Protein AF-0000000084587898 (afdb_homodimer)

Sequence (890 aa):
MRRQLTSLLAAGLLYLAIPARPNELAVASSGTFNVLTLIIPDSPVRPKLSGRLDNDRDMGKNTIYIGMRITLNNYGIVNVQGNSDYRATLYRYDLHPFRTPSSDSYSFASGLNTLSNYRWVGFSRNKWNLCSDRCHTQQGFTFMRVRIEEGVYIDMINLDTSAGVKSRDETARRSNIQQVSQFIKYNSAGNAVVVFGNTNSLYTRSKDNIRLFKTENGLADVWVESIGRAAPAAGTTPLTCPKGIPKNFGCEDVDKVLYRGSRVIRIDSYRFYYDTSRFLSPVEKPLTDRNPVRAEFAWSLKGGLSQSDLWGGSHGTWFNDLVDLPPFPQAASFTLRGANRLDGLTLNLTSGQSFKHGGPGGTESTLSLASGEYIISVKLCWGVKNRHTRNFYAQASTNKGNVVQAGRTTDNCATAVAPKGYGVVGTYGQAAKEMDQLGFIYAQQMRRQLTSLLAAGLLYLAIPARPNELAVASSGTFNVLTLIIPDSPVRPKLSGRLDNDRDMGKNTIYIGMRITLNNYGIVNVQGNSDYRATLYRYDLHPFRTPSSDSYSFASGLNTLSNYRWVGFSRNKWNLCSDRCHTQQGFTFMRVRIEEGVYIDMINLDTSAGVKSRDETARRSNIQQVSQFIKYNSAGNAVVVFGNTNSLYTRSKDNIRLFKTENGLADVWVESIGRAAPAAGTTPLTCPKGIPKNFGCEDVDKVLYRGSRVIRIDSYRFYYDTSRFLSPVEKPLTDRNPVRAEFAWSLKGGLSQSDLWGGSHGTWFNDLVDLPPFPQAASFTLRGANRLDGLTLNLTSGQSFKHGGPGGTESTLSLASGEYIISVKLCWGVKNRHTRNFYAQASTNKGNVVQAGRTTDNCATAVAPKGYGVVGTYGQAAKEMDQLGFIYAQQ

Secondary structure (DSSP, 8-state):
-------------------------PPPSEEEEEEEEEE---S-----SS---HHHHHHHHHHHHHHHHHHHTT-SEEEEES-STTHHHHHHT---SEEPPPPSSGGG----EEEESS-EEEEEEEE-SS-SSSTTTT-EEEEEEEEEETTEEEEEEEEBPPP-SSHHHHHHHHHHHHHHHHHHHHH-TTSEEEEEEE----TT-TT--TTHHHHHH-PEEHHHHHHTSPPPPTTS---BPPSSS-SSS-SBPSEEEEEE--SSEEEEEEEEEE-GGGSB-TTS-BSSSS--EEEEEEEEE-TTEEE---EE-S-SEEEEGGGGPPSS--EEEEEEEESSSEEEEEEEETTS-EEEEE-S-SEEEEEEPPTT--EEEEEEEEEEETTEEEEEEEEEEETTS-EEEEE---SEEEEEEPPTTEEEEEEEEEESSSEEEEEEEEEE-/----------------------------SEEEEEEEEEE---S-----SS---HHHHHHHHHHHHHHHHHHHTT-SEEEEES-STTHHHHHHT---SEEPPPPS-GGG----EEEESS-EEEEEEEE-SS-SSSTTTT-EEEEEEEEEETTEEEEEEEEBPPP-SSHHHHHHHHHHHHHHHHHHHHH-TTSEEEEEEE----TT-TT--TTHHHHHH-PEEHHHHHHTSPPPPTTS---BPPSSS-SSS-SB-SEEEEEE--SSEEEEEEEEEE-GGGSB-TTS-BSSSS--EEEEEEEEE-TTEEE---EE-S-SEEEEGGGGPPSS--EEEEEEEESSSEEEEEEEETTS-EEEEE-S-SEEEEEEPPTT--EEEEEEEEEEETTEEEEEEEEEEETTS-EEEEE---SEEEEEEPPTTEEEEEEEEEESSSEEEEEEEEEE-

Nearest PDB structures (foldseek):
  7v4z-assembly4_G  TM=8.506E-01  e=3.492E-11  Hordeum vulgare
  5xfh-assembly1_A  TM=8.399E-01  e=2.773E-10  Oryza sativa Japonica Group
  7yww-assembly1_A  TM=8.329E-01  e=5.135E-10  Oryza sativa
  1ouw-assembly1_B  TM=8.360E-01  e=3.259E-09  Calystegia sepium
  1ouw-assembly2_C  TM=8.226E-01  e=5.395E-09  Calystegia sepium

Foldseek 3Di:
DPPPPPPPPPPPPPPPPPPDDPPPPDWDQKDKAKEWEAEQQQDPPPPPPPDDPPVNVLSLVLLLLVLQLCQVVPHAKYKYFPQQQNVVSSVVSHDQPDKDDFDPDSVAEQRIMMGHVFDWADKDQDAQPAADPPNSHRFAKMWTWTDPTFQATEIEMEHAFFADDDPSRLVRLQSRLVVVLVCCVFAVVQAKYKYWYQSNDAQQAQSHDNCCCCPRVVWDWLLCVVLPHHGDHHNDDAQAADWAAGPDSNHDDRTTMIIAGGLFKHKDWDDKDQCQQSSADPVGHGSHRTTIIMIMMMMGTDLQKGKGDKDFHADFTWDWCSNPADRPWAWFKKKWFADQATAWIWTATPVGDIDIFGADDHDIDMDGADVVKAWFKKKWAWDDDPNGIATFKIWTAIPVGDITMHGDHDPGMDMDGHPDQKHFRIWIGGYDRGGGMIMTMIHGD/DPPPPPPPPPPPPPPPPPPDDPPPPDWDQKDKAKEWEAEQQQDPPPPPPPDDPPVNVLSLVLLLLVLQLCQVVPHAKYKYFPQQQNVVSSVVSHDQPDKDDFDPDSVAEQRIMMGHVFDWADKDQDAQPAADPPNSHRFAKMWTWTDPTFQATEIEMEHDFFADDDPSSLVRLQSRLVVVLVCCVFAVVQAKYKYWYQSNDAQQAQSHDNCCCCPRVVWDWLLCVVLPHHGDHHNDDAQAADWAAGPDSNHDDRTTMIIAGGLFKHKDWDDKDQCQQSSADPVGHGSHRTTIIMIMMMMGTDLQKGKGHKDFHADFTWDWCSNPADRPWAWFKKKWFADQATAWIWTATPVGDIDIFGADDHDIDMDGADVVKAWFKKKWAWDDDPNGIATFKIKTAIPVGDITMHGDHDPGMDMDGHPVQKHFRIWIGGYDRGGGMIMTMIHGD

Radius of gyration: 38.13 Å; Cα contacts (8 Å, |Δi|>4): 2205; chains: 2; bounding box: 147×111×83 Å

InterPro domains:
  IPR001229 Jacalin-like lectin domain [PF01419] (309-441)
  IPR001229 Jacalin-like lectin domain [PS51752] (305-444)
  IPR001229 Jacalin-like lectin domain [SM00915] (316-444)
  IPR036404 Jacalin-like lectin domain superfamily [G3DSA:2.100.10.30] (304-445)
  IPR036404 Jacalin-like lectin domain superfamily [SSF51101] (306-442)
  IPR036691 Endonuclease/exonuclease/phosphatase superfamily [G3DSA:3.60.10.10] (32-295)
  IPR036691 Endonuclease/exonuclease/phosphatase superfamily [SSF56219] (60-297)

Structure (mmCIF, N/CA/C/O backbone):
data_AF-0000000084587898-model_v1
#
loop_
_entity.id
_entity.type
_entity.pdbx_description
1 polymer 'Endonuclease/exonuclease/phosphatase family protein'
#
loop_
_atom_site.group_PDB
_atom_site.id
_atom_site.type_symbol
_atom_site.label_atom_id
_atom_site.label_alt_id
_atom_site.label_comp_id
_atom_site.label_asym_id
_atom_site.label_entity_id
_atom_site.label_seq_id
_atom_site.pdbx_PDB_ins_code
_atom_site.Cartn_x
_atom_site.Cartn_y
_atom_site.Cartn_z
_atom_site.occupancy
_atom_site.B_iso_or_equiv
_atom_site.auth_seq_id
_atom_site.auth_comp_id
_atom_site.auth_asym_id
_atom_site.auth_atom_id
_atom_site.pdbx_PDB_model_num
ATOM 1 N N . MET A 1 1 ? 72.312 23.281 52.375 1 23.23 1 MET A N 1
ATOM 2 C CA . MET A 1 1 ? 71.688 24.359 51.656 1 23.23 1 MET A CA 1
ATOM 3 C C . MET A 1 1 ? 70.688 23.781 50.625 1 23.23 1 MET A C 1
ATOM 5 O O . MET A 1 1 ? 71.062 23.141 49.656 1 23.23 1 MET A O 1
ATOM 9 N N . ARG A 1 2 ? 69.5 23.297 51.219 1 27.34 2 ARG A N 1
ATOM 10 C CA . ARG A 1 2 ? 68.312 22.594 50.781 1 27.34 2 ARG A CA 1
ATOM 11 C C . ARG A 1 2 ? 67.562 23.422 49.719 1 27.34 2 ARG A C 1
ATOM 13 O O . ARG A 1 2 ? 67.125 24.531 50 1 27.34 2 ARG A O 1
ATOM 20 N N . ARG A 1 3 ? 68.062 23.312 48.438 1 26.97 3 ARG A N 1
ATOM 21 C CA . ARG A 1 3 ? 67.562 24.016 47.281 1 26.97 3 ARG A CA 1
ATOM 22 C C . ARG A 1 3 ? 66.062 23.797 47.156 1 26.97 3 ARG A C 1
ATOM 24 O O . ARG A 1 3 ? 65.562 22.672 47.094 1 26.97 3 ARG A O 1
ATOM 31 N N . GLN A 1 4 ? 65.25 24.641 47.781 1 29.5 4 GLN A N 1
ATOM 32 C CA . GLN A 1 4 ? 63.812 24.75 47.781 1 29.5 4 GLN A CA 1
ATOM 33 C C . GLN A 1 4 ? 63.312 24.938 46.344 1 29.5 4 GLN A C 1
ATOM 35 O O . GLN A 1 4 ? 63.656 25.906 45.688 1 29.5 4 GLN A O 1
ATOM 40 N N . LEU A 1 5 ? 63.219 23.859 45.562 1 33.5 5 LEU A N 1
ATOM 41 C CA . LEU A 1 5 ? 62.656 23.828 44.219 1 33.5 5 LEU A CA 1
ATOM 42 C C . LEU A 1 5 ? 61.219 24.344 44.219 1 33.5 5 LEU A C 1
ATOM 44 O O . LEU A 1 5 ? 60.375 23.812 44.938 1 33.5 5 LEU A O 1
ATOM 48 N N . THR A 1 6 ? 61.031 25.641 44.125 1 32.16 6 THR A N 1
ATOM 49 C CA . THR A 1 6 ? 59.75 26.312 43.969 1 32.16 6 THR A CA 1
ATOM 50 C C . THR A 1 6 ? 59.031 25.812 42.719 1 32.16 6 THR A C 1
ATOM 52 O O . THR A 1 6 ? 59.562 25.922 41.594 1 32.16 6 THR A O 1
ATOM 55 N N . SER A 1 7 ? 58.344 24.734 42.812 1 31.86 7 SER A N 1
ATOM 56 C CA . SER A 1 7 ? 57.5 24.203 41.719 1 31.86 7 SER A CA 1
ATOM 57 C C . SER A 1 7 ? 56.406 25.188 41.344 1 31.86 7 SER A C 1
ATOM 59 O O . SER A 1 7 ? 55.625 25.625 42.188 1 31.86 7 SER A O 1
ATOM 61 N N . LEU A 1 8 ? 56.719 26.125 40.469 1 32.28 8 LEU A N 1
ATOM 62 C CA . LEU A 1 8 ? 55.719 27.016 39.875 1 32.28 8 LEU A CA 1
ATOM 63 C C . LEU A 1 8 ? 54.625 26.219 39.188 1 32.28 8 LEU A C 1
ATOM 65 O O . LEU A 1 8 ? 54.875 25.406 38.312 1 32.28 8 LEU A O 1
ATOM 69 N N . LEU A 1 9 ? 53.562 25.891 39.906 1 32.28 9 LEU A N 1
ATOM 70 C CA . LEU A 1 9 ? 52.344 25.281 39.406 1 32.28 9 LEU A CA 1
ATOM 71 C C . LEU A 1 9 ? 51.656 26.172 38.375 1 32.28 9 LEU A C 1
ATOM 73 O O . LEU A 1 9 ? 51.25 27.297 38.688 1 32.28 9 LEU A O 1
ATOM 77 N N . ALA A 1 10 ? 52.094 26.125 37.094 1 31.48 10 ALA A N 1
ATOM 78 C CA . ALA A 1 10 ? 51.406 26.734 35.969 1 31.48 10 ALA A CA 1
ATOM 79 C C . ALA A 1 10 ? 49.938 26.312 35.938 1 31.48 10 ALA A C 1
ATOM 81 O O . ALA A 1 10 ? 49.625 25.125 35.781 1 31.48 10 ALA A O 1
ATOM 82 N N . ALA A 1 11 ? 49.062 27.016 36.688 1 32.62 11 ALA A N 1
ATOM 83 C CA . ALA A 1 11 ? 47.625 26.859 36.562 1 32.62 11 ALA A CA 1
ATOM 84 C C . ALA A 1 11 ? 47.156 27.078 35.156 1 32.62 11 ALA A C 1
ATOM 86 O O . ALA A 1 11 ? 47.25 28.172 34.594 1 32.62 11 ALA A O 1
ATOM 87 N N . GLY A 1 12 ? 47.406 26.094 34.281 1 30.95 12 GLY A N 1
ATOM 88 C CA . GLY A 1 12 ? 46.781 26.156 32.969 1 30.95 12 GLY A CA 1
ATOM 89 C C . GLY A 1 12 ? 45.312 26.484 33 1 30.95 12 GLY A C 1
ATOM 90 O O . GLY A 1 12 ? 44.531 25.828 33.688 1 30.95 12 GLY A O 1
ATOM 91 N N . LEU A 1 13 ? 44.969 27.781 32.812 1 31.83 13 LEU A N 1
ATOM 92 C CA . LEU A 1 13 ? 43.625 28.25 32.594 1 31.83 13 LEU A CA 1
ATOM 93 C C . LEU A 1 13 ? 42.938 27.453 31.469 1 31.83 13 LEU A C 1
ATOM 95 O O . LEU A 1 13 ? 43.375 27.5 30.328 1 31.83 13 LEU A O 1
ATOM 99 N N . LEU A 1 14 ? 42.5 26.266 31.875 1 34.84 14 LEU A N 1
ATOM 100 C CA . LEU A 1 14 ? 41.625 25.578 30.953 1 34.84 14 LEU A CA 1
ATOM 101 C C . LEU A 1 14 ? 40.5 26.484 30.484 1 34.84 14 LEU A C 1
ATOM 103 O O . LEU A 1 14 ? 39.625 26.875 31.281 1 34.84 14 LEU A O 1
ATOM 107 N N . TYR A 1 15 ? 40.812 27.344 29.484 1 34.34 15 TYR A N 1
ATOM 108 C CA . TYR A 1 15 ? 39.688 27.953 28.766 1 34.34 15 TYR A CA 1
ATOM 109 C C . TYR A 1 15 ? 38.688 26.906 28.312 1 34.34 15 TYR A C 1
ATOM 111 O O . TYR A 1 15 ? 39 26.047 27.484 1 34.34 15 TYR A O 1
ATOM 119 N N . LEU A 1 16 ? 37.844 26.547 29.234 1 35.22 16 LEU A N 1
ATOM 120 C CA . LEU A 1 16 ? 36.656 25.781 28.797 1 35.22 16 LEU A CA 1
ATOM 121 C C . LEU A 1 16 ? 36.031 26.438 27.578 1 35.22 16 LEU A C 1
ATOM 123 O O . LEU A 1 16 ? 35.531 27.562 27.672 1 35.22 16 LEU A O 1
ATOM 127 N N . ALA A 1 17 ? 36.5 26.141 26.344 1 35.09 17 ALA A N 1
ATOM 128 C CA . ALA A 1 17 ? 35.719 26.484 25.141 1 35.09 17 ALA A CA 1
ATOM 129 C C . ALA A 1 17 ? 34.25 26.172 25.328 1 35.09 17 ALA A C 1
ATOM 131 O O . ALA A 1 17 ? 33.875 25.031 25.625 1 35.09 17 ALA A O 1
ATOM 132 N N . ILE A 1 18 ? 33.594 27.156 25.781 1 37.62 18 ILE A N 1
ATOM 133 C CA . ILE A 1 18 ? 32.156 26.984 25.703 1 37.62 18 ILE A CA 1
ATOM 134 C C . ILE A 1 18 ? 31.766 26.406 24.344 1 37.62 18 ILE A C 1
ATOM 136 O O . ILE A 1 18 ? 32.156 26.953 23.297 1 37.62 18 ILE A O 1
ATOM 140 N N . PRO A 1 19 ? 31.531 25.141 24.266 1 38.91 19 PRO A N 1
ATOM 141 C CA . PRO A 1 19 ? 31.094 24.625 22.969 1 38.91 19 PRO A CA 1
ATOM 142 C C . PRO A 1 19 ? 30.188 25.594 22.219 1 38.91 19 PRO A C 1
ATOM 144 O O . PRO A 1 19 ? 29.391 26.297 22.844 1 38.91 19 PRO A O 1
ATOM 147 N N . ALA A 1 20 ? 30.594 26.062 21.016 1 35.41 20 ALA A N 1
ATOM 148 C CA . ALA A 1 20 ? 29.688 26.734 20.109 1 35.41 20 ALA A CA 1
ATOM 149 C C . ALA A 1 20 ? 28.297 26.109 20.156 1 35.41 20 ALA A C 1
ATOM 151 O O . ALA A 1 20 ? 28.172 24.875 20.234 1 35.41 20 ALA A O 1
ATOM 152 N N . ARG A 1 21 ? 27.391 26.812 20.578 1 36.91 21 ARG A N 1
ATOM 153 C CA . ARG A 1 21 ? 26 26.359 20.469 1 36.91 21 ARG A CA 1
ATOM 154 C C . ARG A 1 21 ? 25.781 25.641 19.141 1 36.91 21 ARG A C 1
ATOM 156 O O . ARG A 1 21 ? 26.25 26.078 18.094 1 36.91 21 ARG A O 1
ATOM 163 N N . PRO A 1 22 ? 25.594 24.359 19.203 1 38.41 22 PRO A N 1
ATOM 164 C CA . PRO A 1 22 ? 25.203 23.766 17.922 1 38.41 22 PRO A CA 1
ATOM 165 C C . PRO A 1 22 ? 24.5 24.75 17 1 38.41 22 PRO A C 1
ATOM 167 O O . PRO A 1 22 ? 23.859 25.703 17.484 1 38.41 22 PRO A O 1
ATOM 170 N N . ASN A 1 23 ? 24.969 25.016 15.82 1 38.66 23 ASN A N 1
ATOM 171 C CA . ASN A 1 23 ? 24.297 25.766 14.758 1 38.66 23 ASN A CA 1
ATOM 172 C C . ASN A 1 23 ? 22.781 25.719 14.898 1 38.66 23 ASN A C 1
ATOM 174 O O . ASN A 1 23 ? 22.188 24.641 14.82 1 38.66 23 ASN A O 1
ATOM 178 N N . GLU A 1 24 ? 22.172 26.5 15.734 1 44.59 24 GLU A N 1
ATOM 179 C CA . GLU A 1 24 ? 20.719 26.703 15.781 1 44.59 24 GLU A CA 1
ATOM 180 C C . GLU A 1 24 ? 20.109 26.594 14.383 1 44.59 24 GLU A C 1
ATOM 182 O O . GLU A 1 24 ? 20.406 27.406 13.508 1 44.59 24 GLU A O 1
ATOM 187 N N . LEU A 1 25 ? 19.953 25.547 13.789 1 49.28 25 LEU A N 1
ATOM 188 C CA . LEU A 1 25 ? 19.188 25.375 12.555 1 49.28 25 LEU A CA 1
ATOM 189 C C . LEU A 1 25 ? 18.078 26.406 12.469 1 49.28 25 LEU A C 1
ATOM 191 O O . LEU A 1 25 ? 17.25 26.516 13.375 1 49.28 25 LEU A O 1
ATOM 195 N N . ALA A 1 26 ? 18.312 27.359 11.664 1 54.47 26 ALA A N 1
ATOM 196 C CA . ALA A 1 26 ? 17.438 28.5 11.375 1 54.47 26 ALA A CA 1
ATOM 197 C C . ALA A 1 26 ? 16.016 28.047 11.086 1 54.47 26 ALA A C 1
ATOM 199 O O . ALA A 1 26 ? 15.789 27.172 10.25 1 54.47 26 ALA A O 1
ATOM 200 N N . VAL A 1 27 ? 15.148 28.484 11.953 1 70.19 27 VAL A N 1
ATOM 201 C CA . VAL A 1 27 ? 13.719 28.281 11.742 1 70.19 27 VAL A CA 1
ATOM 202 C C . VAL A 1 27 ? 13.344 28.688 10.32 1 70.19 27 VAL A C 1
ATOM 204 O O . VAL A 1 27 ? 13.68 29.797 9.883 1 70.19 27 VAL A O 1
ATOM 207 N N . ALA A 1 28 ? 12.711 27.859 9.555 1 82.62 28 ALA A N 1
ATOM 208 C CA . ALA A 1 28 ? 12.359 28.125 8.164 1 82.62 28 ALA A CA 1
ATOM 209 C C . ALA A 1 28 ? 11.336 29.266 8.07 1 82.62 28 ALA A C 1
ATOM 211 O O . ALA A 1 28 ? 10.406 29.328 8.875 1 82.62 28 ALA A O 1
ATOM 212 N N . SER A 1 29 ? 11.57 30.172 7.121 1 93 29 SER A N 1
ATOM 213 C CA . SER A 1 29 ? 10.648 31.281 6.895 1 93 29 SER A CA 1
ATOM 214 C C . SER A 1 29 ? 9.703 30.984 5.73 1 93 29 SER A C 1
ATOM 216 O O . SER A 1 29 ? 8.844 31.797 5.402 1 93 29 SER A O 1
ATOM 218 N N . SER A 1 30 ? 9.867 29.875 5.098 1 96.75 30 SER A N 1
ATOM 219 C CA . SER A 1 30 ? 8.992 29.438 4.016 1 96.75 30 SER A CA 1
ATOM 220 C C . SER A 1 30 ? 9.039 27.922 3.842 1 96.75 30 SER A C 1
ATOM 222 O O . SER A 1 30 ? 9.906 27.25 4.406 1 96.75 30 SER A O 1
ATOM 224 N N . GLY A 1 31 ? 8.078 27.359 3.139 1 97.69 31 GLY A N 1
ATOM 225 C CA . GLY A 1 31 ? 7.996 25.922 2.869 1 97.69 31 GLY A CA 1
ATOM 226 C C . GLY A 1 31 ? 6.762 25.547 2.072 1 97.69 31 GLY A C 1
ATOM 227 O O . GLY A 1 31 ? 6.086 26.406 1.509 1 97.69 31 GLY A O 1
ATOM 228 N N . THR A 1 32 ? 6.594 24.25 1.895 1 97.94 32 THR A N 1
ATOM 229 C CA . THR A 1 32 ? 5.426 23.734 1.188 1 97.94 32 THR A CA 1
ATOM 230 C C . THR A 1 32 ? 4.711 22.672 2.02 1 97.94 32 THR A C 1
ATOM 232 O O . THR A 1 32 ? 5.301 22.094 2.938 1 97.94 32 THR A O 1
ATOM 235 N N . PHE A 1 33 ? 3.482 22.453 1.802 1 98.31 33 PHE A N 1
ATOM 236 C CA . PHE A 1 33 ? 2.693 21.344 2.322 1 98.31 33 PHE A CA 1
ATOM 237 C C . PHE A 1 33 ? 1.514 21.047 1.406 1 98.31 33 PHE A C 1
ATOM 239 O O . PHE A 1 33 ? 1.181 21.844 0.529 1 98.31 33 PHE A O 1
ATOM 246 N N . ASN A 1 34 ? 0.99 19.891 1.505 1 98.62 34 ASN A N 1
ATOM 247 C CA . ASN A 1 34 ? -0.198 19.578 0.723 1 98.62 34 ASN A CA 1
ATOM 248 C C . ASN A 1 34 ? -1.277 18.922 1.584 1 98.62 34 ASN A C 1
ATOM 250 O O . ASN A 1 34 ? -1 18.469 2.695 1 98.62 34 ASN A O 1
ATOM 254 N N . VAL A 1 35 ? -2.488 19.016 1.085 1 98.88 35 VAL A N 1
ATOM 255 C CA . VAL A 1 35 ? -3.619 18.391 1.773 1 98.88 35 VAL A CA 1
ATOM 256 C C . VAL A 1 35 ? -4.41 17.531 0.799 1 98.88 35 VAL A C 1
ATOM 258 O O . VAL A 1 35 ? -4.367 17.75 -0.414 1 98.88 35 VAL A O 1
ATOM 261 N N . LEU A 1 36 ? -5.051 16.547 1.35 1 98.88 36 LEU A N 1
ATOM 262 C CA . LEU A 1 36 ? -5.973 15.672 0.63 1 98.88 36 LEU A CA 1
ATOM 263 C C . LEU A 1 36 ? -7.254 15.453 1.429 1 98.88 36 LEU A C 1
ATOM 265 O O . LEU A 1 36 ? -7.207 15.258 2.645 1 98.88 36 LEU A O 1
ATOM 269 N N . THR A 1 37 ? -8.391 15.516 0.732 1 98.69 37 THR A N 1
ATOM 270 C CA . THR A 1 37 ? -9.641 15.094 1.355 1 98.69 37 THR A CA 1
ATOM 271 C C . THR A 1 37 ? -10.32 14.016 0.52 1 98.69 37 THR A C 1
ATOM 273 O O . THR A 1 37 ? -10.297 14.062 -0.712 1 98.69 37 THR A O 1
ATOM 276 N N . LEU A 1 38 ? -10.82 13.008 1.165 1 96.38 38 LEU A N 1
ATOM 277 C CA . LEU A 1 38 ? -11.562 11.977 0.452 1 96.38 38 LEU A CA 1
ATOM 278 C C . LEU A 1 38 ? -12.578 11.312 1.372 1 96.38 38 LEU A C 1
ATOM 280 O O . LEU A 1 38 ? -12.406 11.305 2.592 1 96.38 38 LEU A O 1
ATOM 284 N N . ILE A 1 39 ? -13.648 10.828 0.756 1 92.94 39 ILE A N 1
ATOM 285 C CA . ILE A 1 39 ? -14.672 10.062 1.464 1 92.94 39 ILE A CA 1
ATOM 286 C C . ILE A 1 39 ? -14.336 8.57 1.402 1 92.94 39 ILE A C 1
ATOM 288 O O . ILE A 1 39 ? -13.914 8.07 0.36 1 92.94 39 ILE A O 1
ATOM 292 N N . ILE A 1 40 ? -14.352 7.918 2.482 1 89.44 40 ILE A N 1
ATOM 293 C CA . ILE A 1 40 ? -14.219 6.465 2.529 1 89.44 40 ILE A CA 1
ATOM 294 C C . ILE A 1 40 ? -15.594 5.824 2.691 1 89.44 40 ILE A C 1
ATOM 296 O O . ILE A 1 40 ? -16.281 6.07 3.684 1 89.44 40 ILE A O 1
ATOM 300 N N . PRO A 1 41 ? -15.977 5.004 1.691 1 76.06 41 PRO A N 1
ATOM 301 C CA . PRO A 1 41 ? -17.281 4.359 1.804 1 76.06 41 PRO A CA 1
ATOM 302 C C . PRO A 1 41 ? -17.344 3.326 2.926 1 76.06 41 PRO A C 1
ATOM 304 O O . PRO A 1 41 ? -16.625 2.318 2.875 1 76.06 41 PRO A O 1
ATOM 307 N N . ASP A 1 42 ? -17.453 3.498 4.234 1 63.78 42 ASP A N 1
ATOM 308 C CA . ASP A 1 42 ? -17.312 2.582 5.363 1 63.78 42 ASP A CA 1
ATOM 309 C C . ASP A 1 42 ? -18.656 2.018 5.801 1 63.78 42 ASP A C 1
ATOM 311 O O . ASP A 1 42 ? -18.766 1.395 6.859 1 63.78 42 ASP A O 1
ATOM 315 N N . SER A 1 43 ? -19.781 2.502 5.402 1 55.34 43 SER A N 1
ATOM 316 C CA . SER A 1 43 ? -20.953 1.887 5.996 1 55.34 43 SER A CA 1
ATOM 317 C C . SER A 1 43 ? -21.531 0.803 5.094 1 55.34 43 SER A C 1
ATOM 319 O O . SER A 1 43 ? -21.609 0.978 3.875 1 55.34 43 SER A O 1
ATOM 321 N N . PRO A 1 44 ? -21.531 -0.453 5.734 1 44.69 44 PRO A N 1
ATOM 322 C CA . PRO A 1 44 ? -22.281 -1.479 4.996 1 44.69 44 PRO A CA 1
ATOM 323 C C . PRO A 1 44 ? -23.547 -0.935 4.336 1 44.69 44 PRO A C 1
ATOM 325 O O . PRO A 1 44 ? -24.281 -0.156 4.949 1 44.69 44 PRO A O 1
ATOM 328 N N . VAL A 1 45 ? -23.516 -0.523 3.176 1 40.25 45 VAL A N 1
ATOM 329 C CA . VAL A 1 45 ? -24.891 -0.385 2.717 1 40.25 45 VAL A CA 1
ATOM 330 C C . VAL A 1 45 ? -25.781 -1.425 3.404 1 40.25 45 VAL A C 1
ATOM 332 O O . VAL A 1 45 ? -25.359 -2.566 3.605 1 40.25 45 VAL A O 1
ATOM 335 N N . ARG A 1 46 ? -26.844 -0.936 4.07 1 38.06 46 ARG A N 1
ATOM 336 C CA . ARG A 1 46 ? -27.859 -1.866 4.547 1 38.06 46 ARG A CA 1
ATOM 337 C C . ARG A 1 46 ? -27.953 -3.092 3.645 1 38.06 46 ARG A C 1
ATOM 339 O O . ARG A 1 46 ? -27.75 -2.99 2.432 1 38.06 46 ARG A O 1
ATOM 346 N N . PRO A 1 47 ? -28.016 -4.125 4.363 1 33.34 47 PRO A N 1
ATOM 347 C CA . PRO A 1 47 ? -28.406 -5.277 3.545 1 33.34 47 PRO A CA 1
ATOM 348 C C . PRO A 1 47 ? -29.5 -4.945 2.535 1 33.34 47 PRO A C 1
ATOM 350 O O . PRO A 1 47 ? -30.562 -4.453 2.912 1 33.34 47 PRO A O 1
ATOM 353 N N . LYS A 1 48 ? -29.484 -4.262 1.435 1 33.41 48 LYS A N 1
ATOM 354 C CA . LYS A 1 48 ? -30.688 -4.641 0.719 1 33.41 48 LYS A CA 1
ATOM 355 C C . LYS A 1 48 ? -31.031 -6.109 0.963 1 33.41 48 LYS A C 1
ATOM 357 O O . LYS A 1 48 ? -30.156 -6.922 1.232 1 33.41 48 LYS A O 1
ATOM 362 N N . LEU A 1 49 ? -32.344 -6.465 1.139 1 31.41 49 LEU A N 1
ATOM 363 C CA . LEU A 1 49 ? -32.938 -7.781 1.336 1 31.41 49 LEU A CA 1
ATOM 364 C C . LEU A 1 49 ? -32.094 -8.867 0.703 1 31.41 49 LEU A C 1
ATOM 366 O O . LEU A 1 49 ? -32.312 -10.062 0.923 1 31.41 49 LEU A O 1
ATOM 370 N N . SER A 1 50 ? -31.844 -8.609 -0.533 1 30.44 50 SER A N 1
ATOM 371 C CA . SER A 1 50 ? -31.547 -9.836 -1.266 1 30.44 50 SER A CA 1
ATOM 372 C C . SER A 1 50 ? -30.156 -10.359 -0.923 1 30.44 50 SER A C 1
ATOM 374 O O . SER A 1 50 ? -29.156 -9.664 -1.099 1 30.44 50 SER A O 1
ATOM 376 N N . GLY A 1 51 ? -29.703 -11.094 0.125 1 31.05 51 GLY A N 1
ATOM 377 C CA . GLY A 1 51 ? -28.828 -12.062 0.745 1 31.05 51 GLY A CA 1
ATOM 378 C C . GLY A 1 51 ? -27.359 -11.742 0.548 1 31.05 51 GLY A C 1
ATOM 379 O O . GLY A 1 51 ? -26.484 -12.492 0.994 1 31.05 51 GLY A O 1
ATOM 380 N N . ARG A 1 52 ? -26.875 -11.367 -0.555 1 35.03 52 ARG A N 1
ATOM 381 C CA . ARG A 1 52 ? -25.453 -11.539 -0.809 1 35.03 52 ARG A CA 1
ATOM 382 C C . ARG A 1 52 ? -24.625 -10.523 -0.033 1 35.03 52 ARG A C 1
ATOM 384 O O . ARG A 1 52 ? -24.844 -9.312 -0.147 1 35.03 52 ARG A O 1
ATOM 391 N N . LEU A 1 53 ? -24.078 -10.656 1.183 1 36.81 53 LEU A N 1
ATOM 392 C CA . LEU A 1 53 ? -23.016 -10.148 2.033 1 36.81 53 LEU A CA 1
ATOM 393 C C . LEU A 1 53 ? -21.828 -9.664 1.192 1 36.81 53 LEU A C 1
ATOM 395 O O . LEU A 1 53 ? -20.719 -9.531 1.697 1 36.81 53 LEU A O 1
ATOM 399 N N . ASP A 1 54 ? -21.719 -9.672 -0.022 1 39.78 54 ASP A N 1
ATOM 400 C CA . ASP A 1 54 ? -20.547 -9.438 -0.857 1 39.78 54 ASP A CA 1
ATOM 401 C C . ASP A 1 54 ? -19.969 -8.047 -0.604 1 39.78 54 ASP A C 1
ATOM 403 O O . ASP A 1 54 ? -18.766 -7.84 -0.764 1 39.78 54 ASP A O 1
ATOM 407 N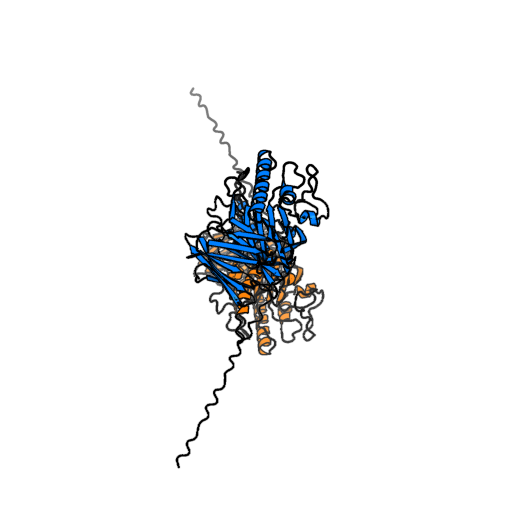 N . ASN A 1 55 ? -20.719 -7.039 -0.053 1 43.66 55 ASN A N 1
ATOM 408 C CA . ASN A 1 55 ? -20.312 -5.637 -0.091 1 43.66 55 ASN A CA 1
ATOM 409 C C . ASN A 1 55 ? -19.391 -5.289 1.069 1 43.66 55 ASN A C 1
ATOM 411 O O . ASN A 1 55 ? -18.594 -4.355 0.973 1 43.66 55 ASN A O 1
ATOM 415 N N . ASP A 1 56 ? -19.578 -5.992 2.236 1 46.38 56 ASP A N 1
ATOM 416 C CA . ASP A 1 56 ? -18.781 -5.621 3.396 1 46.38 56 ASP A CA 1
ATOM 417 C C . ASP A 1 56 ? -17.312 -5.977 3.188 1 46.38 56 ASP A C 1
ATOM 419 O O . ASP A 1 56 ? -16.422 -5.195 3.523 1 46.38 56 ASP A O 1
ATOM 423 N N . ARG A 1 57 ? -17.078 -7.195 2.666 1 53.22 57 ARG A N 1
ATOM 424 C CA . ARG A 1 57 ? -15.703 -7.633 2.424 1 53.22 57 ARG A CA 1
ATOM 425 C C . ARG A 1 57 ? -14.992 -6.699 1.45 1 53.22 57 ARG A C 1
ATOM 427 O O . ARG A 1 57 ? -13.812 -6.391 1.625 1 53.22 57 ARG A O 1
ATOM 434 N N . ASP A 1 58 ? -15.859 -6.066 0.723 1 74.38 58 ASP A N 1
ATOM 435 C CA . ASP A 1 58 ? -15.289 -5.199 -0.302 1 74.38 58 ASP A CA 1
ATOM 436 C C . ASP A 1 58 ? -14.891 -3.846 0.283 1 74.38 58 ASP A C 1
ATOM 438 O O . ASP A 1 58 ? -13.82 -3.318 -0.034 1 74.38 58 ASP A O 1
ATOM 442 N N . MET A 1 59 ? -15.57 -3.592 1.517 1 77.62 59 MET A N 1
ATOM 443 C CA . MET A 1 59 ? -15.25 -2.279 2.068 1 77.62 59 MET A CA 1
ATOM 444 C C . MET A 1 59 ? -13.961 -2.336 2.891 1 77.62 59 MET A C 1
ATOM 446 O O . MET A 1 59 ? -13.18 -1.389 2.885 1 77.62 59 MET A O 1
ATOM 450 N N . GLY A 1 60 ? -13.883 -3.457 3.566 1 85.06 60 GLY A N 1
ATOM 451 C CA . GLY A 1 60 ? -12.641 -3.646 4.305 1 85.06 60 GLY A CA 1
ATOM 452 C C . GLY A 1 60 ? -11.414 -3.666 3.412 1 85.06 60 GLY A C 1
ATOM 453 O O . GLY A 1 60 ? -10.43 -2.982 3.689 1 85.06 60 GLY A O 1
ATOM 454 N N . LYS A 1 61 ? -11.531 -4.426 2.387 1 89.31 61 LYS A N 1
ATOM 455 C CA . LYS A 1 61 ? -10.414 -4.52 1.447 1 89.31 61 LYS A CA 1
ATOM 456 C C . LYS A 1 61 ? -10.148 -3.178 0.773 1 89.31 61 LYS A C 1
ATOM 458 O O . LYS A 1 61 ? -8.992 -2.791 0.583 1 89.31 61 LYS A O 1
ATOM 463 N N . ASN A 1 62 ? -11.227 -2.482 0.431 1 92 62 ASN A N 1
ATOM 464 C CA . ASN A 1 62 ? -11.062 -1.161 -0.168 1 92 62 ASN A CA 1
ATOM 465 C C . ASN A 1 62 ? -10.359 -0.198 0.78 1 92 62 ASN A C 1
ATOM 467 O O . ASN A 1 62 ? -9.516 0.595 0.353 1 92 62 ASN A O 1
ATOM 471 N N . THR A 1 63 ? -10.719 -0.268 2.07 1 93.44 63 THR A N 1
ATOM 472 C CA . THR A 1 63 ? -10.086 0.6 3.055 1 93.44 63 THR A CA 1
ATOM 473 C C . THR A 1 63 ? -8.594 0.286 3.172 1 93.44 63 THR A C 1
ATOM 475 O O . THR A 1 63 ? -7.777 1.189 3.371 1 93.44 63 THR A O 1
ATOM 478 N N . ILE A 1 64 ? -8.25 -1.011 3.051 1 93.94 64 ILE A N 1
ATOM 479 C CA . ILE A 1 64 ? -6.84 -1.396 3.035 1 93.94 64 ILE A CA 1
ATOM 480 C C . ILE A 1 64 ? -6.129 -0.703 1.875 1 93.94 64 ILE A C 1
ATOM 482 O O . ILE A 1 64 ? -5.102 -0.046 2.07 1 93.94 64 ILE A O 1
ATOM 486 N N . TYR A 1 65 ? -6.707 -0.797 0.685 1 95.19 65 TYR A N 1
ATOM 487 C CA . TYR A 1 65 ? -6.105 -0.186 -0.496 1 95.19 65 TYR A CA 1
ATOM 488 C C . TYR A 1 65 ? -5.992 1.324 -0.332 1 95.19 65 TYR A C 1
ATOM 490 O O . TYR A 1 65 ? -4.992 1.926 -0.73 1 95.19 65 TYR A O 1
ATOM 498 N N . ILE A 1 66 ? -6.973 1.952 0.223 1 96.25 66 ILE A N 1
ATOM 499 C CA . ILE A 1 66 ? -6.965 3.395 0.433 1 96.25 66 ILE A CA 1
ATOM 500 C C . ILE A 1 66 ? -5.812 3.773 1.361 1 96.25 66 ILE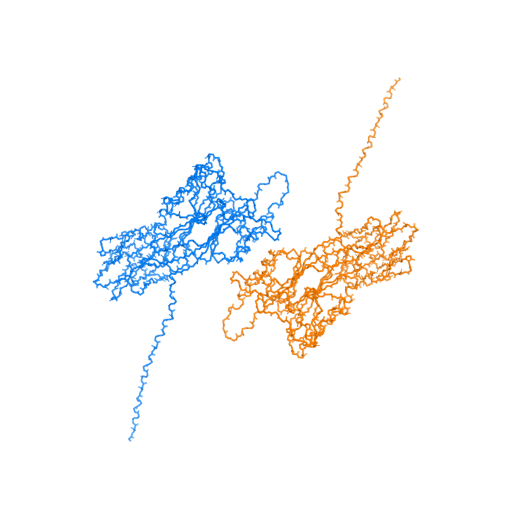 A C 1
ATOM 502 O O . ILE A 1 66 ? -5.066 4.719 1.087 1 96.25 66 ILE A O 1
ATOM 506 N N . GLY A 1 67 ? -5.734 3.047 2.477 1 96.44 67 GLY A N 1
ATOM 507 C CA . GLY A 1 67 ? -4.621 3.297 3.379 1 96.44 67 GLY A CA 1
ATOM 508 C C . GLY A 1 67 ? -3.268 3.193 2.701 1 96.44 67 GLY A C 1
ATOM 509 O O . GLY A 1 67 ? -2.398 4.043 2.904 1 96.44 67 GLY A O 1
ATOM 510 N N . MET A 1 68 ? -3.086 2.127 1.898 1 96 68 MET A N 1
ATOM 511 C CA . MET A 1 68 ? -1.837 1.931 1.169 1 96 68 MET A CA 1
ATOM 512 C C . MET A 1 68 ? -1.584 3.082 0.203 1 96 68 MET A C 1
ATOM 514 O O . MET A 1 68 ? -0.465 3.592 0.116 1 96 68 MET A O 1
ATOM 518 N N . ARG A 1 69 ? -2.619 3.494 -0.497 1 97.25 69 ARG A N 1
ATOM 519 C CA . ARG A 1 69 ? -2.488 4.57 -1.472 1 97.25 69 ARG A CA 1
ATOM 520 C C . ARG A 1 69 ? -2.145 5.891 -0.788 1 97.25 69 ARG A C 1
ATOM 522 O O . ARG A 1 69 ? -1.312 6.656 -1.281 1 97.25 69 ARG A O 1
ATOM 529 N N . ILE A 1 70 ? -2.762 6.164 0.334 1 97.75 70 ILE A N 1
ATOM 530 C CA . ILE A 1 70 ? -2.459 7.375 1.089 1 97.75 70 ILE A CA 1
ATOM 531 C C . ILE A 1 70 ? -0.989 7.371 1.502 1 97.75 70 ILE A C 1
ATOM 533 O O . ILE A 1 70 ? -0.293 8.375 1.348 1 97.75 70 ILE A O 1
ATOM 537 N N . THR A 1 71 ? -0.553 6.262 1.978 1 96 71 THR A N 1
ATOM 538 C CA . THR A 1 71 ? 0.82 6.125 2.449 1 96 71 THR A CA 1
ATOM 539 C C . THR A 1 71 ? 1.808 6.316 1.3 1 96 71 THR A C 1
ATOM 541 O O . THR A 1 71 ? 2.793 7.043 1.437 1 96 71 THR A O 1
ATOM 544 N N . LEU A 1 72 ? 1.557 5.777 0.196 1 95.81 72 LEU A N 1
ATOM 545 C CA . LEU A 1 72 ? 2.531 5.688 -0.885 1 95.81 72 LEU A CA 1
ATOM 546 C C . LEU A 1 72 ? 2.566 6.98 -1.693 1 95.81 72 LEU A C 1
ATOM 548 O O . LEU A 1 72 ? 3.51 7.219 -2.449 1 95.81 72 LEU A O 1
ATOM 552 N N . ASN A 1 73 ? 1.551 7.809 -1.584 1 95.44 73 ASN A N 1
ATOM 553 C CA . ASN A 1 73 ? 1.521 9.039 -2.365 1 95.44 73 ASN A CA 1
ATOM 554 C C . ASN A 1 73 ? 1.976 10.242 -1.54 1 95.44 73 ASN A C 1
ATOM 556 O O . ASN A 1 73 ? 1.906 11.383 -2.004 1 95.44 73 ASN A O 1
ATOM 560 N N . ASN A 1 74 ? 2.48 10.055 -0.392 1 90.56 74 ASN A N 1
ATOM 561 C CA . ASN A 1 74 ? 3.17 11.031 0.445 1 90.56 74 ASN A CA 1
ATOM 562 C C . ASN A 1 74 ? 2.324 12.289 0.655 1 90.56 74 ASN A C 1
ATOM 564 O O . ASN A 1 74 ? 2.799 13.398 0.438 1 90.56 74 ASN A O 1
ATOM 568 N N . TYR A 1 75 ? 1.098 12.203 1.013 1 97.75 75 TYR A N 1
ATOM 569 C CA . TYR A 1 75 ? 0.238 13.32 1.379 1 97.75 75 TYR A CA 1
ATOM 570 C C . TYR A 1 75 ? 0.618 13.875 2.746 1 97.75 75 TYR A C 1
ATOM 572 O O . TYR A 1 75 ? 0.889 13.117 3.678 1 97.75 75 TYR A O 1
ATOM 580 N N . GLY A 1 76 ? 0.65 15.211 2.867 1 98.25 76 GLY A N 1
ATOM 581 C CA . GLY A 1 76 ? 1.025 15.844 4.121 1 98.25 76 GLY A CA 1
ATOM 582 C C . GLY A 1 76 ? -0.042 15.727 5.191 1 98.25 76 GLY A C 1
ATOM 583 O O . GLY A 1 76 ? 0.233 15.258 6.301 1 98.25 76 GLY A O 1
ATOM 584 N N . ILE A 1 77 ? -1.187 16.188 4.902 1 98.88 77 ILE A N 1
ATOM 585 C CA . ILE A 1 77 ? -2.334 16.109 5.801 1 98.88 77 ILE A CA 1
ATOM 586 C C . ILE A 1 77 ? -3.557 15.609 5.035 1 98.88 77 ILE A C 1
ATOM 588 O O . ILE A 1 77 ? -3.906 16.141 3.984 1 98.88 77 ILE A O 1
ATOM 592 N N . VAL A 1 78 ? -4.191 14.531 5.555 1 98.75 78 VAL A N 1
ATOM 593 C CA . VAL A 1 78 ? -5.332 13.914 4.891 1 98.75 78 VAL A CA 1
ATOM 594 C C . VAL A 1 78 ? -6.555 13.977 5.805 1 98.75 78 VAL A C 1
ATOM 596 O O . VAL A 1 78 ? -6.516 13.492 6.938 1 98.75 78 VAL A O 1
ATOM 599 N N . ASN A 1 79 ? -7.613 14.586 5.324 1 98.31 79 ASN A N 1
ATOM 600 C CA . ASN A 1 79 ? -8.922 14.477 5.965 1 98.31 79 ASN A CA 1
ATOM 601 C C . ASN A 1 79 ? -9.789 13.414 5.293 1 98.31 79 ASN A C 1
ATOM 603 O O . ASN A 1 79 ? -10.039 13.484 4.09 1 98.31 79 ASN A O 1
ATOM 607 N N . VAL A 1 80 ? -10.25 12.492 6.086 1 96.44 80 VAL A N 1
ATOM 608 C CA . VAL A 1 80 ? -11.18 11.5 5.559 1 96.44 80 VAL A CA 1
ATOM 609 C C . VAL A 1 80 ? -12.539 11.656 6.238 1 96.44 80 VAL A C 1
ATOM 611 O O . VAL A 1 80 ? -12.609 11.984 7.422 1 96.44 80 VAL A O 1
ATOM 614 N N . GLN A 1 81 ? -13.578 11.445 5.473 1 93.62 81 GLN A N 1
ATOM 615 C CA . GLN A 1 81 ? -14.953 11.43 5.973 1 93.62 81 GLN A CA 1
ATOM 616 C C . GLN A 1 81 ? -15.586 10.055 5.781 1 93.62 81 GLN A C 1
ATOM 618 O O . GLN A 1 81 ? -15.188 9.297 4.895 1 93.62 81 GLN A O 1
ATOM 623 N N . GLY A 1 82 ? -16.484 9.703 6.617 1 87.19 82 GLY A N 1
ATOM 624 C CA . GLY A 1 82 ? -17.234 8.461 6.5 1 87.19 82 GLY A CA 1
ATOM 625 C C . GLY A 1 82 ? -16.484 7.262 7.055 1 87.19 82 GLY A C 1
ATOM 626 O O . GLY A 1 82 ? -16.953 6.125 6.949 1 87.19 82 GLY A O 1
ATOM 627 N N . ASN A 1 83 ? -15.43 7.488 7.586 1 80.88 83 ASN A N 1
ATOM 628 C CA . ASN A 1 83 ? -14.594 6.391 8.062 1 80.88 83 ASN A CA 1
ATOM 629 C C . ASN A 1 83 ? -14.859 6.078 9.531 1 80.88 83 ASN A C 1
ATOM 631 O O . ASN A 1 83 ? -14.141 6.551 10.414 1 80.88 83 ASN A O 1
ATOM 635 N N . SER A 1 84 ? -15.727 5.266 9.758 1 81.94 84 SER A N 1
ATOM 636 C CA . SER A 1 84 ? -16.109 4.91 11.125 1 81.94 84 SER A CA 1
ATOM 637 C C . SER A 1 84 ? -15.75 3.461 11.438 1 81.94 84 SER A C 1
ATOM 639 O O . SER A 1 84 ? -14.812 3.197 12.188 1 81.94 84 SER A O 1
ATOM 641 N N . ASP A 1 85 ? -16.297 2.547 10.641 1 79 85 ASP A N 1
ATOM 642 C CA . ASP A 1 85 ? -16.203 1.125 10.961 1 79 85 ASP A CA 1
ATOM 643 C C . ASP A 1 85 ? -14.812 0.588 10.641 1 79 85 ASP A C 1
ATOM 645 O O . ASP A 1 85 ? -14.336 -0.338 11.305 1 79 85 ASP A O 1
ATOM 649 N N . TYR A 1 86 ? -14.211 1.178 9.719 1 86.88 86 TYR A N 1
ATOM 650 C CA . TYR A 1 86 ? -12.945 0.608 9.281 1 86.88 86 TYR A CA 1
ATOM 651 C C . TYR A 1 86 ? -11.789 1.552 9.586 1 86.88 86 TYR A C 1
ATOM 653 O O . TYR A 1 86 ? -10.766 1.54 8.891 1 86.88 86 TYR A O 1
ATOM 661 N N . ARG A 1 87 ? -11.922 2.379 10.562 1 89.38 87 ARG A N 1
ATOM 662 C CA . ARG A 1 87 ? -10.867 3.299 10.961 1 89.38 87 ARG A CA 1
ATOM 663 C C . ARG A 1 87 ? -9.594 2.543 11.32 1 89.38 87 ARG A C 1
ATOM 665 O O . ARG A 1 87 ? -8.492 2.932 10.914 1 89.38 87 ARG A O 1
ATOM 672 N N . ALA A 1 88 ? -9.805 1.495 12.172 1 89.5 88 ALA A N 1
ATOM 673 C CA . ALA A 1 88 ? -8.633 0.719 12.594 1 89.5 88 ALA A CA 1
ATOM 674 C C . ALA A 1 88 ? -7.91 0.125 11.391 1 89.5 88 ALA A C 1
ATOM 676 O O . ALA A 1 88 ? -6.68 0.07 11.359 1 89.5 88 ALA A O 1
ATOM 677 N N . THR A 1 89 ? -8.641 -0.34 10.43 1 90.38 89 THR A N 1
ATOM 678 C CA . THR A 1 89 ? -8.055 -0.881 9.203 1 90.38 89 THR A CA 1
ATOM 679 C C . THR A 1 89 ? -7.277 0.194 8.461 1 90.38 89 THR A C 1
ATOM 681 O O . THR A 1 89 ? -6.156 -0.05 7.996 1 90.38 89 THR A O 1
ATOM 684 N N . LEU A 1 90 ? -7.871 1.408 8.344 1 93.38 90 LEU A N 1
ATOM 685 C CA . LEU A 1 90 ? -7.18 2.52 7.699 1 93.38 90 LEU A CA 1
ATOM 686 C C . LEU A 1 90 ? -5.859 2.82 8.398 1 93.38 90 LEU A C 1
ATOM 688 O O . LEU A 1 90 ? -4.82 2.943 7.75 1 93.38 90 LEU A O 1
ATOM 692 N N . TYR A 1 91 ? -5.906 2.855 9.719 1 93.69 91 TYR A N 1
ATOM 693 C CA . TYR A 1 91 ? -4.734 3.23 10.508 1 93.69 91 TYR A CA 1
ATOM 694 C C . TYR A 1 91 ? -3.652 2.162 10.414 1 93.69 91 TYR A C 1
ATOM 696 O O . TYR A 1 91 ? -2.459 2.471 10.469 1 93.69 91 TYR A O 1
ATOM 704 N N . ARG A 1 92 ? -4.047 0.958 10.242 1 91.81 92 ARG A N 1
ATOM 705 C CA . ARG A 1 92 ? -3.092 -0.139 10.141 1 91.81 92 ARG A CA 1
ATOM 706 C C . ARG A 1 92 ? -2.25 -0.011 8.875 1 91.81 92 ARG A C 1
ATOM 708 O O . ARG A 1 92 ? -1.074 -0.381 8.859 1 91.81 92 ARG A O 1
ATOM 715 N N . TYR A 1 93 ? -2.787 0.483 7.824 1 93.06 93 TYR A N 1
ATOM 716 C CA . TYR A 1 93 ? -2.088 0.496 6.547 1 93.06 93 TYR A CA 1
ATOM 717 C C . TYR A 1 93 ? -1.658 1.91 6.172 1 93.06 93 TYR A C 1
ATOM 719 O O . TYR A 1 93 ? -1.21 2.154 5.051 1 93.06 93 TYR A O 1
ATOM 727 N N . ASP A 1 94 ? -1.878 2.857 7.078 1 93.5 94 ASP A N 1
ATOM 728 C CA . ASP A 1 94 ? -1.357 4.215 6.973 1 93.5 94 ASP A CA 1
ATOM 729 C C . ASP A 1 94 ? -0.09 4.383 7.809 1 93.5 94 ASP A C 1
ATOM 731 O O . ASP A 1 94 ? -0.007 3.875 8.93 1 93.5 94 ASP A O 1
ATOM 735 N N . LEU A 1 95 ? 0.859 5.102 7.266 1 93.75 95 LEU A N 1
ATOM 736 C CA . LEU A 1 95 ? 2.109 5.215 8.008 1 93.75 95 LEU A CA 1
ATOM 737 C C . LEU A 1 95 ? 2.334 6.648 8.484 1 93.75 95 LEU A C 1
ATOM 739 O O . LEU A 1 95 ? 3.43 6.992 8.93 1 93.75 95 LEU A O 1
ATOM 743 N N . HIS A 1 96 ? 1.334 7.535 8.359 1 96.44 96 HIS A N 1
ATOM 744 C CA . HIS A 1 96 ? 1.471 8.852 8.969 1 96.44 96 HIS A CA 1
ATOM 745 C C . HIS A 1 96 ? 1.771 8.742 10.461 1 96.44 96 HIS A C 1
ATOM 747 O O . HIS A 1 96 ? 1.179 7.918 11.156 1 96.44 96 HIS A O 1
ATOM 753 N N . PRO A 1 97 ? 2.641 9.617 10.922 1 96.12 97 PRO A N 1
ATOM 754 C CA . PRO A 1 97 ? 3.008 9.508 12.328 1 96.12 97 PRO A CA 1
ATOM 755 C C . PRO A 1 97 ? 1.925 10.039 13.266 1 96.12 97 PRO A C 1
ATOM 757 O O . PRO A 1 97 ? 1.853 9.625 14.43 1 96.12 97 PRO A O 1
ATOM 760 N N . PHE A 1 98 ? 1.103 10.992 12.82 1 97.38 98 PHE A N 1
ATOM 761 C CA . PHE A 1 98 ? 0.074 11.578 13.672 1 97.38 98 PHE A CA 1
ATOM 762 C C . PHE A 1 98 ? -1.314 11.32 13.102 1 97.38 98 PHE A C 1
ATOM 764 O O . PHE A 1 98 ? -1.57 11.609 11.93 1 97.38 98 PHE A O 1
ATOM 771 N N . ARG A 1 99 ? -2.213 10.836 13.898 1 96.25 99 ARG A N 1
ATOM 772 C CA . ARG A 1 99 ? -3.584 10.523 13.508 1 96.25 99 ARG A CA 1
ATOM 773 C C . ARG A 1 99 ? -4.562 10.875 14.625 1 96.25 99 ARG A C 1
ATOM 775 O O . ARG A 1 99 ? -4.223 10.805 15.805 1 96.25 99 ARG A O 1
ATOM 782 N N . THR A 1 100 ? -5.699 11.273 14.219 1 95.62 100 THR A N 1
ATOM 783 C CA . THR A 1 100 ? -6.688 11.625 15.234 1 95.62 100 THR A CA 1
ATOM 784 C C . THR A 1 100 ? -7.141 10.383 16 1 95.62 100 THR A C 1
ATOM 786 O O . THR A 1 100 ? -7.254 9.297 15.422 1 95.62 100 THR A O 1
ATOM 789 N N . PRO A 1 101 ? -7.352 10.555 17.297 1 89.12 101 PRO A N 1
ATOM 790 C CA . PRO A 1 101 ? -7.855 9.422 18.062 1 89.12 101 PRO A CA 1
ATOM 791 C C . PRO A 1 101 ? -9.289 9.047 17.703 1 89.12 101 PRO A C 1
ATOM 793 O O . PRO A 1 101 ? -10.016 9.867 17.125 1 89.12 101 PRO A O 1
ATOM 796 N N . SER A 1 102 ? -9.531 7.703 17.891 1 71.5 102 SER A N 1
ATOM 797 C CA . SER A 1 102 ? -10.875 7.207 17.609 1 71.5 102 SER A CA 1
ATOM 798 C C . SER A 1 102 ? -11.906 7.887 18.516 1 71.5 102 SER A C 1
ATOM 800 O O . SER A 1 102 ? -11.602 8.258 19.641 1 71.5 102 SER A O 1
ATOM 802 N N . SER A 1 103 ? -12.922 8.281 17.781 1 65.06 103 SER A N 1
ATOM 803 C CA . SER A 1 103 ? -14.031 8.695 18.641 1 65.06 103 SER A CA 1
ATOM 804 C C . SER A 1 103 ? -14.609 7.512 19.391 1 65.06 103 SER A C 1
ATOM 806 O O . SER A 1 103 ? -14.422 6.355 19 1 65.06 103 SER A O 1
ATOM 808 N N . ASP A 1 104 ? -15 7.59 20.594 1 55.91 104 ASP A N 1
ATOM 809 C CA . ASP A 1 104 ? -15.516 6.535 21.453 1 55.91 104 ASP A CA 1
ATOM 810 C C . ASP A 1 104 ? -16.234 5.461 20.641 1 55.91 104 ASP A C 1
ATOM 812 O O . ASP A 1 104 ? -16.203 5.488 19.406 1 55.91 104 ASP A O 1
ATOM 816 N N . SER A 1 105 ? -17.516 5.168 20.938 1 52.25 105 SER A N 1
ATOM 817 C CA . SER A 1 105 ? -18.234 3.932 20.641 1 52.25 105 SER A CA 1
ATOM 818 C C . SER A 1 105 ? -18.5 3.795 19.141 1 52.25 105 SER A C 1
ATOM 820 O O . SER A 1 105 ? -18.812 4.781 18.469 1 52.25 105 SER A O 1
ATOM 822 N N . TYR A 1 106 ? -17.984 2.633 18.469 1 54.31 106 TYR A N 1
ATOM 823 C CA . TYR A 1 106 ? -18.109 2.172 17.094 1 54.31 106 TYR A CA 1
ATOM 824 C C . TYR A 1 106 ? -19.406 2.668 16.469 1 54.31 106 TYR A C 1
ATOM 826 O O . TYR A 1 106 ? -19.406 3.23 15.367 1 54.31 106 TYR A O 1
ATOM 834 N N . SER A 1 107 ? -20.5 2.566 17.203 1 53.06 107 SER A N 1
ATOM 835 C CA . SER A 1 107 ? -21.812 2.764 16.594 1 53.06 107 SER A CA 1
ATOM 836 C C . SER A 1 107 ? -22.141 4.246 16.453 1 53.06 107 SER A C 1
ATOM 838 O O . SER A 1 107 ? -23.078 4.617 15.75 1 53.06 107 SER A O 1
ATOM 840 N N . PHE A 1 108 ? -21.203 5.199 16.953 1 65.44 108 PHE A N 1
ATOM 841 C CA . PHE A 1 108 ? -21.641 6.59 16.984 1 65.44 108 PHE A CA 1
ATOM 842 C C . PHE A 1 108 ? -20.516 7.52 16.531 1 65.44 108 PHE A C 1
ATOM 844 O O . PHE A 1 108 ? -20.609 8.742 16.688 1 65.44 108 PHE A O 1
ATOM 851 N N . ALA A 1 109 ? -19.672 6.918 15.711 1 75.12 109 ALA A N 1
ATOM 852 C CA . ALA A 1 109 ? -18.484 7.707 15.406 1 75.12 109 ALA A CA 1
ATOM 853 C C . ALA A 1 109 ? -18.766 8.711 14.289 1 75.12 109 ALA A C 1
ATOM 855 O O . ALA A 1 109 ? -19.656 8.5 13.469 1 75.12 109 ALA A O 1
ATOM 856 N N . SER A 1 110 ? -18.141 9.859 14.352 1 81.62 110 SER A N 1
ATOM 857 C CA . SER A 1 110 ? -18.328 10.922 13.375 1 81.62 110 SER A CA 1
ATOM 858 C C . SER A 1 110 ? -17.828 10.5 11.992 1 81.62 110 SER A C 1
ATOM 860 O O . SER A 1 110 ? -18.25 11.055 10.977 1 81.62 110 SER A O 1
ATOM 862 N N . GLY A 1 111 ? -16.875 9.516 12.008 1 88.38 111 GLY A N 1
ATOM 863 C CA . GLY A 1 111 ? -16.25 9.094 10.758 1 88.38 111 GLY A CA 1
ATOM 864 C C . GLY A 1 111 ? -15.25 10.094 10.227 1 88.38 111 GLY A C 1
ATOM 865 O O . GLY A 1 111 ? -14.758 9.953 9.102 1 88.38 111 GLY A O 1
ATOM 866 N N . LEU A 1 112 ? -15.031 11.203 11.016 1 94.19 112 LEU A N 1
ATOM 867 C CA . LEU A 1 112 ? -14.062 12.227 10.641 1 94.19 112 LEU A CA 1
ATOM 868 C C . LEU A 1 112 ? -12.695 11.922 11.242 1 94.19 112 LEU A C 1
ATOM 870 O O . LEU A 1 112 ? -12.531 11.969 12.469 1 94.19 112 LEU A O 1
ATOM 874 N N . ASN A 1 113 ? -11.766 11.633 10.367 1 95.31 113 ASN A N 1
ATOM 875 C CA . ASN A 1 113 ? -10.406 11.352 10.828 1 95.31 113 ASN A CA 1
ATOM 876 C C . ASN A 1 113 ? -9.375 12.117 10.008 1 95.31 113 ASN A C 1
ATOM 878 O O . ASN A 1 113 ? -9.633 12.492 8.859 1 95.31 113 ASN A O 1
ATOM 882 N N . THR A 1 114 ? -8.273 12.383 10.664 1 97.88 114 THR A N 1
ATOM 883 C CA . THR A 1 114 ? -7.168 13.086 10.016 1 97.88 114 THR A CA 1
ATOM 884 C C . THR A 1 114 ? -5.867 12.297 10.172 1 97.88 114 THR A C 1
ATOM 886 O O . THR A 1 114 ? -5.559 11.805 11.258 1 97.88 114 THR A O 1
ATOM 889 N N . LEU A 1 115 ? -5.18 12.078 9.078 1 98.31 115 LEU A N 1
ATOM 890 C CA . LEU A 1 115 ? -3.816 11.562 9.016 1 98.31 115 LEU A CA 1
ATOM 891 C C . LEU A 1 115 ? -2.828 12.664 8.664 1 98.31 115 LEU A C 1
ATOM 893 O O . LEU A 1 115 ? -3.027 13.391 7.688 1 98.31 115 LEU A O 1
ATOM 897 N N . SER A 1 116 ? -1.728 12.781 9.484 1 98.62 116 SER A N 1
ATOM 898 C CA . SER A 1 116 ? -0.918 13.984 9.312 1 98.62 116 SER A CA 1
ATOM 899 C C . SER A 1 116 ? 0.564 13.688 9.516 1 98.62 116 SER A C 1
ATOM 901 O O . SER A 1 116 ? 0.933 12.906 10.391 1 98.62 116 SER A O 1
ATOM 903 N N . ASN A 1 117 ? 1.389 14.297 8.664 1 97.88 117 ASN A N 1
ATOM 904 C CA . ASN A 1 117 ? 2.83 14.305 8.883 1 97.88 117 ASN A CA 1
ATOM 905 C C . ASN A 1 117 ? 3.234 15.352 9.914 1 97.88 117 ASN A C 1
ATOM 907 O O . ASN A 1 117 ? 4.391 15.391 10.344 1 97.88 117 ASN A O 1
ATOM 911 N N . TYR A 1 118 ? 2.303 16.188 10.352 1 98.25 118 TYR A N 1
ATOM 912 C CA . TYR A 1 118 ? 2.557 17.281 11.273 1 98.25 118 TYR A CA 1
ATOM 913 C C . TYR A 1 118 ? 1.776 17.094 12.57 1 98.25 118 TYR A C 1
ATOM 915 O O . TYR A 1 118 ? 0.625 16.656 12.555 1 98.25 118 TYR A O 1
ATOM 923 N N . ARG A 1 119 ? 2.422 17.516 13.594 1 97.44 119 ARG A N 1
ATOM 924 C CA . ARG A 1 119 ? 1.708 17.516 14.859 1 97.44 119 ARG A CA 1
ATOM 925 C C . ARG A 1 119 ? 0.687 18.641 14.914 1 97.44 119 ARG A C 1
ATOM 927 O O . ARG A 1 119 ? 0.718 19.547 14.086 1 97.44 119 ARG A O 1
ATOM 934 N N . TRP A 1 120 ? -0.197 18.5 15.875 1 97.69 120 TRP A N 1
ATOM 935 C CA . TRP A 1 120 ? -1.174 19.562 16.078 1 97.69 120 TRP A CA 1
ATOM 936 C C . TRP A 1 120 ? -1.401 19.828 17.562 1 97.69 120 TRP A C 1
ATOM 938 O O . TRP A 1 120 ? -0.969 19.047 18.406 1 97.69 120 TRP A O 1
ATOM 948 N N . VAL A 1 121 ? -2.002 21 17.844 1 95.31 121 VAL A N 1
ATOM 949 C CA . VAL A 1 121 ? -2.512 21.281 19.172 1 95.31 121 VAL A CA 1
ATOM 950 C C . VAL A 1 121 ? -4.004 21.609 19.109 1 95.31 121 VAL A C 1
ATOM 952 O O . VAL A 1 121 ? -4.512 22 18.047 1 95.31 121 VAL A O 1
ATOM 955 N N . GLY A 1 122 ? -4.676 21.297 20.188 1 92.94 122 GLY A N 1
ATOM 956 C CA . GLY A 1 122 ? -6.062 21.719 20.344 1 92.94 122 GLY A CA 1
ATOM 957 C C . GLY A 1 122 ? -7.02 20.938 19.453 1 92.94 122 GLY A C 1
ATOM 958 O O . GLY A 1 122 ? -7.859 21.531 18.781 1 92.94 122 GLY A O 1
ATOM 959 N N . PHE A 1 123 ? -7.082 19.688 19.422 1 94.81 123 PHE A N 1
ATOM 960 C CA . PHE A 1 123 ? -8 18.891 18.625 1 94.81 123 PHE A CA 1
ATOM 961 C C . PHE A 1 123 ? -9.391 18.859 19.266 1 94.81 123 PHE A C 1
ATOM 963 O O . PHE A 1 123 ? -9.516 18.703 20.469 1 94.81 123 PHE A O 1
ATOM 970 N N . SER A 1 124 ? -10.414 19 18.406 1 94 124 SER A N 1
ATOM 971 C CA . SER A 1 124 ? -11.781 18.891 18.906 1 94 124 SER A CA 1
ATOM 972 C C . SER A 1 124 ? -12.711 18.312 17.844 1 94 124 SER A C 1
ATOM 974 O O . SER A 1 124 ? -12.516 18.531 16.656 1 94 124 SER A O 1
ATOM 976 N N . ARG A 1 125 ? -13.664 17.578 18.266 1 93.31 125 ARG A N 1
ATOM 977 C CA . ARG A 1 125 ? -14.797 17.141 17.453 1 93.31 125 ARG A CA 1
ATOM 978 C C . ARG A 1 125 ? -16.062 17.906 17.797 1 93.31 125 ARG A C 1
ATOM 980 O O . ARG A 1 125 ? -16.406 18.047 18.969 1 93.31 125 ARG A O 1
ATOM 987 N N . ASN A 1 126 ? -16.656 18.406 16.797 1 93.62 126 ASN A N 1
ATOM 988 C CA . ASN A 1 126 ? -17.844 19.234 16.984 1 93.62 126 ASN A CA 1
ATOM 989 C C . ASN A 1 126 ? -19.047 18.672 16.25 1 93.62 126 ASN A C 1
ATOM 991 O O . ASN A 1 126 ? -19.047 18.578 15.016 1 93.62 126 ASN A O 1
ATOM 995 N N . LYS A 1 127 ? -20.109 18.359 17 1 91.75 127 LYS A N 1
ATOM 996 C CA . LYS A 1 127 ? -21.328 17.828 16.391 1 91.75 127 LYS A CA 1
ATOM 997 C C . LYS A 1 127 ? -22.141 18.953 15.742 1 91.75 127 LYS A C 1
ATOM 999 O O . LYS A 1 127 ? -22.141 20.078 16.219 1 91.75 127 LYS A O 1
ATOM 1004 N N . TRP A 1 128 ? -22.891 18.562 14.75 1 95.31 128 TRP A N 1
ATOM 1005 C CA . TRP A 1 128 ? -23.766 19.547 14.133 1 95.31 128 TRP A CA 1
ATOM 1006 C C . TRP A 1 128 ? -24.906 19.938 15.078 1 95.31 128 TRP A C 1
ATOM 1008 O O . TRP A 1 128 ? -25.469 19.062 15.75 1 95.31 128 TRP A O 1
ATOM 1018 N N . ASN A 1 129 ? -25.219 21.219 15.055 1 94.06 129 ASN A N 1
ATOM 1019 C CA . ASN A 1 129 ? -26.406 21.656 15.781 1 94.06 129 ASN A CA 1
ATOM 1020 C C . ASN A 1 129 ? -27.688 21.172 15.117 1 94.06 129 ASN A C 1
ATOM 1022 O O . ASN A 1 129 ? -28.656 20.828 15.805 1 94.06 129 ASN A O 1
ATOM 1026 N N . LEU A 1 130 ? -27.703 21.234 13.852 1 93.44 130 LEU A N 1
ATOM 1027 C CA . LEU A 1 130 ? -28.812 20.75 13.039 1 93.44 130 LEU A CA 1
ATOM 1028 C C . LEU A 1 130 ? -28.328 19.672 12.055 1 93.44 130 LEU A C 1
ATOM 1030 O O . LEU A 1 130 ? -27.312 19.859 11.383 1 93.44 130 LEU A O 1
ATOM 1034 N N . CYS A 1 131 ? -29.047 18.578 12.07 1 89 131 CYS A N 1
ATOM 1035 C CA . CYS A 1 131 ? -28.688 17.438 11.227 1 89 131 CYS A CA 1
ATOM 1036 C C . CYS A 1 131 ? -29.922 16.891 10.5 1 89 131 CYS A C 1
ATOM 1038 O O . CYS A 1 131 ? -31.031 16.938 11.031 1 89 131 CYS A O 1
ATOM 1040 N N . SER A 1 132 ? -29.641 16.453 9.25 1 86.19 132 SER A N 1
ATOM 1041 C CA . SER A 1 132 ? -30.781 15.93 8.516 1 86.19 132 SER A CA 1
ATOM 1042 C C . SER A 1 132 ? -30.594 14.461 8.148 1 86.19 132 SER A C 1
ATOM 1044 O O . SER A 1 132 ? -31.547 13.773 7.781 1 86.19 132 SER A O 1
ATOM 1046 N N . ASP A 1 133 ? -29.422 13.969 8.031 1 77.81 133 ASP A N 1
ATOM 1047 C CA . ASP A 1 133 ? -29.125 12.586 7.68 1 77.81 133 ASP A CA 1
ATOM 1048 C C . ASP A 1 133 ? -28.078 11.992 8.617 1 77.81 133 ASP A C 1
ATOM 1050 O O . ASP A 1 133 ? -27.156 12.688 9.047 1 77.81 133 ASP A O 1
ATOM 1054 N N . ARG A 1 134 ? -28.203 10.828 8.984 1 75.25 134 ARG A N 1
ATOM 1055 C CA . ARG A 1 134 ? -27.297 10.078 9.844 1 75.25 134 ARG A CA 1
ATOM 1056 C C . ARG A 1 134 ? -27.062 10.797 11.164 1 75.25 134 ARG A C 1
ATOM 1058 O O . ARG A 1 134 ? -25.938 10.898 11.641 1 75.25 134 ARG A O 1
ATOM 1065 N N . CYS A 1 135 ? -28.172 11.398 11.703 1 79.12 135 CYS A N 1
ATOM 1066 C CA . CYS A 1 135 ? -28.094 12.25 12.883 1 79.12 135 CYS A CA 1
ATOM 1067 C C . CYS A 1 135 ? -27.703 11.438 14.117 1 79.12 135 CYS A C 1
ATOM 1069 O O . CYS A 1 135 ? -27.297 12.008 15.133 1 79.12 135 CYS A O 1
ATOM 1071 N N . HIS A 1 136 ? -27.781 10.172 13.914 1 72.44 136 HIS A N 1
ATOM 1072 C CA . HIS A 1 136 ? -27.422 9.312 15.031 1 72.44 136 HIS A CA 1
ATOM 1073 C C . HIS A 1 136 ? -25.906 9.227 15.195 1 72.44 136 HIS A C 1
ATOM 1075 O O . HIS A 1 136 ? -25.406 8.828 16.25 1 72.44 136 HIS A O 1
ATOM 1081 N N . THR A 1 137 ? -25.312 9.562 14.086 1 71.81 137 THR A N 1
ATOM 1082 C CA . THR A 1 137 ? -23.844 9.602 14.188 1 71.81 137 THR A CA 1
ATOM 1083 C C . THR A 1 137 ? -23.375 10.953 14.695 1 71.81 137 THR A C 1
ATOM 1085 O O . THR A 1 137 ? -24.172 11.891 14.82 1 71.81 137 THR A O 1
ATOM 1088 N N . GLN A 1 138 ? -22.234 11 15.109 1 74.56 138 GLN A N 1
ATOM 1089 C CA . GLN A 1 138 ? -21.656 12.25 15.586 1 74.56 138 GLN A CA 1
ATOM 1090 C C . GLN A 1 138 ? -21.094 13.07 14.43 1 74.56 138 GLN A C 1
ATOM 1092 O O . GLN A 1 138 ? -20 13.641 14.539 1 74.56 138 GLN A O 1
ATOM 1097 N N . GLN A 1 139 ? -21.906 13.094 13.406 1 83.06 139 GLN A N 1
ATOM 1098 C CA . GLN A 1 139 ? -21.453 13.898 12.281 1 83.06 139 GLN A CA 1
ATOM 1099 C C . GLN A 1 139 ? -21.219 15.344 12.695 1 83.06 139 GLN A C 1
ATOM 1101 O O . GLN A 1 139 ? -21.875 15.852 13.602 1 83.06 139 GLN A O 1
ATOM 1106 N N . GLY A 1 140 ? -20.344 16.016 12.078 1 94.25 140 GLY A N 1
ATOM 1107 C CA . GLY A 1 140 ? -19.953 17.375 12.398 1 94.25 140 GLY A CA 1
ATOM 1108 C C . GLY A 1 140 ? -18.672 17.797 11.703 1 94.25 140 GLY A C 1
ATOM 1109 O O . GLY A 1 140 ? -18.5 17.562 10.508 1 94.25 140 GLY A O 1
ATOM 1110 N N . PHE A 1 141 ? -17.906 18.469 12.43 1 96.62 141 PHE A N 1
ATOM 1111 C CA . PHE A 1 141 ? -16.609 18.875 11.93 1 96.62 141 PHE A CA 1
ATOM 1112 C C . PHE A 1 141 ? -15.547 18.75 13.016 1 96.62 141 PHE A C 1
ATOM 1114 O O . PHE A 1 141 ? -15.875 18.688 14.203 1 96.62 141 PHE A O 1
ATOM 1121 N N . THR A 1 142 ? -14.305 18.578 12.602 1 96.88 142 THR A N 1
ATOM 1122 C CA . THR A 1 142 ? -13.188 18.562 13.539 1 96.88 142 THR A CA 1
ATOM 1123 C C . THR A 1 142 ? -12.297 19.781 13.328 1 96.88 142 THR A C 1
ATOM 1125 O O . THR A 1 142 ? -12.32 20.406 12.258 1 96.88 142 THR A O 1
ATOM 1128 N N . PHE A 1 143 ? -11.672 20.141 14.43 1 97.62 143 PHE A N 1
ATOM 1129 C CA . PHE A 1 143 ? -10.75 21.266 14.43 1 97.62 143 PHE A CA 1
ATOM 1130 C C . PHE A 1 143 ? -9.398 20.859 15.016 1 97.62 143 PHE A C 1
ATOM 1132 O O . PHE A 1 143 ? -9.344 20.094 15.984 1 97.62 143 PHE A O 1
ATOM 1139 N N . MET A 1 144 ? -8.359 21.375 14.406 1 97.94 144 MET A N 1
ATOM 1140 C CA . MET A 1 144 ? -7.016 21.234 14.961 1 97.94 144 MET A CA 1
ATOM 1141 C C . MET A 1 144 ? -6.105 22.359 14.5 1 97.94 144 MET A C 1
ATOM 1143 O O . MET A 1 144 ? -6.293 22.906 13.414 1 97.94 144 MET A O 1
ATOM 1147 N N . ARG A 1 145 ? -5.219 22.75 15.297 1 98.19 145 ARG A N 1
ATOM 1148 C CA . ARG A 1 145 ? -4.191 23.719 14.945 1 98.19 145 ARG A CA 1
ATOM 1149 C C . ARG A 1 145 ? -2.869 23.031 14.625 1 98.19 145 ARG A C 1
ATOM 1151 O O . ARG A 1 145 ? -2.135 22.625 15.539 1 98.19 145 ARG A O 1
ATOM 1158 N N . VAL A 1 146 ? -2.582 22.922 13.336 1 98.69 146 VAL A N 1
ATOM 1159 C CA . VAL A 1 146 ? -1.47 22.109 12.852 1 98.69 146 VAL A CA 1
ATOM 1160 C C . VAL A 1 146 ? -0.184 22.938 12.867 1 98.69 146 VAL A C 1
ATOM 1162 O O . VAL A 1 146 ? -0.166 24.078 12.398 1 98.69 146 VAL A O 1
ATOM 1165 N N . ARG A 1 147 ? 0.855 22.359 13.438 1 98.25 147 ARG A N 1
ATOM 1166 C CA . ARG A 1 147 ? 2.178 22.969 13.477 1 98.25 147 ARG A CA 1
ATOM 1167 C C . ARG A 1 147 ? 3.014 22.547 12.281 1 98.25 147 ARG A C 1
ATOM 1169 O O . ARG A 1 147 ? 3.691 21.516 12.32 1 98.25 147 ARG A O 1
ATOM 1176 N N . ILE A 1 148 ? 3.031 23.375 11.305 1 98.12 148 ILE A N 1
ATOM 1177 C CA . ILE A 1 148 ? 3.785 23.078 10.094 1 98.12 148 ILE A CA 1
ATOM 1178 C C . ILE A 1 148 ? 5.281 23.219 10.367 1 98.12 148 ILE A C 1
ATOM 1180 O O . ILE A 1 148 ? 6.082 22.422 9.875 1 98.12 148 ILE A O 1
ATOM 1184 N N . GLU A 1 149 ? 5.625 24.266 11.055 1 96.5 149 GLU A N 1
ATOM 1185 C CA . GLU A 1 149 ? 6.961 24.641 11.508 1 96.5 149 GLU A CA 1
ATOM 1186 C C . GLU A 1 149 ? 6.906 25.406 12.828 1 96.5 149 GLU A C 1
ATOM 1188 O O . GLU A 1 149 ? 5.828 25.781 13.289 1 96.5 149 GLU A O 1
ATOM 1193 N N . GLU A 1 150 ? 8.023 25.594 13.414 1 94.19 150 GLU A N 1
ATOM 1194 C CA . GLU A 1 150 ? 8.031 26.391 14.633 1 94.19 150 GLU A CA 1
ATOM 1195 C C . GLU A 1 150 ? 7.344 27.734 14.422 1 94.19 150 GLU A C 1
ATOM 1197 O O . GLU A 1 150 ? 7.754 28.516 13.562 1 94.19 150 GLU A O 1
ATOM 1202 N N . GLY A 1 151 ? 6.301 27.938 15.172 1 95.62 151 GLY A N 1
ATOM 1203 C CA . GLY A 1 151 ? 5.602 29.203 15.133 1 95.62 151 GLY A CA 1
ATOM 1204 C C . GLY A 1 151 ? 4.672 29.344 13.938 1 95.62 151 GLY A C 1
ATOM 1205 O O . GLY A 1 151 ? 4.008 30.359 13.773 1 95.62 151 GLY A O 1
ATOM 1206 N N . VAL A 1 152 ? 4.699 28.344 13.102 1 97.38 152 VAL A N 1
ATOM 1207 C CA . VAL A 1 152 ? 3.822 28.344 11.938 1 97.38 152 VAL A CA 1
ATOM 1208 C C . VAL A 1 152 ? 2.658 27.391 12.164 1 97.38 152 VAL A C 1
ATOM 1210 O O . VAL A 1 152 ? 2.785 26.188 11.93 1 97.38 152 VAL A O 1
ATOM 1213 N N . TYR A 1 153 ? 1.571 28 12.578 1 97.81 153 TYR A N 1
ATOM 1214 C CA . TYR A 1 153 ? 0.369 27.219 12.867 1 97.81 153 TYR A CA 1
ATOM 1215 C C . TYR A 1 153 ? -0.726 27.516 11.844 1 97.81 153 TYR A C 1
ATOM 1217 O O . TYR A 1 153 ? -0.991 28.672 11.531 1 97.81 153 TYR A O 1
ATOM 1225 N N . ILE A 1 154 ? -1.309 26.5 11.352 1 98.75 154 ILE A N 1
ATOM 1226 C CA . ILE A 1 154 ? -2.451 26.609 10.453 1 98.75 154 ILE A CA 1
ATOM 1227 C C . ILE A 1 154 ? -3.629 25.812 11.023 1 98.75 154 ILE A C 1
ATOM 1229 O O . ILE A 1 154 ? -3.516 24.609 11.273 1 98.75 154 ILE A O 1
ATOM 1233 N N . ASP A 1 155 ? -4.715 26.531 11.242 1 98.88 155 ASP A N 1
ATOM 1234 C CA . ASP A 1 155 ? -5.922 25.844 11.688 1 98.88 155 ASP A CA 1
ATOM 1235 C C . ASP A 1 155 ? -6.543 25.031 10.555 1 98.88 155 ASP A C 1
ATOM 1237 O O . ASP A 1 155 ? -6.797 25.562 9.477 1 98.88 155 ASP A O 1
ATOM 1241 N N . MET A 1 156 ? -6.77 23.797 10.867 1 98.88 156 MET A N 1
ATOM 1242 C CA . MET A 1 156 ? -7.332 22.938 9.836 1 98.88 156 MET A CA 1
ATOM 1243 C C . MET A 1 156 ? -8.641 22.312 10.305 1 98.88 156 MET A C 1
ATOM 1245 O O . MET A 1 156 ? -8.75 21.875 11.453 1 98.88 156 MET A O 1
ATOM 1249 N N . ILE A 1 157 ? -9.602 22.297 9.383 1 98.88 157 ILE A N 1
ATOM 1250 C CA . ILE A 1 157 ? -10.953 21.844 9.695 1 98.88 157 ILE A CA 1
ATOM 1251 C C . ILE A 1 157 ? -11.352 20.734 8.719 1 98.88 157 ILE A C 1
ATOM 1253 O O . ILE A 1 157 ? -11.219 20.891 7.504 1 98.88 157 ILE A O 1
ATOM 1257 N N . ASN A 1 158 ? -11.734 19.594 9.211 1 98.38 158 ASN A N 1
ATOM 1258 C CA . ASN A 1 158 ? -12.43 18.531 8.508 1 98.38 158 ASN A CA 1
ATOM 1259 C C . ASN A 1 158 ? -13.938 18.625 8.695 1 98.38 158 ASN A C 1
ATOM 1261 O O . ASN A 1 158 ? -14.414 18.969 9.781 1 98.38 158 ASN A O 1
ATOM 1265 N N . LEU A 1 159 ? -14.719 18.328 7.621 1 97.81 159 LEU A N 1
ATOM 1266 C CA . LEU A 1 159 ? -16.156 18.438 7.797 1 97.81 159 LEU A CA 1
ATOM 1267 C C . LEU A 1 159 ? -16.891 17.469 6.867 1 97.81 159 LEU A C 1
ATOM 1269 O O . LEU A 1 159 ? -16.359 17.094 5.82 1 97.81 159 LEU A O 1
ATOM 1273 N N . ASP A 1 160 ? -18 17.016 7.262 1 95.06 160 ASP A N 1
ATOM 1274 C CA . ASP A 1 160 ? -18.969 16.234 6.516 1 95.06 160 ASP A CA 1
ATOM 1275 C C . ASP A 1 160 ? -20.391 16.766 6.73 1 95.06 160 ASP A C 1
ATOM 1277 O O . ASP A 1 160 ? -21.078 16.328 7.652 1 95.06 160 ASP A O 1
ATOM 1281 N N . THR A 1 161 ? -20.828 17.641 5.832 1 96.25 161 THR A N 1
ATOM 1282 C CA . THR A 1 161 ? -22.109 18.312 6.008 1 96.25 161 THR A CA 1
ATOM 1283 C C . THR A 1 161 ? -23.266 17.422 5.562 1 96.25 161 THR A C 1
ATOM 1285 O O . THR A 1 161 ? -23.047 16.359 4.98 1 96.25 161 THR A O 1
ATOM 1288 N N . SER A 1 162 ? -24.438 17.875 5.879 1 92.31 162 SER A N 1
ATOM 1289 C CA . SER A 1 162 ? -25.641 17.109 5.559 1 92.31 162 SER A CA 1
ATOM 1290 C C . SER A 1 162 ? -25.781 16.906 4.055 1 92.31 162 SER A C 1
ATOM 1292 O O . SER A 1 162 ? -25.578 17.844 3.273 1 92.31 162 SER A O 1
ATOM 1294 N N . ALA A 1 163 ? -26.125 15.688 3.762 1 89.44 163 ALA A N 1
ATOM 1295 C CA . ALA A 1 163 ? -26.297 15.328 2.357 1 89.44 163 ALA A CA 1
ATOM 1296 C C . ALA A 1 163 ? -27.766 15.453 1.929 1 89.44 163 ALA A C 1
ATOM 1298 O O . ALA A 1 163 ? -28.641 15.656 2.764 1 89.44 163 ALA A O 1
ATOM 1299 N N . GLY A 1 164 ? -27.969 15.375 0.602 1 89.06 164 GLY A N 1
ATOM 1300 C CA . GLY A 1 164 ? -29.312 15.375 0.061 1 89.06 164 GLY A CA 1
ATOM 1301 C C . GLY A 1 164 ? -29.734 16.719 -0.494 1 89.06 164 GLY A C 1
ATOM 1302 O O . GLY A 1 164 ? -29.016 17.703 -0.354 1 89.06 164 GLY A O 1
ATOM 1303 N N . VAL A 1 165 ? -30.906 16.75 -1.141 1 89.75 165 VAL A N 1
ATOM 1304 C CA . VAL A 1 165 ? -31.328 17.969 -1.813 1 89.75 165 VAL A CA 1
ATOM 1305 C C . VAL A 1 165 ? -32.75 18.312 -1.388 1 89.75 165 VAL A C 1
ATOM 1307 O O . VAL A 1 165 ? -33.375 19.234 -1.942 1 89.75 165 VAL A O 1
ATOM 1310 N N . LYS A 1 166 ? -33.25 17.594 -0.369 1 93.06 166 LYS A N 1
ATOM 1311 C CA . LYS A 1 166 ? -34.562 17.953 0.171 1 93.06 166 LYS A CA 1
ATOM 1312 C C . LYS A 1 166 ? -34.469 19.219 1.014 1 93.06 166 LYS A C 1
ATOM 1314 O O . LYS A 1 166 ? -33.375 19.609 1.455 1 93.06 166 LYS A O 1
ATOM 1319 N N . SER A 1 167 ? -35.656 19.828 1.221 1 93.94 167 SER A N 1
ATOM 1320 C CA . SER A 1 167 ? -35.688 21.078 1.959 1 93.94 167 SER A CA 1
ATOM 1321 C C . SER A 1 167 ? -35.031 20.938 3.324 1 93.94 167 SER A C 1
ATOM 1323 O O . SER A 1 167 ? -34.281 21.828 3.754 1 93.94 167 SER A O 1
ATOM 1325 N N . ARG A 1 168 ? -35.344 19.859 3.986 1 94 168 ARG A N 1
ATOM 1326 C CA . ARG A 1 168 ? -34.75 19.641 5.301 1 94 168 ARG A CA 1
ATOM 1327 C C . ARG A 1 168 ? -33.219 19.484 5.199 1 94 168 ARG A C 1
ATOM 1329 O O . ARG A 1 168 ? -32.5 19.906 6.094 1 94 168 ARG A O 1
ATOM 1336 N N . ASP A 1 169 ? -32.781 18.875 4.133 1 94.31 169 ASP A N 1
ATOM 1337 C CA . ASP A 1 169 ? -31.344 18.688 3.9 1 94.31 169 ASP A CA 1
ATOM 1338 C C . ASP A 1 169 ? -30.656 20.016 3.674 1 94.31 169 ASP A C 1
ATOM 1340 O O . ASP A 1 169 ? -29.594 20.281 4.258 1 94.31 169 ASP A O 1
ATOM 1344 N N . GLU A 1 170 ? -31.234 20.812 2.848 1 95.25 170 GLU A N 1
ATOM 1345 C CA . GLU A 1 170 ? -30.672 22.125 2.521 1 95.25 170 GLU A CA 1
ATOM 1346 C C . GLU A 1 170 ? -30.641 23.031 3.746 1 95.25 170 GLU A C 1
ATOM 1348 O O . GLU A 1 170 ? -29.672 23.781 3.957 1 95.25 170 GLU A O 1
ATOM 1353 N N . THR A 1 171 ? -31.672 22.953 4.535 1 96.62 171 THR A N 1
ATOM 1354 C CA . THR A 1 171 ? -31.734 23.734 5.762 1 96.62 171 THR A CA 1
ATOM 1355 C C . THR A 1 171 ? -30.625 23.312 6.727 1 96.62 171 THR A C 1
ATOM 1357 O O . THR A 1 171 ? -29.938 24.172 7.305 1 96.62 171 THR A O 1
ATOM 1360 N N . ALA A 1 172 ? -30.5 22.078 6.875 1 96.62 172 ALA A N 1
ATOM 1361 C CA . ALA A 1 172 ? -29.453 21.547 7.758 1 96.62 172 ALA A CA 1
ATOM 1362 C C . ALA A 1 172 ? -28.062 21.922 7.246 1 96.62 172 ALA A C 1
ATOM 1364 O O . ALA A 1 172 ? -27.203 22.344 8.023 1 96.62 172 ALA A O 1
ATOM 1365 N N . ARG A 1 173 ? -27.875 21.75 6 1 97.06 173 ARG A N 1
ATOM 1366 C CA . ARG A 1 173 ? -26.578 22.047 5.398 1 97.06 173 ARG A CA 1
ATOM 1367 C C . ARG A 1 173 ? -26.219 23.516 5.555 1 97.06 173 ARG A C 1
ATOM 1369 O O . ARG A 1 173 ? -25.062 23.859 5.812 1 97.06 173 ARG A O 1
ATOM 1376 N N . ARG A 1 174 ? -27.156 24.406 5.398 1 97.75 174 ARG A N 1
ATOM 1377 C CA . ARG A 1 174 ? -26.922 25.828 5.645 1 97.75 174 ARG A CA 1
ATOM 1378 C C . ARG A 1 174 ? -26.484 26.078 7.086 1 97.75 174 ARG A C 1
ATOM 1380 O O . ARG A 1 174 ? -25.578 26.875 7.332 1 97.75 174 ARG A O 1
ATOM 1387 N N . SER A 1 175 ? -27.156 25.406 7.914 1 97.94 175 SER A N 1
ATOM 1388 C CA . SER A 1 175 ? -26.797 25.531 9.328 1 97.94 175 SER A CA 1
ATOM 1389 C C . SER A 1 175 ? -25.391 25 9.594 1 97.94 175 SER A C 1
ATOM 1391 O O . SER A 1 175 ? -24.656 25.562 10.406 1 97.94 175 SER A O 1
ATOM 1393 N N . ASN A 1 176 ? -25.047 23.891 8.969 1 98.19 176 ASN A N 1
ATOM 1394 C CA . ASN A 1 176 ? -23.719 23.312 9.125 1 98.19 176 ASN A CA 1
ATOM 1395 C C . ASN A 1 176 ? -22.625 24.297 8.719 1 98.19 176 ASN A C 1
ATOM 1397 O O . ASN A 1 176 ? -21.688 24.562 9.492 1 98.19 176 ASN A O 1
ATOM 1401 N N . ILE A 1 177 ? -22.797 24.906 7.539 1 98.62 177 ILE A N 1
ATOM 1402 C CA . ILE A 1 177 ? -21.828 25.844 7 1 98.62 177 ILE A CA 1
ATOM 1403 C C . ILE A 1 177 ? -21.75 27.078 7.902 1 98.62 177 ILE A C 1
ATOM 1405 O O . ILE A 1 177 ? -20.656 27.562 8.195 1 98.62 177 ILE A O 1
ATOM 1409 N N . GLN A 1 178 ? -22.844 27.547 8.344 1 98.62 178 GLN A N 1
ATOM 1410 C CA . GLN A 1 178 ? -22.891 28.672 9.266 1 98.62 178 GLN A CA 1
ATOM 1411 C C . GLN A 1 178 ? -22.156 28.359 10.57 1 98.62 178 GLN A C 1
ATOM 1413 O O . GLN A 1 178 ? -21.453 29.203 11.117 1 98.62 178 GLN A O 1
ATOM 1418 N N . GLN A 1 179 ? -22.359 27.188 11.039 1 98.56 179 GLN A N 1
ATOM 1419 C CA . GLN A 1 179 ? -21.719 26.766 12.281 1 98.56 179 GLN A CA 1
ATOM 1420 C C . GLN A 1 179 ? -20.203 26.781 12.148 1 98.56 179 GLN A C 1
ATOM 1422 O O . GLN A 1 179 ? -19.5 27.25 13.039 1 98.56 179 GLN A O 1
ATOM 1427 N N . VAL A 1 180 ? -19.688 26.25 11.086 1 98.81 180 VAL A N 1
ATOM 1428 C CA . VAL A 1 180 ? -18.25 26.25 10.859 1 98.81 180 VAL A CA 1
ATOM 1429 C C . VAL A 1 180 ? -17.734 27.672 10.711 1 98.81 180 VAL A C 1
ATOM 1431 O O . VAL A 1 180 ? -16.688 28.031 11.258 1 98.81 180 VAL A O 1
ATOM 1434 N N . SER A 1 181 ? -18.453 28.484 9.945 1 98.81 181 SER A N 1
ATOM 1435 C CA . SER A 1 181 ? -18.078 29.891 9.758 1 98.81 181 SER A CA 1
ATOM 1436 C C . SER A 1 181 ? -17.953 30.609 11.094 1 98.81 181 SER A C 1
ATOM 1438 O O . SER A 1 181 ? -16.969 31.312 11.336 1 98.81 181 SER A O 1
ATOM 1440 N N . GLN A 1 182 ? -18.938 30.422 11.93 1 98.56 182 GLN A N 1
ATOM 1441 C CA . GLN A 1 182 ? -18.922 31.047 13.242 1 98.56 182 GLN A CA 1
ATOM 1442 C C . GLN A 1 182 ? -17.781 30.516 14.094 1 98.56 182 GLN A C 1
ATOM 1444 O O . GLN A 1 182 ? -17.125 31.281 14.82 1 98.56 182 GLN A O 1
ATOM 1449 N N . PHE A 1 183 ? -17.594 29.281 14.031 1 98.5 183 PHE A N 1
ATOM 1450 C CA . PHE A 1 183 ? -16.484 28.672 14.773 1 98.5 183 PHE A CA 1
ATOM 1451 C C . PHE A 1 183 ? -15.164 29.312 14.383 1 98.5 183 PHE A C 1
ATOM 1453 O O . PHE A 1 183 ? -14.336 29.609 15.242 1 98.5 183 PHE A O 1
ATOM 1460 N N . ILE A 1 184 ? -14.93 29.453 13.094 1 98.69 184 ILE A N 1
ATOM 1461 C CA . ILE A 1 184 ? -13.695 30.031 12.586 1 98.69 184 ILE A CA 1
ATOM 1462 C C . ILE A 1 184 ? -13.539 31.453 13.117 1 98.69 184 ILE A C 1
ATOM 1464 O O . ILE A 1 184 ? -12.445 31.859 13.523 1 98.69 184 ILE A O 1
ATOM 1468 N N . LYS A 1 185 ? -14.578 32.25 13.148 1 97.69 185 LYS A N 1
ATOM 1469 C CA . LYS A 1 185 ? -14.531 33.625 13.633 1 97.69 185 LYS A CA 1
ATOM 1470 C C . LYS A 1 185 ? -14.047 33.688 15.078 1 97.69 185 LYS A C 1
ATOM 1472 O O . LYS A 1 185 ? -13.273 34.562 15.438 1 97.69 185 LYS A O 1
ATOM 1477 N N . TYR A 1 186 ? -14.43 32.719 15.82 1 95.81 186 TYR A N 1
ATOM 1478 C CA . TYR A 1 186 ? -14.148 32.781 17.25 1 95.81 186 TYR A CA 1
ATOM 1479 C C . TYR A 1 186 ? -12.859 32.031 17.594 1 95.81 186 TYR A C 1
ATOM 1481 O O . TYR A 1 186 ? -12.133 32.438 18.5 1 95.81 186 TYR A O 1
ATOM 1489 N N . ASN A 1 187 ? -12.602 31.047 16.875 1 97.56 187 ASN A N 1
ATOM 1490 C CA . ASN A 1 187 ? -11.523 30.172 17.297 1 97.56 187 ASN A CA 1
ATOM 1491 C C . ASN A 1 187 ? -10.281 30.328 16.438 1 97.56 187 ASN A C 1
ATOM 1493 O O . ASN A 1 187 ? -9.203 29.828 16.781 1 97.56 187 ASN A O 1
ATOM 1497 N N . SER A 1 188 ? -10.391 31.078 15.344 1 98.12 188 SER A N 1
ATOM 1498 C CA . SER A 1 188 ? -9.266 31.172 14.422 1 98.12 188 SER A CA 1
ATOM 1499 C C . SER A 1 188 ? -8.938 32.625 14.102 1 98.12 188 SER A C 1
ATOM 1501 O O . SER A 1 188 ? -8.328 32.906 13.07 1 98.12 188 SER A O 1
ATOM 1503 N N . ALA A 1 189 ? -9.43 33.5 14.945 1 96.62 189 ALA A N 1
ATOM 1504 C CA . ALA A 1 189 ? -9.062 34.906 14.75 1 96.62 189 ALA A CA 1
ATOM 1505 C C . ALA A 1 189 ? -7.547 35.062 14.711 1 96.62 189 ALA A C 1
ATOM 1507 O O . ALA A 1 189 ? -6.836 34.562 15.586 1 96.62 189 ALA A O 1
ATOM 1508 N N . GLY A 1 190 ? -7.074 35.688 13.617 1 96.38 190 GLY A N 1
ATOM 1509 C CA . GLY A 1 190 ? -5.66 35.969 13.477 1 96.38 190 GLY A CA 1
ATOM 1510 C C . GLY A 1 190 ? -4.852 34.812 12.906 1 96.38 190 GLY A C 1
ATOM 1511 O O . GLY A 1 190 ? -3.66 34.969 12.625 1 96.38 190 GLY A O 1
ATOM 1512 N N . ASN A 1 191 ? -5.453 33.688 12.711 1 97.88 191 ASN A N 1
ATOM 1513 C CA . ASN A 1 191 ? -4.715 32.5 12.266 1 97.88 191 ASN A CA 1
ATOM 1514 C C . ASN A 1 191 ? -4.98 32.219 10.789 1 97.88 191 ASN A C 1
ATOM 1516 O O . ASN A 1 191 ? -6.012 32.625 10.25 1 97.88 191 ASN A O 1
ATOM 1520 N N . ALA A 1 192 ? -3.967 31.609 10.141 1 98.5 192 ALA A N 1
ATOM 1521 C CA . ALA A 1 192 ? -4.223 30.969 8.852 1 98.5 192 ALA A CA 1
ATOM 1522 C C . ALA A 1 192 ? -5.156 29.766 9.016 1 98.5 192 ALA A C 1
ATOM 1524 O O . ALA A 1 192 ? -5.172 29.125 10.062 1 98.5 192 ALA A O 1
ATOM 1525 N N . VAL A 1 193 ? -5.969 29.531 7.996 1 98.94 193 VAL A N 1
ATOM 1526 C CA . VAL A 1 193 ? -7.004 28.5 8.094 1 98.94 193 VAL A CA 1
ATOM 1527 C C . VAL A 1 193 ? -7.086 27.734 6.781 1 98.94 193 VAL A C 1
ATOM 1529 O O . VAL A 1 193 ? -6.977 28.312 5.699 1 98.94 193 VAL A O 1
ATOM 1532 N N . VAL A 1 194 ? -7.199 26.422 6.848 1 98.94 194 VAL A N 1
ATOM 1533 C CA . VAL A 1 194 ? -7.566 25.562 5.723 1 98.94 194 VAL A CA 1
ATOM 1534 C C . VAL A 1 194 ? -8.773 24.703 6.098 1 98.94 194 VAL A C 1
ATOM 1536 O O . VAL A 1 194 ? -8.742 23.969 7.086 1 98.94 194 VAL A O 1
ATOM 1539 N N . VAL A 1 195 ? -9.867 24.844 5.383 1 98.94 195 VAL A N 1
ATOM 1540 C CA . VAL A 1 195 ? -11.047 23.984 5.496 1 98.94 195 VAL A CA 1
ATOM 1541 C C . VAL A 1 195 ? -11.094 23.016 4.316 1 98.94 195 VAL A C 1
ATOM 1543 O O . VAL A 1 195 ? -11.109 23.438 3.158 1 98.94 195 VAL A O 1
ATOM 1546 N N . PHE A 1 196 ? -11.047 21.734 4.57 1 98.88 196 PHE A N 1
ATOM 1547 C CA . PHE A 1 196 ? -11.117 20.812 3.449 1 98.88 196 PHE A CA 1
ATOM 1548 C C . PHE A 1 196 ? -11.82 19.516 3.857 1 98.88 196 PHE A C 1
ATOM 1550 O O . PHE A 1 196 ? -11.508 18.938 4.898 1 98.88 196 PHE A O 1
ATOM 1557 N N . GLY A 1 197 ? -12.836 19.188 3.189 1 98.38 197 GLY A N 1
ATOM 1558 C CA . GLY A 1 197 ? -13.703 18.047 3.453 1 98.38 197 GLY A CA 1
ATOM 1559 C C . GLY A 1 197 ? -14.938 18.016 2.57 1 98.38 197 GLY A C 1
ATOM 1560 O O . GLY A 1 197 ? -14.945 18.609 1.487 1 98.38 197 GLY A O 1
ATOM 1561 N N . ASN A 1 198 ? -15.914 17.234 3.025 1 97 198 ASN A N 1
ATOM 1562 C CA . ASN A 1 198 ? -17.156 17.047 2.287 1 97 198 ASN A CA 1
ATOM 1563 C C . ASN A 1 198 ? -18.172 18.141 2.631 1 97 198 ASN A C 1
ATOM 1565 O O . ASN A 1 198 ? -18.875 18.047 3.646 1 97 198 ASN A O 1
ATOM 1569 N N . THR A 1 199 ? -18.344 19.062 1.698 1 97.69 199 THR A N 1
ATOM 1570 C CA . THR A 1 199 ? -19.297 20.141 1.931 1 97.69 199 THR A CA 1
ATOM 1571 C C . THR A 1 199 ? -20.688 19.75 1.455 1 97.69 199 THR A C 1
ATOM 1573 O O . THR A 1 199 ? -21.672 20.438 1.763 1 97.69 199 THR A O 1
ATOM 1576 N N . ASN A 1 200 ? -20.734 18.734 0.689 1 96.06 200 ASN A N 1
ATOM 1577 C CA . ASN A 1 200 ? -21.969 18.281 0.059 1 96.06 200 ASN A CA 1
ATOM 1578 C C . ASN A 1 200 ? -22.656 19.406 -0.713 1 96.06 200 ASN A C 1
ATOM 1580 O O . ASN A 1 200 ? -23.875 19.375 -0.92 1 96.06 200 ASN A O 1
ATOM 1584 N N . SER A 1 201 ? -21.922 20.391 -1.061 1 96.94 201 SER A N 1
ATOM 1585 C CA . SER A 1 201 ? -22.531 21.547 -1.726 1 96.94 201 SER A CA 1
ATOM 1586 C C . SER A 1 201 ? -21.828 21.859 -3.043 1 96.94 201 SER A C 1
ATOM 1588 O O . SER A 1 201 ? -20.625 21.594 -3.191 1 96.94 201 SER A O 1
ATOM 1590 N N . LEU A 1 202 ? -22.594 22.375 -3.953 1 97.12 202 LEU A N 1
ATOM 1591 C CA . LEU A 1 202 ? -22.125 22.984 -5.191 1 97.12 202 LEU A CA 1
ATOM 1592 C C . LEU A 1 202 ? -22.438 24.484 -5.207 1 97.12 202 LEU A C 1
ATOM 1594 O O . LEU A 1 202 ? -23.422 24.922 -4.613 1 97.12 202 LEU A O 1
ATOM 1598 N N . TYR A 1 203 ? -21.562 25.203 -5.879 1 97.81 203 TYR A N 1
ATOM 1599 C CA . TYR A 1 203 ? -21.766 26.656 -5.941 1 97.81 203 TYR A CA 1
ATOM 1600 C C . TYR A 1 203 ? -23.078 26.984 -6.629 1 97.81 203 TYR A C 1
ATOM 1602 O O . TYR A 1 203 ? -23.688 28.031 -6.352 1 97.81 203 TYR A O 1
ATOM 1610 N N . THR A 1 204 ? -23.578 26.125 -7.453 1 97.44 204 THR A N 1
ATOM 1611 C CA . THR A 1 204 ? -24.781 26.391 -8.234 1 97.44 204 THR A CA 1
ATOM 1612 C C . THR A 1 204 ? -26.031 26.141 -7.402 1 97.44 204 THR A C 1
ATOM 1614 O O . THR A 1 204 ? -27.141 26.5 -7.805 1 97.44 204 THR A O 1
ATOM 1617 N N . ARG A 1 205 ? -25.891 25.531 -6.293 1 96.06 205 ARG A N 1
ATOM 1618 C CA . ARG A 1 205 ? -27.031 25.281 -5.438 1 96.06 205 ARG A CA 1
ATOM 1619 C C . ARG A 1 205 ? -27.484 26.547 -4.73 1 96.06 205 ARG A C 1
ATOM 1621 O O . ARG A 1 205 ? -26.844 27 -3.783 1 96.06 205 ARG A O 1
ATOM 1628 N N . SER A 1 206 ? -28.625 27.016 -5.055 1 95.38 206 SER A N 1
ATOM 1629 C CA . SER A 1 206 ? -29.062 28.328 -4.625 1 95.38 206 SER A CA 1
ATOM 1630 C C . SER A 1 206 ? -29.453 28.344 -3.15 1 95.38 206 SER A C 1
ATOM 1632 O O . SER A 1 206 ? -29.375 29.375 -2.488 1 95.38 206 SER A O 1
ATOM 1634 N N . LYS A 1 207 ? -29.812 27.234 -2.678 1 95.56 207 LYS A N 1
ATOM 1635 C CA . LYS A 1 207 ? -30.266 27.188 -1.292 1 95.56 207 LYS A CA 1
ATOM 1636 C C . LYS A 1 207 ? -29.109 26.969 -0.334 1 95.56 207 LYS A C 1
ATOM 1638 O O . LYS A 1 207 ? -29.266 27.109 0.882 1 95.56 207 LYS A O 1
ATOM 1643 N N . ASP A 1 208 ? -27.984 26.625 -0.816 1 96.56 208 ASP A N 1
ATOM 1644 C CA . ASP A 1 208 ? -26.797 26.438 0.01 1 96.56 208 ASP A CA 1
ATOM 1645 C C . ASP A 1 208 ? -26.078 27.766 0.242 1 96.56 208 ASP A C 1
ATOM 1647 O O . ASP A 1 208 ? -26.359 28.75 -0.433 1 96.56 208 ASP A O 1
ATOM 1651 N N . ASN A 1 209 ? -25.281 27.844 1.287 1 97.94 209 ASN A N 1
ATOM 1652 C CA . ASN A 1 209 ? -24.578 29.078 1.615 1 97.94 209 ASN A CA 1
ATOM 1653 C C . ASN A 1 209 ? -23.062 28.859 1.688 1 97.94 209 ASN A C 1
ATOM 1655 O O . ASN A 1 209 ? -22.391 29.422 2.557 1 97.94 209 ASN A O 1
ATOM 1659 N N . ILE A 1 210 ? -22.531 27.984 0.806 1 97.88 210 ILE A N 1
ATOM 1660 C CA . ILE A 1 210 ? -21.125 27.641 0.786 1 97.88 210 ILE A CA 1
ATOM 1661 C C . ILE A 1 210 ? -20.281 28.906 0.615 1 97.88 210 ILE A C 1
ATOM 1663 O O . ILE A 1 210 ? -19.141 28.969 1.069 1 97.88 210 ILE A O 1
ATOM 1667 N N . ARG A 1 211 ? -20.766 30 0.042 1 98.06 211 ARG A N 1
ATOM 1668 C CA . ARG A 1 211 ? -20.062 31.266 -0.216 1 98.06 211 ARG A CA 1
ATOM 1669 C C . ARG A 1 211 ? -19.781 32 1.084 1 98.06 211 ARG A C 1
ATOM 1671 O O . ARG A 1 211 ? -18.969 32.938 1.107 1 98.06 211 ARG A O 1
ATOM 1678 N N . LEU A 1 212 ? -20.406 31.578 2.148 1 98.12 212 LEU A N 1
ATOM 1679 C CA . LEU A 1 212 ? -20.203 32.188 3.455 1 98.12 212 LEU A CA 1
ATOM 1680 C C . LEU A 1 212 ? -18.734 32.094 3.867 1 98.12 212 LEU A C 1
ATOM 1682 O O . LEU A 1 212 ? -18.219 33 4.535 1 98.12 212 LEU A O 1
ATOM 1686 N N . PHE A 1 213 ? -18.078 31.047 3.48 1 98.62 213 PHE A N 1
ATOM 1687 C CA . PHE A 1 213 ? -16.672 30.875 3.84 1 98.62 213 PHE A CA 1
ATOM 1688 C C . PHE A 1 213 ? -15.82 31.984 3.242 1 98.62 213 PHE A C 1
ATOM 1690 O O . PHE A 1 213 ? -14.852 32.438 3.857 1 98.62 213 PHE A O 1
ATOM 1697 N N . LYS A 1 214 ? -16.172 32.406 2.049 1 97.94 214 LYS A N 1
ATOM 1698 C CA . LYS A 1 214 ? -15.453 33.531 1.437 1 97.94 214 LYS A CA 1
ATOM 1699 C C . LYS A 1 214 ? -15.883 34.875 2.051 1 97.94 214 LYS A C 1
ATOM 1701 O O . LYS A 1 214 ? -15.039 35.625 2.5 1 97.94 214 LYS A O 1
ATOM 1706 N N . THR A 1 215 ? -17.109 35.125 2.162 1 98.06 215 THR A N 1
ATOM 1707 C CA . THR A 1 215 ? -17.625 36.438 2.516 1 98.06 215 THR A CA 1
ATOM 1708 C C . THR A 1 215 ? -17.406 36.719 3.998 1 98.06 215 THR A C 1
ATOM 1710 O O . THR A 1 215 ? -17.109 37.875 4.379 1 98.06 215 THR A O 1
ATOM 1713 N N . GLU A 1 216 ? -17.516 35.656 4.812 1 98.25 216 GLU A N 1
ATOM 1714 C CA . GLU A 1 216 ? -17.438 35.906 6.25 1 98.25 216 GLU A CA 1
ATOM 1715 C C . GLU A 1 216 ? -16.062 35.531 6.793 1 98.25 216 GLU A C 1
ATOM 1717 O O . GLU A 1 216 ? -15.625 36.062 7.816 1 98.25 216 GLU A O 1
ATOM 1722 N N . ASN A 1 217 ? -15.398 34.625 6.16 1 98.62 217 ASN A N 1
ATOM 1723 C CA . ASN A 1 217 ? -14.148 34.156 6.738 1 98.62 217 ASN A CA 1
ATOM 1724 C C . ASN A 1 217 ? -12.961 34.438 5.832 1 98.62 217 ASN A C 1
ATOM 1726 O O . ASN A 1 217 ? -11.812 34.188 6.207 1 98.62 217 ASN A O 1
ATOM 1730 N N . GLY A 1 218 ? -13.195 34.969 4.613 1 98.12 218 GLY A N 1
ATOM 1731 C CA . GLY A 1 218 ? -12.117 35.344 3.707 1 98.12 218 GLY A CA 1
ATOM 1732 C C . GLY A 1 218 ? -11.414 34.125 3.111 1 98.12 218 GLY A C 1
ATOM 1733 O O . GLY A 1 218 ? -10.242 34.219 2.73 1 98.12 218 GLY A O 1
ATOM 1734 N N . LEU A 1 219 ? -12.062 33 3.039 1 98.81 219 LEU A N 1
ATOM 1735 C CA . LEU A 1 219 ? -11.438 31.766 2.523 1 98.81 219 LEU A CA 1
ATOM 1736 C C . LEU A 1 219 ? -11.578 31.688 1.007 1 98.81 219 LEU A C 1
ATOM 1738 O O . LEU A 1 219 ? -12.68 31.844 0.472 1 98.81 219 LEU A O 1
ATOM 1742 N N . ALA A 1 220 ? -10.492 31.516 0.35 1 98.62 220 ALA A N 1
ATOM 1743 C CA . ALA A 1 220 ? -10.492 31.25 -1.085 1 98.62 220 ALA A CA 1
ATOM 1744 C C . ALA A 1 220 ? -10.625 29.75 -1.359 1 98.62 220 ALA A C 1
ATOM 1746 O O . ALA A 1 220 ? -10.102 28.922 -0.601 1 98.62 220 ALA A O 1
ATOM 1747 N N . ASP A 1 221 ? -11.305 29.406 -2.434 1 98.69 221 ASP A N 1
ATOM 1748 C CA . ASP A 1 221 ? -11.445 28.016 -2.861 1 98.69 221 ASP A CA 1
ATOM 1749 C C . ASP A 1 221 ? -10.398 27.656 -3.91 1 98.69 221 ASP A C 1
ATOM 1751 O O . ASP A 1 221 ? -10.352 28.266 -4.984 1 98.69 221 ASP A O 1
ATOM 1755 N N . VAL A 1 222 ? -9.609 26.625 -3.637 1 98.75 222 VAL A N 1
ATOM 1756 C CA . VAL A 1 222 ? -8.5 26.266 -4.512 1 98.75 222 VAL A CA 1
ATOM 1757 C C . VAL A 1 222 ? -9.039 25.828 -5.871 1 98.75 222 VAL A C 1
ATOM 1759 O O . VAL A 1 222 ? -8.406 26.078 -6.902 1 98.75 222 VAL A O 1
ATOM 1762 N N . TRP A 1 223 ? -10.172 25.125 -5.914 1 98.56 223 TRP A N 1
ATOM 1763 C CA . TRP A 1 223 ? -10.766 24.719 -7.188 1 98.56 223 TRP A CA 1
ATOM 1764 C C . TRP A 1 223 ? -11.141 25.938 -8.016 1 98.56 223 TRP A C 1
ATOM 1766 O O . TRP A 1 223 ? -10.852 26 -9.219 1 98.56 223 TRP A O 1
ATOM 1776 N N . VAL A 1 224 ? -11.781 26.922 -7.371 1 98.19 224 VAL A N 1
ATOM 1777 C CA . VAL A 1 224 ? -12.18 28.141 -8.07 1 98.19 224 VAL A CA 1
ATOM 1778 C C . VAL A 1 224 ? -10.945 28.844 -8.641 1 98.19 224 VAL A C 1
ATOM 1780 O O . VAL A 1 224 ? -10.953 29.297 -9.781 1 98.19 224 VAL A O 1
ATOM 1783 N N . GLU A 1 225 ? -9.906 28.906 -7.844 1 97.81 225 GLU A N 1
ATOM 1784 C CA . GLU A 1 225 ? -8.664 29.5 -8.336 1 97.81 225 GLU A CA 1
ATOM 1785 C C . GLU A 1 225 ? -8.117 28.719 -9.523 1 97.81 225 GLU A C 1
ATOM 1787 O O . GLU A 1 225 ? -7.598 29.312 -10.477 1 97.81 225 GLU A O 1
ATOM 1792 N N . SER A 1 226 ? -8.219 27.453 -9.5 1 96.62 226 SER A N 1
ATOM 1793 C CA . SER A 1 226 ? -7.625 26.594 -10.516 1 96.62 226 SER A CA 1
ATOM 1794 C C . SER A 1 226 ? -8.32 26.766 -11.859 1 96.62 226 SER A C 1
ATOM 1796 O O . SER A 1 226 ? -7.691 26.641 -12.914 1 96.62 226 SER A O 1
ATOM 1798 N N . ILE A 1 227 ? -9.625 27.016 -11.859 1 95.12 227 ILE A N 1
ATOM 1799 C CA . ILE A 1 227 ? -10.344 27.141 -13.125 1 95.12 227 ILE A CA 1
ATOM 1800 C C . ILE A 1 227 ? -10.188 28.547 -13.672 1 95.12 227 ILE A C 1
ATOM 1802 O O . ILE A 1 227 ? -10.531 28.828 -14.828 1 95.12 227 ILE A O 1
ATOM 1806 N N . GLY A 1 228 ? -9.672 29.547 -12.875 1 93.06 228 GLY A N 1
ATOM 1807 C CA . GLY A 1 228 ? -9.242 30.859 -13.352 1 93.06 228 GLY A CA 1
ATOM 1808 C C . GLY A 1 228 ? -10.398 31.812 -13.609 1 93.06 228 GLY A C 1
ATOM 1809 O O . GLY A 1 228 ? -10.289 32.719 -14.414 1 93.06 228 GLY A O 1
ATOM 1810 N N . ARG A 1 229 ? -11.523 31.438 -13.055 1 91.12 229 ARG A N 1
ATOM 1811 C CA . ARG A 1 229 ? -12.695 32.281 -13.148 1 91.12 229 ARG A CA 1
ATOM 1812 C C . ARG A 1 229 ? -13.492 32.281 -11.844 1 91.12 229 ARG A C 1
ATOM 1814 O O . ARG A 1 229 ? -13.125 31.562 -10.898 1 91.12 229 ARG A O 1
ATOM 1821 N N . ALA A 1 230 ? -14.5 33.094 -11.828 1 95.44 230 ALA A N 1
ATOM 1822 C CA . ALA A 1 230 ? -15.359 33.156 -10.648 1 95.44 230 ALA A CA 1
ATOM 1823 C C . ALA A 1 230 ? -16.109 31.844 -10.445 1 95.44 230 ALA A C 1
ATOM 1825 O O . ALA A 1 230 ? -16.359 31.109 -11.398 1 95.44 230 ALA A O 1
ATOM 1826 N N . ALA A 1 231 ? -16.438 31.594 -9.203 1 97.06 231 ALA A N 1
ATOM 1827 C CA . ALA A 1 231 ? -17.281 30.422 -8.906 1 97.06 231 ALA A CA 1
ATOM 1828 C C . ALA A 1 231 ? -18.609 30.5 -9.664 1 97.06 231 ALA A C 1
ATOM 1830 O O . ALA A 1 231 ? -19.172 31.594 -9.82 1 97.06 231 ALA A O 1
ATOM 1831 N N . PRO A 1 232 ? -19.141 29.391 -10.102 1 97.25 232 PRO A N 1
ATOM 1832 C CA . PRO A 1 232 ? -20.422 29.422 -10.812 1 97.25 232 PRO A CA 1
ATOM 1833 C C . PRO A 1 232 ? -21.531 30.078 -9.992 1 97.25 232 PRO A C 1
ATOM 1835 O O . PRO A 1 232 ? -21.609 29.891 -8.781 1 97.25 232 PRO A O 1
ATOM 1838 N N . ALA A 1 233 ? -22.328 30.797 -10.719 1 96.94 233 ALA A N 1
ATOM 1839 C CA . ALA A 1 233 ? -23.406 31.516 -10.055 1 96.94 233 ALA A CA 1
ATOM 1840 C C . ALA A 1 233 ? -24.469 30.562 -9.531 1 96.94 233 ALA A C 1
ATOM 1842 O O . ALA A 1 233 ? -24.766 29.547 -10.164 1 96.94 233 ALA A O 1
ATOM 1843 N N . ALA A 1 234 ? -25.047 30.969 -8.414 1 96.19 234 ALA A N 1
ATOM 1844 C CA . ALA A 1 234 ? -26.156 30.203 -7.863 1 96.19 234 ALA A CA 1
ATOM 1845 C C . ALA A 1 234 ? -27.297 30.109 -8.867 1 96.19 234 ALA A C 1
ATOM 1847 O O . ALA A 1 234 ? -27.641 31.094 -9.531 1 96.19 234 ALA A O 1
ATOM 1848 N N . GLY A 1 235 ? -27.828 28.891 -8.969 1 96.12 235 GLY A N 1
ATOM 1849 C CA . GLY A 1 235 ? -28.984 28.703 -9.828 1 96.12 235 GLY A CA 1
ATOM 1850 C C . GLY A 1 235 ? -28.625 28.297 -11.242 1 96.12 235 GLY A C 1
ATOM 1851 O O . GLY A 1 235 ? -29.5 27.969 -12.047 1 96.12 235 GLY A O 1
ATOM 1852 N N . THR A 1 236 ? -27.422 28.328 -11.57 1 97.06 236 THR A N 1
ATOM 1853 C CA . THR A 1 236 ? -27.016 27.906 -12.906 1 97.06 236 THR A CA 1
ATOM 1854 C C . THR A 1 236 ? -26.844 26.391 -12.961 1 97.06 236 THR A C 1
ATOM 1856 O O . THR A 1 236 ? -27 25.703 -11.953 1 97.06 236 THR A O 1
ATOM 1859 N N . THR A 1 237 ? -26.531 25.844 -14.195 1 96.31 237 THR A N 1
ATOM 1860 C CA . THR A 1 237 ? -26.344 24.406 -14.383 1 96.31 237 THR A CA 1
ATOM 1861 C C . THR A 1 237 ? -25.078 23.922 -13.688 1 96.31 237 THR A C 1
ATOM 1863 O O . THR A 1 237 ? -24 24.516 -13.867 1 96.31 237 THR A O 1
ATOM 1866 N N . PRO A 1 238 ? -25.234 22.922 -12.906 1 95.44 238 PRO A N 1
ATOM 1867 C CA . PRO A 1 238 ? -24.062 22.422 -12.195 1 95.44 238 PRO A CA 1
ATOM 1868 C C . PRO A 1 238 ? -22.984 21.891 -13.141 1 95.44 238 PRO A C 1
ATOM 1870 O O . PRO A 1 238 ? -23.297 21.297 -14.172 1 95.44 238 PRO A O 1
ATOM 1873 N N . LEU A 1 239 ? -21.688 22.109 -12.773 1 94.75 239 LEU A N 1
ATOM 1874 C CA . LEU A 1 239 ? -20.547 21.547 -13.484 1 94.75 239 LEU A CA 1
ATOM 1875 C C . LEU A 1 239 ? -20.094 20.234 -12.836 1 94.75 239 LEU A C 1
ATOM 1877 O O . LEU A 1 239 ? -18.906 20.078 -12.523 1 94.75 239 LEU A O 1
ATOM 1881 N N . THR A 1 240 ? -20.891 19.281 -12.742 1 91.19 240 THR A N 1
ATOM 1882 C CA . THR A 1 240 ? -20.625 18.078 -11.961 1 91.19 240 THR A CA 1
ATOM 1883 C C . THR A 1 240 ? -19.594 17.203 -12.656 1 91.19 240 THR A C 1
ATOM 1885 O O . THR A 1 240 ? -19.594 17.078 -13.883 1 91.19 240 THR A O 1
ATOM 1888 N N . CYS A 1 241 ? -18.781 16.562 -11.938 1 93.69 241 CYS A N 1
ATOM 1889 C CA . CYS A 1 241 ? -17.75 15.672 -12.477 1 93.69 241 CYS A CA 1
ATOM 1890 C C . CYS A 1 241 ? -18.375 14.406 -13.047 1 93.69 241 CYS A C 1
ATOM 1892 O O . CYS A 1 241 ? -19.328 13.867 -12.477 1 93.69 241 CYS A O 1
ATOM 1894 N N . PRO A 1 242 ? -17.812 13.93 -14.117 1 90.06 242 PRO A N 1
ATOM 1895 C CA . PRO A 1 242 ? -18.281 12.641 -14.648 1 90.06 242 PRO A CA 1
ATOM 1896 C C . PRO A 1 242 ? -17.891 11.461 -13.75 1 90.06 242 PRO A C 1
ATOM 1898 O O . PRO A 1 242 ? -17.062 11.609 -12.852 1 90.06 242 PRO A O 1
ATOM 1901 N N . LYS A 1 243 ? -18.609 10.352 -14.047 1 87.19 243 LYS A N 1
ATOM 1902 C CA . LYS A 1 243 ? -18.203 9.125 -13.375 1 87.19 243 LYS A CA 1
ATOM 1903 C C . LYS A 1 243 ? -16.797 8.695 -13.812 1 87.19 243 LYS A C 1
ATOM 1905 O O . LYS A 1 243 ? -16.453 8.82 -14.984 1 87.19 243 LYS A O 1
ATOM 1910 N N . GLY A 1 244 ? -16.094 8.148 -12.922 1 87.81 244 GLY A N 1
ATOM 1911 C CA . GLY A 1 244 ? -14.742 7.707 -13.227 1 87.81 244 GLY A CA 1
ATOM 1912 C C . GLY A 1 244 ? -13.711 8.805 -13.086 1 87.81 244 GLY A C 1
ATOM 1913 O O . GLY A 1 244 ? -13.898 9.75 -12.312 1 87.81 244 GLY A O 1
ATOM 1914 N N . ILE A 1 245 ? -12.617 8.656 -13.758 1 92.31 245 ILE A N 1
ATOM 1915 C CA . ILE A 1 245 ? -11.508 9.594 -13.672 1 92.31 245 ILE A CA 1
ATOM 1916 C C . ILE A 1 245 ? -11.805 10.836 -14.5 1 92.31 245 ILE A C 1
ATOM 1918 O O . ILE A 1 245 ? -11.945 10.758 -15.719 1 92.31 245 ILE A O 1
ATOM 1922 N N . PRO A 1 246 ? -11.906 11.961 -13.836 1 94.12 246 PRO A N 1
ATOM 1923 C CA . PRO A 1 246 ? -12.133 13.172 -14.633 1 94.12 246 PRO A CA 1
ATOM 1924 C C . PRO A 1 246 ? -10.992 13.453 -15.609 1 94.12 246 PRO A C 1
ATOM 1926 O O . PRO A 1 246 ? -9.82 13.242 -15.273 1 94.12 246 PRO A O 1
ATOM 1929 N N . LYS A 1 247 ? -11.211 13.914 -16.812 1 90.38 247 LYS A N 1
ATOM 1930 C CA . LYS A 1 247 ? -10.219 14.211 -17.844 1 90.38 247 LYS A CA 1
ATOM 1931 C C . LYS A 1 247 ? -9.445 15.484 -17.516 1 90.38 247 LYS A C 1
ATOM 1933 O O . LYS A 1 247 ? -8.32 15.664 -17.969 1 90.38 247 LYS A O 1
ATOM 1938 N N . ASN A 1 248 ? -10.172 16.375 -16.844 1 89.94 248 ASN A N 1
ATOM 1939 C CA . ASN A 1 248 ? -9.562 17.609 -16.375 1 89.94 248 ASN A CA 1
ATOM 1940 C C . ASN A 1 248 ? -10.156 18.047 -15.039 1 89.94 248 ASN A C 1
ATOM 1942 O O . ASN A 1 248 ? -10.953 17.328 -14.438 1 89.94 248 ASN A O 1
ATOM 1946 N N . PHE A 1 249 ? -9.719 19.266 -14.648 1 90.19 249 PHE A N 1
ATOM 1947 C CA . PHE A 1 249 ? -10.109 19.703 -13.312 1 90.19 249 PHE A CA 1
ATOM 1948 C C . PHE A 1 249 ? -11.219 20.75 -13.383 1 90.19 249 PHE A C 1
ATOM 1950 O O . PHE A 1 249 ? -11.438 21.5 -12.43 1 90.19 249 PHE A O 1
ATOM 1957 N N . GLY A 1 250 ? -11.938 20.812 -14.516 1 94.44 250 GLY A N 1
ATOM 1958 C CA . GLY A 1 250 ? -12.938 21.859 -14.703 1 94.44 250 GLY A CA 1
ATOM 1959 C C . GLY A 1 250 ? -14.258 21.547 -14.031 1 94.44 250 GLY A C 1
ATOM 1960 O O . GLY A 1 250 ? -15.047 22.453 -13.742 1 94.44 250 GLY A O 1
ATOM 1961 N N . CYS A 1 251 ? -14.508 20.328 -13.805 1 96.88 251 CYS A N 1
ATOM 1962 C CA . CYS A 1 251 ? -15.758 19.953 -13.133 1 96.88 251 CYS A CA 1
ATOM 1963 C C . CYS A 1 251 ? -15.664 20.203 -11.633 1 96.88 251 CYS A C 1
ATOM 1965 O O . CYS A 1 251 ? -14.57 20.359 -11.094 1 96.88 251 CYS A O 1
ATOM 1967 N N . GLU A 1 252 ? -16.859 20.406 -11 1 97.44 252 GLU A N 1
ATOM 1968 C CA . GLU A 1 252 ? -16.906 20.719 -9.578 1 97.44 252 GLU A CA 1
ATOM 1969 C C . GLU A 1 252 ? -17.328 19.5 -8.758 1 97.44 252 GLU A C 1
ATOM 1971 O O . GLU A 1 252 ? -18.297 18.828 -9.102 1 97.44 252 GLU A O 1
ATOM 1976 N N . ASP A 1 253 ? -16.594 19.172 -7.758 1 96.38 253 ASP A N 1
ATOM 1977 C CA . ASP A 1 253 ? -16.984 18.172 -6.762 1 96.38 253 ASP A CA 1
ATOM 1978 C C . ASP A 1 253 ? -17.5 18.844 -5.492 1 96.38 253 ASP A C 1
ATOM 1980 O O . ASP A 1 253 ? -17.328 20.047 -5.305 1 96.38 253 ASP A O 1
ATOM 1984 N N . VAL A 1 254 ? -18.188 18.016 -4.629 1 96.69 254 VAL A N 1
ATOM 1985 C CA . VAL A 1 254 ? -18.734 18.562 -3.393 1 96.69 254 VAL A CA 1
ATOM 1986 C C . VAL A 1 254 ? -17.656 18.609 -2.318 1 96.69 254 VAL A C 1
ATOM 1988 O O . VAL A 1 254 ? -17.797 19.312 -1.315 1 96.69 254 VAL A O 1
ATOM 1991 N N . ASP A 1 255 ? -16.609 17.781 -2.449 1 97.44 255 ASP A N 1
ATOM 1992 C CA . ASP A 1 255 ? -15.422 17.953 -1.619 1 97.44 255 ASP A CA 1
ATOM 1993 C C . ASP A 1 255 ? -14.648 19.219 -2.018 1 97.44 255 ASP A C 1
ATOM 1995 O O . ASP A 1 255 ? -14.422 19.453 -3.205 1 97.44 255 ASP A O 1
ATOM 1999 N N . LYS A 1 256 ? -14.297 20.016 -1.031 1 98.44 256 LYS A N 1
ATOM 2000 C CA . LYS A 1 256 ? -13.641 21.297 -1.336 1 98.44 256 LYS A CA 1
ATOM 2001 C C . LYS A 1 256 ? -12.445 21.531 -0.419 1 98.44 256 LYS A C 1
ATOM 2003 O O . LYS A 1 256 ? -12.344 20.906 0.646 1 98.44 256 LYS A O 1
ATOM 2008 N N . VAL A 1 257 ? -11.531 22.312 -0.858 1 98.94 257 VAL A N 1
ATOM 2009 C CA . VAL A 1 257 ? -10.414 22.859 -0.092 1 98.94 257 VAL A CA 1
ATOM 2010 C C . VAL A 1 257 ? -10.445 24.391 -0.148 1 98.94 257 VAL A C 1
ATOM 2012 O O . VAL A 1 257 ? -10.281 24.984 -1.217 1 98.94 257 VAL A O 1
ATOM 2015 N N . LEU A 1 258 ? -10.688 25 0.963 1 98.94 258 LEU A N 1
ATOM 2016 C CA . LEU A 1 258 ? -10.703 26.453 1.114 1 98.94 258 LEU A CA 1
ATOM 2017 C C . LEU A 1 258 ? -9.617 26.922 2.08 1 98.94 258 LEU A C 1
ATOM 2019 O O . LEU A 1 258 ? -9.305 26.219 3.051 1 98.94 258 LEU A O 1
ATOM 2023 N N . TYR A 1 259 ? -9.094 28.109 1.83 1 98.94 259 TYR A N 1
ATOM 2024 C CA . TYR A 1 259 ? -7.961 28.484 2.67 1 98.94 259 TYR A CA 1
ATOM 2025 C C . TYR A 1 259 ? -7.836 30 2.758 1 98.94 259 TYR A C 1
ATOM 2027 O O . TYR A 1 259 ? -8.391 30.734 1.928 1 98.94 259 TYR A O 1
ATOM 2035 N N . ARG A 1 260 ? -7.168 30.453 3.738 1 98.81 260 ARG A N 1
ATOM 2036 C CA . ARG A 1 260 ? -6.676 31.828 3.865 1 98.81 260 ARG A CA 1
ATOM 2037 C C . ARG A 1 260 ? -5.379 31.875 4.668 1 98.81 260 ARG A C 1
ATOM 2039 O O . ARG A 1 260 ? -5.109 30.969 5.473 1 98.81 260 ARG A O 1
ATOM 2046 N N . GLY A 1 261 ? -4.605 32.875 4.406 1 98.19 261 GLY A N 1
ATOM 2047 C CA . GLY A 1 261 ? -3.455 33.156 5.254 1 98.19 261 GLY A CA 1
ATOM 2048 C C . GLY A 1 261 ? -3.801 34 6.473 1 98.19 261 GLY A C 1
ATOM 2049 O O . GLY A 1 261 ? -4.93 33.938 6.969 1 98.19 261 GLY A O 1
ATOM 2050 N N . SER A 1 262 ? -2.799 34.594 7.051 1 97.25 262 SER A N 1
ATOM 2051 C CA . SER A 1 262 ? -2.904 35.531 8.156 1 97.25 262 SER A CA 1
ATOM 2052 C C . SER A 1 262 ? -1.976 36.719 7.961 1 97.25 262 SER A C 1
ATOM 2054 O O . SER A 1 262 ? -1.382 36.875 6.895 1 97.25 262 SER A O 1
ATOM 2056 N N . ARG A 1 263 ? -2.025 37.562 8.961 1 95.88 263 ARG A N 1
ATOM 2057 C CA . ARG A 1 263 ? -1.133 38.719 8.891 1 95.88 263 ARG A CA 1
ATOM 2058 C C . ARG A 1 263 ? 0.328 38.281 8.961 1 95.88 263 ARG A C 1
ATOM 2060 O O . ARG A 1 263 ? 1.219 39.031 8.531 1 95.88 263 ARG A O 1
ATOM 2067 N N . VAL A 1 264 ? 0.553 37.094 9.406 1 96.06 264 VAL A N 1
ATOM 2068 C CA . VAL A 1 264 ? 1.928 36.656 9.625 1 96.06 264 VAL A CA 1
ATOM 2069 C C . VAL A 1 264 ? 2.287 35.562 8.609 1 96.06 264 VAL A C 1
ATOM 2071 O O . VAL A 1 264 ? 3.461 35.375 8.273 1 96.06 264 VAL A O 1
ATOM 2074 N N . ILE A 1 265 ? 1.333 34.844 8.117 1 97.62 265 ILE A N 1
ATOM 2075 C CA . ILE A 1 265 ? 1.591 33.688 7.246 1 97.62 265 ILE A CA 1
ATOM 2076 C C . ILE A 1 265 ? 0.894 33.906 5.902 1 97.62 265 ILE A C 1
ATOM 2078 O O . ILE A 1 265 ? -0.335 33.969 5.84 1 97.62 265 ILE A O 1
ATOM 2082 N N . ARG A 1 266 ? 1.646 33.969 4.891 1 97.88 266 ARG A N 1
ATOM 2083 C CA . ARG A 1 266 ? 1.112 33.906 3.535 1 97.88 266 ARG A CA 1
ATOM 2084 C C . ARG A 1 266 ? 0.963 32.469 3.064 1 97.88 266 ARG A C 1
ATOM 2086 O O . ARG A 1 266 ? 1.869 31.641 3.25 1 97.88 266 ARG A O 1
ATOM 2093 N N . ILE A 1 267 ? -0.176 32.125 2.564 1 98.44 267 ILE A N 1
ATOM 2094 C CA . ILE A 1 267 ? -0.404 30.812 1.958 1 98.44 267 ILE A CA 1
ATOM 2095 C C . ILE A 1 267 ? -0.857 30.984 0.511 1 98.44 267 ILE A C 1
ATOM 2097 O O . ILE A 1 267 ? -1.771 31.766 0.23 1 98.44 267 ILE A O 1
ATOM 2101 N N . ASP A 1 268 ? -0.192 30.297 -0.368 1 98.19 268 ASP A N 1
ATOM 2102 C CA . ASP A 1 268 ? -0.563 30.297 -1.779 1 98.19 268 ASP A CA 1
ATOM 2103 C C . ASP A 1 268 ? -0.837 28.875 -2.266 1 98.19 268 ASP A C 1
ATOM 2105 O O . ASP A 1 268 ? -0.043 27.953 -2.02 1 98.19 268 ASP A O 1
ATOM 2109 N N . SER A 1 269 ? -1.992 28.734 -2.855 1 98 269 SER A N 1
ATOM 2110 C CA . SER A 1 269 ? -2.225 27.484 -3.553 1 98 269 SER A CA 1
ATOM 2111 C C . SER A 1 269 ? -1.595 27.484 -4.941 1 98 269 SER A C 1
ATOM 2113 O O . SER A 1 269 ? -1.84 28.406 -5.73 1 98 269 SER A O 1
ATOM 2115 N N . TYR A 1 270 ? -0.746 26.438 -5.242 1 97.06 270 TYR A N 1
ATOM 2116 C CA . TYR A 1 270 ? -0.1 26.531 -6.547 1 97.06 270 TYR A CA 1
ATOM 2117 C C . TYR A 1 270 ? -0.473 25.328 -7.422 1 97.06 270 TYR A C 1
ATOM 2119 O O . TYR A 1 270 ? -0.221 25.344 -8.633 1 97.06 270 TYR A O 1
ATOM 2127 N N . ARG A 1 271 ? -1.138 24.297 -6.891 1 96.81 271 ARG A N 1
ATOM 2128 C CA . ARG A 1 271 ? -1.66 23.188 -7.703 1 96.81 271 ARG A CA 1
ATOM 2129 C C . ARG A 1 271 ? -2.924 22.609 -7.082 1 96.81 271 ARG A C 1
ATOM 2131 O O . ARG A 1 271 ? -3.041 22.531 -5.855 1 96.81 271 ARG A O 1
ATOM 2138 N N . PHE A 1 272 ? -3.799 22.312 -7.961 1 97.94 272 PHE A N 1
ATOM 2139 C CA . PHE A 1 272 ? -5.043 21.625 -7.652 1 97.94 272 PHE A CA 1
ATOM 2140 C C . PHE A 1 272 ? -5.172 20.344 -8.477 1 97.94 272 PHE A C 1
ATOM 2142 O O . PHE A 1 272 ? -4.898 20.344 -9.672 1 97.94 272 PHE A O 1
ATOM 2149 N N . TYR A 1 273 ? -5.652 19.156 -7.742 1 97.5 273 TYR A N 1
ATOM 2150 C CA . TYR A 1 273 ? -5.82 17.891 -8.461 1 97.5 273 TYR A CA 1
ATOM 2151 C C . TYR A 1 273 ? -7.039 17.141 -7.949 1 97.5 273 TYR A C 1
ATOM 2153 O O . TYR A 1 273 ? -7.359 17.188 -6.758 1 97.5 273 TYR A O 1
ATOM 2161 N N . TYR A 1 274 ? -7.754 16.547 -8.883 1 97.75 274 TYR A N 1
ATOM 2162 C CA . TYR A 1 274 ? -8.508 15.344 -8.523 1 97.75 274 TYR A CA 1
ATOM 2163 C C . TYR A 1 274 ? -7.633 14.102 -8.609 1 97.75 274 TYR A C 1
ATOM 2165 O O . TYR A 1 274 ? -7.207 13.711 -9.695 1 97.75 274 TYR A O 1
ATOM 2173 N N . ASP A 1 275 ? -7.445 13.406 -7.488 1 97.44 275 ASP A N 1
ATOM 2174 C CA . ASP A 1 275 ? -6.512 12.281 -7.453 1 97.44 275 ASP A CA 1
ATOM 2175 C C . ASP A 1 275 ? -7.242 10.953 -7.664 1 97.44 275 ASP A C 1
ATOM 2177 O O . ASP A 1 275 ? -6.816 9.914 -7.152 1 97.44 275 ASP A O 1
ATOM 2181 N N . THR A 1 276 ? -8.312 10.984 -8.43 1 96.06 276 THR A N 1
ATOM 2182 C CA . THR A 1 276 ? -9.133 9.805 -8.664 1 96.06 276 THR A CA 1
ATOM 2183 C C . THR A 1 276 ? -8.289 8.664 -9.219 1 96.06 276 THR A C 1
ATOM 2185 O O . THR A 1 276 ? -8.445 7.512 -8.797 1 96.06 276 THR A O 1
ATOM 2188 N N . SER A 1 277 ? -7.375 8.883 -10.094 1 95.94 277 SER A N 1
ATOM 2189 C CA . SER A 1 277 ? -6.562 7.852 -10.727 1 95.94 277 SER A CA 1
ATOM 2190 C C . SER A 1 277 ? -5.598 7.219 -9.727 1 95.94 277 SER A C 1
ATOM 2192 O O . SER A 1 277 ? -5.074 6.129 -9.961 1 95.94 277 SER A O 1
ATOM 2194 N N . ARG A 1 278 ? -5.359 7.875 -8.586 1 96.38 278 ARG A N 1
ATOM 2195 C CA . ARG A 1 278 ? -4.453 7.359 -7.566 1 96.38 278 ARG A CA 1
ATOM 2196 C C . ARG A 1 278 ? -5.188 6.441 -6.594 1 96.38 278 ARG A C 1
ATOM 2198 O O . ARG A 1 278 ? -4.559 5.723 -5.816 1 96.38 278 ARG A O 1
ATOM 2205 N N . PHE A 1 279 ? -6.441 6.484 -6.668 1 96.19 279 PHE A N 1
ATOM 2206 C CA . PHE A 1 279 ? -7.215 5.699 -5.715 1 96.19 279 PHE A CA 1
ATOM 2207 C C . PHE A 1 279 ? -8.055 4.652 -6.43 1 96.19 279 PHE A C 1
ATOM 2209 O O . PHE A 1 279 ? -9.281 4.625 -6.281 1 96.19 279 PHE A O 1
ATOM 2216 N N . LEU A 1 280 ? -7.395 3.812 -7.121 1 94.38 280 LEU A N 1
ATOM 2217 C CA . LEU A 1 280 ? -7.965 2.643 -7.777 1 94.38 280 LEU A CA 1
ATOM 2218 C C . LEU A 1 280 ? -7.508 1.358 -7.098 1 94.38 280 LEU A C 1
ATOM 2220 O O . LEU A 1 280 ? -6.414 1.308 -6.531 1 94.38 280 LEU A O 1
ATOM 2224 N N . SER A 1 281 ? -8.398 0.355 -7.086 1 92.19 281 SER A N 1
ATOM 2225 C CA . SER A 1 281 ? -8.016 -0.981 -6.645 1 92.19 281 SER A CA 1
ATOM 2226 C C . SER A 1 281 ? -7.004 -1.608 -7.598 1 92.19 281 SER A C 1
ATOM 2228 O O . SER A 1 281 ? -6.734 -1.065 -8.672 1 92.19 281 SER A O 1
ATOM 2230 N N . PRO A 1 282 ? -6.453 -2.781 -7.211 1 89.56 282 PRO A N 1
ATOM 2231 C CA . PRO A 1 282 ? -5.496 -3.441 -8.102 1 89.56 282 PRO A CA 1
ATOM 2232 C C . PRO A 1 282 ? -6.105 -3.838 -9.438 1 89.56 282 PRO A C 1
ATOM 2234 O O . PRO A 1 282 ? -5.391 -3.977 -10.43 1 89.56 282 PRO A O 1
ATOM 2237 N N . VAL A 1 283 ? -7.371 -4.02 -9.539 1 89.31 283 VAL A N 1
ATOM 2238 C CA . VAL A 1 283 ? -8.031 -4.383 -10.789 1 89.31 283 VAL A CA 1
ATOM 2239 C C . VAL A 1 283 ? -8.648 -3.141 -11.43 1 89.31 283 VAL A C 1
ATOM 2241 O O . VAL A 1 283 ? -9.609 -3.24 -12.195 1 89.31 283 VAL A O 1
ATOM 2244 N N . GLU A 1 284 ? -8.258 -1.917 -10.953 1 90.31 284 GLU A N 1
ATOM 2245 C CA . GLU A 1 284 ? -8.484 -0.622 -11.586 1 90.31 284 GLU A CA 1
ATOM 2246 C C . GLU A 1 284 ? -9.93 -0.168 -11.398 1 90.31 284 GLU A C 1
ATOM 2248 O O . GLU A 1 284 ? -10.508 0.455 -12.297 1 90.31 284 GLU A O 1
ATOM 2253 N N . LYS A 1 285 ? -10.508 -0.582 -10.352 1 89.69 285 LYS A N 1
ATOM 2254 C CA . LYS A 1 285 ? -11.812 -0.051 -9.961 1 89.69 285 LYS A CA 1
ATOM 2255 C C . LYS A 1 285 ? -11.664 1.082 -8.945 1 89.69 285 LYS A C 1
ATOM 2257 O O . LYS A 1 285 ? -10.828 1.012 -8.047 1 89.69 285 LYS A O 1
ATOM 2262 N N . PRO A 1 286 ? -12.555 2.117 -9.078 1 90.12 286 PRO A N 1
ATOM 2263 C CA . PRO A 1 286 ? -12.469 3.215 -8.109 1 90.12 286 PRO A CA 1
ATOM 2264 C C . PRO A 1 286 ? -12.727 2.76 -6.68 1 90.12 286 PRO A C 1
ATOM 2266 O O . PRO A 1 286 ? -13.625 1.951 -6.434 1 90.12 286 PRO A O 1
ATOM 2269 N N . LEU A 1 287 ? -11.945 3.223 -5.758 1 92.44 287 LEU A N 1
ATOM 2270 C CA . LEU A 1 287 ? -12.047 2.842 -4.352 1 92.44 287 LEU A CA 1
ATOM 2271 C C . LEU A 1 287 ? -13.023 3.748 -3.613 1 92.44 287 LEU A C 1
ATOM 2273 O O . LEU A 1 287 ? -13.438 3.438 -2.494 1 92.44 287 LEU A O 1
ATOM 2277 N N . THR A 1 288 ? -13.352 4.898 -4.172 1 88.31 288 THR A N 1
ATOM 2278 C CA . THR A 1 288 ? -14.305 5.852 -3.611 1 88.31 288 THR A CA 1
ATOM 2279 C C . THR A 1 288 ? -15.203 6.418 -4.703 1 88.31 288 THR A C 1
ATOM 2281 O O . THR A 1 288 ? -14.836 6.43 -5.879 1 88.31 288 THR A O 1
ATOM 2284 N N . ASP A 1 289 ? -16.391 6.762 -4.34 1 83.5 289 ASP A N 1
ATOM 2285 C CA . ASP A 1 289 ? -17.391 7.203 -5.316 1 83.5 289 ASP A CA 1
ATOM 2286 C C . ASP A 1 289 ? -17.234 8.688 -5.621 1 83.5 289 ASP A C 1
ATOM 2288 O O . ASP A 1 289 ? -17.969 9.242 -6.441 1 83.5 289 ASP A O 1
ATOM 2292 N N . ARG A 1 290 ? -16.359 9.391 -5.016 1 89.81 290 ARG A N 1
ATOM 2293 C CA . ARG A 1 290 ? -16.047 10.789 -5.281 1 89.81 290 ARG A CA 1
ATOM 2294 C C . ARG A 1 290 ? -14.578 10.977 -5.594 1 89.81 290 ARG A C 1
ATOM 2296 O O . ARG A 1 290 ? -13.781 10.047 -5.445 1 89.81 290 ARG A O 1
ATOM 2303 N N . ASN A 1 291 ? -14.289 12.18 -6.109 1 95.69 291 ASN A N 1
ATOM 2304 C CA . ASN A 1 291 ? -12.891 12.461 -6.422 1 95.69 291 ASN A CA 1
ATOM 2305 C C . ASN A 1 291 ? -12.133 12.938 -5.188 1 95.69 291 ASN A C 1
ATOM 2307 O O . ASN A 1 291 ? -12.492 13.945 -4.578 1 95.69 291 ASN A O 1
ATOM 2311 N N . PRO A 1 292 ? -11.102 12.164 -4.766 1 97.56 292 PRO A N 1
ATOM 2312 C CA . PRO A 1 292 ? -10.219 12.773 -3.77 1 97.56 292 PRO A CA 1
ATOM 2313 C C . PRO A 1 292 ? -9.648 14.117 -4.227 1 97.56 292 PRO A C 1
ATOM 2315 O O . PRO A 1 292 ? -9.18 14.234 -5.363 1 97.56 292 PRO A O 1
ATOM 2318 N N . VAL A 1 293 ? -9.711 15.102 -3.416 1 98.5 293 VAL A N 1
ATOM 2319 C CA . VAL A 1 293 ? -9.281 16.438 -3.783 1 98.5 293 VAL A CA 1
ATOM 2320 C C . VAL A 1 293 ? -7.949 16.766 -3.104 1 98.5 293 VAL A C 1
ATOM 2322 O O . VAL A 1 293 ? -7.844 16.703 -1.876 1 98.5 293 VAL A O 1
ATOM 2325 N N . ARG A 1 294 ? -6.965 17.109 -3.936 1 98.69 294 ARG A N 1
ATOM 2326 C CA . ARG A 1 294 ? -5.641 17.453 -3.428 1 98.69 294 ARG A CA 1
ATOM 2327 C C . ARG A 1 294 ? -5.293 18.906 -3.76 1 98.69 294 ARG A C 1
ATOM 2329 O O . ARG A 1 294 ? -5.57 19.375 -4.863 1 98.69 294 ARG A O 1
ATOM 2336 N N . ALA A 1 295 ? -4.734 19.562 -2.828 1 98.81 295 ALA A N 1
ATOM 2337 C CA . ALA A 1 295 ? -4.203 20.906 -3.045 1 98.81 295 ALA A CA 1
ATOM 2338 C C . ALA A 1 295 ? -2.764 21 -2.543 1 98.81 295 ALA A C 1
ATOM 2340 O O . ALA A 1 295 ? -2.426 20.469 -1.49 1 98.81 295 ALA A O 1
ATOM 2341 N N . GLU A 1 296 ? -1.895 21.672 -3.35 1 98.69 296 GLU A N 1
ATOM 2342 C CA . GLU A 1 296 ? -0.51 21.969 -2.994 1 98.69 296 GLU A CA 1
ATOM 2343 C C . GLU A 1 296 ? -0.351 23.422 -2.562 1 98.69 296 GLU A C 1
ATOM 2345 O O . GLU A 1 296 ? -0.799 24.328 -3.258 1 98.69 296 GLU A O 1
ATOM 2350 N N . PHE A 1 297 ? 0.308 23.609 -1.421 1 98.81 297 PHE A N 1
ATOM 2351 C CA . PHE A 1 297 ? 0.439 24.953 -0.876 1 98.81 297 PHE A CA 1
ATOM 2352 C C . PHE A 1 297 ? 1.905 25.312 -0.662 1 98.81 297 PHE A C 1
ATOM 2354 O O . PHE A 1 297 ? 2.725 24.438 -0.364 1 98.81 297 PHE A O 1
ATOM 2361 N N . ALA A 1 298 ? 2.154 26.562 -0.831 1 98.62 298 ALA A N 1
ATOM 2362 C CA . ALA A 1 298 ? 3.373 27.203 -0.333 1 98.62 298 ALA A CA 1
ATOM 2363 C C . ALA A 1 298 ? 3.055 28.219 0.756 1 98.62 298 ALA A C 1
ATOM 2365 O O . ALA A 1 298 ? 2.035 28.906 0.688 1 98.62 298 ALA A O 1
ATOM 2366 N N . TRP A 1 299 ? 3.902 28.266 1.769 1 98.31 299 TRP A N 1
ATOM 2367 C CA . TRP A 1 299 ? 3.721 29.266 2.812 1 98.31 299 TRP A CA 1
ATOM 2368 C C . TRP A 1 299 ? 5.004 30.062 3.031 1 98.31 299 TRP A C 1
ATOM 2370 O O . TRP A 1 299 ? 6.102 29.578 2.746 1 98.31 299 TRP A O 1
ATOM 2380 N N . SER A 1 300 ? 4.875 31.297 3.451 1 98.19 300 SER A N 1
ATOM 2381 C CA . SER A 1 300 ? 5.98 32.156 3.854 1 98.19 300 SER A CA 1
ATOM 2382 C C . SER A 1 300 ? 5.547 33.125 4.934 1 98.19 300 SER A C 1
ATOM 2384 O O . SER A 1 300 ? 4.363 33.469 5.031 1 98.19 300 SER A O 1
ATOM 2386 N N . LEU A 1 301 ? 6.52 33.5 5.746 1 96.12 301 LEU A N 1
ATOM 2387 C CA . LEU A 1 301 ? 6.242 34.562 6.699 1 96.12 301 LEU A CA 1
ATOM 2388 C C . LEU A 1 301 ? 6.195 35.938 6 1 96.12 301 LEU A C 1
ATOM 2390 O O . LEU A 1 301 ? 6.871 36.125 4.988 1 96.12 301 LEU A O 1
ATOM 2394 N N . LYS A 1 302 ? 5.371 36.781 6.605 1 92 302 LYS A N 1
ATOM 2395 C CA . LYS A 1 302 ? 5.25 38.094 5.98 1 92 302 LYS A CA 1
ATOM 2396 C C . LYS A 1 302 ? 5.066 39.188 7.031 1 92 302 LYS A C 1
ATOM 2398 O O . LYS A 1 302 ? 4.844 38.906 8.203 1 92 302 LYS A O 1
ATOM 2403 N N . GLY A 1 303 ? 5.332 40.469 6.578 1 85 303 GLY A N 1
ATOM 2404 C CA . GLY A 1 303 ? 5.047 41.656 7.387 1 85 303 GLY A CA 1
ATOM 2405 C C . GLY A 1 303 ? 6.117 41.938 8.422 1 85 303 GLY A C 1
ATOM 2406 O O . GLY A 1 303 ? 5.926 42.781 9.297 1 85 303 GLY A O 1
ATOM 2407 N N . GLY A 1 304 ? 7.211 41.219 8.336 1 91.38 304 GLY A N 1
ATOM 2408 C CA . GLY A 1 304 ? 8.227 41.406 9.359 1 91.38 304 GLY A CA 1
ATOM 2409 C C . GLY A 1 304 ? 7.812 40.844 10.703 1 91.38 304 GLY A C 1
ATOM 2410 O O . GLY A 1 304 ? 8.242 41.344 11.75 1 91.38 304 GLY A O 1
ATOM 2411 N N . LEU A 1 305 ? 6.848 40 10.664 1 95.19 305 LEU A N 1
ATOM 2412 C CA . LEU A 1 305 ? 6.316 39.375 11.875 1 95.19 305 LEU A CA 1
ATOM 2413 C C . LEU A 1 305 ? 6.641 37.875 11.914 1 95.19 305 LEU A C 1
ATOM 2415 O O . LEU A 1 305 ? 6.84 37.25 10.867 1 95.19 305 LEU A O 1
ATOM 2419 N N . SER A 1 306 ? 6.785 37.344 13.031 1 96 306 SER A N 1
ATOM 2420 C CA . SER A 1 306 ? 6.867 35.938 13.289 1 96 306 SER A CA 1
ATOM 2421 C C . SER A 1 306 ? 6.266 35.562 14.641 1 96 306 SER A C 1
ATOM 2423 O O . SER A 1 306 ? 5.781 36.438 15.359 1 96 306 SER A O 1
ATOM 2425 N N . GLN A 1 307 ? 6.168 34.281 14.891 1 97.19 307 GLN A N 1
ATOM 2426 C CA . GLN A 1 307 ? 5.551 33.844 16.125 1 97.19 307 GLN A CA 1
ATOM 2427 C C . GLN A 1 307 ? 6.336 32.688 16.75 1 97.19 307 GLN A C 1
ATOM 2429 O O . GLN A 1 307 ? 7.086 32 16.062 1 97.19 307 GLN A O 1
ATOM 2434 N N . SER A 1 308 ? 6.164 32.562 18 1 97.69 308 SER A N 1
ATOM 2435 C CA . SER A 1 308 ? 6.703 31.391 18.688 1 97.69 308 SER A CA 1
ATOM 2436 C C . SER A 1 308 ? 5.738 30.219 18.609 1 97.69 308 SER A C 1
ATOM 2438 O O . SER A 1 308 ? 4.621 30.359 18.109 1 97.69 308 SER A O 1
ATOM 2440 N N . ASP A 1 309 ? 6.234 29.094 19.156 1 97.56 309 ASP A N 1
ATOM 2441 C CA . ASP A 1 309 ? 5.336 27.969 19.422 1 97.56 309 ASP A CA 1
ATOM 2442 C C . ASP A 1 309 ? 4.375 28.297 20.562 1 97.56 309 ASP A C 1
ATOM 2444 O O . ASP A 1 309 ? 4.547 29.297 21.266 1 97.56 309 ASP A O 1
ATOM 2448 N N . LEU A 1 310 ? 3.438 27.422 20.734 1 97.94 310 LEU A N 1
ATOM 2449 C CA . LEU A 1 310 ? 2.441 27.5 21.797 1 97.94 310 LEU A CA 1
ATOM 2450 C C . LEU A 1 310 ? 2.766 26.5 22.906 1 97.94 310 LEU A C 1
ATOM 2452 O O . LEU A 1 310 ? 3.182 25.375 22.641 1 97.94 310 LEU A O 1
ATOM 2456 N N . TRP A 1 311 ? 2.633 26.953 24.109 1 98 311 TRP A N 1
ATOM 2457 C CA . TRP A 1 311 ? 2.828 26.078 25.25 1 98 311 TRP A CA 1
ATOM 2458 C C . TRP A 1 311 ? 1.647 26.156 26.203 1 98 311 TRP A C 1
ATOM 2460 O O . TRP A 1 311 ? 1.023 27.219 26.344 1 98 311 TRP A O 1
ATOM 2470 N N . GLY A 1 312 ? 1.438 25.109 26.906 1 97.44 312 GLY A N 1
ATOM 2471 C CA . GLY A 1 312 ? 0.288 24.969 27.781 1 97.44 312 GLY A CA 1
ATOM 2472 C C . GLY A 1 312 ? -0.82 24.125 27.203 1 97.44 312 GLY A C 1
ATOM 2473 O O . GLY A 1 312 ? -0.552 23.109 26.531 1 97.44 312 GLY A O 1
ATOM 2474 N N . GLY A 1 313 ? -2.109 24.469 27.625 1 95.12 313 GLY A N 1
ATOM 2475 C CA . GLY A 1 313 ? -3.221 23.625 27.203 1 95.12 313 GLY A CA 1
ATOM 2476 C C . GLY A 1 313 ? -4.305 24.391 26.469 1 95.12 313 GLY A C 1
ATOM 2477 O O . GLY A 1 313 ? -4.352 25.609 26.531 1 95.12 313 GLY A O 1
ATOM 2478 N N . SER A 1 314 ? -5.184 23.656 25.875 1 92.56 314 SER A N 1
ATOM 2479 C CA . SER A 1 314 ? -6.195 24.25 25 1 92.56 314 SER A CA 1
ATOM 2480 C C . SER A 1 314 ? -7.551 24.312 25.688 1 92.56 314 SER A C 1
ATOM 2482 O O . SER A 1 314 ? -8.578 23.984 25.094 1 92.56 314 SER A O 1
ATOM 2484 N N . HIS A 1 315 ? -7.59 24.844 26.859 1 92.19 315 HIS A N 1
ATOM 2485 C CA . HIS A 1 315 ? -8.82 24.766 27.625 1 92.19 315 HIS A CA 1
ATOM 2486 C C . HIS A 1 315 ? -9.461 26.141 27.797 1 92.19 315 HIS A C 1
ATOM 2488 O O . HIS A 1 315 ? -10.539 26.266 28.375 1 92.19 315 HIS A O 1
ATOM 2494 N N . GLY A 1 316 ? -8.852 27.156 27.359 1 94.69 316 GLY A N 1
ATOM 2495 C CA . GLY A 1 316 ? -9.383 28.516 27.5 1 94.69 316 GLY A CA 1
ATOM 2496 C C . GLY A 1 316 ? -10.008 29.031 26.219 1 94.69 316 GLY A C 1
ATOM 2497 O O . GLY A 1 316 ? -10.344 28.25 25.312 1 94.69 316 GLY A O 1
ATOM 2498 N N . THR A 1 317 ? -10.297 30.328 26.25 1 96.62 317 THR A N 1
ATOM 2499 C CA . THR A 1 317 ? -10.82 31.031 25.094 1 96.62 317 THR A CA 1
ATOM 2500 C C . THR A 1 317 ? -9.68 31.562 24.219 1 96.62 317 THR A C 1
ATOM 2502 O O . THR A 1 317 ? -8.727 32.156 24.734 1 96.62 317 THR A O 1
ATOM 2505 N N . TRP A 1 318 ? -9.836 31.375 22.969 1 97.69 318 TRP A N 1
ATOM 2506 C CA . TRP A 1 318 ? -8.797 31.766 22.031 1 97.69 318 TRP A CA 1
ATOM 2507 C C . TRP A 1 318 ? -8.68 33.281 21.953 1 97.69 318 TRP A C 1
ATOM 2509 O O . TRP A 1 318 ? -9.688 34 21.969 1 97.69 318 TRP A O 1
ATOM 2519 N N . PHE A 1 319 ? -7.418 33.781 21.906 1 97.81 319 PHE A N 1
ATOM 2520 C CA . PHE A 1 319 ? -7.113 35.188 21.609 1 97.81 319 PHE A CA 1
ATOM 2521 C C . PHE A 1 319 ? -5.883 35.281 20.719 1 97.81 319 PHE A C 1
ATOM 2523 O O . PHE A 1 319 ? -5.035 34.406 20.719 1 97.81 319 PHE A O 1
ATOM 2530 N N . ASN A 1 320 ? -5.781 36.375 19.969 1 98.25 320 ASN A N 1
ATOM 2531 C CA . ASN A 1 320 ? -4.645 36.656 19.094 1 98.25 320 ASN A CA 1
ATOM 2532 C C . ASN A 1 320 ? -4.477 38.156 18.859 1 98.25 320 ASN A C 1
ATOM 2534 O O . ASN A 1 320 ? -5.258 38.75 18.141 1 98.25 320 ASN A O 1
ATOM 2538 N N . ASP A 1 321 ? -3.395 38.656 19.375 1 98.19 321 ASP A N 1
ATOM 2539 C CA . ASP A 1 321 ? -3.164 40.094 19.328 1 98.19 321 ASP A CA 1
ATOM 2540 C C . ASP A 1 321 ? -2.855 40.562 17.906 1 98.19 321 ASP A C 1
ATOM 2542 O O . ASP A 1 321 ? -2.865 41.75 17.625 1 98.19 321 ASP A O 1
ATOM 2546 N N . LEU A 1 322 ? -2.619 39.625 17.031 1 96.19 322 LEU A N 1
ATOM 2547 C CA . LEU A 1 322 ? -2.322 39.969 15.648 1 96.19 322 LEU A CA 1
ATOM 2548 C C . LEU A 1 322 ? -3.459 40.781 15.039 1 96.19 322 LEU A C 1
ATOM 2550 O O . LEU A 1 322 ? -3.227 41.625 14.164 1 96.19 322 LEU A O 1
ATOM 2554 N N . VAL A 1 323 ? -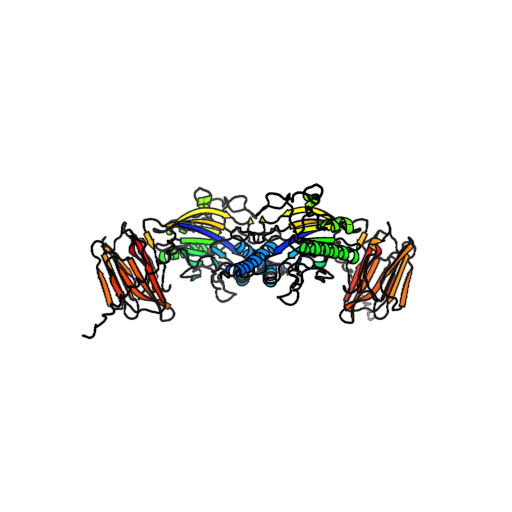4.609 40.531 15.477 1 94.88 323 VAL A N 1
ATOM 2555 C CA . VAL A 1 323 ? -5.82 41.125 14.898 1 94.88 323 VAL A CA 1
ATOM 2556 C C . VAL A 1 323 ? -5.766 42.625 15.016 1 94.88 323 VAL A C 1
ATOM 2558 O O . VAL A 1 323 ? -6.184 43.344 14.102 1 94.88 323 VAL A O 1
ATOM 2561 N N . ASP A 1 324 ? -5.125 43.125 16.125 1 95.44 324 ASP A N 1
ATOM 2562 C CA . ASP A 1 324 ? -5.164 44.562 16.406 1 95.44 324 ASP A CA 1
ATOM 2563 C C . ASP A 1 324 ? -3.754 45.156 16.484 1 95.44 324 ASP A C 1
ATOM 2565 O O . ASP A 1 324 ? -3.551 46.219 17.047 1 95.44 324 ASP A O 1
ATOM 2569 N N . LEU A 1 325 ? -2.85 44.406 15.992 1 96 325 LEU A N 1
ATOM 2570 C CA . LEU A 1 325 ? -1.469 44.875 16.062 1 96 325 LEU A CA 1
ATOM 2571 C C . LEU A 1 325 ? -1.243 46.031 15.086 1 96 325 LEU A C 1
ATOM 2573 O O . LEU A 1 325 ? -1.595 45.938 13.914 1 96 325 LEU A O 1
ATOM 2577 N N . PRO A 1 326 ? -0.688 47.125 15.508 1 95.56 326 PRO A N 1
ATOM 2578 C CA . PRO A 1 326 ? -0.38 48.219 14.602 1 95.56 326 PRO A CA 1
ATOM 2579 C C . PRO A 1 326 ? 0.86 47.969 13.75 1 95.56 326 PRO A C 1
ATOM 2581 O O . PRO A 1 326 ? 1.587 47 13.992 1 95.56 326 PRO A O 1
ATOM 2584 N N . PRO A 1 327 ? 1.03 48.812 12.68 1 92.44 327 PRO A N 1
ATOM 2585 C CA . PRO A 1 327 ? 2.299 48.719 11.953 1 92.44 327 PRO A CA 1
ATOM 2586 C C . PRO A 1 327 ? 3.502 49.062 12.812 1 92.44 327 PRO A C 1
ATOM 2588 O O . PRO A 1 327 ? 3.42 50 13.633 1 92.44 327 PRO A O 1
ATOM 2591 N N . PHE A 1 328 ? 4.465 48.438 12.734 1 92.38 328 PHE A N 1
ATOM 2592 C CA . PHE A 1 328 ? 5.734 48.656 13.414 1 92.38 328 PHE A CA 1
ATOM 2593 C C . PHE A 1 328 ? 5.539 48.688 14.93 1 92.38 328 PHE A C 1
ATOM 2595 O O . PHE A 1 328 ? 5.93 49.625 15.594 1 92.38 328 PHE A O 1
ATOM 2602 N N . PRO A 1 329 ? 4.996 47.688 15.43 1 96.69 329 PRO A N 1
ATOM 2603 C CA . PRO A 1 329 ? 4.691 47.656 16.859 1 96.69 329 PRO A CA 1
ATOM 2604 C C . PRO A 1 329 ? 5.945 47.562 17.734 1 96.69 329 PRO A C 1
ATOM 2606 O O . PRO A 1 329 ? 6.906 46.906 17.359 1 96.69 329 PRO A O 1
ATOM 2609 N N . GLN A 1 330 ? 5.906 48.312 18.859 1 97.25 330 GLN A N 1
ATOM 2610 C CA . GLN A 1 330 ? 6.945 48.281 19.891 1 97.25 330 GLN A CA 1
ATOM 2611 C C . GLN A 1 330 ? 6.332 48.219 21.281 1 97.25 330 GLN A C 1
ATOM 2613 O O . GLN A 1 330 ? 5.375 48.938 21.578 1 97.25 330 GLN A O 1
ATOM 2618 N N . ALA A 1 331 ? 6.918 47.438 22.094 1 98.31 331 ALA A N 1
ATOM 2619 C CA . ALA A 1 331 ? 6.395 47.281 23.453 1 98.31 331 ALA A CA 1
ATOM 2620 C C . ALA A 1 331 ? 6.875 48.438 24.344 1 98.31 331 ALA A C 1
ATOM 2622 O O . ALA A 1 331 ? 8.031 48.844 24.266 1 98.31 331 ALA A O 1
ATOM 2623 N N . ALA A 1 332 ? 6.004 48.875 25.156 1 98.56 332 ALA A N 1
ATOM 2624 C CA . ALA A 1 332 ? 6.328 49.906 26.141 1 98.56 332 ALA A CA 1
ATOM 2625 C C . ALA A 1 332 ? 6.465 49.312 27.531 1 98.56 332 ALA A C 1
ATOM 2627 O O . ALA A 1 332 ? 7.262 49.781 28.344 1 98.56 332 ALA A O 1
ATOM 2628 N N . SER A 1 333 ? 5.664 48.344 27.828 1 98.62 333 SER A N 1
ATOM 2629 C CA . SER A 1 333 ? 5.742 47.688 29.109 1 98.62 333 SER A CA 1
ATOM 2630 C C . SER A 1 333 ? 5.117 46.281 29.031 1 98.62 333 SER A C 1
ATOM 2632 O O . SER A 1 333 ? 4.316 46 28.141 1 98.62 333 SER A O 1
ATOM 2634 N N . PHE A 1 334 ? 5.496 45.438 29.891 1 98.69 334 PHE A N 1
ATOM 2635 C CA . PHE A 1 334 ? 4.988 44.062 30.031 1 98.69 334 PHE A CA 1
ATOM 2636 C C . PHE A 1 334 ? 4.707 43.75 31.484 1 98.69 334 PHE A C 1
ATOM 2638 O O . PHE A 1 334 ? 5.613 43.75 32.312 1 98.69 334 PHE A O 1
ATOM 2645 N N . THR A 1 335 ? 3.465 43.5 31.75 1 98.75 335 THR A N 1
ATOM 2646 C CA . THR A 1 335 ? 3.039 43.156 33.094 1 98.75 335 THR A CA 1
ATOM 2647 C C . THR A 1 335 ? 2.617 41.688 33.188 1 98.75 335 THR A C 1
ATOM 2649 O O . THR A 1 335 ? 1.818 41.219 32.375 1 98.75 335 THR A O 1
ATOM 2652 N N . LEU A 1 336 ? 3.121 41 34.156 1 98.75 336 LEU A N 1
ATOM 2653 C CA . LEU A 1 336 ? 2.711 39.625 34.469 1 98.75 336 LEU A CA 1
ATOM 2654 C C . LEU A 1 336 ? 2.021 39.562 35.844 1 98.75 336 LEU A C 1
ATOM 2656 O O . LEU A 1 336 ? 2.387 40.312 36.75 1 98.75 336 LEU A O 1
ATOM 2660 N N . ARG A 1 337 ? 1.007 38.781 35.906 1 98.38 337 ARG A N 1
ATOM 2661 C CA . ARG A 1 337 ? 0.345 38.562 37.188 1 98.38 337 ARG A CA 1
ATOM 2662 C C . ARG A 1 337 ? 0.321 37.062 37.531 1 98.38 337 ARG A C 1
ATOM 2664 O O . ARG A 1 337 ? -0.028 36.25 36.688 1 98.38 337 ARG A O 1
ATOM 2671 N N . GLY A 1 338 ? 0.74 36.719 38.688 1 98.06 338 GLY A N 1
ATOM 2672 C CA . GLY A 1 338 ? 0.725 35.312 39.094 1 98.06 338 GLY A CA 1
ATOM 2673 C C . GLY A 1 338 ? 1.069 35.125 40.562 1 98.06 338 GLY A C 1
ATOM 2674 O O . GLY A 1 338 ? 1.45 36.094 41.25 1 98.06 338 GLY A O 1
ATOM 2675 N N . ALA A 1 339 ? 0.851 33.969 41.062 1 97.44 339 ALA A N 1
ATOM 2676 C CA . ALA A 1 339 ? 1.263 33.438 42.344 1 97.44 339 ALA A CA 1
ATOM 2677 C C . ALA A 1 339 ? 1.703 31.984 42.219 1 97.44 339 ALA A C 1
ATOM 2679 O O . ALA A 1 339 ? 2.836 31.703 41.812 1 97.44 339 ALA A O 1
ATOM 2680 N N . ASN A 1 340 ? 0.69 31.047 42.469 1 96.69 340 ASN A N 1
ATOM 2681 C CA . ASN A 1 340 ? 1.015 29.641 42.25 1 96.69 340 ASN A CA 1
ATOM 2682 C C . ASN A 1 340 ? 1.042 29.281 40.75 1 96.69 340 ASN A C 1
ATOM 2684 O O . ASN A 1 340 ? 1.637 28.281 40.375 1 96.69 340 ASN A O 1
ATOM 2688 N N . ARG A 1 341 ? 0.352 30.078 40.062 1 98.12 341 ARG A N 1
ATOM 2689 C CA . ARG A 1 341 ? 0.275 29.922 38.625 1 98.12 341 ARG A CA 1
ATOM 2690 C C . ARG A 1 341 ? 0.286 31.266 37.906 1 98.12 341 ARG A C 1
ATOM 2692 O O . ARG A 1 341 ? 0.392 32.312 38.562 1 98.12 341 ARG A O 1
ATOM 2699 N N . LEU A 1 342 ? 0.312 31.281 36.594 1 98.62 342 LEU A N 1
ATOM 2700 C CA . LEU A 1 342 ? 0.224 32.5 35.812 1 98.62 342 LEU A CA 1
ATOM 2701 C C . LEU A 1 342 ? -1.231 32.906 35.594 1 98.62 342 LEU A C 1
ATOM 2703 O O . LEU A 1 342 ? -1.959 32.188 34.875 1 98.62 342 LEU A O 1
ATOM 2707 N N . ASP A 1 343 ? -1.651 34.031 36.094 1 98.38 343 ASP A N 1
ATOM 2708 C CA . ASP A 1 343 ? -3.059 34.406 36.062 1 98.38 343 ASP A CA 1
ATOM 2709 C C . ASP A 1 343 ? -3.357 35.312 34.844 1 98.38 343 ASP A C 1
ATOM 2711 O O . ASP A 1 343 ? -4.477 35.312 34.344 1 98.38 343 ASP A O 1
ATOM 2715 N N . GLY A 1 344 ? -2.389 36.094 34.531 1 98.44 344 GLY A N 1
ATOM 2716 C CA . GLY A 1 344 ? -2.656 37 33.438 1 98.44 344 GLY A CA 1
ATOM 2717 C C . GLY A 1 344 ? -1.429 37.781 33 1 98.44 344 GLY A C 1
ATOM 2718 O O . GLY A 1 344 ? -0.354 37.625 33.594 1 98.44 344 GLY A O 1
ATOM 2719 N N . LEU A 1 345 ? -1.631 38.562 31.891 1 98.62 345 LEU A N 1
ATOM 2720 C CA . LEU A 1 345 ? -0.577 39.406 31.375 1 98.62 345 LEU A CA 1
ATOM 2721 C C . LEU A 1 345 ? -1.169 40.625 30.688 1 98.62 345 LEU A C 1
ATOM 2723 O O . LEU A 1 345 ? -2.324 40.625 30.25 1 98.62 345 LEU A O 1
ATOM 2727 N N . THR A 1 346 ? -0.427 41.688 30.688 1 98.62 346 THR A N 1
ATOM 2728 C CA . THR A 1 346 ? -0.744 42.906 29.953 1 98.62 346 THR A CA 1
ATOM 2729 C C . THR A 1 346 ? 0.479 43.438 29.203 1 98.62 346 THR A C 1
ATOM 2731 O O . THR A 1 346 ? 1.542 43.625 29.781 1 98.62 346 THR A O 1
ATOM 2734 N N . LEU A 1 347 ? 0.332 43.562 27.938 1 98.69 347 LEU A N 1
ATOM 2735 C CA . LEU A 1 347 ? 1.368 44.156 27.094 1 98.69 347 LEU A CA 1
ATOM 2736 C C . LEU A 1 347 ? 0.906 45.5 26.516 1 98.69 347 LEU A C 1
ATOM 2738 O O . LEU A 1 347 ? -0.093 45.562 25.797 1 98.69 347 LEU A O 1
ATOM 2742 N N . ASN A 1 348 ? 1.637 46.531 26.875 1 98.56 348 ASN A N 1
ATOM 2743 C CA . ASN A 1 348 ? 1.368 47.844 26.328 1 98.56 348 ASN A CA 1
ATOM 2744 C C . ASN A 1 348 ? 2.357 48.219 25.219 1 98.56 348 ASN A C 1
ATOM 2746 O O . ASN A 1 348 ? 3.561 48 25.359 1 98.56 348 ASN A O 1
ATOM 2750 N N . LEU A 1 349 ? 1.835 48.781 24.203 1 98.31 349 LEU A N 1
ATOM 2751 C CA . LEU A 1 349 ? 2.682 49.219 23.094 1 98.31 349 LEU A CA 1
ATOM 2752 C C . LEU A 1 349 ? 2.945 50.719 23.172 1 98.31 349 LEU A C 1
ATOM 2754 O O . LEU A 1 349 ? 2.164 51.469 23.781 1 98.31 349 LEU A O 1
ATOM 2758 N N . THR A 1 350 ? 3.994 51.156 22.484 1 97.25 350 THR A N 1
ATOM 2759 C CA . THR A 1 350 ? 4.355 52.562 22.484 1 97.25 350 THR A CA 1
ATOM 2760 C C . THR A 1 350 ? 3.322 53.375 21.703 1 97.25 350 THR A C 1
ATOM 2762 O O . THR A 1 350 ? 3.178 54.562 21.938 1 97.25 350 THR A O 1
ATOM 2765 N N . SER A 1 351 ? 2.582 52.688 20.844 1 96.31 351 SER A N 1
ATOM 2766 C CA . SER A 1 351 ? 1.571 53.344 20.031 1 96.31 351 SER A CA 1
ATOM 2767 C C . SER A 1 351 ? 0.294 53.594 20.828 1 96.31 351 SER A C 1
ATOM 2769 O O . SER A 1 351 ? -0.6 54.312 20.359 1 96.31 351 SER A O 1
ATOM 2771 N N . GLY A 1 352 ? 0.172 52.969 21.953 1 95.69 352 GLY A N 1
ATOM 2772 C CA . GLY A 1 352 ? -0.982 53.219 22.797 1 95.69 352 GLY A CA 1
ATOM 2773 C C . GLY A 1 352 ? -1.878 52.031 22.969 1 95.69 352 GLY A C 1
ATOM 2774 O O . GLY A 1 352 ? -2.656 51.938 23.922 1 95.69 352 GLY A O 1
ATOM 2775 N N . GLN A 1 353 ? -1.813 50.969 22.141 1 96.19 353 GLN A N 1
ATOM 2776 C CA . GLN A 1 353 ? -2.605 49.781 22.281 1 96.19 353 GLN A CA 1
ATOM 2777 C C . GLN A 1 353 ? -2.197 49 23.531 1 96.19 353 GLN A C 1
ATOM 2779 O O . GLN A 1 353 ? -1.021 48.969 23.891 1 96.19 353 GLN A O 1
ATOM 2784 N N . SER A 1 354 ? -3.164 48.438 24.141 1 98 354 SER A N 1
ATOM 2785 C CA . SER A 1 354 ? -2.963 47.562 25.297 1 98 354 SER A CA 1
ATOM 2786 C C . SER A 1 354 ? -3.633 46.219 25.109 1 98 354 SER A C 1
ATOM 2788 O O . SER A 1 354 ? -4.805 46.156 24.734 1 98 354 SER A O 1
ATOM 2790 N N . PHE A 1 355 ? -2.908 45.188 25.25 1 98.44 355 PHE A N 1
ATOM 2791 C CA . PHE A 1 355 ? -3.426 43.812 25.172 1 98.44 355 PHE A CA 1
ATOM 2792 C C . PHE A 1 355 ? -3.447 43.156 26.562 1 98.44 355 PHE A C 1
ATOM 2794 O O . PHE A 1 355 ? -2.398 43 27.188 1 98.44 355 PHE A O 1
ATOM 2801 N N . LYS A 1 356 ? -4.621 42.812 27 1 98.38 356 LYS A N 1
ATOM 2802 C CA . LYS A 1 356 ? -4.801 42.188 28.297 1 98.38 356 LYS A CA 1
ATOM 2803 C C . LYS A 1 356 ? -5.445 40.812 28.156 1 98.38 356 LYS A C 1
ATOM 2805 O O . LYS A 1 356 ? -6.473 40.656 27.5 1 98.38 356 LYS A O 1
ATOM 2810 N N . HIS A 1 357 ? -4.859 39.812 28.75 1 98.5 357 HIS A N 1
ATOM 2811 C CA . HIS A 1 357 ? -5.387 38.438 28.719 1 98.5 357 HIS A CA 1
ATOM 2812 C C . HIS A 1 357 ? -5.277 37.781 30.078 1 98.5 357 HIS A C 1
ATOM 2814 O O . HIS A 1 357 ? -4.328 38.031 30.828 1 98.5 357 HIS A O 1
ATOM 2820 N N . GLY A 1 358 ? -6.195 36.875 30.375 1 98.06 358 GLY A N 1
ATOM 2821 C CA . GLY A 1 358 ? -6.223 36.188 31.656 1 98.06 358 GLY A CA 1
ATOM 2822 C C . GLY A 1 358 ? -7.09 36.875 32.688 1 98.06 358 GLY A C 1
ATOM 2823 O O . GLY A 1 358 ? -7.992 37.625 32.344 1 98.06 358 GLY A O 1
ATOM 2824 N N . GLY A 1 359 ? -6.883 36.438 34 1 96.81 359 GLY A N 1
ATOM 2825 C CA . GLY A 1 359 ? -7.703 36.969 35.062 1 96.81 359 GLY A CA 1
ATOM 2826 C C . GLY A 1 359 ? -6.945 37.875 36 1 96.81 359 GLY A C 1
ATOM 2827 O O . GLY A 1 359 ? -5.754 38.125 35.812 1 96.81 359 GLY A O 1
ATOM 2828 N N . PRO A 1 360 ? -7.605 38.375 36.938 1 96 360 PRO A N 1
ATOM 2829 C CA . PRO A 1 360 ? -7.035 39.375 37.812 1 96 360 PRO A CA 1
ATOM 2830 C C . PRO A 1 360 ? -6.32 38.781 39.031 1 96 360 PRO A C 1
ATOM 2832 O O . PRO A 1 360 ? -5.926 39.5 39.938 1 96 360 PRO A O 1
ATOM 2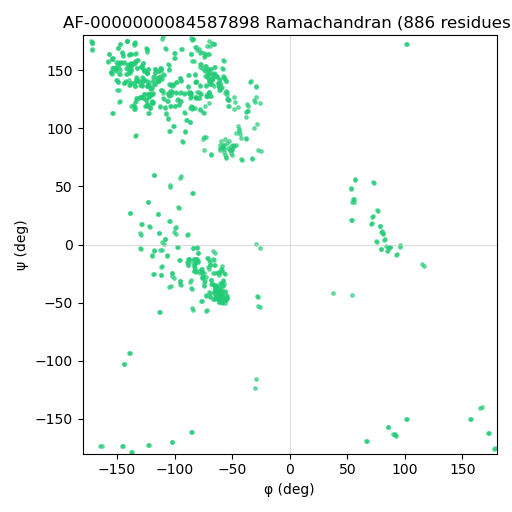835 N N . GLY A 1 361 ? -6.18 37.5 39.031 1 96.38 361 GLY A N 1
ATOM 2836 C CA . GLY A 1 361 ? -5.555 36.844 40.156 1 96.38 361 GLY A CA 1
ATOM 2837 C C . GLY A 1 361 ? -4.074 37.156 40.312 1 96.38 361 GLY A C 1
ATOM 2838 O O . GLY A 1 361 ? -3.5 37.812 39.438 1 96.38 361 GLY A O 1
ATOM 2839 N N . GLY A 1 362 ? -3.508 36.688 41.406 1 96.88 362 GLY A N 1
ATOM 2840 C CA . GLY A 1 362 ? -2.082 36.844 41.656 1 96.88 362 GLY A CA 1
ATOM 2841 C C . GLY A 1 362 ? -1.669 38.312 41.875 1 96.88 362 GLY A C 1
ATOM 2842 O O . GLY A 1 362 ? -2.518 39.188 42.062 1 96.88 362 GLY A O 1
ATOM 2843 N N . THR A 1 363 ? -0.326 38.5 41.875 1 97.81 363 THR A N 1
ATOM 2844 C CA . THR A 1 363 ? 0.282 39.812 42.062 1 97.81 363 THR A CA 1
ATOM 2845 C C . THR A 1 363 ? 0.945 40.281 40.781 1 97.81 363 THR A C 1
ATOM 2847 O O . THR A 1 363 ? 1.58 39.5 40.062 1 97.81 363 THR A O 1
ATOM 2850 N N . GLU A 1 364 ? 0.794 41.562 40.594 1 97.81 364 GLU A N 1
ATOM 2851 C CA . GLU A 1 364 ? 1.356 42.125 39.375 1 97.81 364 GLU A CA 1
ATOM 2852 C C . GLU A 1 364 ? 2.85 42.406 39.531 1 97.81 364 GLU A C 1
ATOM 2854 O O . GLU A 1 364 ? 3.299 42.844 40.594 1 97.81 364 GLU A O 1
ATOM 2859 N N . SER A 1 365 ? 3.594 42.125 38.5 1 98.38 365 SER A N 1
ATOM 2860 C CA . SER A 1 365 ? 4.969 42.562 38.281 1 98.38 365 SER A CA 1
ATOM 2861 C C . SER A 1 365 ? 5.137 43.188 36.906 1 98.38 365 SER A C 1
ATOM 2863 O O . SER A 1 365 ? 4.801 42.562 35.875 1 98.38 365 SER A O 1
ATOM 2865 N N . THR A 1 366 ? 5.684 44.406 36.906 1 98.5 366 THR A N 1
ATOM 2866 C CA . THR A 1 366 ? 5.734 45.156 35.625 1 98.5 366 THR A CA 1
ATOM 2867 C C . THR A 1 366 ? 7.176 45.469 35.25 1 98.5 366 THR A C 1
ATOM 2869 O O . THR A 1 366 ? 7.992 45.812 36.094 1 98.5 366 THR A O 1
ATOM 2872 N N . LEU A 1 367 ? 7.469 45.25 34.031 1 98.44 367 LEU A N 1
ATOM 2873 C CA . LEU A 1 367 ? 8.703 45.719 33.406 1 98.44 367 LEU A CA 1
ATOM 2874 C C . LEU A 1 367 ? 8.43 46.875 32.438 1 98.44 367 LEU A C 1
ATOM 2876 O O . LEU A 1 367 ? 7.766 46.688 31.422 1 98.44 367 LEU A O 1
ATOM 2880 N N . SER A 1 368 ? 8.891 48.031 32.75 1 98.38 368 SER A N 1
ATOM 2881 C CA . SER A 1 368 ? 8.844 49.188 31.859 1 98.38 368 SER A CA 1
ATOM 2882 C C . SER A 1 368 ? 10.07 49.219 30.953 1 98.38 368 SER A C 1
ATOM 2884 O O . SER A 1 368 ? 11.203 49.094 31.422 1 98.38 368 SER A O 1
ATOM 2886 N N . LEU A 1 369 ? 9.836 49.375 29.719 1 98.5 369 LEU A N 1
ATOM 2887 C CA . LEU A 1 369 ? 10.938 49.25 28.766 1 98.5 369 LEU A CA 1
ATOM 2888 C C . LEU A 1 369 ? 11.461 50.656 28.391 1 98.5 369 LEU A C 1
ATOM 2890 O O . LEU A 1 369 ? 10.695 51.531 27.984 1 98.5 369 LEU A O 1
ATOM 2894 N N . ALA A 1 370 ? 12.742 50.812 28.453 1 97.44 370 ALA A N 1
ATOM 2895 C CA . ALA A 1 370 ? 13.406 52.062 28.062 1 97.44 370 ALA A CA 1
ATOM 2896 C C . ALA A 1 370 ? 13.555 52.125 26.531 1 97.44 370 ALA A C 1
ATOM 2898 O O . ALA A 1 370 ? 13.227 51.188 25.828 1 97.44 370 ALA A O 1
ATOM 2899 N N . SER A 1 371 ? 13.922 53.406 26.125 1 94.69 371 SER A N 1
ATOM 2900 C CA . SER A 1 371 ? 14.195 53.562 24.703 1 94.69 371 SER A CA 1
ATOM 2901 C C . SER A 1 371 ? 15.227 52.531 24.219 1 94.69 371 SER A C 1
ATOM 2903 O O . SER A 1 371 ? 16.281 52.375 24.844 1 94.69 371 SER A O 1
ATOM 2905 N N . GLY A 1 372 ? 14.875 51.781 23.25 1 95.81 372 GLY A N 1
ATOM 2906 C CA . GLY A 1 372 ? 15.781 50.781 22.688 1 95.81 372 GLY A CA 1
ATOM 2907 C C . GLY A 1 372 ? 15.742 49.469 23.391 1 95.81 372 GLY A C 1
ATOM 2908 O O . GLY A 1 372 ? 16.453 48.531 23.016 1 95.81 372 GLY A O 1
ATOM 2909 N N . GLU A 1 373 ? 14.961 49.375 24.422 1 98.06 373 GLU A N 1
ATOM 2910 C CA . GLU A 1 373 ? 14.828 48.125 25.156 1 98.06 373 GLU A CA 1
ATOM 2911 C C . GLU A 1 373 ? 13.625 47.312 24.641 1 98.06 373 GLU A C 1
ATOM 2913 O O . GLU A 1 373 ? 12.562 47.875 24.391 1 98.06 373 GLU A O 1
ATOM 2918 N N . TYR A 1 374 ? 13.836 46.094 24.375 1 98.38 374 TYR A N 1
ATOM 2919 C CA . TYR A 1 374 ? 12.75 45.25 23.922 1 98.38 374 TYR A CA 1
ATOM 2920 C C . TYR A 1 374 ? 12.906 43.844 24.484 1 98.38 374 TYR A C 1
ATOM 2922 O O . TYR A 1 374 ? 14.008 43.438 24.859 1 98.38 374 TYR A O 1
ATOM 2930 N N . ILE A 1 375 ? 11.797 43.062 24.594 1 98.69 375 ILE A N 1
ATOM 2931 C CA . ILE A 1 375 ? 11.773 41.719 25.156 1 98.69 375 ILE A CA 1
ATOM 2932 C C . ILE A 1 375 ? 12.297 40.719 24.125 1 98.69 375 ILE A C 1
ATOM 2934 O O . ILE A 1 375 ? 11.727 40.594 23.031 1 98.69 375 ILE A O 1
ATOM 2938 N N . ILE A 1 376 ? 13.336 39.875 24.469 1 98.5 376 ILE A N 1
ATOM 2939 C CA . ILE A 1 376 ? 13.977 39 23.484 1 98.5 376 ILE A CA 1
ATOM 2940 C C . ILE A 1 376 ? 13.648 37.531 23.766 1 98.5 376 ILE A C 1
ATOM 2942 O O . ILE A 1 376 ? 13.82 36.688 22.906 1 98.5 376 ILE A O 1
ATOM 2946 N N . SER A 1 377 ? 13.219 37.281 24.969 1 98.5 377 SER A N 1
ATOM 2947 C CA . SER A 1 377 ? 12.891 35.875 25.297 1 98.5 377 SER A CA 1
ATOM 2948 C C . SER A 1 377 ? 11.883 35.812 26.438 1 98.5 377 SER A C 1
ATOM 2950 O O . SER A 1 377 ? 11.805 36.719 27.266 1 98.5 377 SER A O 1
ATOM 2952 N N . VAL A 1 378 ? 11.086 34.844 26.422 1 98.75 378 VAL A N 1
ATOM 2953 C CA . VAL A 1 378 ? 10.141 34.562 27.5 1 98.75 378 VAL A CA 1
ATOM 2954 C C . VAL A 1 378 ? 10.164 33.062 27.828 1 98.75 378 VAL A C 1
ATOM 2956 O O . VAL A 1 378 ? 9.875 32.219 26.969 1 98.75 378 VAL A O 1
ATOM 2959 N N . LYS A 1 379 ? 10.5 32.688 29 1 98.75 379 LYS A N 1
ATOM 2960 C CA . LYS A 1 379 ? 10.43 31.328 29.5 1 98.75 379 LYS A CA 1
ATOM 2961 C C . LYS A 1 379 ? 9.047 31.031 30.047 1 98.75 379 LYS A C 1
ATOM 2963 O O . LYS A 1 379 ? 8.508 31.797 30.859 1 98.75 379 LYS A O 1
ATOM 2968 N N . LEU A 1 380 ? 8.5 29.953 29.609 1 98.81 380 LEU A N 1
ATOM 2969 C CA . LEU A 1 380 ? 7.223 29.469 30.125 1 98.81 380 LEU A CA 1
ATOM 2970 C C . LEU A 1 380 ? 7.379 28.094 30.766 1 98.81 380 LEU A C 1
ATOM 2972 O O . LEU A 1 380 ? 8.148 27.266 30.281 1 98.81 380 LEU A O 1
ATOM 2976 N N . CYS A 1 381 ? 6.715 27.859 31.891 1 98.75 381 CYS A N 1
ATOM 2977 C CA . CYS A 1 381 ? 6.566 26.547 32.5 1 98.75 381 CYS A CA 1
ATOM 2978 C C . CYS A 1 381 ? 5.094 26.188 32.656 1 98.75 381 CYS A C 1
ATOM 2980 O O . CYS A 1 381 ? 4.281 27.047 33 1 98.75 381 CYS A O 1
ATOM 2982 N N . TRP A 1 382 ? 4.75 24.938 32.406 1 98.5 382 TRP A N 1
ATOM 2983 C CA . TRP A 1 382 ? 3.344 24.547 32.469 1 98.5 382 TRP A CA 1
ATOM 2984 C C . TRP A 1 382 ? 3.182 23.234 33.25 1 98.5 382 TRP A C 1
ATOM 2986 O O . TRP A 1 382 ? 4.156 22.516 33.438 1 98.5 382 TRP A O 1
ATOM 2996 N N . GLY A 1 383 ? 2.029 22.984 33.625 1 97.75 383 GLY A N 1
ATOM 2997 C CA . GLY A 1 383 ? 1.641 21.812 34.406 1 97.75 383 GLY A CA 1
ATOM 2998 C C . GLY A 1 383 ? 0.144 21.562 34.375 1 97.75 383 GLY A C 1
ATOM 2999 O O . GLY A 1 383 ? -0.59 22.188 33.625 1 97.75 383 GLY A O 1
ATOM 3000 N N . VAL A 1 384 ? -0.22 20.594 35.188 1 96.88 384 VAL A N 1
ATOM 3001 C CA . VAL A 1 384 ? -1.628 20.219 35.219 1 96.88 384 VAL A CA 1
ATOM 3002 C C . VAL A 1 384 ? -2.25 20.641 36.531 1 96.88 384 VAL A C 1
ATOM 3004 O O . VAL A 1 384 ? -1.687 20.391 37.625 1 96.88 384 VAL A O 1
ATOM 3007 N N . LYS A 1 385 ? -3.262 21.344 36.438 1 93.38 385 LYS A N 1
ATOM 3008 C CA . LYS A 1 385 ? -4.121 21.656 37.594 1 93.38 385 LYS A CA 1
ATOM 3009 C C . LYS A 1 385 ? -5.586 21.391 37.25 1 93.38 385 LYS A C 1
ATOM 3011 O O . LYS A 1 385 ? -6.098 21.844 36.219 1 93.38 385 LYS A O 1
ATOM 3016 N N . ASN A 1 386 ? -6.301 20.562 38.094 1 92.75 386 ASN A N 1
ATOM 3017 C CA . ASN A 1 386 ? -7.703 20.203 37.938 1 92.75 386 ASN A CA 1
ATOM 3018 C C . ASN A 1 386 ? -7.949 19.594 36.562 1 92.75 386 ASN A C 1
ATOM 3020 O O . ASN A 1 386 ? -8.859 20.016 35.844 1 92.75 386 ASN A O 1
ATOM 3024 N N . ARG A 1 387 ? -7.062 18.797 35.969 1 92.19 387 ARG A N 1
ATOM 3025 C CA . ARG A 1 387 ? -7.156 17.984 34.781 1 92.19 387 ARG A CA 1
ATOM 3026 C C . ARG A 1 387 ? -6.973 18.844 33.531 1 92.19 387 ARG A C 1
ATOM 3028 O O . ARG A 1 387 ? -7.277 18.406 32.406 1 92.19 387 ARG A O 1
ATOM 3035 N N . HIS A 1 388 ? -6.516 20.109 33.781 1 94.06 388 HIS A N 1
ATOM 3036 C CA . HIS A 1 388 ? -6.242 20.984 32.656 1 94.06 388 HIS A CA 1
ATOM 3037 C C . HIS A 1 388 ? -4.789 21.438 32.656 1 94.06 388 HIS A C 1
ATOM 3039 O O . HIS A 1 388 ? -4.254 21.828 33.688 1 94.06 388 HIS A O 1
ATOM 3045 N N . THR A 1 389 ? -4.219 21.359 31.562 1 96 389 THR A N 1
ATOM 3046 C CA . THR A 1 389 ? -2.875 21.906 31.391 1 96 389 THR A CA 1
ATOM 3047 C C . THR A 1 389 ? -2.916 23.422 31.25 1 96 389 THR A C 1
ATOM 3049 O O . THR A 1 389 ? -3.732 23.969 30.5 1 96 389 THR A O 1
ATOM 3052 N N . ARG A 1 390 ? -2.115 24.109 32.031 1 97.12 390 ARG A N 1
ATOM 3053 C CA . ARG A 1 390 ? -2.047 25.578 31.969 1 97.12 390 ARG A CA 1
ATOM 3054 C C . ARG A 1 390 ? -0.629 26.062 32.25 1 97.12 390 ARG A C 1
ATOM 3056 O O . ARG A 1 390 ? 0.234 25.281 32.656 1 97.12 390 ARG A O 1
ATOM 3063 N N . ASN A 1 391 ? -0.362 27.297 31.938 1 98.38 391 ASN A N 1
ATOM 3064 C CA . ASN A 1 391 ? 0.932 27.906 32.25 1 98.38 391 ASN A CA 1
ATOM 3065 C C . ASN A 1 391 ? 1.022 28.328 33.719 1 98.38 391 ASN A C 1
ATOM 3067 O O . ASN A 1 391 ? 0.142 29.031 34.219 1 98.38 391 ASN A O 1
ATOM 3071 N N . PHE A 1 392 ? 2.09 27.969 34.406 1 98.62 392 PHE A N 1
ATOM 3072 C CA . PHE A 1 392 ? 2.299 28.25 35.812 1 98.62 392 PHE A CA 1
ATOM 3073 C C . PHE A 1 392 ? 3.26 29.406 36 1 98.62 392 PHE A C 1
ATOM 3075 O O . PHE A 1 392 ? 3.223 30.094 37.031 1 98.62 392 PHE A O 1
ATOM 3082 N N . TYR A 1 393 ? 4.066 29.594 35 1 98.69 393 TYR A N 1
ATOM 3083 C CA . TYR A 1 393 ? 5.18 30.516 35.188 1 98.69 393 TYR A CA 1
ATOM 3084 C C . TYR A 1 393 ? 5.555 31.188 33.875 1 98.69 393 TYR A C 1
ATOM 3086 O O . TYR A 1 393 ? 5.535 30.547 32.812 1 98.69 393 TYR A O 1
ATOM 3094 N N . ALA A 1 394 ? 5.895 32.438 33.969 1 98.81 394 ALA A N 1
ATOM 3095 C CA . ALA A 1 394 ? 6.492 33.188 32.844 1 98.81 394 ALA A CA 1
ATOM 3096 C C . ALA A 1 394 ? 7.621 34.094 33.312 1 98.81 394 ALA A C 1
ATOM 3098 O O . ALA A 1 394 ? 7.52 34.719 34.406 1 98.81 394 ALA A O 1
ATOM 3099 N N . GLN A 1 395 ? 8.656 34.156 32.594 1 98.81 395 GLN A N 1
ATOM 3100 C CA . GLN A 1 395 ? 9.758 35.094 32.812 1 98.81 395 GLN A CA 1
ATOM 3101 C C . GLN A 1 395 ? 10.219 35.719 31.484 1 98.81 395 GLN A C 1
ATOM 3103 O O . GLN A 1 395 ? 10.695 35.031 30.594 1 98.81 395 GLN A O 1
ATOM 3108 N N . ALA A 1 396 ? 10.117 37 31.422 1 98.88 396 ALA A N 1
ATOM 3109 C CA . ALA A 1 396 ? 10.531 37.75 30.234 1 98.88 396 ALA A CA 1
ATOM 3110 C C . ALA A 1 396 ? 11.875 38.438 30.469 1 98.88 396 ALA A C 1
ATOM 3112 O O . ALA A 1 396 ? 12.117 39 31.531 1 98.88 396 ALA A O 1
ATOM 3113 N N . SER A 1 397 ? 12.711 38.375 29.469 1 98.81 397 SER A N 1
ATOM 3114 C CA . SER A 1 397 ? 14.016 39.031 29.516 1 98.81 397 SER A CA 1
ATOM 3115 C C . SER A 1 397 ? 14.195 40 28.344 1 98.81 397 SER A C 1
ATOM 3117 O O . SER A 1 397 ? 13.75 39.688 27.219 1 98.81 397 SER A O 1
ATOM 3119 N N . THR A 1 398 ? 14.953 41.094 28.609 1 98.69 398 THR A N 1
ATOM 3120 C CA . THR A 1 398 ? 15.141 42.094 27.578 1 98.69 398 THR A CA 1
ATOM 3121 C C . THR A 1 398 ? 16.578 42.062 27.031 1 98.69 398 THR A C 1
ATOM 3123 O O . THR A 1 398 ? 17.422 41.344 27.594 1 98.69 398 THR A O 1
ATOM 3126 N N . ASN A 1 399 ? 16.75 42.812 25.891 1 98.06 399 ASN A N 1
ATOM 3127 C CA . ASN A 1 399 ? 18.078 42.938 25.297 1 98.06 399 ASN A CA 1
ATOM 3128 C C . ASN A 1 399 ? 19.031 43.719 26.219 1 98.06 399 ASN A C 1
ATOM 3130 O O . ASN A 1 399 ? 20.234 43.719 26.016 1 98.06 399 ASN A O 1
ATOM 3134 N N . LYS A 1 400 ? 18.547 44.281 27.344 1 97.88 400 LYS A N 1
ATOM 3135 C CA . LYS A 1 400 ? 19.375 45.031 28.281 1 97.88 400 LYS A CA 1
ATOM 3136 C C . LYS A 1 400 ? 19.547 44.281 29.594 1 97.88 400 LYS A C 1
ATOM 3138 O O . LYS A 1 400 ? 20.094 44.812 30.562 1 97.88 400 LYS A O 1
ATOM 3143 N N . GLY A 1 401 ? 18.969 43.094 29.656 1 97.62 401 GLY A N 1
ATOM 3144 C CA . GLY A 1 401 ? 19.219 42.219 30.781 1 97.62 401 GLY A CA 1
ATOM 3145 C C . GLY A 1 401 ? 18.172 42.312 31.875 1 97.62 401 GLY A C 1
ATOM 3146 O O . GLY A 1 401 ? 18.266 41.656 32.906 1 97.62 401 GLY A O 1
ATOM 3147 N N . ASN A 1 402 ? 17.172 43.219 31.688 1 98.56 402 ASN A N 1
ATOM 3148 C CA . ASN A 1 402 ? 16.078 43.312 32.656 1 98.56 402 ASN A CA 1
ATOM 3149 C C . ASN A 1 402 ? 15.109 42.125 32.531 1 98.56 402 ASN A C 1
ATOM 3151 O O . ASN A 1 402 ? 14.984 41.531 31.469 1 98.56 402 ASN A O 1
ATOM 3155 N N . VAL A 1 403 ? 14.445 41.844 33.719 1 98.44 403 VAL A N 1
ATOM 3156 C CA . VAL A 1 403 ? 13.594 40.656 33.75 1 98.44 403 VAL A CA 1
ATOM 3157 C C . VAL A 1 403 ? 12.305 40.969 34.5 1 98.44 403 VAL A C 1
ATOM 3159 O O . VAL A 1 403 ? 12.273 41.875 35.344 1 98.44 403 VAL A O 1
ATOM 3162 N N . VAL A 1 404 ? 11.25 40.375 34.125 1 98.75 404 VAL A N 1
ATOM 3163 C CA . VAL A 1 404 ? 10 40.344 34.906 1 98.75 404 VAL A CA 1
ATOM 3164 C C . VAL A 1 404 ? 9.484 38.906 34.938 1 98.75 404 VAL A C 1
ATOM 3166 O O . VAL A 1 404 ? 9.625 38.156 33.969 1 98.75 404 VAL A O 1
ATOM 3169 N N . GLN A 1 405 ? 8.945 38.438 36.031 1 98.62 405 GLN A N 1
ATOM 3170 C CA . GLN A 1 405 ? 8.469 37.062 36.156 1 98.62 405 GLN A CA 1
ATOM 3171 C C . GLN A 1 405 ? 7.254 37 37.062 1 98.62 405 GLN A C 1
ATOM 3173 O O . GLN A 1 405 ? 7.004 37.906 37.844 1 98.62 405 GLN A O 1
ATOM 3178 N N . ALA A 1 406 ? 6.5 36.062 36.938 1 98.69 406 ALA A N 1
ATOM 3179 C CA . ALA A 1 406 ? 5.352 35.75 37.781 1 98.69 406 ALA A CA 1
ATOM 3180 C C . ALA A 1 406 ? 5.039 34.25 37.75 1 98.69 406 ALA A C 1
ATOM 3182 O O . ALA A 1 406 ? 5.285 33.594 36.719 1 98.69 406 ALA A O 1
ATOM 3183 N N . GLY A 1 407 ? 4.434 33.719 38.875 1 98.5 407 GLY A N 1
ATOM 3184 C CA . GLY A 1 407 ? 4.062 32.312 38.969 1 98.5 407 GLY A CA 1
ATOM 3185 C C . GLY A 1 407 ? 5.156 31.453 39.531 1 98.5 407 GLY A C 1
ATOM 3186 O O . GLY A 1 407 ? 6.086 31.953 40.188 1 98.5 407 GLY A O 1
ATOM 3187 N N . ARG A 1 408 ? 5.012 30.094 39.312 1 98.31 408 ARG A N 1
ATOM 3188 C CA . ARG A 1 408 ? 5.973 29.125 39.844 1 98.31 408 ARG A CA 1
ATOM 3189 C C . ARG A 1 408 ? 6.418 28.156 38.75 1 98.31 408 ARG A C 1
ATOM 3191 O O . ARG A 1 408 ? 5.602 27.688 37.969 1 98.31 408 ARG A O 1
ATOM 3198 N N . THR A 1 409 ? 7.719 27.828 38.781 1 98.19 409 THR A N 1
ATOM 3199 C CA . THR A 1 409 ? 8.281 26.953 37.781 1 98.19 409 THR A CA 1
ATOM 3200 C C . THR A 1 409 ? 7.785 25.516 37.969 1 98.19 409 THR A C 1
ATOM 3202 O O . THR A 1 409 ? 7.355 25.156 39.062 1 98.19 409 THR A O 1
ATOM 3205 N N . THR A 1 410 ? 7.695 24.812 36.969 1 98.25 410 THR A N 1
ATOM 3206 C CA . THR A 1 410 ? 7.406 23.391 36.938 1 98.25 410 THR A CA 1
ATOM 3207 C C . THR A 1 410 ? 8.508 22.609 36.219 1 98.25 410 THR A C 1
ATOM 3209 O O . THR A 1 410 ? 9.523 23.188 35.844 1 98.25 410 THR A O 1
ATOM 3212 N N . ASP A 1 411 ? 8.258 21.281 36 1 96.62 411 ASP A N 1
ATOM 3213 C CA . ASP A 1 411 ? 9.25 20.438 35.344 1 96.62 411 ASP A CA 1
ATOM 3214 C C . ASP A 1 411 ? 9.18 20.578 33.844 1 96.62 411 ASP A C 1
ATOM 3216 O O . ASP A 1 411 ? 10.102 20.188 33.125 1 96.62 411 ASP A O 1
ATOM 3220 N N . ASN A 1 412 ? 8.102 21.125 33.375 1 97.88 412 ASN A N 1
ATOM 3221 C CA . ASN A 1 412 ? 7.934 21.344 31.938 1 97.88 412 ASN A CA 1
ATOM 3222 C C . ASN A 1 412 ? 8.102 22.812 31.578 1 97.88 412 ASN A C 1
ATOM 3224 O O . ASN A 1 412 ? 7.211 23.625 31.828 1 97.88 412 ASN A O 1
ATOM 3228 N N . CYS A 1 413 ? 9.203 23.094 30.922 1 98.5 413 CYS A N 1
ATOM 3229 C CA . CYS A 1 413 ? 9.492 24.484 30.594 1 98.5 413 CYS A CA 1
ATOM 3230 C C . CYS A 1 413 ? 10.047 24.609 29.172 1 98.5 413 CYS A C 1
ATOM 3232 O O . CYS A 1 413 ? 10.586 23.641 28.625 1 98.5 413 CYS A O 1
ATOM 3234 N N . ALA A 1 414 ? 9.812 25.703 28.594 1 98 414 ALA A N 1
ATOM 3235 C CA . ALA A 1 414 ? 10.406 26.078 27.328 1 98 414 ALA A CA 1
ATOM 3236 C C . ALA A 1 414 ? 10.625 27.578 27.234 1 98 414 ALA A C 1
ATOM 3238 O O . ALA A 1 414 ? 9.984 28.359 27.953 1 98 414 ALA A O 1
ATOM 3239 N N . THR A 1 415 ? 11.523 27.969 26.438 1 98.38 415 THR A N 1
ATOM 3240 C CA . THR A 1 415 ? 11.812 29.391 26.25 1 98.38 415 THR A CA 1
ATOM 3241 C C . THR A 1 415 ? 11.57 29.797 24.797 1 98.38 415 THR A C 1
ATOM 3243 O O . THR A 1 415 ? 12.164 29.234 23.875 1 98.38 415 THR A O 1
ATOM 3246 N N . ALA A 1 416 ? 10.703 30.75 24.703 1 98.25 416 ALA A N 1
ATOM 3247 C CA . ALA A 1 416 ? 10.547 31.406 23.406 1 98.25 416 ALA A CA 1
ATOM 3248 C C . ALA A 1 416 ? 11.633 32.469 23.188 1 98.25 416 ALA A C 1
ATOM 3250 O O . ALA A 1 416 ? 11.82 33.344 24.031 1 98.25 416 ALA A O 1
ATOM 3251 N N . VAL A 1 417 ? 12.289 32.312 22.078 1 97.5 417 VAL A N 1
ATOM 3252 C CA . VAL A 1 417 ? 13.352 33.281 21.781 1 97.5 417 VAL A CA 1
ATOM 3253 C C . VAL A 1 417 ? 13.039 34 20.469 1 97.5 417 VAL A C 1
ATOM 3255 O O . VAL A 1 417 ? 12.867 33.344 19.422 1 97.5 417 VAL A O 1
ATOM 3258 N N . ALA A 1 418 ? 12.992 35.25 20.578 1 97.19 418 ALA A N 1
ATOM 3259 C CA . ALA A 1 418 ? 12.766 36.062 19.375 1 97.19 418 ALA A CA 1
ATOM 3260 C C . ALA A 1 418 ? 13.961 35.969 18.438 1 97.19 418 ALA A C 1
ATOM 3262 O O . ALA A 1 418 ? 15.109 35.875 18.891 1 97.19 418 ALA A O 1
ATOM 3263 N N . PRO A 1 419 ? 13.672 36.031 17.109 1 94.81 419 PRO A N 1
ATOM 3264 C CA . PRO A 1 419 ? 14.797 36.188 16.188 1 94.81 419 PRO A CA 1
ATOM 3265 C C . PRO A 1 419 ? 15.641 37.406 16.453 1 94.81 419 PRO A C 1
ATOM 3267 O O . PRO A 1 419 ? 15.148 38.375 17.047 1 94.81 419 PRO A O 1
ATOM 3270 N N . LYS A 1 420 ? 16.922 37.312 15.945 1 94.06 420 LYS A N 1
ATOM 3271 C CA . LYS A 1 420 ? 17.812 38.438 16.141 1 94.06 420 LYS A CA 1
ATOM 3272 C C . LYS A 1 420 ? 17.172 39.75 15.617 1 94.06 420 LYS A C 1
ATOM 3274 O O . LYS A 1 420 ? 16.688 39.781 14.492 1 94.06 420 LYS A O 1
ATOM 3279 N N . GLY A 1 421 ? 17.141 40.781 16.422 1 95.12 421 GLY A N 1
ATOM 3280 C CA . GLY A 1 421 ? 16.594 42.062 16.031 1 95.12 421 GLY A CA 1
ATOM 3281 C C . GLY A 1 421 ? 15.086 42.156 16.219 1 95.12 421 GLY A C 1
ATOM 3282 O O . GLY A 1 421 ? 14.492 43.219 15.977 1 95.12 421 GLY A O 1
ATOM 3283 N N . TYR A 1 422 ? 14.5 41.125 16.641 1 97.12 422 TYR A N 1
ATOM 3284 C CA . TYR A 1 422 ? 13.062 41.094 16.891 1 97.12 422 TYR A CA 1
ATOM 3285 C C . TYR A 1 422 ? 12.766 41.125 18.375 1 97.12 422 TYR A C 1
ATOM 3287 O O . TYR A 1 422 ? 13.602 40.719 19.188 1 97.12 422 TYR A O 1
ATOM 3295 N N . GLY A 1 423 ? 11.586 41.594 18.719 1 98.25 423 GLY A N 1
ATOM 3296 C CA . GLY A 1 423 ? 11.094 41.594 20.078 1 98.25 423 GLY A CA 1
ATOM 3297 C C . GLY A 1 423 ? 9.633 41.188 20.188 1 98.25 423 GLY A C 1
ATOM 3298 O O . GLY A 1 423 ? 8.906 41.219 19.188 1 98.25 423 GLY A O 1
ATOM 3299 N N . VAL A 1 424 ? 9.219 40.844 21.391 1 98.69 424 VAL A N 1
ATOM 3300 C CA . VAL A 1 424 ? 7.832 40.469 21.641 1 98.69 424 VAL A CA 1
ATOM 3301 C C . VAL A 1 424 ? 6.941 41.688 21.562 1 98.69 424 VAL A C 1
ATOM 3303 O O . VAL A 1 424 ? 7.199 42.688 22.219 1 98.69 424 VAL A O 1
ATOM 3306 N N . VAL A 1 425 ? 5.887 41.594 20.75 1 98.5 425 VAL A N 1
ATOM 3307 C CA . VAL A 1 425 ? 5.016 42.781 20.562 1 98.5 425 VAL A CA 1
ATOM 3308 C C . VAL A 1 425 ? 3.561 42.344 20.766 1 98.5 425 VAL A C 1
ATOM 3310 O O . VAL A 1 425 ? 2.656 43.188 20.672 1 98.5 425 VAL A O 1
ATOM 3313 N N . GLY A 1 426 ? 3.273 41.156 20.984 1 98.44 426 GLY A N 1
ATOM 3314 C CA . GLY A 1 426 ? 1.951 40.594 21.219 1 98.44 426 GLY A CA 1
ATOM 3315 C C . GLY A 1 426 ? 1.986 39.156 21.641 1 98.44 426 GLY A C 1
ATOM 3316 O O . GLY A 1 426 ? 3.053 38.531 21.672 1 98.44 426 GLY A O 1
ATOM 3317 N N . THR A 1 427 ? 0.826 38.625 22 1 98.69 427 THR A N 1
ATOM 3318 C CA . THR A 1 427 ? 0.686 37.219 22.406 1 98.69 427 THR A CA 1
ATOM 3319 C C . THR A 1 427 ? -0.529 36.594 21.734 1 98.69 427 THR A C 1
ATOM 3321 O O . THR A 1 427 ? -1.374 37.312 21.172 1 98.69 427 THR A O 1
ATOM 3324 N N . TYR A 1 428 ? -0.533 35.312 21.625 1 98.19 428 TYR A N 1
ATOM 3325 C CA . TYR A 1 428 ? -1.685 34.531 21.188 1 98.19 428 TYR A CA 1
ATOM 3326 C C . TYR A 1 428 ? -1.788 33.219 21.984 1 98.19 428 TYR A C 1
ATOM 3328 O O . TYR A 1 428 ? -0.803 32.75 22.562 1 98.19 428 TYR A O 1
ATOM 3336 N N . GLY A 1 429 ? -2.977 32.75 22.125 1 98.06 429 GLY A N 1
ATOM 3337 C CA . GLY A 1 429 ? -3.225 31.547 22.891 1 98.06 429 GLY A CA 1
ATOM 3338 C C . GLY A 1 429 ? -4.645 31.469 23.422 1 98.06 429 GLY A C 1
ATOM 3339 O O . GLY A 1 429 ? -5.594 31.844 22.719 1 98.06 429 GLY A O 1
ATOM 3340 N N . GLN A 1 430 ? -4.734 30.797 24.562 1 98.12 430 GLN A N 1
ATOM 3341 C CA . GLN A 1 430 ? -6.031 30.625 25.219 1 98.12 430 GLN A CA 1
ATOM 3342 C C . GLN A 1 430 ? -5.965 31.047 26.672 1 98.12 430 GLN A C 1
ATOM 3344 O O . GLN A 1 430 ? -4.98 30.766 27.375 1 98.12 430 GLN A O 1
ATOM 3349 N N . ALA A 1 431 ? -7.039 31.797 27.062 1 97.94 431 ALA A N 1
ATOM 3350 C CA . ALA A 1 431 ? -7.066 32.281 28.438 1 97.94 431 ALA A CA 1
ATOM 3351 C C . ALA A 1 431 ? -8.5 32.406 28.938 1 97.94 431 ALA A C 1
ATOM 3353 O O . ALA A 1 431 ? -9.438 32.469 28.141 1 97.94 431 ALA A O 1
ATOM 3354 N N . ALA A 1 432 ? -8.672 32.375 30.234 1 96.56 432 ALA A N 1
ATOM 3355 C CA . ALA A 1 432 ? -9.867 32.781 30.984 1 96.56 432 ALA A CA 1
ATOM 3356 C C . ALA A 1 432 ? -9.484 33.438 32.312 1 96.56 432 ALA A C 1
ATOM 3358 O O . ALA A 1 432 ? -8.938 34.531 32.344 1 96.56 432 ALA A O 1
ATOM 3359 N N . LYS A 1 433 ? -9.625 32.656 33.406 1 95.62 433 LYS A N 1
ATOM 3360 C CA . LYS A 1 433 ? -9.195 33.156 34.719 1 95.62 433 LYS A CA 1
ATOM 3361 C C . LYS A 1 433 ? -7.68 33.062 34.875 1 95.62 433 LYS A C 1
ATOM 3363 O O . LYS A 1 433 ? -7.082 33.75 35.688 1 95.62 433 LYS A O 1
ATOM 3368 N N . GLU A 1 434 ? -7.113 32.156 34.125 1 97.25 434 GLU A N 1
ATOM 3369 C CA . GLU A 1 434 ? -5.672 31.953 34.062 1 97.25 434 GLU A CA 1
ATOM 3370 C C . GLU A 1 434 ? -5.188 31.812 32.625 1 97.25 434 GLU A C 1
ATOM 3372 O O . GLU A 1 434 ? -5.992 31.844 31.703 1 97.25 434 GLU A O 1
ATOM 3377 N N . MET A 1 435 ? -3.896 31.75 32.469 1 98.06 435 MET A N 1
ATOM 3378 C CA . MET A 1 435 ? -3.311 31.594 31.141 1 98.06 435 MET A CA 1
ATOM 3379 C C . MET A 1 435 ? -3.141 30.125 30.797 1 98.06 435 MET A C 1
ATOM 3381 O O . MET A 1 435 ? -2.232 29.469 31.297 1 98.06 435 MET A O 1
ATOM 3385 N N . ASP A 1 436 ? -3.98 29.641 29.891 1 97.81 436 ASP A N 1
ATOM 3386 C CA . ASP A 1 436 ? -3.971 28.219 29.562 1 97.81 436 ASP A CA 1
ATOM 3387 C C . ASP A 1 436 ? -2.904 27.922 28.516 1 97.81 436 ASP A C 1
ATOM 3389 O O . ASP A 1 436 ? -2.104 27 28.688 1 97.81 436 ASP A O 1
ATOM 3393 N N . GLN A 1 437 ? -2.945 28.562 27.422 1 98.12 437 GLN A N 1
ATOM 3394 C CA . GLN A 1 437 ? -2.014 28.422 26.312 1 98.12 437 GLN A CA 1
ATOM 3395 C C . GLN A 1 437 ? -1.415 29.766 25.922 1 98.12 437 GLN A C 1
ATOM 3397 O O . GLN A 1 437 ? -2.113 30.781 25.906 1 98.12 437 GLN A O 1
ATOM 3402 N N . LEU A 1 438 ? -0.107 29.719 25.578 1 98.62 438 LEU A N 1
ATOM 3403 C CA . LEU A 1 438 ? 0.515 31.016 25.344 1 98.62 438 LEU A CA 1
ATOM 3404 C C . LEU A 1 438 ? 1.629 30.891 24.312 1 98.62 438 LEU A C 1
ATOM 3406 O O . LEU A 1 438 ? 2.422 29.953 24.344 1 98.62 438 LEU A O 1
ATOM 3410 N N . GLY A 1 439 ? 1.607 31.781 23.375 1 98.44 439 GLY A N 1
ATOM 3411 C CA . GLY A 1 439 ? 2.664 32.062 22.406 1 98.44 439 GLY A CA 1
ATOM 3412 C C . GLY A 1 439 ? 2.916 33.562 22.219 1 98.44 439 GLY A C 1
ATOM 3413 O O . GLY A 1 439 ? 2.154 34.375 22.719 1 98.44 439 GLY A O 1
ATOM 3414 N N . PHE A 1 440 ? 3.971 33.844 21.484 1 98.69 440 PHE A N 1
ATOM 3415 C CA . PHE A 1 440 ? 4.406 35.219 21.391 1 98.69 440 PHE A CA 1
ATOM 3416 C C . PHE A 1 440 ? 4.559 35.656 19.938 1 98.69 440 PHE A C 1
ATOM 3418 O O . PHE A 1 440 ? 5.016 34.875 19.109 1 98.69 440 PHE A O 1
ATOM 3425 N N . ILE A 1 441 ? 4.203 36.906 19.719 1 98.38 441 ILE A N 1
ATOM 3426 C CA . ILE A 1 441 ? 4.336 37.5 18.406 1 98.38 441 ILE A CA 1
ATOM 3427 C C . ILE A 1 441 ? 5.555 38.438 18.391 1 98.38 441 ILE A C 1
ATOM 3429 O O . ILE A 1 441 ? 5.734 39.25 19.297 1 98.38 441 ILE A O 1
ATOM 3433 N N . TYR A 1 442 ? 6.348 38.281 17.375 1 97.94 442 TYR A N 1
ATOM 3434 C CA . TYR A 1 442 ? 7.59 39.062 17.25 1 97.94 442 TYR A CA 1
ATOM 3435 C C . TYR A 1 442 ? 7.523 40.031 16.094 1 97.94 442 TYR A C 1
ATOM 3437 O O . TYR A 1 442 ? 6.949 39.75 15.047 1 97.94 442 TYR A O 1
ATOM 3445 N N . ALA A 1 443 ? 8.133 41.125 16.312 1 97.5 443 ALA A N 1
ATOM 3446 C CA . ALA A 1 443 ? 8.328 42.094 15.234 1 97.5 443 ALA A CA 1
ATOM 3447 C C . ALA A 1 443 ? 9.734 42.688 15.281 1 97.5 443 ALA A C 1
ATOM 3449 O O . ALA A 1 443 ? 10.375 42.688 16.344 1 97.5 443 ALA A O 1
ATOM 3450 N N . GLN A 1 444 ? 10.156 43.125 14.156 1 95.06 444 GLN A N 1
ATOM 3451 C CA . GLN A 1 444 ? 11.438 43.812 14.086 1 95.06 444 GLN A CA 1
ATOM 3452 C C . GLN A 1 444 ? 11.438 45.062 14.953 1 95.06 444 GLN A C 1
ATOM 3454 O O . GLN A 1 444 ? 10.453 45.812 14.984 1 95.06 444 GLN A O 1
ATOM 3459 N N . GLN A 1 445 ? 12.57 45.219 15.609 1 94.5 445 GLN A N 1
ATOM 3460 C CA . GLN A 1 445 ? 12.664 46.312 16.547 1 94.5 445 GLN A CA 1
ATOM 3461 C C . GLN A 1 445 ? 13.703 47.344 16.094 1 94.5 445 GLN A C 1
ATOM 3463 O O . GLN A 1 445 ? 14.68 47 15.43 1 94.5 445 GLN A O 1
ATOM 3468 N N . MET B 1 1 ? -76.125 -55.031 -4.676 1 22.75 1 MET B N 1
ATOM 3469 C CA . MET B 1 1 ? -75.25 -54.719 -5.844 1 22.75 1 MET B CA 1
ATOM 3470 C C . MET B 1 1 ? -74.375 -53.5 -5.594 1 22.75 1 MET B C 1
ATOM 3472 O O . MET B 1 1 ? -74.875 -52.375 -5.676 1 22.75 1 MET B O 1
ATOM 3476 N N . ARG B 1 2 ? -73.562 -53.656 -4.531 1 26.53 2 ARG B N 1
ATOM 3477 C CA . ARG B 1 2 ? -72.562 -52.781 -3.869 1 26.53 2 ARG B CA 1
ATOM 3478 C C . ARG B 1 2 ? -71.562 -52.219 -4.863 1 26.53 2 ARG B C 1
ATOM 3480 O O . ARG B 1 2 ? -70.812 -53 -5.496 1 26.53 2 ARG B O 1
ATOM 3487 N N . ARG B 1 3 ? -72 -51.125 -5.555 1 26.08 3 ARG B N 1
ATOM 3488 C CA . ARG B 1 3 ? -71.188 -50.406 -6.578 1 26.08 3 ARG B CA 1
ATOM 3489 C C . ARG B 1 3 ? -69.812 -50.094 -6.078 1 26.08 3 ARG B C 1
ATOM 3491 O O . ARG B 1 3 ? -69.625 -49.438 -5.059 1 26.08 3 ARG B O 1
ATOM 3498 N N . GLN B 1 4 ? -68.875 -51.031 -6.211 1 28.7 4 GLN B N 1
ATOM 3499 C CA . GLN B 1 4 ? -67.438 -50.969 -5.922 1 28.7 4 GLN B CA 1
ATOM 3500 C C . GLN B 1 4 ? -66.812 -49.844 -6.695 1 28.7 4 GLN B C 1
ATOM 3502 O O . GLN B 1 4 ? -66.812 -49.844 -7.93 1 28.7 4 GLN B O 1
ATOM 3507 N N . LEU B 1 5 ? -67 -48.594 -6.242 1 33.09 5 LEU B N 1
ATOM 3508 C CA . LEU B 1 5 ? -66.312 -47.438 -6.836 1 33.09 5 LEU B CA 1
ATOM 3509 C C . LEU B 1 5 ? -64.812 -47.656 -6.852 1 33.09 5 LEU B C 1
ATOM 3511 O O . LEU B 1 5 ? -64.188 -47.875 -5.809 1 33.09 5 LEU B O 1
ATOM 3515 N N . THR B 1 6 ? -64.25 -48.281 -7.887 1 31.08 6 THR B N 1
ATOM 3516 C CA . THR B 1 6 ? -62.844 -48.438 -8.172 1 31.08 6 THR B CA 1
ATOM 3517 C C . THR B 1 6 ? -62.156 -47.094 -8.305 1 31.08 6 THR B C 1
ATOM 3519 O O . THR B 1 6 ? -62.531 -46.281 -9.148 1 31.08 6 THR B O 1
ATOM 3522 N N . SER B 1 7 ? -61.781 -46.531 -7.184 1 31.75 7 SER B N 1
ATOM 3523 C CA . SER B 1 7 ? -61 -45.281 -7.172 1 31.75 7 SER B CA 1
ATOM 3524 C C . SER B 1 7 ? -59.688 -45.5 -7.914 1 31.75 7 SER B C 1
ATOM 3526 O O . SER B 1 7 ? -58.906 -46.406 -7.598 1 31.75 7 SER B O 1
ATOM 3528 N N . LEU B 1 8 ? -59.688 -45.281 -9.227 1 31.31 8 LEU B N 1
ATOM 3529 C CA . LEU B 1 8 ? -58.469 -45.25 -10.039 1 31.31 8 LEU B CA 1
ATOM 3530 C C . LEU B 1 8 ? -57.5 -44.188 -9.516 1 31.31 8 LEU B C 1
ATOM 3532 O O . LEU B 1 8 ? -57.812 -43 -9.461 1 31.31 8 LEU B O 1
ATOM 3536 N N . LEU B 1 9 ? -56.688 -44.562 -8.523 1 31.81 9 LEU B N 1
ATOM 3537 C CA . LEU B 1 9 ? -55.562 -43.75 -8.039 1 31.81 9 LEU B CA 1
ATOM 3538 C C . LEU B 1 9 ? -54.594 -43.438 -9.172 1 31.81 9 LEU B C 1
ATOM 3540 O O . LEU B 1 9 ? -54 -44.344 -9.742 1 31.81 9 LEU B O 1
ATOM 3544 N N . ALA B 1 10 ? -54.844 -42.438 -10.008 1 30.89 10 ALA B N 1
ATOM 3545 C CA . ALA B 1 10 ? -53.875 -41.906 -10.969 1 30.89 10 ALA B CA 1
ATOM 3546 C C . ALA B 1 10 ? -52.594 -41.531 -10.281 1 30.89 10 ALA B C 1
ATOM 3548 O O . ALA B 1 10 ? -52.562 -40.625 -9.422 1 30.89 10 ALA B O 1
ATOM 3549 N N . ALA B 1 11 ? -51.688 -42.5 -10.039 1 31.72 11 ALA B N 1
ATOM 3550 C CA . ALA B 1 11 ? -50.344 -42.25 -9.586 1 31.72 11 ALA B CA 1
ATOM 3551 C C . ALA B 1 11 ? -49.625 -41.281 -10.539 1 31.72 11 ALA B C 1
ATOM 3553 O O . ALA B 1 11 ? -49.406 -41.625 -11.711 1 31.72 11 ALA B O 1
ATOM 3554 N N . GLY B 1 12 ? -49.969 -40 -10.461 1 31.45 12 GLY B N 1
ATOM 3555 C CA . GLY B 1 12 ? -49.156 -39 -11.164 1 31.45 12 GLY B CA 1
ATOM 3556 C C . GLY B 1 12 ? -47.656 -39.219 -11.008 1 31.45 12 GLY B C 1
ATOM 3557 O O . GLY B 1 12 ? -47.156 -39.281 -9.883 1 31.45 12 GLY B O 1
ATOM 3558 N N . LEU B 1 13 ? -47.031 -39.906 -11.961 1 31.59 13 LEU B N 1
ATOM 3559 C CA . LEU B 1 13 ? -45.562 -40.031 -12.109 1 31.59 13 LEU B CA 1
ATOM 3560 C C . LEU B 1 13 ? -44.938 -38.656 -12.062 1 31.59 13 LEU B C 1
ATOM 3562 O O . LEU B 1 13 ? -45.156 -37.812 -12.953 1 31.59 13 LEU B O 1
ATOM 3566 N N . LEU B 1 14 ? -44.844 -38.125 -10.812 1 35.41 14 LEU B N 1
ATOM 3567 C CA . LEU B 1 14 ? -43.969 -36.969 -10.672 1 35.41 14 LEU B CA 1
ATOM 3568 C C . LEU B 1 14 ? -42.625 -37.219 -11.328 1 35.41 14 LEU B C 1
ATOM 3570 O O . LEU B 1 14 ? -41.844 -38.062 -10.891 1 35.41 14 LEU B O 1
ATOM 3574 N N . TYR B 1 15 ? -42.531 -36.969 -12.656 1 35.22 15 TYR B N 1
ATOM 3575 C CA . TYR B 1 15 ? -41.219 -36.844 -13.289 1 35.22 15 TYR B CA 1
ATOM 3576 C C . TYR B 1 15 ? -40.375 -35.844 -12.516 1 35.22 15 TYR B C 1
ATOM 3578 O O . TYR B 1 15 ? -40.656 -34.656 -12.461 1 35.22 15 TYR B O 1
ATOM 3586 N N . LEU B 1 16 ? -39.812 -36.375 -11.43 1 35 16 LEU B N 1
ATOM 3587 C CA . LEU B 1 16 ? -38.719 -35.594 -10.844 1 35 16 LEU B CA 1
ATOM 3588 C C . LEU B 1 16 ? -37.719 -35.188 -11.906 1 35 16 LEU B C 1
ATOM 3590 O O . LEU B 1 16 ? -37.031 -36.031 -12.477 1 35 16 LEU B O 1
ATOM 3594 N N . ALA B 1 17 ? -37.969 -34.062 -12.617 1 37.84 17 ALA B N 1
ATOM 3595 C CA . ALA B 1 17 ? -36.906 -33.438 -13.414 1 37.84 17 ALA B CA 1
ATOM 3596 C C . ALA B 1 17 ? -35.594 -33.375 -12.641 1 37.84 17 ALA B C 1
ATOM 3598 O O . ALA B 1 17 ? -35.562 -32.844 -11.523 1 37.84 17 ALA B O 1
ATOM 3599 N N . ILE B 1 18 ? -34.781 -34.312 -12.906 1 38.94 18 ILE B N 1
ATOM 3600 C CA . ILE B 1 18 ? -33.406 -34.188 -12.453 1 38.94 18 ILE B CA 1
ATOM 3601 C C . ILE B 1 18 ? -32.906 -32.781 -12.758 1 38.94 18 ILE B C 1
ATOM 3603 O O . ILE B 1 18 ? -32.969 -32.312 -13.906 1 38.94 18 ILE B O 1
ATOM 3607 N N . PRO B 1 19 ? -32.844 -31.906 -11.805 1 38.78 19 PRO B N 1
ATOM 3608 C CA . PRO B 1 19 ? -32.312 -30.562 -12.086 1 38.78 19 PRO B CA 1
ATOM 3609 C C . PRO B 1 19 ? -31.141 -30.609 -13.07 1 38.78 19 PRO B C 1
ATOM 3611 O O . PRO B 1 19 ? -30.391 -31.578 -13.102 1 38.78 19 PRO B O 1
ATOM 3614 N N . ALA B 1 20 ? -31.266 -29.922 -14.211 1 35.38 20 ALA B N 1
ATOM 3615 C CA . ALA B 1 20 ? -30.109 -29.656 -15.07 1 35.38 20 ALA B CA 1
ATOM 3616 C C . ALA B 1 20 ? -28.859 -29.406 -14.242 1 35.38 20 ALA B C 1
ATOM 3618 O O . ALA B 1 20 ? -28.906 -28.734 -13.211 1 35.38 20 ALA B O 1
ATOM 3619 N N . ARG B 1 21 ? -27.969 -30.219 -14.344 1 37.91 21 ARG B N 1
ATOM 3620 C CA . ARG B 1 21 ? -26.656 -29.953 -13.758 1 37.91 21 ARG B CA 1
ATOM 3621 C C . ARG B 1 21 ? -26.266 -28.484 -13.914 1 37.91 21 ARG B C 1
ATOM 3623 O O . ARG B 1 21 ? -26.469 -27.906 -14.984 1 37.91 21 ARG B O 1
ATOM 3630 N N . PRO B 1 22 ? -26.172 -27.781 -12.844 1 38.91 22 PRO B N 1
ATOM 3631 C CA . PRO B 1 22 ? -25.625 -26.438 -13.031 1 38.91 22 PRO B CA 1
ATOM 3632 C C . PRO B 1 22 ? -24.656 -26.359 -14.211 1 38.91 22 PRO B C 1
ATOM 3634 O O . PRO B 1 22 ? -24.031 -27.359 -14.578 1 38.91 22 PRO B O 1
ATOM 3637 N N . ASN B 1 23 ? -24.812 -25.469 -15.164 1 39.09 23 ASN B N 1
ATOM 3638 C CA . ASN B 1 23 ? -23.891 -25.125 -16.234 1 39.09 23 ASN B CA 1
ATOM 3639 C C . ASN B 1 23 ? -22.438 -25.391 -15.82 1 39.09 23 ASN B C 1
ATOM 3641 O O . ASN B 1 23 ? -21.922 -24.734 -14.906 1 39.09 23 ASN B O 1
ATOM 3645 N N . GLU B 1 24 ? -21.922 -26.547 -15.867 1 43.09 24 GLU B N 1
ATOM 3646 C CA . GLU B 1 24 ? -20.5 -26.875 -15.758 1 43.09 24 GLU B CA 1
ATOM 3647 C C . GLU B 1 24 ? -19.625 -25.766 -16.359 1 43.09 24 GLU B C 1
ATOM 3649 O O . GLU B 1 24 ? -19.688 -25.516 -17.562 1 43.09 24 GLU B O 1
ATOM 3654 N N . LEU B 1 25 ? -19.453 -24.719 -15.812 1 46.5 25 LEU B N 1
ATOM 3655 C CA . LEU B 1 25 ? -18.484 -23.734 -16.266 1 46.5 25 LEU B CA 1
ATOM 3656 C C . LEU B 1 25 ? -17.281 -24.406 -16.922 1 46.5 25 LEU B C 1
ATOM 3658 O O . LEU B 1 25 ? -16.641 -25.266 -16.297 1 46.5 25 LEU B O 1
ATOM 3662 N N . ALA B 1 26 ? -17.25 -24.438 -18.266 1 55.84 26 ALA B N 1
ATOM 3663 C CA . ALA B 1 26 ? -16.219 -25 -19.125 1 55.84 26 ALA B CA 1
ATOM 3664 C C . ALA B 1 26 ? -14.828 -24.594 -18.656 1 55.84 26 ALA B C 1
ATOM 3666 O O . ALA B 1 26 ? -14.586 -23.422 -18.359 1 55.84 26 ALA B O 1
ATOM 3667 N N . VAL B 1 27 ? -14.055 -25.594 -18.297 1 69.62 27 VAL B N 1
ATOM 3668 C CA . VAL B 1 27 ? -12.641 -25.422 -17.969 1 69.62 27 VAL B CA 1
ATOM 3669 C C . VAL B 1 27 ? -11.961 -24.578 -19.047 1 69.62 27 VAL B C 1
ATOM 3671 O O . VAL B 1 27 ? -12.086 -24.875 -20.25 1 69.62 27 VAL B O 1
ATOM 3674 N N . ALA B 1 28 ? -11.359 -23.484 -18.703 1 82.5 28 ALA B N 1
ATOM 3675 C CA . ALA B 1 28 ? -10.719 -22.594 -19.672 1 82.5 28 ALA B CA 1
ATOM 3676 C C . ALA B 1 28 ? -9.594 -23.297 -20.422 1 82.5 28 ALA B C 1
ATOM 3678 O O . ALA B 1 28 ? -8.836 -24.078 -19.828 1 82.5 28 ALA B O 1
ATOM 3679 N N . SER B 1 29 ? -9.547 -23.109 -21.734 1 93 29 SER B N 1
ATOM 3680 C CA . SER B 1 29 ? -8.492 -23.703 -22.562 1 93 29 SER B CA 1
ATOM 3681 C C . SER B 1 29 ? -7.375 -22.703 -22.828 1 93 29 SER B C 1
ATOM 3683 O O . SER B 1 29 ? -6.391 -23.031 -23.484 1 93 29 SER B O 1
ATOM 3685 N N . SER B 1 30 ? -7.523 -21.484 -22.344 1 96.81 30 SER B N 1
ATOM 3686 C CA . SER B 1 30 ? -6.496 -20.453 -22.469 1 96.81 30 SER B CA 1
ATOM 3687 C C . SER B 1 30 ? -6.645 -19.391 -21.391 1 96.81 30 SER B C 1
ATOM 3689 O O . SER B 1 30 ? -7.668 -19.328 -20.703 1 96.81 30 SER B O 1
ATOM 3691 N N . GLY B 1 31 ? -5.633 -18.578 -21.172 1 97.69 31 GLY B N 1
ATOM 3692 C CA . GLY B 1 31 ? -5.629 -17.5 -20.188 1 97.69 31 GLY B CA 1
ATOM 3693 C C . GLY B 1 31 ? -4.305 -16.766 -20.125 1 97.69 31 GLY B C 1
ATOM 3694 O O . GLY B 1 31 ? -3.451 -16.922 -21 1 97.69 31 GLY B O 1
ATOM 3695 N N . THR B 1 32 ? -4.219 -15.844 -19.188 1 97.94 32 THR B N 1
ATOM 3696 C CA . THR B 1 32 ? -2.986 -15.094 -18.984 1 97.94 32 THR B CA 1
ATOM 3697 C C . THR B 1 32 ? -2.555 -15.156 -17.516 1 97.94 32 THR B C 1
ATOM 3699 O O . THR B 1 32 ? -3.365 -15.461 -16.641 1 97.94 32 THR B O 1
ATOM 3702 N N . PHE B 1 33 ? -1.334 -14.969 -17.234 1 98.31 33 PHE B N 1
ATOM 3703 C CA . PHE B 1 33 ? -0.77 -14.773 -15.906 1 98.31 33 PHE B CA 1
ATOM 3704 C C . PHE B 1 33 ? 0.532 -13.984 -15.984 1 98.31 33 PHE B C 1
ATOM 3706 O O . PHE B 1 33 ? 1.105 -13.828 -17.062 1 98.31 33 PHE B O 1
ATOM 3713 N N . ASN B 1 34 ? 0.923 -13.414 -14.922 1 98.62 34 ASN B N 1
ATOM 3714 C CA . ASN B 1 34 ? 2.205 -12.719 -14.898 1 98.62 34 ASN B CA 1
ATOM 3715 C C . ASN B 1 34 ? 3.029 -13.094 -13.672 1 98.62 34 ASN B C 1
ATOM 3717 O O . ASN B 1 34 ? 2.5 -13.656 -12.711 1 98.62 34 ASN B O 1
ATOM 3721 N N . VAL B 1 35 ? 4.32 -12.867 -13.797 1 98.88 35 VAL B N 1
ATOM 3722 C CA . VAL B 1 35 ? 5.234 -13.148 -12.695 1 98.88 35 VAL B CA 1
ATOM 3723 C C . VAL B 1 35 ? 6.117 -11.922 -12.438 1 98.88 35 VAL B C 1
ATOM 3725 O O . VAL B 1 35 ? 6.332 -11.102 -13.328 1 98.88 35 VAL B O 1
ATOM 3728 N N . LEU B 1 36 ? 6.539 -11.812 -11.211 1 98.88 36 LEU B N 1
ATOM 3729 C CA . LEU B 1 36 ? 7.496 -10.805 -10.773 1 98.88 36 LEU B CA 1
ATOM 3730 C C . LEU B 1 36 ? 8.57 -11.422 -9.883 1 98.88 36 LEU B C 1
ATOM 3732 O O . LEU B 1 36 ? 8.266 -12.25 -9.023 1 98.88 36 LEU B O 1
ATOM 3736 N N . THR B 1 37 ? 9.82 -11.031 -10.125 1 98.69 37 THR B N 1
ATOM 3737 C CA . THR B 1 37 ? 10.875 -11.375 -9.188 1 98.69 37 THR B CA 1
ATOM 3738 C C . THR B 1 37 ? 11.602 -10.125 -8.695 1 98.69 37 THR B C 1
ATOM 3740 O O . THR B 1 37 ? 11.828 -9.195 -9.469 1 98.69 37 THR B O 1
ATOM 3743 N N . LEU B 1 38 ? 11.867 -10.062 -7.434 1 96.31 38 LEU B N 1
ATOM 3744 C CA . LEU B 1 38 ? 12.641 -8.953 -6.898 1 96.31 38 LEU B CA 1
ATOM 3745 C C . LEU B 1 38 ? 13.391 -9.359 -5.637 1 96.31 38 LEU B C 1
ATOM 3747 O O . LEU B 1 38 ? 12.977 -10.297 -4.941 1 96.31 38 LEU B O 1
ATOM 3751 N N . ILE B 1 39 ? 14.508 -8.688 -5.414 1 92.81 39 ILE B N 1
ATOM 3752 C CA . ILE B 1 39 ? 15.297 -8.875 -4.199 1 92.81 39 ILE B CA 1
ATOM 3753 C C . ILE B 1 39 ? 14.852 -7.879 -3.135 1 92.81 39 ILE B C 1
ATOM 3755 O O . ILE B 1 39 ? 14.602 -6.711 -3.436 1 92.81 39 ILE B O 1
ATOM 3759 N N . ILE B 1 40 ? 14.586 -8.328 -1.987 1 89.25 40 ILE B N 1
ATOM 3760 C CA . ILE B 1 40 ? 14.305 -7.457 -0.851 1 89.25 40 ILE B CA 1
ATOM 3761 C C . ILE B 1 40 ? 15.555 -7.324 0.016 1 89.25 40 ILE B C 1
ATOM 3763 O O . ILE B 1 40 ? 16.062 -8.32 0.549 1 89.25 40 ILE B O 1
ATOM 3767 N N . PRO B 1 41 ? 16.047 -6.062 0.146 1 75.81 41 PRO B N 1
ATOM 3768 C CA . PRO B 1 41 ? 17.25 -5.879 0.974 1 75.81 41 PRO B CA 1
ATOM 3769 C C . PRO B 1 41 ? 16.984 -6.133 2.455 1 75.81 41 PRO B C 1
ATOM 3771 O O . PRO B 1 41 ? 16.188 -5.422 3.074 1 75.81 41 PRO B O 1
ATOM 3774 N N . ASP B 1 42 ? 16.859 -7.277 3.107 1 63.66 42 ASP B N 1
ATOM 3775 C CA . ASP B 1 42 ? 16.391 -7.598 4.457 1 63.66 42 ASP B CA 1
ATOM 3776 C C . ASP B 1 42 ? 17.578 -7.723 5.422 1 63.66 42 ASP B C 1
ATOM 3778 O O . ASP B 1 42 ? 17.406 -8.18 6.555 1 63.66 42 ASP B O 1
ATOM 3782 N N . SER B 1 43 ? 18.812 -7.805 5.023 1 55.16 43 SER B N 1
ATOM 3783 C CA . SER B 1 43 ? 19.781 -8.008 6.09 1 55.16 43 SER B CA 1
ATOM 3784 C C . SER B 1 43 ? 20.406 -6.691 6.531 1 55.16 43 SER B C 1
ATOM 3786 O O . SER B 1 43 ? 20.719 -5.836 5.703 1 55.16 43 SER B O 1
ATOM 3788 N N . PRO B 1 44 ? 20.172 -6.438 7.898 1 44.59 44 PRO B N 1
ATOM 3789 C CA . PRO B 1 44 ? 20.938 -5.309 8.414 1 44.59 44 PRO B CA 1
ATOM 3790 C C . PRO B 1 44 ? 22.344 -5.242 7.84 1 44.59 44 PRO B C 1
ATOM 3792 O O . PRO B 1 44 ? 23.031 -6.266 7.742 1 44.59 44 PRO B O 1
ATOM 3795 N N . VAL B 1 45 ? 22.594 -4.609 6.816 1 39.84 45 VAL B N 1
ATOM 3796 C CA . VAL B 1 45 ? 24.031 -4.465 6.688 1 39.84 45 VAL B CA 1
ATOM 3797 C C . VAL B 1 45 ? 24.672 -4.426 8.07 1 39.84 45 VAL B C 1
ATOM 3799 O O . VAL B 1 45 ? 24.125 -3.83 9 1 39.84 45 VAL B O 1
ATOM 3802 N N . ARG B 1 46 ? 25.609 -5.355 8.305 1 37.88 46 ARG B N 1
ATOM 3803 C CA . ARG B 1 46 ? 26.453 -5.215 9.492 1 37.88 46 ARG B CA 1
ATOM 3804 C C . ARG B 1 46 ? 26.625 -3.746 9.859 1 37.88 46 ARG B C 1
ATOM 3806 O O . ARG B 1 46 ? 26.688 -2.883 8.984 1 37.88 46 ARG B O 1
ATOM 3813 N N . PRO B 1 47 ? 26.5 -3.586 11.102 1 33.06 47 PRO B N 1
ATOM 3814 C CA . PRO B 1 47 ? 26.953 -2.256 11.516 1 33.06 47 PRO B CA 1
ATOM 3815 C C . PRO B 1 47 ? 28.25 -1.841 10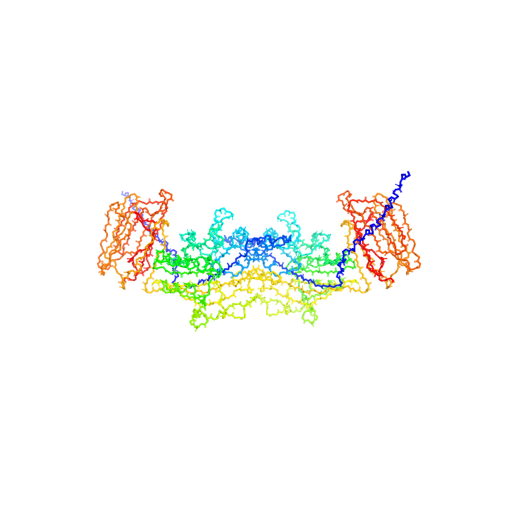.828 1 33.06 47 PRO B C 1
ATOM 3817 O O . PRO B 1 47 ? 29.25 -2.564 10.891 1 33.06 47 PRO B O 1
ATOM 3820 N N . LYS B 1 48 ? 28.516 -1.461 9.625 1 33.44 48 LYS B N 1
ATOM 3821 C CA . LYS B 1 48 ? 29.828 -0.812 9.695 1 33.44 48 LYS B CA 1
ATOM 3822 C C . LYS B 1 48 ? 30.016 -0.098 11.023 1 33.44 48 LYS B C 1
ATOM 3824 O O . LYS B 1 48 ? 29.047 0.313 11.656 1 33.44 48 LYS B O 1
ATOM 3829 N N . LEU B 1 49 ? 31.219 -0.14 11.648 1 31.39 49 LEU B N 1
ATOM 3830 C CA . LEU B 1 49 ? 31.656 0.511 12.875 1 31.39 49 LEU B CA 1
ATOM 3831 C C . LEU B 1 49 ? 30.844 1.783 13.133 1 31.39 49 LEU B C 1
ATOM 3833 O O . LEU B 1 49 ? 30.953 2.387 14.203 1 31.39 49 LEU B O 1
ATOM 3837 N N . SER B 1 50 ? 30.859 2.59 12.109 1 30.98 50 SER B N 1
ATOM 3838 C CA . SER B 1 50 ? 30.547 3.945 12.547 1 30.98 50 SER B CA 1
ATOM 3839 C C . SER B 1 50 ? 29.062 4.086 12.898 1 30.98 50 SER B C 1
ATOM 3841 O O . SER B 1 50 ? 28.203 3.707 12.109 1 30.98 50 SER B O 1
ATOM 3843 N N . GLY B 1 51 ? 28.422 3.939 14.078 1 31.09 51 GLY B N 1
ATOM 3844 C CA . GLY B 1 51 ? 27.375 4.141 15.055 1 31.09 51 GLY B CA 1
ATOM 3845 C C . GLY B 1 51 ? 25.984 4.215 14.438 1 31.09 51 GLY B C 1
ATOM 3846 O O . GLY B 1 51 ? 25 4.422 15.141 1 31.09 51 GLY B O 1
ATOM 3847 N N . ARG B 1 52 ? 25.75 4.844 13.375 1 34.59 52 ARG B N 1
ATOM 3848 C CA . ARG B 1 52 ? 24.391 5.277 13.117 1 34.59 52 ARG B CA 1
ATOM 3849 C C . ARG B 1 52 ? 23.516 4.102 12.688 1 34.59 52 ARG B C 1
ATOM 3851 O O . ARG B 1 52 ? 23.828 3.414 11.711 1 34.59 52 ARG B O 1
ATOM 3858 N N . LEU B 1 53 ? 22.781 3.293 13.461 1 36.72 53 LEU B N 1
ATOM 3859 C CA . LEU B 1 53 ? 21.609 2.418 13.438 1 36.72 53 LEU B CA 1
ATOM 3860 C C . LEU B 1 53 ? 20.625 2.854 12.352 1 36.72 53 LEU B C 1
ATOM 3862 O O . LEU B 1 53 ? 19.469 2.453 12.375 1 36.72 53 LEU B O 1
ATOM 3866 N N . ASP B 1 54 ? 20.734 3.828 11.609 1 39.69 54 ASP B N 1
ATOM 3867 C CA . ASP B 1 54 ? 19.734 4.434 10.719 1 39.69 54 ASP B CA 1
ATOM 3868 C C . ASP B 1 54 ? 19.234 3.43 9.688 1 39.69 54 ASP B C 1
ATOM 3870 O O . ASP B 1 54 ? 18.109 3.52 9.227 1 39.69 54 ASP B O 1
ATOM 3874 N N . ASN B 1 55 ? 19.953 2.273 9.391 1 43.84 55 ASN B N 1
ATOM 3875 C CA . ASN B 1 55 ? 19.703 1.465 8.203 1 43.84 55 ASN B CA 1
ATOM 3876 C C . ASN B 1 55 ? 18.594 0.431 8.445 1 43.84 55 ASN B C 1
ATOM 3878 O O . ASN B 1 55 ? 17.938 -0.014 7.508 1 43.84 55 ASN B O 1
ATOM 3882 N N . ASP B 1 56 ? 18.5 -0.071 9.719 1 46.22 56 ASP B N 1
ATOM 3883 C CA . ASP B 1 56 ? 17.531 -1.133 9.961 1 46.22 56 ASP B CA 1
ATOM 3884 C C . ASP B 1 56 ? 16.109 -0.605 9.852 1 46.22 56 ASP B C 1
ATOM 3886 O O . ASP B 1 56 ? 15.242 -1.266 9.273 1 46.22 56 ASP B O 1
ATOM 3890 N N . ARG B 1 57 ? 15.852 0.563 10.477 1 52.81 57 ARG B N 1
ATOM 3891 C CA . ARG B 1 57 ? 14.523 1.154 10.43 1 52.81 57 ARG B CA 1
ATOM 3892 C C . ARG B 1 57 ? 14.094 1.414 8.992 1 52.81 57 ARG B C 1
ATOM 3894 O O . ARG B 1 57 ? 12.93 1.212 8.641 1 52.81 57 ARG B O 1
ATOM 3901 N N . ASP B 1 58 ? 15.125 1.498 8.219 1 74.5 58 ASP B N 1
ATOM 3902 C CA . ASP B 1 58 ? 14.836 1.828 6.828 1 74.5 58 ASP B CA 1
ATOM 3903 C C . ASP B 1 58 ? 14.453 0.58 6.039 1 74.5 58 ASP B C 1
ATOM 3905 O O . ASP B 1 58 ? 13.516 0.61 5.234 1 74.5 58 ASP B O 1
ATOM 3909 N N . MET B 1 59 ? 14.891 -0.61 6.699 1 77.81 59 MET B N 1
ATOM 3910 C CA . MET B 1 59 ? 14.586 -1.814 5.93 1 77.81 59 MET B CA 1
ATOM 3911 C C . MET B 1 59 ? 13.172 -2.297 6.219 1 77.81 59 MET B C 1
ATOM 3913 O O . MET B 1 59 ? 12.484 -2.791 5.32 1 77.81 59 MET B O 1
ATOM 3917 N N . GLY B 1 60 ? 12.852 -2.141 7.484 1 85.06 60 GLY B N 1
ATOM 3918 C CA . GLY B 1 60 ? 11.477 -2.475 7.832 1 85.06 60 GLY B CA 1
ATOM 3919 C C . GLY B 1 60 ? 10.453 -1.644 7.082 1 85.06 60 GLY B C 1
ATOM 3920 O O . GLY B 1 60 ? 9.5 -2.186 6.516 1 85.06 60 GLY B O 1
ATOM 3921 N N . LYS B 1 61 ? 10.688 -0.384 7.094 1 89.31 61 LYS B N 1
ATOM 3922 C CA . LYS B 1 61 ? 9.773 0.52 6.398 1 89.31 61 LYS B CA 1
ATOM 3923 C C . LYS B 1 61 ? 9.773 0.248 4.898 1 89.31 61 LYS B C 1
ATOM 3925 O O . LYS B 1 61 ? 8.719 0.273 4.258 1 89.31 61 LYS B O 1
ATOM 3930 N N . ASN B 1 62 ? 10.953 -0.011 4.355 1 92 62 ASN B N 1
ATOM 3931 C CA . ASN B 1 62 ? 11.039 -0.337 2.936 1 92 62 ASN B CA 1
ATOM 3932 C C . ASN B 1 62 ? 10.25 -1.602 2.605 1 92 62 ASN B C 1
ATOM 3934 O O . ASN B 1 62 ? 9.586 -1.671 1.569 1 92 62 ASN B O 1
ATOM 3938 N N . THR B 1 63 ? 10.352 -2.609 3.488 1 93.44 63 THR B N 1
ATOM 3939 C CA . THR B 1 63 ? 9.617 -3.852 3.268 1 93.44 63 THR B CA 1
ATOM 3940 C C . THR B 1 63 ? 8.109 -3.607 3.297 1 93.44 63 THR B C 1
ATOM 3942 O O . THR B 1 63 ? 7.359 -4.238 2.551 1 93.44 63 THR B O 1
ATOM 3945 N N . ILE B 1 64 ? 7.672 -2.684 4.176 1 93.94 64 ILE B N 1
ATOM 3946 C CA . ILE B 1 64 ? 6.266 -2.297 4.199 1 93.94 64 ILE B CA 1
ATOM 3947 C C . ILE B 1 64 ? 5.863 -1.744 2.832 1 93.94 64 ILE B C 1
ATOM 3949 O O . ILE B 1 64 ? 4.883 -2.199 2.236 1 93.94 64 ILE B O 1
ATOM 3953 N N . TYR B 1 65 ? 6.648 -0.809 2.314 1 95.25 65 TYR B N 1
ATOM 3954 C CA . TYR B 1 65 ? 6.348 -0.2 1.022 1 95.25 65 TYR B CA 1
ATOM 3955 C C . TYR B 1 65 ? 6.348 -1.245 -0.087 1 95.25 65 TYR B C 1
ATOM 3957 O O . TYR B 1 65 ? 5.508 -1.204 -0.987 1 95.25 65 TYR B O 1
ATOM 3965 N N . ILE B 1 66 ? 7.262 -2.16 -0.06 1 96.19 66 ILE B N 1
ATOM 3966 C CA . ILE B 1 66 ? 7.348 -3.209 -1.071 1 96.19 66 ILE B CA 1
ATOM 3967 C C . ILE B 1 66 ? 6.078 -4.055 -1.042 1 96.19 66 ILE B C 1
ATOM 3969 O O . ILE B 1 66 ? 5.496 -4.348 -2.09 1 96.19 66 ILE B O 1
ATOM 3973 N N . GLY B 1 67 ? 5.711 -4.477 0.171 1 96.44 67 GLY B N 1
ATOM 3974 C CA . GLY B 1 67 ? 4.473 -5.23 0.291 1 96.44 67 GLY B CA 1
ATOM 3975 C C . GLY B 1 67 ? 3.275 -4.504 -0.289 1 96.44 67 GLY B C 1
ATOM 3976 O O . GLY B 1 67 ? 2.469 -5.102 -1.005 1 96.44 67 GLY B O 1
ATOM 3977 N N . MET B 1 68 ? 3.154 -3.201 0.039 1 95.94 68 MET B N 1
ATOM 3978 C CA . MET B 1 68 ? 2.057 -2.391 -0.478 1 95.94 68 MET B CA 1
ATOM 3979 C C . MET B 1 68 ? 2.107 -2.312 -2 1 95.94 68 MET B C 1
ATOM 3981 O O . MET B 1 68 ? 1.08 -2.445 -2.668 1 95.94 68 MET B O 1
ATOM 3985 N N . ARG B 1 69 ? 3.295 -2.119 -2.533 1 97.19 69 ARG B N 1
ATOM 3986 C CA . ARG B 1 69 ? 3.459 -2.004 -3.979 1 97.19 69 ARG B CA 1
ATOM 3987 C C . ARG B 1 69 ? 3.113 -3.316 -4.672 1 97.19 69 ARG B C 1
ATOM 3989 O O . ARG B 1 69 ? 2.467 -3.318 -5.723 1 97.19 69 ARG B O 1
ATOM 3996 N N . ILE B 1 70 ? 3.523 -4.426 -4.109 1 97.75 70 ILE B N 1
ATOM 3997 C CA . ILE B 1 70 ? 3.193 -5.73 -4.672 1 97.75 70 ILE B CA 1
ATOM 3998 C C . ILE B 1 70 ? 1.678 -5.906 -4.707 1 97.75 70 ILE B C 1
ATOM 4000 O O . ILE B 1 70 ? 1.121 -6.336 -5.723 1 97.75 70 ILE B O 1
ATOM 4004 N N . THR B 1 71 ? 1.058 -5.559 -3.643 1 96.06 71 THR B N 1
ATOM 4005 C CA . THR B 1 71 ? -0.388 -5.711 -3.521 1 96.06 71 THR B CA 1
ATOM 4006 C C . THR B 1 71 ? -1.111 -4.836 -4.539 1 96.06 71 THR B C 1
ATOM 4008 O O . THR B 1 71 ? -2.039 -5.293 -5.211 1 96.06 71 THR B O 1
ATOM 4011 N N . LEU B 1 72 ? -0.698 -3.66 -4.723 1 95.88 72 LEU B N 1
ATOM 4012 C CA . LEU B 1 72 ? -1.45 -2.666 -5.48 1 95.88 72 LEU B CA 1
ATOM 4013 C C . LEU B 1 72 ? -1.203 -2.822 -6.977 1 95.88 72 LEU B C 1
ATOM 4015 O O . LEU B 1 72 ? -1.95 -2.279 -7.793 1 95.88 72 LEU B O 1
ATOM 4019 N N . ASN B 1 73 ? -0.164 -3.527 -7.371 1 95.31 73 ASN B N 1
ATOM 4020 C CA . ASN B 1 73 ? 0.136 -3.662 -8.797 1 95.31 73 ASN B CA 1
ATOM 4021 C C . ASN B 1 73 ? -0.349 -5 -9.344 1 95.31 73 ASN B C 1
ATOM 4023 O O . ASN B 1 73 ? -0.075 -5.34 -10.5 1 95.31 73 ASN B O 1
ATOM 4027 N N . ASN B 1 74 ? -1.097 -5.738 -8.641 1 90.38 74 ASN B N 1
ATOM 4028 C CA . ASN B 1 74 ? -1.839 -6.922 -9.062 1 90.38 74 ASN B CA 1
ATOM 4029 C C . ASN B 1 74 ? -0.929 -7.941 -9.742 1 90.38 74 ASN B C 1
ATOM 4031 O O . ASN B 1 74 ? -1.228 -8.406 -10.844 1 90.38 74 ASN B O 1
ATOM 4035 N N . TYR B 1 75 ? 0.189 -8.289 -9.219 1 97.75 75 TYR B N 1
ATOM 4036 C CA . TYR B 1 75 ? 1.065 -9.352 -9.703 1 97.75 75 TYR B CA 1
ATOM 4037 C C . TYR B 1 75 ? 0.477 -10.727 -9.398 1 97.75 75 TYR B C 1
ATOM 4039 O O . TYR B 1 75 ? -0.041 -10.953 -8.305 1 97.75 75 TYR B O 1
ATOM 4047 N N . GLY B 1 76 ? 0.543 -11.633 -10.383 1 98.25 76 GLY B N 1
ATOM 4048 C CA . GLY B 1 76 ? -0.007 -12.969 -10.211 1 98.25 76 GLY B CA 1
ATOM 4049 C C . GLY B 1 76 ? 0.817 -13.836 -9.281 1 98.25 76 GLY B C 1
ATOM 4050 O O . GLY B 1 76 ? 0.29 -14.398 -8.312 1 98.25 76 GLY B O 1
ATOM 4051 N N . ILE B 1 77 ? 2.035 -14 -9.578 1 98.88 77 ILE B N 1
ATOM 4052 C CA . ILE B 1 77 ? 2.975 -14.773 -8.773 1 98.88 77 ILE B CA 1
ATOM 4053 C C . ILE B 1 77 ? 4.27 -13.984 -8.594 1 98.88 77 ILE B C 1
ATOM 4055 O O . ILE B 1 77 ? 4.863 -13.523 -9.578 1 98.88 77 ILE B O 1
ATOM 4059 N N . VAL B 1 78 ? 4.684 -13.797 -7.328 1 98.75 78 VAL B N 1
ATOM 4060 C CA . VAL B 1 78 ? 5.871 -13.008 -7.012 1 98.75 78 VAL B CA 1
ATOM 4061 C C . VAL B 1 78 ? 6.891 -13.883 -6.285 1 98.75 78 VAL B C 1
ATOM 4063 O O . VAL B 1 78 ? 6.586 -14.477 -5.25 1 98.75 78 VAL B O 1
ATOM 4066 N N . ASN B 1 79 ? 8.078 -13.984 -6.836 1 98.31 79 ASN B N 1
ATOM 4067 C CA . ASN B 1 79 ? 9.219 -14.547 -6.121 1 98.31 79 ASN B CA 1
ATOM 4068 C C . ASN B 1 79 ? 10.102 -13.461 -5.52 1 98.31 79 ASN B C 1
ATOM 4070 O O . ASN B 1 79 ? 10.578 -12.578 -6.234 1 98.31 79 ASN B O 1
ATOM 4074 N N . VAL B 1 80 ? 10.305 -13.547 -4.246 1 96.44 80 VAL B N 1
ATOM 4075 C CA . VAL B 1 80 ? 11.219 -12.617 -3.6 1 96.44 80 VAL B CA 1
ATOM 4076 C C . VAL B 1 80 ? 12.43 -13.375 -3.061 1 96.44 80 VAL B C 1
ATOM 4078 O O . VAL B 1 80 ? 12.305 -14.516 -2.607 1 96.44 80 VAL B O 1
ATOM 4081 N N . GLN B 1 81 ? 13.586 -12.75 -3.139 1 93.56 81 GLN B N 1
ATOM 4082 C CA . GLN B 1 81 ? 14.82 -13.266 -2.566 1 93.56 81 GLN B CA 1
ATOM 4083 C C . GLN B 1 81 ? 15.352 -12.336 -1.476 1 93.56 81 GLN B C 1
ATOM 4085 O O . GLN B 1 81 ? 15.062 -11.141 -1.481 1 93.56 81 GLN B O 1
ATOM 4090 N N . GLY B 1 82 ? 16.031 -12.867 -0.539 1 87.19 82 GLY B N 1
ATOM 4091 C CA . GLY B 1 82 ? 16.656 -12.086 0.514 1 87.19 82 GLY B CA 1
ATOM 4092 C C . GLY B 1 82 ? 15.703 -11.711 1.631 1 87.19 82 GLY B C 1
ATOM 4093 O O . GLY B 1 82 ? 16.078 -10.969 2.545 1 87.19 82 GLY B O 1
ATOM 4094 N N . ASN B 1 83 ? 14.602 -12.148 1.567 1 81.12 83 ASN B N 1
ATOM 4095 C CA . ASN B 1 83 ? 13.586 -11.766 2.545 1 81.12 83 ASN B CA 1
ATOM 4096 C C . ASN B 1 83 ? 13.531 -12.75 3.709 1 81.12 83 ASN B C 1
ATOM 4098 O O . ASN B 1 83 ? 12.695 -13.656 3.721 1 81.12 83 ASN B O 1
ATOM 4102 N N . SER B 1 84 ? 14.266 -12.531 4.652 1 82.06 84 SER B N 1
ATOM 4103 C CA . SER B 1 84 ? 14.336 -13.414 5.809 1 82.06 84 SER B CA 1
ATOM 4104 C C . SER B 1 84 ? 13.789 -12.734 7.059 1 82.06 84 SER B C 1
ATOM 4106 O O . SER B 1 84 ? 12.695 -13.07 7.523 1 82.06 84 SER B O 1
ATOM 4108 N N . ASP B 1 85 ? 14.391 -11.609 7.414 1 78.94 85 ASP B N 1
ATOM 4109 C CA . ASP B 1 85 ? 14.102 -10.977 8.695 1 78.94 85 ASP B CA 1
ATOM 4110 C C . ASP B 1 85 ? 12.75 -10.266 8.664 1 78.94 85 ASP B C 1
ATOM 4112 O O . ASP B 1 85 ? 12.07 -10.164 9.688 1 78.94 85 ASP B O 1
ATOM 4116 N N . TYR B 1 86 ? 12.406 -9.844 7.547 1 86.81 86 TYR B N 1
ATOM 4117 C CA . TYR B 1 86 ? 11.203 -9.023 7.488 1 86.81 86 TYR B CA 1
ATOM 4118 C C . TYR B 1 86 ? 10.102 -9.727 6.707 1 86.81 86 TYR B C 1
ATOM 4120 O O . TYR B 1 86 ? 9.234 -9.078 6.117 1 86.81 86 TYR B O 1
ATOM 4128 N N . ARG B 1 87 ? 10.117 -11.008 6.656 1 89.31 87 ARG B N 1
ATOM 4129 C CA . ARG B 1 87 ? 9.094 -11.789 5.965 1 89.31 87 ARG B CA 1
ATOM 4130 C C . ARG B 1 87 ? 7.703 -11.484 6.523 1 89.31 87 ARG B C 1
ATOM 4132 O O . ARG B 1 87 ? 6.75 -11.289 5.766 1 89.31 87 ARG B O 1
ATOM 4139 N N . ALA B 1 88 ? 7.641 -11.523 7.891 1 89.5 88 ALA B N 1
ATOM 4140 C CA . ALA B 1 88 ? 6.352 -11.258 8.523 1 89.5 88 ALA B CA 1
ATOM 4141 C C . ALA B 1 88 ? 5.824 -9.875 8.133 1 89.5 88 ALA B C 1
ATOM 4143 O O . ALA B 1 88 ? 4.621 -9.703 7.926 1 89.5 88 ALA B O 1
ATOM 4144 N N . THR B 1 89 ? 6.688 -8.914 8.078 1 90.31 89 THR B N 1
ATOM 4145 C CA . THR B 1 89 ? 6.309 -7.566 7.668 1 90.31 89 THR B CA 1
ATOM 4146 C C . THR B 1 89 ? 5.793 -7.566 6.23 1 90.31 89 THR B C 1
ATOM 4148 O O . THR B 1 89 ? 4.77 -6.949 5.934 1 90.31 89 THR B O 1
ATOM 4151 N N . LEU B 1 90 ? 6.504 -8.281 5.328 1 93.38 90 LEU B N 1
ATOM 4152 C CA . LEU B 1 90 ? 6.059 -8.391 3.941 1 93.38 90 LEU B CA 1
ATOM 4153 C C . LEU B 1 90 ? 4.664 -9 3.861 1 93.38 90 LEU B C 1
ATOM 4155 O O . LEU B 1 90 ? 3.785 -8.461 3.182 1 93.38 90 LEU B O 1
ATOM 4159 N N . TYR B 1 91 ? 4.457 -10.062 4.617 1 93.62 91 TYR B N 1
ATOM 4160 C CA . TYR B 1 91 ? 3.197 -10.797 4.562 1 93.62 91 TYR B CA 1
ATOM 4161 C C . TYR B 1 91 ? 2.057 -9.961 5.133 1 93.62 91 TYR B C 1
ATOM 4163 O O . TYR B 1 91 ? 0.912 -10.078 4.688 1 93.62 91 TYR B O 1
ATOM 4171 N N . ARG B 1 92 ? 2.355 -9.125 6.059 1 91.81 92 ARG B N 1
ATOM 4172 C CA . ARG B 1 92 ? 1.337 -8.273 6.672 1 91.81 92 ARG B CA 1
ATOM 4173 C C . ARG B 1 92 ? 0.773 -7.281 5.66 1 91.81 92 ARG B C 1
ATOM 4175 O O . ARG B 1 92 ? -0.41 -6.941 5.711 1 91.81 92 ARG B O 1
ATOM 4182 N N . TYR B 1 93 ? 1.551 -6.812 4.77 1 93 93 TYR B N 1
ATOM 4183 C CA . TYR B 1 93 ? 1.118 -5.75 3.871 1 93 93 TYR B CA 1
ATOM 4184 C C . TYR B 1 93 ? 0.906 -6.281 2.459 1 93 93 TYR B C 1
ATOM 4186 O O . TYR B 1 93 ? 0.707 -5.508 1.521 1 93 93 TYR B O 1
ATOM 4194 N N . ASP B 1 94 ? 1.037 -7.594 2.281 1 93.5 94 ASP B N 1
ATOM 4195 C CA . ASP B 1 94 ? 0.673 -8.297 1.054 1 93.5 94 ASP B CA 1
ATOM 4196 C C . ASP B 1 94 ? -0.71 -8.93 1.173 1 93.5 94 ASP B C 1
ATOM 4198 O O . ASP B 1 94 ? -1.055 -9.484 2.215 1 93.5 94 ASP B O 1
ATOM 4202 N N . LEU B 1 95 ? -1.472 -8.852 0.114 1 93.75 95 LEU B N 1
ATOM 4203 C CA . LEU B 1 95 ? -2.826 -9.383 0.223 1 93.75 95 LEU B CA 1
ATOM 4204 C C . LEU B 1 95 ? -3.002 -10.609 -0.667 1 93.75 95 LEU B C 1
ATOM 4206 O O . LEU B 1 95 ? -4.125 -11.062 -0.894 1 93.75 95 LEU B O 1
ATOM 4210 N N . HIS B 1 96 ? -1.916 -11.156 -1.245 1 96.44 96 HIS B N 1
ATOM 4211 C CA . HIS B 1 96 ? -2.045 -12.43 -1.948 1 96.44 96 HIS B CA 1
ATOM 4212 C C . HIS B 1 96 ? -2.641 -13.5 -1.042 1 96.44 96 HIS B C 1
ATOM 4214 O O . HIS B 1 96 ? -2.277 -13.602 0.132 1 96.44 96 HIS B O 1
ATOM 4220 N N . PRO B 1 97 ? -3.504 -14.305 -1.622 1 96.06 97 PRO B N 1
ATOM 4221 C CA . PRO B 1 97 ? -4.152 -15.312 -0.774 1 96.06 97 PRO B CA 1
ATOM 4222 C C . PRO B 1 97 ? -3.229 -16.484 -0.431 1 96.06 97 PRO B C 1
ATOM 4224 O O . PRO B 1 97 ? -3.426 -17.141 0.587 1 96.06 97 PRO B O 1
ATOM 4227 N N . PHE B 1 98 ? -2.248 -16.797 -1.283 1 97.38 98 PHE B N 1
ATOM 4228 C CA . PHE B 1 98 ? -1.356 -17.922 -1.044 1 97.38 98 PHE B CA 1
ATOM 4229 C C . PHE B 1 98 ? 0.088 -17.453 -0.912 1 97.38 98 PHE B C 1
ATOM 4231 O O . PHE B 1 98 ? 0.595 -16.734 -1.777 1 97.38 98 PHE B O 1
ATOM 4238 N N . ARG B 1 99 ? 0.772 -17.859 0.115 1 96.25 99 ARG B N 1
ATOM 4239 C CA . ARG B 1 99 ? 2.158 -17.5 0.396 1 96.25 99 ARG B CA 1
ATOM 4240 C C . ARG B 1 99 ? 2.93 -18.688 0.958 1 96.25 99 ARG B C 1
ATOM 4242 O O . ARG B 1 99 ? 2.359 -19.547 1.649 1 96.25 99 ARG B O 1
ATOM 4249 N N . THR B 1 100 ? 4.156 -18.734 0.635 1 95.56 100 THR B N 1
ATOM 4250 C CA . THR B 1 100 ? 4.949 -19.844 1.147 1 95.56 100 THR B CA 1
ATOM 4251 C C . THR B 1 100 ? 5.125 -19.734 2.66 1 95.56 100 THR B C 1
ATOM 4253 O O . THR B 1 100 ? 5.246 -18.625 3.195 1 95.56 100 THR B O 1
ATOM 4256 N N . PRO B 1 101 ? 5.102 -20.875 3.326 1 89.19 101 PRO B N 1
ATOM 4257 C CA . PRO B 1 101 ? 5.34 -20.828 4.77 1 89.19 101 PRO B CA 1
ATOM 4258 C C . PRO B 1 101 ? 6.777 -20.453 5.125 1 89.19 101 PRO B C 1
ATOM 4260 O O . PRO B 1 101 ? 7.676 -20.578 4.285 1 89.19 101 PRO B O 1
ATOM 4263 N N . SER B 1 102 ? 6.836 -19.797 6.34 1 71.5 102 SER B N 1
ATOM 4264 C CA . SER B 1 102 ? 8.156 -19.406 6.828 1 71.5 102 SER B CA 1
ATOM 4265 C C . SER B 1 102 ? 9.055 -20.625 7.027 1 71.5 102 SER B C 1
ATOM 4267 O O . SER B 1 102 ? 8.57 -21.703 7.352 1 71.5 102 SER B O 1
ATOM 4269 N N . SER B 1 103 ? 10.234 -20.391 6.492 1 65.06 103 SER B N 1
ATOM 4270 C CA . SER B 1 103 ? 11.18 -21.422 6.891 1 65.06 103 SER B CA 1
ATOM 4271 C C . SER B 1 103 ? 11.492 -21.344 8.383 1 65.06 103 SER B C 1
ATOM 4273 O O . SER B 1 103 ? 11.281 -20.297 9.008 1 65.06 103 SER B O 1
ATOM 4275 N N . ASP B 1 104 ? 11.578 -22.328 9.109 1 56.22 104 ASP B N 1
ATOM 4276 C CA . ASP B 1 104 ? 11.781 -22.406 10.555 1 56.22 104 ASP B CA 1
ATOM 4277 C C . ASP B 1 104 ? 12.57 -21.203 11.055 1 56.22 104 ASP B C 1
ATOM 4279 O O . ASP B 1 104 ? 12.844 -20.266 10.297 1 56.22 104 ASP B O 1
ATOM 4283 N N . SER B 1 105 ? 13.797 -21.391 11.594 1 52.41 105 SER B N 1
ATOM 4284 C CA . SER B 1 105 ? 14.484 -20.5 12.516 1 52.41 105 SER B CA 1
ATOM 4285 C C . SER B 1 105 ? 15 -19.25 11.805 1 52.41 105 SER B C 1
ATOM 4287 O O . SER B 1 105 ? 15.516 -19.344 10.688 1 52.41 105 SER B O 1
ATOM 4289 N N . TYR B 1 106 ? 14.5 -17.984 12.25 1 54.47 106 TYR B N 1
ATOM 4290 C CA . TYR B 1 106 ? 14.844 -16.625 11.828 1 54.47 106 TYR B CA 1
ATOM 4291 C C . TYR B 1 106 ? 16.281 -16.562 11.336 1 54.47 106 TYR B C 1
ATOM 4293 O O . TYR B 1 106 ? 16.562 -16.031 10.258 1 54.47 106 TYR B O 1
ATOM 4301 N N . SER B 1 107 ? 17.203 -17.203 12.07 1 53.47 107 SER B N 1
ATOM 4302 C CA . SER B 1 107 ? 18.625 -16.984 11.836 1 53.47 107 SER B CA 1
ATOM 4303 C C . SER B 1 107 ? 19.109 -17.812 10.656 1 53.47 107 SER B C 1
ATOM 4305 O O . SER B 1 107 ? 20.219 -17.594 10.148 1 53.47 107 SER B O 1
ATOM 4307 N N . PHE B 1 108 ? 18.188 -18.688 10.008 1 65.5 108 PHE B N 1
ATOM 4308 C CA . PHE B 1 108 ? 18.75 -19.594 9.008 1 65.5 108 PHE B CA 1
ATOM 4309 C C . PHE B 1 108 ? 17.844 -19.703 7.797 1 65.5 108 PHE B C 1
ATOM 4311 O O . PHE B 1 108 ? 18.016 -20.578 6.949 1 65.5 108 PHE B O 1
ATOM 4318 N N . ALA B 1 109 ? 17.109 -18.609 7.625 1 75.31 109 ALA B N 1
ATOM 4319 C CA . ALA B 1 109 ? 16.078 -18.734 6.594 1 75.31 109 ALA B CA 1
ATOM 4320 C C . ALA B 1 109 ? 16.672 -18.5 5.203 1 75.31 109 ALA B C 1
ATOM 4322 O O . ALA B 1 109 ? 17.688 -17.812 5.059 1 75.31 109 ALA B O 1
ATOM 4323 N N . SER B 1 110 ? 16.156 -19.172 4.227 1 81.88 110 SER B N 1
ATOM 4324 C CA . SER B 1 110 ? 16.641 -19.078 2.85 1 81.88 110 SER B CA 1
ATOM 4325 C C . SER B 1 110 ? 16.375 -17.688 2.275 1 81.88 110 SER B C 1
ATOM 4327 O O . SER B 1 110 ? 17.047 -17.266 1.332 1 81.88 110 SER B O 1
ATOM 4329 N N . GLY B 1 111 ? 15.336 -17 2.863 1 88.38 111 GLY B N 1
ATOM 4330 C CA . GLY B 1 111 ? 14.938 -15.711 2.336 1 88.38 111 GLY B CA 1
ATOM 4331 C C . GLY B 1 111 ? 14.148 -15.812 1.042 1 88.38 111 GLY B C 1
ATOM 4332 O O . GLY B 1 111 ? 13.859 -14.797 0.403 1 88.38 111 GLY B O 1
ATOM 4333 N N . LEU B 1 112 ? 13.898 -17.078 0.603 1 94.19 112 LEU B N 1
ATOM 4334 C CA . LEU B 1 112 ? 13.125 -17.328 -0.608 1 94.19 112 LEU B CA 1
ATOM 4335 C C . LEU B 1 112 ? 11.641 -17.484 -0.281 1 94.19 112 LEU B C 1
ATOM 4337 O O . LEU B 1 112 ? 11.242 -18.453 0.376 1 94.19 112 LEU B O 1
ATOM 4341 N N . ASN B 1 113 ? 10.875 -16.516 -0.754 1 95.38 113 ASN B N 1
ATOM 4342 C CA . ASN B 1 113 ? 9.438 -16.578 -0.527 1 95.38 113 ASN B CA 1
ATOM 4343 C C . ASN B 1 113 ? 8.656 -16.297 -1.809 1 95.38 113 ASN B C 1
ATOM 4345 O O . ASN B 1 113 ? 9.172 -15.664 -2.729 1 95.38 113 ASN B O 1
ATOM 4349 N N . THR B 1 114 ? 7.477 -16.875 -1.842 1 97.88 114 THR B N 1
ATOM 4350 C CA . THR B 1 114 ? 6.586 -16.688 -2.984 1 97.88 114 THR B CA 1
ATOM 4351 C C . THR B 1 114 ? 5.215 -16.203 -2.529 1 97.88 114 THR B C 1
ATOM 4353 O O . THR B 1 114 ? 4.656 -16.719 -1.558 1 97.88 114 THR B O 1
ATOM 4356 N N . LEU B 1 115 ? 4.738 -15.141 -3.139 1 98.31 115 LEU B N 1
ATOM 4357 C CA . LEU B 1 115 ? 3.367 -14.648 -3.029 1 98.31 115 LEU B CA 1
ATOM 4358 C C . LEU B 1 115 ? 2.576 -14.961 -4.297 1 98.31 115 LEU B C 1
ATOM 4360 O O . LEU B 1 115 ? 3.027 -14.656 -5.402 1 98.31 115 LEU B O 1
ATOM 4364 N N . SER B 1 116 ? 1.353 -15.562 -4.113 1 98.62 116 SER B N 1
ATOM 4365 C CA . SER B 1 116 ? 0.708 -16.094 -5.316 1 98.62 116 SER B CA 1
ATOM 4366 C C . SER B 1 116 ? -0.805 -15.914 -5.25 1 98.62 116 SER B C 1
ATOM 4368 O O . SER B 1 116 ? -1.412 -16.094 -4.191 1 98.62 116 SER B O 1
ATOM 4370 N N . ASN B 1 117 ? -1.387 -15.539 -6.395 1 97.88 117 ASN B N 1
ATOM 4371 C CA . ASN B 1 117 ? -2.838 -15.578 -6.551 1 97.88 117 ASN B CA 1
ATOM 4372 C C . ASN B 1 117 ? -3.338 -16.984 -6.836 1 97.88 117 ASN B C 1
ATOM 4374 O O . ASN B 1 117 ? -4.543 -17.234 -6.84 1 97.88 117 ASN B O 1
ATOM 4378 N N . TYR B 1 118 ? -2.441 -17.922 -7.043 1 98.19 118 TYR B N 1
ATOM 4379 C CA . TYR B 1 118 ? -2.768 -19.297 -7.41 1 98.19 118 TYR B CA 1
ATOM 4380 C C . TYR B 1 118 ? -2.279 -20.281 -6.352 1 98.19 118 TYR B C 1
ATOM 4382 O O . TYR B 1 118 ? -1.193 -20.109 -5.793 1 98.19 118 TYR B O 1
ATOM 4390 N N . ARG B 1 119 ? -3.07 -21.281 -6.195 1 97.44 119 ARG B N 1
ATOM 4391 C CA . ARG B 1 119 ? -2.623 -22.359 -5.309 1 97.44 119 ARG B CA 1
ATOM 4392 C C . ARG B 1 119 ? -1.529 -23.188 -5.969 1 97.44 119 ARG B C 1
ATOM 4394 O O . ARG B 1 119 ? -1.308 -23.078 -7.18 1 97.44 119 ARG B O 1
ATOM 4401 N N . TRP B 1 120 ? -0.869 -23.938 -5.125 1 97.62 120 TRP B N 1
ATOM 4402 C CA . TRP B 1 120 ? 0.148 -24.844 -5.656 1 97.62 120 TRP B CA 1
ATOM 4403 C C . TRP B 1 120 ? 0.107 -26.188 -4.945 1 97.62 120 TRP B C 1
ATOM 4405 O O . TRP B 1 120 ? -0.56 -26.328 -3.918 1 97.62 120 TRP B O 1
ATOM 4415 N N . VAL B 1 121 ? 0.757 -27.188 -5.578 1 95.38 121 VAL B N 1
ATOM 4416 C CA . VAL B 1 121 ? 1.02 -28.453 -4.91 1 95.38 121 VAL B CA 1
ATOM 4417 C C . VAL B 1 121 ? 2.52 -28.75 -4.918 1 95.38 121 VAL B C 1
ATOM 4419 O O . VAL B 1 121 ? 3.258 -28.203 -5.742 1 95.38 121 VAL B O 1
ATOM 4422 N N . GLY B 1 122 ? 2.934 -29.469 -3.914 1 92.94 122 GLY B N 1
ATOM 4423 C CA . GLY B 1 122 ? 4.293 -29.984 -3.879 1 92.94 122 GLY B CA 1
ATOM 4424 C C . GLY B 1 122 ? 5.332 -28.906 -3.615 1 92.94 122 GLY B C 1
ATOM 4425 O O . GLY B 1 122 ? 6.34 -28.828 -4.316 1 92.94 122 GLY B O 1
ATOM 4426 N N . PHE B 1 123 ? 5.285 -28.125 -2.635 1 94.88 123 PHE B N 1
ATOM 4427 C CA . PHE B 1 123 ? 6.262 -27.094 -2.293 1 94.88 123 PHE B CA 1
ATOM 4428 C C . PHE B 1 123 ? 7.488 -27.703 -1.638 1 94.88 123 PHE B C 1
ATOM 4430 O O . PHE B 1 123 ? 7.367 -28.578 -0.777 1 94.88 123 PHE B O 1
ATOM 4437 N N . SER B 1 124 ? 8.68 -27.219 -2.062 1 94.06 124 SER B N 1
ATOM 4438 C CA . SER B 1 124 ? 9.906 -27.672 -1.416 1 94.06 124 SER B CA 1
ATOM 4439 C C . SER B 1 124 ? 10.961 -26.578 -1.405 1 94.06 124 SER B C 1
ATOM 4441 O O . SER B 1 124 ? 11.023 -25.766 -2.318 1 94.06 124 SER B O 1
ATOM 4443 N N . ARG B 1 125 ? 11.742 -26.547 -0.396 1 93.31 125 ARG B N 1
ATOM 4444 C CA . ARG B 1 125 ? 12.953 -25.75 -0.301 1 93.31 125 ARG B CA 1
ATOM 4445 C C . ARG B 1 125 ? 14.195 -26.625 -0.455 1 93.31 125 ARG B C 1
ATOM 4447 O O . ARG B 1 125 ? 14.328 -27.656 0.21 1 93.31 125 ARG B O 1
ATOM 4454 N N . ASN B 1 126 ? 15.039 -26.203 -1.323 1 93.69 126 ASN B N 1
ATOM 4455 C CA . ASN B 1 126 ? 16.234 -26.984 -1.631 1 93.69 126 ASN B CA 1
ATOM 4456 C C . ASN B 1 126 ? 17.5 -26.172 -1.396 1 93.69 126 ASN B C 1
ATOM 4458 O O . ASN B 1 126 ? 17.734 -25.156 -2.053 1 93.69 126 ASN B O 1
ATOM 4462 N N . LYS B 1 127 ? 18.344 -26.656 -0.492 1 91.75 127 LYS B N 1
ATOM 4463 C CA . LYS B 1 127 ? 19.609 -25.984 -0.209 1 91.75 127 LYS B CA 1
ATOM 4464 C C . LYS B 1 127 ? 20.641 -26.25 -1.311 1 91.75 127 LYS B C 1
ATOM 4466 O O . LYS B 1 127 ? 20.641 -27.328 -1.911 1 91.75 127 LYS B O 1
ATOM 4471 N N . TRP B 1 128 ? 21.516 -25.312 -1.457 1 95.31 128 TRP B N 1
ATOM 4472 C CA . TRP B 1 128 ? 22.594 -25.516 -2.42 1 95.31 128 TRP B CA 1
ATOM 4473 C C . TRP B 1 128 ? 23.562 -26.609 -1.941 1 95.31 128 TRP B C 1
ATOM 4475 O O . TRP B 1 128 ? 23.906 -26.656 -0.759 1 95.31 128 TRP B O 1
ATOM 4485 N N . ASN B 1 129 ? 23.984 -27.406 -2.904 1 94.06 129 ASN B N 1
ATOM 4486 C CA . ASN B 1 129 ? 25.047 -28.375 -2.594 1 94.06 129 ASN B CA 1
ATOM 4487 C C . ASN B 1 129 ? 26.375 -27.672 -2.354 1 94.06 129 ASN B C 1
ATOM 4489 O O . ASN B 1 129 ? 27.156 -28.094 -1.491 1 94.06 129 ASN B O 1
ATOM 4493 N N . LEU B 1 130 ? 26.641 -26.719 -3.148 1 93.44 130 LEU B N 1
ATOM 4494 C CA . LEU B 1 130 ? 27.844 -25.891 -3.029 1 93.44 130 LEU B CA 1
ATOM 4495 C C . LEU B 1 130 ? 27.469 -24.422 -2.867 1 93.44 130 LEU B C 1
ATOM 4497 O O . LEU B 1 130 ? 26.625 -23.906 -3.6 1 93.44 130 LEU B O 1
ATOM 4501 N N . CYS B 1 131 ? 28.062 -23.844 -1.852 1 89 131 CYS B N 1
ATOM 4502 C CA . CYS B 1 131 ? 27.766 -22.453 -1.527 1 89 131 CYS B CA 1
ATOM 4503 C C . CYS B 1 131 ? 29.047 -21.656 -1.294 1 89 131 CYS B C 1
ATOM 4505 O O . CYS B 1 131 ? 30.047 -22.203 -0.791 1 89 131 CYS B O 1
ATOM 4507 N N . SER B 1 132 ? 29.016 -20.375 -1.735 1 86.25 132 SER B N 1
ATOM 4508 C CA . SER B 1 132 ? 30.219 -19.578 -1.545 1 86.25 132 SER B CA 1
ATOM 4509 C C . SER B 1 132 ? 29.969 -18.375 -0.643 1 86.25 132 SER B C 1
ATOM 4511 O O . SER B 1 132 ? 30.906 -17.766 -0.127 1 86.25 132 SER B O 1
ATOM 4513 N N . ASP B 1 133 ? 28.797 -17.875 -0.539 1 77.69 133 ASP B N 1
ATOM 4514 C CA . ASP B 1 133 ? 28.453 -16.734 0.288 1 77.69 133 ASP B CA 1
ATOM 4515 C C . ASP B 1 133 ? 27.188 -17 1.099 1 77.69 133 ASP B C 1
ATOM 4517 O O . ASP B 1 133 ? 26.266 -17.672 0.621 1 77.69 133 ASP B O 1
ATOM 4521 N N . ARG B 1 134 ? 27.125 -16.578 2.26 1 74.94 134 ARG B N 1
ATOM 4522 C CA . ARG B 1 134 ? 26 -16.703 3.178 1 74.94 134 ARG B CA 1
ATOM 4523 C C . ARG B 1 134 ? 25.594 -18.172 3.346 1 74.94 134 ARG B C 1
ATOM 4525 O O . ARG B 1 134 ? 24.391 -18.5 3.33 1 74.94 134 ARG B O 1
ATOM 4532 N N . CYS B 1 135 ? 26.609 -19.062 3.402 1 79 135 CYS B N 1
ATOM 4533 C CA . CYS B 1 135 ? 26.391 -20.5 3.418 1 79 135 CYS B CA 1
ATOM 4534 C C . CYS B 1 135 ? 25.688 -20.938 4.699 1 79 135 CYS B C 1
ATOM 4536 O O . CYS B 1 135 ? 25.156 -22.031 4.773 1 79 135 CYS B O 1
ATOM 4538 N N . HIS B 1 136 ? 25.688 -20 5.598 1 72.69 136 HIS B N 1
ATOM 4539 C CA . HIS B 1 136 ? 25.031 -20.312 6.859 1 72.69 136 HIS B CA 1
ATOM 4540 C C . HIS B 1 136 ? 23.516 -20.25 6.723 1 72.69 136 HIS B C 1
ATOM 4542 O O . HIS B 1 136 ? 22.781 -20.781 7.562 1 72.69 136 HIS B O 1
ATOM 4548 N N . THR B 1 137 ? 23.172 -19.516 5.691 1 71.94 137 THR B N 1
ATOM 4549 C CA . THR B 1 137 ? 21.734 -19.484 5.438 1 71.94 137 THR B CA 1
ATOM 4550 C C . THR B 1 137 ? 21.297 -20.656 4.582 1 71.94 137 THR B C 1
ATOM 4552 O O . THR B 1 137 ? 22.141 -21.406 4.066 1 71.94 137 THR B O 1
ATOM 4555 N N . GLN B 1 138 ? 20.109 -20.891 4.57 1 74.62 138 GLN B N 1
ATOM 4556 C CA . GLN B 1 138 ? 19.562 -21.969 3.76 1 74.62 138 GLN B CA 1
ATOM 4557 C C . GLN B 1 138 ? 19.312 -21.516 2.328 1 74.62 138 GLN B C 1
ATOM 4559 O O . GLN B 1 138 ? 18.281 -21.844 1.737 1 74.62 138 GLN B O 1
ATOM 4564 N N . GLN B 1 139 ? 20.312 -20.812 1.855 1 83.06 139 GLN B N 1
ATOM 4565 C CA . GLN B 1 139 ? 20.156 -20.375 0.472 1 83.06 139 GLN B CA 1
ATOM 4566 C C . GLN B 1 139 ? 19.984 -21.562 -0.466 1 83.06 139 GLN B C 1
ATOM 4568 O O . GLN B 1 139 ? 20.5 -22.641 -0.199 1 83.06 139 GLN B O 1
ATOM 4573 N N . GLY B 1 140 ? 19.328 -21.391 -1.519 1 94.25 140 GLY B N 1
ATOM 4574 C CA . GLY B 1 140 ? 19 -22.438 -2.479 1 94.25 140 GLY B CA 1
ATOM 4575 C C . GLY B 1 140 ? 17.922 -22.031 -3.465 1 94.25 140 GLY B C 1
ATOM 4576 O O . GLY B 1 140 ? 17.969 -20.938 -4.012 1 94.25 140 GLY B O 1
ATOM 4577 N N . PHE B 1 141 ? 17.109 -22.953 -3.719 1 96.69 141 PHE B N 1
ATOM 4578 C CA . PHE B 1 141 ? 15.969 -22.672 -4.586 1 96.69 141 PHE B CA 1
ATOM 4579 C C . PHE B 1 141 ? 14.711 -23.344 -4.047 1 96.69 141 PHE B C 1
ATOM 4581 O O . PHE B 1 141 ? 14.789 -24.266 -3.236 1 96.69 141 PHE B O 1
ATOM 4588 N N . THR B 1 142 ? 13.562 -22.797 -4.379 1 96.88 142 THR B N 1
ATOM 4589 C CA . THR B 1 142 ? 12.281 -23.406 -4.039 1 96.88 142 THR B CA 1
ATOM 4590 C C . THR B 1 142 ? 11.57 -23.906 -5.293 1 96.88 142 THR B C 1
ATOM 4592 O O . THR B 1 142 ? 11.867 -23.453 -6.402 1 96.88 142 THR B O 1
ATOM 4595 N N . PHE B 1 143 ? 10.781 -24.922 -5.039 1 97.62 143 PHE B N 1
ATOM 4596 C CA . PHE B 1 143 ? 9.977 -25.516 -6.102 1 97.62 143 PHE B CA 1
ATOM 4597 C C . PHE B 1 143 ? 8.516 -25.594 -5.695 1 97.62 143 PHE B C 1
ATOM 4599 O O . PHE B 1 143 ? 8.195 -25.906 -4.543 1 97.62 143 PHE B O 1
ATOM 4606 N N . MET B 1 144 ? 7.664 -25.344 -6.672 1 97.94 144 MET B N 1
ATOM 4607 C CA . MET B 1 144 ? 6.23 -25.562 -6.484 1 97.94 144 MET B CA 1
ATOM 4608 C C . MET B 1 144 ? 5.539 -25.797 -7.82 1 97.94 144 MET B C 1
ATOM 4610 O O . MET B 1 144 ? 5.98 -25.297 -8.852 1 97.94 144 MET B O 1
ATOM 4614 N N . ARG B 1 145 ? 4.551 -26.562 -7.816 1 98.19 145 ARG B N 1
ATOM 4615 C CA . ARG B 1 145 ? 3.707 -26.781 -8.984 1 98.19 145 ARG B CA 1
ATOM 4616 C C . ARG B 1 145 ? 2.414 -25.984 -8.883 1 98.19 145 ARG B C 1
ATOM 4618 O O . ARG B 1 145 ? 1.483 -26.375 -8.18 1 98.19 145 ARG B O 1
ATOM 4625 N N . VAL B 1 146 ? 2.379 -24.875 -9.617 1 98.69 146 VAL B N 1
ATOM 4626 C CA . VAL B 1 146 ? 1.312 -23.891 -9.484 1 98.69 146 VAL B CA 1
ATOM 4627 C C . VAL B 1 146 ? 0.132 -24.281 -10.367 1 98.69 146 VAL B C 1
ATOM 4629 O O . VAL B 1 146 ? 0.313 -24.625 -11.539 1 98.69 146 VAL B O 1
ATOM 4632 N N . ARG B 1 147 ? -1.05 -24.281 -9.781 1 98.25 147 ARG B N 1
ATOM 4633 C CA . ARG B 1 147 ? -2.291 -24.562 -10.492 1 98.25 147 ARG B CA 1
ATOM 4634 C C . ARG B 1 147 ? -2.916 -23.281 -11.039 1 98.25 147 ARG B C 1
ATOM 4636 O O . ARG B 1 147 ? -3.682 -22.609 -10.336 1 98.25 147 ARG B O 1
ATOM 4643 N N . ILE B 1 148 ? -2.662 -23.016 -12.266 1 98.06 148 ILE B N 1
ATOM 4644 C CA . ILE B 1 148 ? -3.189 -21.812 -12.898 1 98.06 148 ILE B CA 1
ATOM 4645 C C . ILE B 1 148 ? -4.691 -21.969 -13.133 1 98.06 148 ILE B C 1
ATOM 4647 O O . ILE B 1 148 ? -5.453 -21.016 -12.953 1 98.06 148 ILE B O 1
ATOM 4651 N N . GLU B 1 149 ? -5.062 -23.125 -13.609 1 96.5 149 GLU B N 1
ATOM 4652 C CA . GLU B 1 149 ? -6.422 -23.578 -13.898 1 96.5 149 GLU B CA 1
ATOM 4653 C C . GLU B 1 149 ? -6.555 -25.078 -13.703 1 96.5 149 GLU B C 1
ATOM 4655 O O . GLU B 1 149 ? -5.555 -25.781 -13.516 1 96.5 149 GLU B O 1
ATOM 4660 N N . GLU B 1 150 ? -7.746 -25.547 -13.719 1 94.19 150 GLU B N 1
ATOM 4661 C CA . GLU B 1 150 ? -7.91 -27 -13.617 1 94.19 150 GLU B CA 1
ATOM 4662 C C . GLU B 1 150 ? -7.078 -27.719 -14.672 1 94.19 150 GLU B C 1
ATOM 4664 O O . GLU B 1 150 ? -7.242 -27.484 -15.867 1 94.19 150 GLU B O 1
ATOM 4669 N N . GLY B 1 151 ? -6.184 -28.531 -14.188 1 95.62 151 GLY B N 1
ATOM 4670 C CA . GLY B 1 151 ? -5.375 -29.344 -15.078 1 95.62 151 GLY B CA 1
ATOM 4671 C C . GLY B 1 151 ? -4.227 -28.594 -15.711 1 95.62 151 GLY B C 1
ATOM 4672 O O . GLY B 1 151 ? -3.451 -29.156 -16.484 1 95.62 151 GLY B O 1
ATOM 4673 N N . VAL B 1 152 ? -4.18 -27.328 -15.422 1 97.38 152 VAL B N 1
ATOM 4674 C CA . VAL B 1 152 ? -3.096 -26.5 -15.953 1 97.38 152 VAL B CA 1
ATOM 4675 C C . VAL B 1 152 ? -2.092 -26.203 -14.844 1 97.38 152 VAL B C 1
ATOM 4677 O O . VAL B 1 152 ? -2.289 -25.266 -14.047 1 97.38 152 VAL B O 1
ATOM 4680 N N . TYR B 1 153 ? -1.049 -27 -14.859 1 97.81 153 TYR B N 1
ATOM 4681 C CA . TYR B 1 153 ? -0.004 -26.859 -13.852 1 97.81 153 TYR B CA 1
ATOM 4682 C C . TYR B 1 153 ? 1.291 -26.359 -14.469 1 97.81 153 TYR B C 1
ATOM 4684 O O . TYR B 1 153 ? 1.718 -26.844 -15.516 1 97.81 153 TYR B O 1
ATOM 4692 N N . ILE B 1 154 ? 1.868 -25.406 -13.844 1 98.75 154 ILE B N 1
ATOM 4693 C CA . ILE B 1 154 ? 3.17 -24.875 -14.242 1 98.75 154 ILE B CA 1
ATOM 4694 C C . ILE B 1 154 ? 4.133 -24.953 -13.055 1 98.75 154 ILE B C 1
ATOM 4696 O O . ILE B 1 154 ? 3.859 -24.406 -11.984 1 98.75 154 ILE B O 1
ATOM 4700 N N . ASP B 1 155 ? 5.211 -25.672 -13.281 1 98.88 155 ASP B N 1
ATOM 4701 C CA . ASP B 1 155 ? 6.238 -25.719 -12.242 1 98.88 155 ASP B CA 1
ATOM 4702 C C . ASP B 1 155 ? 6.992 -24.391 -12.156 1 98.88 155 ASP B C 1
ATOM 4704 O O . ASP B 1 155 ? 7.508 -23.906 -13.164 1 98.88 155 ASP B O 1
ATOM 4708 N N . MET B 1 156 ? 7.031 -23.906 -10.961 1 98.88 156 MET B N 1
ATOM 4709 C CA . MET B 1 156 ? 7.703 -22.625 -10.789 1 98.88 156 MET B CA 1
ATOM 4710 C C . MET B 1 156 ? 8.828 -22.734 -9.766 1 98.88 156 MET B C 1
ATOM 4712 O O . MET B 1 156 ? 8.672 -23.375 -8.727 1 98.88 156 MET B O 1
ATOM 4716 N N . ILE B 1 157 ? 9.953 -22.094 -10.109 1 98.88 157 ILE B N 1
ATOM 4717 C CA . ILE B 1 157 ? 11.164 -22.172 -9.305 1 98.88 157 ILE B CA 1
ATOM 4718 C C . ILE B 1 157 ? 11.648 -20.781 -8.938 1 98.88 157 ILE B C 1
ATOM 4720 O O . ILE B 1 157 ? 11.766 -19.906 -9.805 1 98.88 157 ILE B O 1
ATOM 4724 N N . ASN B 1 158 ? 11.805 -20.516 -7.688 1 98.38 158 ASN B N 1
ATOM 4725 C CA . ASN B 1 158 ? 12.523 -19.375 -7.125 1 98.38 158 ASN B CA 1
ATOM 4726 C C . ASN B 1 158 ? 13.969 -19.719 -6.793 1 98.38 158 ASN B C 1
ATOM 4728 O O . ASN B 1 158 ? 14.25 -20.828 -6.336 1 98.38 158 ASN B O 1
ATOM 4732 N N . LEU B 1 159 ? 14.922 -18.781 -7.051 1 97.81 159 LEU B N 1
ATOM 4733 C CA . LEU B 1 159 ? 16.312 -19.125 -6.754 1 97.81 159 LEU B CA 1
ATOM 4734 C C . LEU B 1 159 ? 17.109 -17.875 -6.406 1 97.81 159 LEU B C 1
ATOM 4736 O O . LEU B 1 159 ? 16.766 -16.766 -6.836 1 97.81 159 LEU B O 1
ATOM 4740 N N . ASP B 1 160 ? 18.047 -18.016 -5.605 1 95 160 ASP B N 1
ATOM 4741 C CA . ASP B 1 160 ? 19.078 -17.047 -5.234 1 95 160 ASP B CA 1
ATOM 4742 C C . ASP B 1 160 ? 20.469 -17.688 -5.254 1 95 160 ASP B C 1
ATOM 4744 O O . ASP B 1 160 ? 20.922 -18.234 -4.246 1 95 160 ASP B O 1
ATOM 4748 N N . THR B 1 161 ? 21.156 -17.547 -6.379 1 96.25 161 THR B N 1
ATOM 4749 C CA . THR B 1 161 ? 22.438 -18.234 -6.562 1 96.25 161 THR B CA 1
ATOM 4750 C C . THR B 1 161 ? 23.562 -17.438 -5.906 1 96.25 161 THR B C 1
ATOM 4752 O O . THR B 1 161 ? 23.375 -16.312 -5.453 1 96.25 161 THR B O 1
ATOM 4755 N N . SER B 1 162 ? 24.703 -18.094 -5.848 1 92.38 162 SER B N 1
ATOM 4756 C CA . SER B 1 162 ? 25.859 -17.484 -5.195 1 92.38 162 SER B CA 1
ATOM 4757 C C . SER B 1 162 ? 26.281 -16.203 -5.895 1 92.38 162 SER B C 1
ATOM 4759 O O . SER B 1 162 ? 26.328 -16.141 -7.125 1 92.38 162 SER B O 1
ATOM 4761 N N . ALA B 1 163 ? 26.547 -15.258 -5.043 1 89.31 163 ALA B N 1
ATOM 4762 C CA . ALA B 1 163 ? 26.953 -13.945 -5.551 1 89.31 163 ALA B CA 1
ATOM 4763 C C . ALA B 1 163 ? 28.469 -13.828 -5.625 1 89.31 163 ALA B C 1
ATOM 4765 O O . ALA B 1 163 ? 29.203 -14.695 -5.117 1 89.31 163 ALA B O 1
ATOM 4766 N N . GLY B 1 164 ? 28.938 -12.773 -6.309 1 88.88 164 GLY B N 1
ATOM 4767 C CA . GLY B 1 164 ? 30.359 -12.477 -6.367 1 88.88 164 GLY B CA 1
ATOM 4768 C C . GLY B 1 164 ? 31 -12.906 -7.676 1 88.88 164 GLY B C 1
ATOM 4769 O O . GLY B 1 164 ? 30.344 -13.539 -8.516 1 88.88 164 GLY B O 1
ATOM 4770 N N . VAL B 1 165 ? 32.25 -12.531 -7.84 1 89.56 165 VAL B N 1
ATOM 4771 C CA . VAL B 1 165 ? 32.906 -12.789 -9.109 1 89.56 165 VAL B CA 1
ATOM 4772 C C . VAL B 1 165 ? 34.25 -13.484 -8.867 1 89.56 165 VAL B C 1
ATOM 4774 O O . VAL B 1 165 ? 35.062 -13.672 -9.797 1 89.56 165 VAL B O 1
ATOM 4777 N N . LYS B 1 166 ? 34.5 -13.891 -7.586 1 92.62 166 LYS B N 1
ATOM 4778 C CA . LYS B 1 166 ? 35.719 -14.672 -7.309 1 92.62 166 LYS B CA 1
ATOM 4779 C C . LYS B 1 166 ? 35.562 -16.109 -7.828 1 92.62 166 LYS B C 1
ATOM 4781 O O . LYS B 1 166 ? 34.469 -16.578 -8.07 1 92.62 166 LYS B O 1
ATOM 4786 N N . SER B 1 167 ? 36.719 -16.734 -7.957 1 93.94 167 SER B N 1
ATOM 4787 C CA . SER B 1 167 ? 36.75 -18.094 -8.508 1 93.94 167 SER B CA 1
ATOM 4788 C C . SER B 1 167 ? 35.812 -19.016 -7.719 1 93.94 167 SER B C 1
ATOM 4790 O O . SER B 1 167 ? 35.062 -19.812 -8.305 1 93.94 167 SER B O 1
ATOM 4792 N N . ARG B 1 168 ? 35.875 -18.906 -6.426 1 93.94 168 ARG B N 1
ATOM 4793 C CA . ARG B 1 168 ? 35.031 -19.75 -5.59 1 93.94 168 ARG B CA 1
ATOM 4794 C C . ARG B 1 168 ? 33.562 -19.422 -5.816 1 93.94 168 ARG B C 1
ATOM 4796 O O . ARG B 1 168 ? 32.688 -20.312 -5.758 1 93.94 168 ARG B O 1
ATOM 4803 N N . ASP B 1 169 ? 33.281 -18.172 -6.039 1 94.19 169 ASP B N 1
ATOM 4804 C CA . ASP B 1 169 ? 31.906 -17.734 -6.305 1 94.19 169 ASP B CA 1
ATOM 4805 C C . ASP B 1 169 ? 31.391 -18.297 -7.621 1 94.19 169 ASP B C 1
ATOM 4807 O O . ASP B 1 169 ? 30.266 -18.812 -7.688 1 94.19 169 ASP B O 1
ATOM 4811 N N . GLU B 1 170 ? 32.188 -18.203 -8.633 1 95.19 170 GLU B N 1
ATOM 4812 C CA . GLU B 1 170 ? 31.828 -18.688 -9.953 1 95.19 170 GLU B CA 1
ATOM 4813 C C . GLU B 1 170 ? 31.656 -20.203 -9.961 1 95.19 170 GLU B C 1
ATOM 4815 O O . GLU B 1 170 ? 30.734 -20.719 -10.602 1 95.19 170 GLU B O 1
ATOM 4820 N N . THR B 1 171 ? 32.5 -20.859 -9.227 1 96.56 171 THR B N 1
ATOM 4821 C CA . THR B 1 171 ? 32.375 -22.312 -9.109 1 96.56 171 THR B CA 1
ATOM 4822 C C . THR B 1 171 ? 31.078 -22.703 -8.43 1 96.56 171 THR B C 1
ATOM 4824 O O . THR B 1 171 ? 30.375 -23.609 -8.891 1 96.56 171 THR B O 1
ATOM 4827 N N . ALA B 1 172 ? 30.812 -22.047 -7.383 1 96.62 172 ALA B N 1
ATOM 4828 C CA . ALA B 1 172 ? 29.578 -22.312 -6.656 1 96.62 172 ALA B CA 1
ATOM 4829 C C . ALA B 1 172 ? 28.359 -22.016 -7.523 1 96.62 172 ALA B C 1
ATOM 4831 O O . ALA B 1 172 ? 27.406 -22.797 -7.562 1 96.62 172 ALA B O 1
ATOM 4832 N N . ARG B 1 173 ? 28.391 -20.906 -8.164 1 97.06 173 ARG B N 1
ATOM 4833 C CA . ARG B 1 173 ? 27.266 -20.484 -8.992 1 97.06 173 ARG B CA 1
ATOM 4834 C C . ARG B 1 173 ? 27.031 -21.469 -10.125 1 97.06 173 ARG B C 1
ATOM 4836 O O . ARG B 1 173 ? 25.875 -21.766 -10.469 1 97.06 173 ARG B O 1
ATOM 4843 N N . ARG B 1 174 ? 28.062 -22 -10.734 1 97.75 174 ARG B N 1
ATOM 4844 C CA . ARG B 1 174 ? 27.922 -23.031 -11.75 1 97.75 174 ARG B CA 1
ATOM 4845 C C . ARG B 1 174 ? 27.234 -24.266 -11.18 1 97.75 174 ARG B C 1
ATOM 4847 O O . ARG B 1 174 ? 26.359 -24.859 -11.828 1 97.75 174 ARG B O 1
ATOM 4854 N N . SER B 1 175 ? 27.656 -24.578 -10.031 1 97.94 175 SER B N 1
ATOM 4855 C CA . SER B 1 175 ? 27.047 -25.719 -9.367 1 97.94 175 SER B CA 1
ATOM 4856 C C . SER B 1 175 ? 25.562 -25.469 -9.062 1 97.94 175 SER B C 1
ATOM 4858 O O . SER B 1 175 ? 24.75 -26.375 -9.164 1 97.94 175 SER B O 1
ATOM 4860 N N . ASN B 1 176 ? 25.25 -24.266 -8.617 1 98.19 176 ASN B N 1
ATOM 4861 C CA . ASN B 1 176 ? 23.875 -23.891 -8.336 1 98.19 176 ASN B CA 1
ATOM 4862 C C . ASN B 1 176 ? 22.984 -24.094 -9.562 1 98.19 176 ASN B C 1
ATOM 4864 O O . ASN B 1 176 ? 21.938 -24.75 -9.484 1 98.19 176 ASN B O 1
ATOM 4868 N N . ILE B 1 177 ? 23.438 -23.547 -10.695 1 98.62 177 ILE B N 1
ATOM 4869 C CA . ILE B 1 177 ? 22.672 -23.609 -11.938 1 98.62 177 ILE B CA 1
ATOM 4870 C C . ILE B 1 177 ? 22.531 -25.062 -12.391 1 98.62 177 ILE B C 1
ATOM 4872 O O . ILE B 1 177 ? 21.453 -25.484 -12.805 1 98.62 177 ILE B O 1
ATOM 4876 N N . GLN B 1 178 ? 23.562 -25.797 -12.281 1 98.62 178 GLN B N 1
ATOM 4877 C CA . GLN B 1 178 ? 23.531 -27.219 -12.617 1 98.62 178 GLN B CA 1
ATOM 4878 C C . GLN B 1 178 ? 22.531 -27.969 -11.742 1 98.62 178 GLN B C 1
ATOM 4880 O O . GLN B 1 178 ? 21.812 -28.844 -12.219 1 98.62 178 GLN B O 1
ATOM 4885 N N . GLN B 1 179 ? 22.547 -27.656 -10.508 1 98.56 179 GLN B N 1
ATOM 4886 C CA . GLN B 1 179 ? 21.641 -28.297 -9.57 1 98.56 179 GLN B CA 1
ATOM 4887 C C . GLN B 1 179 ? 20.188 -28.047 -9.945 1 98.56 179 GLN B C 1
ATOM 4889 O O . GLN B 1 179 ? 19.359 -28.984 -9.938 1 98.56 179 GLN B O 1
ATOM 4894 N N . VAL B 1 180 ? 19.844 -26.859 -10.266 1 98.81 180 VAL B N 1
ATOM 4895 C CA . VAL B 1 180 ? 18.469 -26.516 -10.664 1 98.81 180 VAL B CA 1
ATOM 4896 C C . VAL B 1 180 ? 18.141 -27.234 -11.977 1 98.81 180 VAL B C 1
ATOM 4898 O O . VAL B 1 180 ? 17.047 -27.781 -12.133 1 98.81 180 VAL B O 1
ATOM 4901 N N . SER B 1 181 ? 19.062 -27.203 -12.93 1 98.81 181 SER B N 1
ATOM 4902 C CA . SER B 1 181 ? 18.859 -27.875 -14.211 1 98.81 181 SER B CA 1
ATOM 4903 C C . SER B 1 181 ? 18.547 -29.359 -14.008 1 98.81 181 SER B C 1
ATOM 4905 O O . SER B 1 181 ? 17.594 -29.875 -14.594 1 98.81 181 SER B O 1
ATOM 4907 N N . GLN B 1 182 ? 19.328 -30 -13.18 1 98.56 182 GLN B N 1
ATOM 4908 C CA . GLN B 1 182 ? 19.109 -31.406 -12.906 1 98.56 182 GLN B CA 1
ATOM 4909 C C . GLN B 1 182 ? 17.781 -31.641 -12.203 1 98.56 182 GLN B C 1
ATOM 4911 O O . GLN B 1 182 ? 17.078 -32.594 -12.492 1 98.56 182 GLN B O 1
ATOM 4916 N N . PHE B 1 183 ? 17.484 -30.812 -11.305 1 98.5 183 PHE B N 1
ATOM 4917 C CA . PHE B 1 183 ? 16.219 -30.906 -10.609 1 98.5 183 PHE B CA 1
ATOM 4918 C C . PHE B 1 183 ? 15.055 -30.859 -11.594 1 98.5 183 PHE B C 1
ATOM 4920 O O . PHE B 1 183 ? 14.109 -31.656 -11.492 1 98.5 183 PHE B O 1
ATOM 4927 N N . ILE B 1 184 ? 15.086 -29.906 -12.5 1 98.69 184 ILE B N 1
ATOM 4928 C CA . ILE B 1 184 ? 14.039 -29.75 -13.5 1 98.69 184 ILE B CA 1
ATOM 4929 C C . ILE B 1 184 ? 13.922 -31.031 -14.328 1 98.69 184 ILE B C 1
ATOM 4931 O O . ILE B 1 184 ? 12.812 -31.484 -14.625 1 98.69 184 ILE B O 1
ATOM 4935 N N . LYS B 1 185 ? 14.984 -31.641 -14.727 1 97.69 185 LYS B N 1
ATOM 4936 C CA . LYS B 1 185 ? 14.977 -32.844 -15.531 1 97.69 185 LYS B CA 1
ATOM 4937 C C . LYS B 1 185 ? 14.234 -33.969 -14.828 1 97.69 185 LYS B C 1
ATOM 4939 O O . LYS B 1 185 ? 13.477 -34.719 -15.453 1 97.69 185 LYS B O 1
ATOM 4944 N N . TYR B 1 186 ? 14.367 -34 -13.547 1 95.75 186 TYR B N 1
ATOM 4945 C CA . TYR B 1 186 ? 13.828 -35.125 -12.805 1 95.75 186 TYR B CA 1
ATOM 4946 C C . TYR B 1 186 ? 12.43 -34.812 -12.273 1 95.75 186 TYR B C 1
ATOM 4948 O O . TYR B 1 186 ? 11.578 -35.719 -12.188 1 95.75 186 TYR B O 1
ATOM 4956 N N . ASN B 1 187 ? 12.219 -33.625 -11.984 1 97.56 187 ASN B N 1
ATOM 4957 C CA . ASN B 1 187 ? 11 -33.312 -11.242 1 97.56 187 ASN B CA 1
ATOM 4958 C C . ASN B 1 187 ? 9.969 -32.625 -12.125 1 97.56 187 ASN B C 1
ATOM 4960 O O . ASN B 1 187 ? 8.812 -32.469 -11.742 1 97.56 187 ASN B O 1
ATOM 4964 N N . SER B 1 188 ? 10.367 -32.219 -13.336 1 98.12 188 SER B N 1
ATOM 4965 C CA . SER B 1 188 ? 9.453 -31.453 -14.18 1 98.12 188 SER B CA 1
ATOM 4966 C C . SER B 1 188 ? 9.328 -32.062 -15.57 1 98.12 188 SER B C 1
ATOM 4968 O O . SER B 1 188 ? 8.969 -31.375 -16.531 1 98.12 188 SER B O 1
ATOM 4970 N N . ALA B 1 189 ? 9.734 -33.312 -15.672 1 96.62 189 ALA B N 1
ATOM 4971 C CA . ALA B 1 189 ? 9.539 -34 -16.953 1 96.62 189 ALA B CA 1
ATOM 4972 C C . ALA B 1 189 ? 8.078 -33.906 -17.391 1 96.62 189 ALA B C 1
ATOM 4974 O O . ALA B 1 189 ? 7.168 -34.219 -16.625 1 96.62 189 ALA B O 1
ATOM 4975 N N . GLY B 1 190 ? 7.891 -33.375 -18.609 1 96.44 190 GLY B N 1
ATOM 4976 C CA . GLY B 1 190 ? 6.562 -33.312 -19.203 1 96.44 190 GLY B CA 1
ATOM 4977 C C . GLY B 1 190 ? 5.781 -32.094 -18.781 1 96.44 190 GLY B C 1
ATOM 4978 O O . GLY B 1 190 ? 4.684 -31.844 -19.297 1 96.44 190 GLY B O 1
ATOM 4979 N N . ASN B 1 191 ? 6.297 -31.297 -17.891 1 97.88 191 ASN B N 1
ATOM 4980 C CA . ASN B 1 191 ? 5.559 -30.141 -17.375 1 97.88 191 ASN B CA 1
ATOM 4981 C C . ASN B 1 191 ? 6.078 -28.828 -17.953 1 97.88 191 ASN B C 1
ATOM 4983 O O . ASN B 1 191 ? 7.227 -28.75 -18.391 1 97.88 191 ASN B O 1
ATOM 4987 N N . ALA B 1 192 ? 5.164 -27.844 -18.062 1 98.56 192 ALA B N 1
ATOM 4988 C CA . ALA B 1 192 ? 5.605 -26.469 -18.266 1 98.56 192 ALA B CA 1
ATOM 4989 C C . ALA B 1 192 ? 6.379 -25.953 -17.047 1 98.56 192 ALA B C 1
ATOM 4991 O O . ALA B 1 192 ? 6.125 -26.375 -15.922 1 98.56 192 ALA B O 1
ATOM 4992 N N . VAL B 1 193 ? 7.352 -25.094 -17.312 1 98.94 193 VAL B N 1
ATOM 4993 C CA . VAL B 1 193 ? 8.242 -24.641 -16.25 1 98.94 193 VAL B CA 1
ATOM 4994 C C . VAL B 1 193 ? 8.508 -23.141 -16.391 1 98.94 193 VAL B C 1
ATOM 4996 O O . VAL B 1 193 ? 8.672 -22.641 -17.516 1 98.94 193 VAL B O 1
ATOM 4999 N N . VAL B 1 194 ? 8.492 -22.391 -15.305 1 98.94 194 VAL B N 1
ATOM 5000 C CA . VAL B 1 194 ? 8.984 -21.031 -15.227 1 98.94 194 VAL B CA 1
ATOM 5001 C C . VAL B 1 194 ? 10.016 -20.906 -14.102 1 98.94 194 VAL B C 1
ATOM 5003 O O . VAL B 1 194 ? 9.719 -21.234 -12.945 1 98.94 194 VAL B O 1
ATOM 5006 N N . VAL B 1 195 ? 11.227 -20.547 -14.422 1 98.94 195 VAL B N 1
ATOM 5007 C CA . VAL B 1 195 ? 12.273 -20.219 -13.453 1 98.94 195 VAL B CA 1
ATOM 5008 C C . VAL B 1 195 ? 12.453 -18.703 -13.375 1 98.94 195 VAL B C 1
ATOM 5010 O O . VAL B 1 195 ? 12.742 -18.062 -14.383 1 98.94 195 VAL B O 1
ATOM 5013 N N . PHE B 1 196 ? 12.234 -18.125 -12.234 1 98.88 196 PHE B N 1
ATOM 5014 C CA . PHE B 1 196 ? 12.438 -16.672 -12.156 1 98.88 196 PHE B CA 1
ATOM 5015 C C . PHE B 1 196 ? 12.93 -16.281 -10.766 1 98.88 196 PHE B C 1
ATOM 5017 O O . PHE B 1 196 ? 12.359 -16.703 -9.758 1 98.88 196 PHE B O 1
ATOM 5024 N N . GLY B 1 197 ? 14.023 -15.641 -10.695 1 98.38 197 GLY B N 1
ATOM 5025 C CA . GLY B 1 197 ? 14.711 -15.234 -9.477 1 98.38 197 GLY B CA 1
ATOM 5026 C C . GLY B 1 197 ? 16.094 -14.648 -9.742 1 98.38 197 GLY B C 1
ATOM 5027 O O . GLY B 1 197 ? 16.359 -14.164 -10.844 1 98.38 197 GLY B O 1
ATOM 5028 N N . ASN B 1 198 ? 16.875 -14.617 -8.672 1 96.94 198 ASN B N 1
ATOM 5029 C CA . ASN B 1 198 ? 18.219 -14.047 -8.727 1 96.94 198 ASN B CA 1
ATOM 5030 C C . ASN B 1 198 ? 19.25 -15.086 -9.18 1 96.94 198 ASN B C 1
ATOM 5032 O O . ASN B 1 198 ? 19.703 -15.891 -8.375 1 96.94 198 ASN B O 1
ATOM 5036 N N . THR B 1 199 ? 19.672 -14.938 -10.422 1 97.69 199 THR B N 1
ATOM 5037 C CA . THR B 1 199 ? 20.656 -15.883 -10.953 1 97.69 199 THR B CA 1
ATOM 5038 C C . THR B 1 199 ? 22.062 -15.398 -10.656 1 97.69 199 THR B C 1
ATOM 5040 O O . THR B 1 199 ? 23.031 -16.156 -10.82 1 97.69 199 THR B O 1
ATOM 5043 N N . ASN B 1 200 ? 22.172 -14.18 -10.297 1 96 200 ASN B N 1
ATOM 5044 C CA . ASN B 1 200 ? 23.469 -13.531 -10.07 1 96 200 ASN B CA 1
ATOM 5045 C C . ASN B 1 200 ? 24.391 -13.68 -11.281 1 96 200 ASN B C 1
ATOM 5047 O O . ASN B 1 200 ? 25.609 -13.625 -11.141 1 96 200 ASN B O 1
ATOM 5051 N N . SER B 1 201 ? 23.844 -13.938 -12.406 1 96.88 201 SER B N 1
ATOM 5052 C CA . SER B 1 201 ? 24.672 -14.18 -13.578 1 96.88 201 SER B CA 1
ATOM 5053 C C . SER B 1 201 ? 24.266 -13.266 -14.734 1 96.88 201 SER B C 1
ATOM 5055 O O . SER B 1 201 ? 23.094 -12.883 -14.852 1 96.88 201 SER B O 1
ATOM 5057 N N . LEU B 1 202 ? 25.234 -12.945 -15.523 1 97.06 202 LEU B N 1
ATOM 5058 C CA . LEU B 1 202 ? 25.078 -12.305 -16.828 1 97.06 202 LEU B CA 1
ATOM 5059 C C . LEU B 1 202 ? 25.516 -13.242 -17.953 1 97.06 202 LEU B C 1
ATOM 5061 O O . LEU B 1 202 ? 26.422 -14.07 -17.75 1 97.06 202 LEU B O 1
ATOM 5065 N N . TYR B 1 203 ? 24.875 -13.078 -19.078 1 97.81 203 TYR B N 1
ATOM 5066 C CA . TYR B 1 203 ? 25.219 -13.93 -20.219 1 97.81 203 TYR B CA 1
ATOM 5067 C C . TYR B 1 203 ? 26.672 -13.734 -20.625 1 97.81 203 TYR B C 1
ATOM 5069 O O . TYR B 1 203 ? 27.297 -14.648 -21.172 1 97.81 203 TYR B O 1
ATOM 5077 N N . THR B 1 204 ? 27.219 -12.602 -20.344 1 97.38 204 THR B N 1
ATOM 5078 C CA . THR B 1 204 ? 28.578 -12.266 -20.781 1 97.38 204 THR B CA 1
ATOM 5079 C C . THR B 1 204 ? 29.609 -12.891 -19.859 1 97.38 204 THR B C 1
ATOM 5081 O O . THR B 1 204 ? 30.812 -12.914 -20.172 1 97.38 204 THR B O 1
ATOM 5084 N N . ARG B 1 205 ? 29.203 -13.375 -18.766 1 96 205 ARG B N 1
ATOM 5085 C CA . ARG B 1 205 ? 30.141 -14.008 -17.844 1 96 205 ARG B CA 1
ATOM 5086 C C . ARG B 1 205 ? 30.562 -15.391 -18.344 1 96 205 ARG B C 1
ATOM 5088 O O . ARG B 1 205 ? 29.781 -16.344 -18.266 1 96 205 ARG B O 1
ATOM 5095 N N . SER B 1 206 ? 31.766 -15.531 -18.672 1 95.38 206 SER B N 1
ATOM 5096 C CA . SER B 1 206 ? 32.25 -16.719 -19.359 1 95.38 206 SER B CA 1
ATOM 5097 C C . SER B 1 206 ? 32.312 -17.922 -18.422 1 95.38 206 SER B C 1
ATOM 5099 O O . SER B 1 206 ? 32.219 -19.062 -18.859 1 95.38 206 SER B O 1
ATOM 5101 N N . LYS B 1 207 ? 32.5 -17.641 -17.203 1 95.56 207 LYS B N 1
ATOM 5102 C CA . LYS B 1 207 ? 32.656 -18.75 -16.266 1 95.56 207 LYS B CA 1
ATOM 5103 C C . LYS B 1 207 ? 31.312 -19.266 -15.766 1 95.56 207 LYS B C 1
ATOM 5105 O O . LYS B 1 207 ? 31.234 -20.312 -15.117 1 95.56 207 LYS B O 1
ATOM 5110 N N . ASP B 1 208 ? 30.281 -18.547 -15.977 1 96.5 208 ASP B N 1
ATOM 5111 C CA . ASP B 1 208 ? 28.953 -18.969 -15.578 1 96.5 208 ASP B CA 1
ATOM 5112 C C . ASP B 1 208 ? 28.328 -19.891 -16.625 1 96.5 208 ASP B C 1
ATOM 5114 O O . ASP B 1 208 ? 28.812 -19.984 -17.75 1 96.5 208 ASP B O 1
ATOM 5118 N N . ASN B 1 209 ? 27.344 -20.688 -16.203 1 97.94 209 ASN B N 1
ATOM 5119 C CA . ASN B 1 209 ? 26.719 -21.625 -17.125 1 97.94 209 ASN B CA 1
ATOM 5120 C C . ASN B 1 209 ? 25.203 -21.406 -17.203 1 97.94 209 ASN B C 1
ATOM 5122 O O . ASN B 1 209 ? 24.438 -22.359 -17.266 1 97.94 209 ASN B O 1
ATOM 5126 N N . ILE B 1 210 ? 24.781 -20.141 -17.141 1 97.88 210 ILE B N 1
ATOM 5127 C CA . ILE B 1 210 ? 23.375 -19.766 -17.156 1 97.88 210 ILE B CA 1
ATOM 5128 C C . ILE B 1 210 ? 22.703 -20.328 -18.406 1 97.88 210 ILE B C 1
ATOM 5130 O O . ILE B 1 210 ? 21.5 -20.609 -18.406 1 97.88 210 ILE B O 1
ATOM 5134 N N . ARG B 1 211 ? 23.391 -20.594 -19.516 1 98.06 211 ARG B N 1
ATOM 5135 C CA . ARG B 1 211 ? 22.875 -21.094 -20.797 1 98.06 211 ARG B CA 1
ATOM 5136 C C . ARG B 1 211 ? 22.406 -22.531 -20.672 1 98.06 211 ARG B C 1
ATOM 5138 O O . ARG B 1 211 ? 21.703 -23.047 -21.547 1 98.06 211 ARG B O 1
ATOM 5145 N N . LEU B 1 212 ? 22.797 -23.172 -19.594 1 98.12 212 LEU B N 1
ATOM 5146 C CA . LEU B 1 212 ? 22.391 -24.547 -19.328 1 98.12 212 LEU B CA 1
ATOM 5147 C C . LEU B 1 212 ? 20.875 -24.672 -19.297 1 98.12 212 LEU B C 1
ATOM 5149 O O . LEU B 1 212 ? 20.312 -25.703 -19.719 1 98.12 212 LEU B O 1
ATOM 5153 N N . PHE 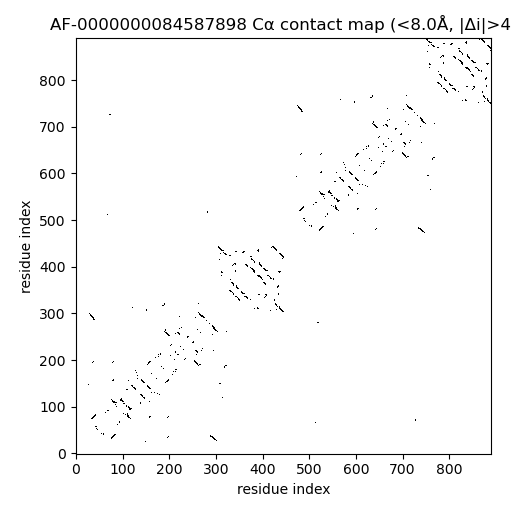B 1 213 ? 20.188 -23.656 -18.828 1 98.62 213 PHE B N 1
ATOM 5154 C CA . PHE B 1 213 ? 18.734 -23.703 -18.75 1 98.62 213 PHE B CA 1
ATOM 5155 C C . PHE B 1 213 ? 18.125 -23.828 -20.141 1 98.62 213 PHE B C 1
ATOM 5157 O O . PHE B 1 213 ? 17.094 -24.5 -20.312 1 98.62 213 PHE B O 1
ATOM 5164 N N . LYS B 1 214 ? 18.75 -23.188 -21.109 1 97.94 214 LYS B N 1
ATOM 5165 C CA . LYS B 1 214 ? 18.266 -23.328 -22.484 1 97.94 214 LYS B CA 1
ATOM 5166 C C . LYS B 1 214 ? 18.688 -24.656 -23.078 1 97.94 214 LYS B C 1
ATOM 5168 O O . LYS B 1 214 ? 17.844 -25.406 -23.594 1 97.94 214 LYS B O 1
ATOM 5173 N N . THR B 1 215 ? 19.891 -25.031 -22.984 1 98.06 215 THR B N 1
ATOM 5174 C CA . THR B 1 215 ? 20.453 -26.172 -23.719 1 98.06 215 THR B CA 1
ATOM 5175 C C . THR B 1 215 ? 19.969 -27.484 -23.109 1 98.06 215 THR B C 1
ATOM 5177 O O . THR B 1 215 ? 19.719 -28.453 -23.844 1 98.06 215 THR B O 1
ATOM 5180 N N . GLU B 1 216 ? 19.828 -27.484 -21.781 1 98.25 216 GLU B N 1
ATOM 5181 C CA . GLU B 1 216 ? 19.484 -28.75 -21.125 1 98.25 216 GLU B CA 1
ATOM 5182 C C . GLU B 1 216 ? 18 -28.812 -20.797 1 98.25 216 GLU B C 1
ATOM 5184 O O . GLU B 1 216 ? 17.422 -29.906 -20.688 1 98.25 216 GLU B O 1
ATOM 5189 N N . ASN B 1 217 ? 17.391 -27.703 -20.578 1 98.62 217 ASN B N 1
ATOM 5190 C CA . ASN B 1 217 ? 16.016 -27.734 -20.094 1 98.62 217 ASN B CA 1
ATOM 5191 C C . ASN B 1 217 ? 15.055 -27.078 -21.094 1 98.62 217 ASN B C 1
ATOM 5193 O O . ASN B 1 217 ? 13.836 -27.109 -20.891 1 98.62 217 ASN B O 1
ATOM 5197 N N . GLY B 1 218 ? 15.578 -26.484 -22.188 1 98.06 218 GLY B N 1
ATOM 5198 C CA . GLY B 1 218 ? 14.734 -25.891 -23.219 1 98.06 218 GLY B CA 1
ATOM 5199 C C . GLY B 1 218 ? 14.055 -24.609 -22.75 1 98.06 218 GLY B C 1
ATOM 5200 O O . GLY B 1 218 ? 13 -24.25 -23.266 1 98.06 218 GLY B O 1
ATOM 5201 N N . LEU B 1 219 ? 14.594 -23.922 -21.766 1 98.81 219 LEU B N 1
ATOM 5202 C CA . LEU B 1 219 ? 13.977 -22.703 -21.25 1 98.81 219 LEU B CA 1
ATOM 5203 C C . LEU B 1 219 ? 14.398 -21.484 -22.047 1 98.81 219 LEU B C 1
ATOM 5205 O O . LEU B 1 219 ? 15.594 -21.266 -22.266 1 98.81 219 LEU B O 1
ATOM 5209 N N . ALA B 1 220 ? 13.453 -20.75 -22.5 1 98.56 220 ALA B N 1
ATOM 5210 C CA . ALA B 1 220 ? 13.711 -19.469 -23.141 1 98.56 220 ALA B CA 1
ATOM 5211 C C . ALA B 1 220 ? 13.75 -18.344 -22.109 1 98.56 220 ALA B C 1
ATOM 5213 O O . ALA B 1 220 ? 13.023 -18.391 -21.109 1 98.56 220 ALA B O 1
ATOM 5214 N N . ASP B 1 221 ? 14.586 -17.359 -22.328 1 98.69 221 ASP B N 1
ATOM 5215 C CA . ASP B 1 221 ? 14.68 -16.188 -21.469 1 98.69 221 ASP B CA 1
ATOM 5216 C C . ASP B 1 221 ? 13.82 -15.047 -22 1 98.69 221 ASP B C 1
ATOM 5218 O O . ASP B 1 221 ? 14.039 -14.57 -23.109 1 98.69 221 ASP B O 1
ATOM 5222 N N . VAL B 1 222 ? 12.914 -14.547 -21.188 1 98.69 222 VAL B N 1
ATOM 5223 C CA . VAL B 1 222 ? 11.969 -13.531 -21.625 1 98.69 222 VAL B CA 1
ATOM 5224 C C . VAL B 1 222 ? 12.719 -12.25 -21.984 1 98.69 222 VAL B C 1
ATOM 5226 O O . VAL B 1 222 ? 12.328 -11.539 -22.922 1 98.69 222 VAL B O 1
ATOM 5229 N N . TRP B 1 223 ? 13.75 -11.898 -21.234 1 98.56 223 TRP B N 1
ATOM 5230 C CA . TRP B 1 223 ? 14.539 -10.711 -21.562 1 98.56 223 TRP B CA 1
ATOM 5231 C C . TRP B 1 223 ? 15.188 -10.844 -22.938 1 98.56 223 TRP B C 1
ATOM 5233 O O . TRP B 1 223 ? 15.141 -9.906 -23.734 1 98.56 223 TRP B O 1
ATOM 5243 N N . VAL B 1 224 ? 15.789 -12.008 -23.203 1 98.19 224 VAL B N 1
ATOM 5244 C CA . VAL B 1 224 ? 16.422 -12.242 -24.5 1 98.19 224 VAL B CA 1
ATOM 5245 C C . VAL B 1 224 ? 15.398 -12.102 -25.609 1 98.19 224 VAL B C 1
ATOM 5247 O O . VAL B 1 224 ? 15.672 -11.492 -26.641 1 98.19 224 VAL B O 1
ATOM 5250 N N . GLU B 1 225 ? 14.242 -12.68 -25.391 1 97.75 225 GLU B N 1
ATOM 5251 C CA . GLU B 1 225 ? 13.18 -12.531 -26.391 1 97.75 225 GLU B CA 1
ATOM 5252 C C . GLU B 1 225 ? 12.805 -11.07 -26.578 1 97.75 225 GLU B C 1
ATOM 5254 O O . GLU B 1 225 ? 12.539 -10.641 -27.703 1 97.75 225 GLU B O 1
ATOM 5259 N N . SER B 1 226 ? 12.773 -10.32 -25.547 1 96.56 226 SER B N 1
ATOM 5260 C CA . SER B 1 226 ? 12.312 -8.938 -25.594 1 96.56 226 SER B CA 1
ATOM 5261 C C . SER B 1 226 ? 13.273 -8.062 -26.391 1 96.56 226 SER B C 1
ATOM 5263 O O . SER B 1 226 ? 12.852 -7.09 -27.031 1 96.56 226 SER B O 1
ATOM 5265 N N . ILE B 1 227 ? 14.57 -8.344 -26.328 1 95.06 227 ILE B N 1
ATOM 5266 C CA . ILE B 1 227 ? 15.531 -7.5 -27.031 1 95.06 227 ILE B CA 1
ATOM 5267 C C . ILE B 1 227 ? 15.609 -7.926 -28.5 1 95.06 227 ILE B C 1
ATOM 5269 O O . ILE B 1 227 ? 16.203 -7.223 -29.328 1 95.06 227 ILE B O 1
ATOM 5273 N N . GLY B 1 228 ? 15.047 -9.102 -28.906 1 92.94 228 GLY B N 1
ATOM 5274 C CA . GLY B 1 228 ? 14.844 -9.492 -30.297 1 92.94 228 GLY B CA 1
ATOM 5275 C C . GLY B 1 228 ? 16.109 -9.992 -30.969 1 92.94 228 GLY B C 1
ATOM 5276 O O . GLY B 1 228 ? 16.25 -9.914 -32.188 1 92.94 228 GLY B O 1
ATOM 5277 N N . ARG B 1 229 ? 17.062 -10.305 -30.125 1 91 229 ARG B N 1
ATOM 5278 C CA . ARG B 1 229 ? 18.312 -10.883 -30.625 1 91 229 ARG B CA 1
ATOM 5279 C C . ARG B 1 229 ? 18.828 -11.969 -29.703 1 91 229 ARG B C 1
ATOM 5281 O O . ARG B 1 229 ? 18.203 -12.258 -28.672 1 91 229 ARG B O 1
ATOM 5288 N N . ALA B 1 230 ? 19.875 -12.578 -30.141 1 95.31 230 ALA B N 1
ATOM 5289 C CA . ALA B 1 230 ? 20.5 -13.625 -29.312 1 95.31 230 ALA B CA 1
ATOM 5290 C C . ALA B 1 230 ? 21.062 -13.055 -28.016 1 95.31 230 ALA B C 1
ATOM 5292 O O . ALA B 1 230 ? 21.422 -11.875 -27.969 1 95.31 230 ALA B O 1
ATOM 5293 N N . ALA B 1 231 ? 21.109 -13.898 -27.031 1 97 231 ALA B N 1
ATOM 5294 C CA . ALA B 1 231 ? 21.766 -13.5 -25.781 1 97 231 ALA B CA 1
ATOM 5295 C C . ALA B 1 231 ? 23.219 -13.078 -26.031 1 97 231 ALA B C 1
ATOM 5297 O O . ALA B 1 231 ? 23.906 -13.68 -26.859 1 97 231 ALA B O 1
ATOM 5298 N N . PRO B 1 232 ? 23.719 -12.102 -25.312 1 97.25 232 PRO B N 1
ATOM 5299 C CA . PRO B 1 232 ? 25.109 -11.688 -25.516 1 97.25 232 PRO B CA 1
ATOM 5300 C C . PRO B 1 232 ? 26.094 -12.844 -25.328 1 97.25 232 PRO B C 1
ATOM 5302 O O . PRO B 1 232 ? 25.906 -13.68 -24.438 1 97.25 232 PRO B O 1
ATOM 5305 N N . ALA B 1 233 ? 27.078 -12.789 -26.156 1 96.94 233 ALA B N 1
ATOM 5306 C CA . ALA B 1 233 ? 28.062 -13.867 -26.125 1 96.94 233 ALA B CA 1
ATOM 5307 C C . ALA B 1 233 ? 28.922 -13.797 -24.859 1 96.94 233 ALA B C 1
ATOM 5309 O O . ALA B 1 233 ? 29.234 -12.703 -24.391 1 96.94 233 ALA B O 1
ATOM 5310 N N . ALA B 1 234 ? 29.297 -14.984 -24.422 1 96.19 234 ALA B N 1
ATOM 5311 C CA . ALA B 1 234 ? 30.203 -15.047 -23.281 1 96.19 234 ALA B CA 1
ATOM 5312 C C . ALA B 1 234 ? 31.516 -14.32 -23.578 1 96.19 234 ALA B C 1
ATOM 5314 O O . ALA B 1 234 ? 32.062 -14.438 -24.688 1 96.19 234 ALA B O 1
ATOM 5315 N N . GLY B 1 235 ? 31.938 -13.523 -22.594 1 96.12 235 GLY B N 1
ATOM 5316 C CA . GLY B 1 235 ? 33.219 -12.859 -22.734 1 96.12 235 GLY B CA 1
ATOM 5317 C C . GLY B 1 235 ? 33.094 -11.461 -23.328 1 96.12 235 GLY B C 1
ATOM 5318 O O . GLY B 1 235 ? 34.094 -10.727 -23.375 1 96.12 235 GLY B O 1
ATOM 5319 N N . THR B 1 236 ? 31.984 -11.117 -23.766 1 97.06 236 THR B N 1
ATOM 5320 C CA . THR B 1 236 ? 31.812 -9.766 -24.297 1 97.06 236 THR B CA 1
ATOM 5321 C C . THR B 1 236 ? 31.516 -8.773 -23.188 1 97.06 236 THR B C 1
ATOM 5323 O O . THR B 1 236 ? 31.406 -9.164 -22.016 1 97.06 236 THR B O 1
ATOM 5326 N N . THR B 1 237 ? 31.391 -7.445 -23.531 1 96.25 237 THR B N 1
ATOM 5327 C CA . THR B 1 237 ? 31.109 -6.398 -22.562 1 96.25 237 THR B CA 1
ATOM 5328 C C . THR B 1 237 ? 29.688 -6.531 -22.016 1 96.25 237 THR B C 1
ATOM 5330 O O . THR B 1 237 ? 28.734 -6.648 -22.781 1 96.25 237 THR B O 1
ATOM 5333 N N . PRO B 1 238 ? 29.625 -6.543 -20.734 1 95.38 238 PRO B N 1
ATOM 5334 C CA . PRO B 1 238 ? 28.281 -6.68 -20.156 1 95.38 238 PRO B CA 1
ATOM 5335 C C . PRO B 1 238 ? 27.359 -5.508 -20.5 1 95.38 238 PRO B C 1
ATOM 5337 O O . PRO B 1 238 ? 27.828 -4.363 -20.562 1 95.38 238 PRO B O 1
ATOM 5340 N N . LEU B 1 239 ? 26.047 -5.793 -20.688 1 94.75 239 LEU B N 1
ATOM 5341 C CA . LEU B 1 239 ? 25.016 -4.781 -20.891 1 94.75 239 LEU B CA 1
ATOM 5342 C C . LEU B 1 239 ? 24.328 -4.445 -19.578 1 94.75 239 LEU B C 1
ATOM 5344 O O . LEU B 1 239 ? 23.094 -4.477 -19.484 1 94.75 239 LEU B O 1
ATOM 5348 N N . THR B 1 240 ? 25 -4.043 -18.609 1 91.19 240 THR B N 1
ATOM 5349 C CA . THR B 1 240 ? 24.469 -3.887 -17.25 1 91.19 240 THR B CA 1
ATOM 5350 C C . THR B 1 240 ? 23.516 -2.695 -17.172 1 91.19 240 THR B C 1
ATOM 5352 O O . THR B 1 240 ? 23.766 -1.662 -17.797 1 91.19 240 THR B O 1
ATOM 5355 N N . CYS B 1 241 ? 22.547 -2.779 -16.406 1 93.62 241 CYS B N 1
ATOM 5356 C CA . CYS B 1 241 ? 21.562 -1.711 -16.219 1 93.62 241 CYS B CA 1
ATOM 5357 C C . CYS B 1 241 ? 22.172 -0.547 -15.445 1 93.62 241 CYS B C 1
ATOM 5359 O O . CYS B 1 241 ? 22.938 -0.756 -14.5 1 93.62 241 CYS B O 1
ATOM 5361 N N . PRO B 1 242 ? 21.766 0.645 -15.812 1 89.88 242 PRO B N 1
ATOM 5362 C CA . PRO B 1 242 ? 22.203 1.804 -15.023 1 89.88 242 PRO B CA 1
ATOM 5363 C C . PRO B 1 242 ? 21.531 1.861 -13.648 1 89.88 242 PRO B C 1
ATOM 5365 O O . PRO B 1 242 ? 20.562 1.153 -13.406 1 89.88 242 PRO B O 1
ATOM 5368 N N . LYS B 1 243 ? 22.172 2.707 -12.805 1 86.94 243 LYS B N 1
ATOM 5369 C CA . LYS B 1 243 ? 21.516 2.969 -11.523 1 86.94 243 LYS B CA 1
ATOM 5370 C C . LYS B 1 243 ? 20.203 3.717 -11.719 1 86.94 243 LYS B C 1
ATOM 5372 O O . LYS B 1 243 ? 20.109 4.598 -12.578 1 86.94 243 LYS B O 1
ATOM 5377 N N . GLY B 1 244 ? 19.297 3.426 -10.906 1 87.62 244 GLY B N 1
ATOM 5378 C CA . GLY B 1 244 ? 18 4.074 -11.008 1 87.62 244 GLY B CA 1
ATOM 5379 C C . GLY B 1 244 ? 17.062 3.391 -11.984 1 87.62 244 GLY B C 1
ATOM 5380 O O . GLY B 1 244 ? 17.188 2.191 -12.234 1 87.62 244 GLY B O 1
ATOM 5381 N N . ILE B 1 245 ? 16.109 4.117 -12.469 1 92.12 245 ILE B N 1
ATOM 5382 C CA . ILE B 1 245 ? 15.102 3.582 -13.367 1 92.12 245 ILE B CA 1
ATOM 5383 C C . ILE B 1 245 ? 15.672 3.438 -14.773 1 92.12 245 ILE B C 1
ATOM 5385 O O . ILE B 1 245 ? 16.047 4.43 -15.406 1 92.12 245 ILE B O 1
ATOM 5389 N N . PRO B 1 246 ? 15.766 2.223 -15.25 1 94 246 PRO B N 1
ATOM 5390 C CA . PRO B 1 246 ? 16.25 2.08 -16.625 1 94 246 PRO B CA 1
ATOM 5391 C C . PRO B 1 246 ? 15.367 2.779 -17.641 1 94 246 PRO B C 1
ATOM 5393 O O . PRO B 1 246 ? 14.141 2.764 -17.516 1 94 246 PRO B O 1
ATOM 5396 N N . LYS B 1 247 ? 15.859 3.408 -18.688 1 90.25 247 LYS B N 1
ATOM 5397 C CA . LYS B 1 247 ? 15.133 4.133 -19.719 1 90.25 247 LYS B CA 1
ATOM 5398 C C . LYS B 1 247 ? 14.43 3.168 -20.672 1 90.25 247 LYS B C 1
ATOM 5400 O O . LYS B 1 247 ? 13.438 3.531 -21.312 1 90.25 247 LYS B O 1
ATOM 5405 N N . ASN B 1 248 ? 15.086 2.031 -20.844 1 89.81 248 ASN B N 1
ATOM 5406 C CA . ASN B 1 248 ? 14.516 0.96 -21.641 1 89.81 248 ASN B CA 1
ATOM 5407 C C . ASN B 1 248 ? 14.867 -0.415 -21.094 1 89.81 248 ASN B C 1
ATOM 5409 O O . ASN B 1 248 ? 15.469 -0.518 -20.016 1 89.81 248 ASN B O 1
ATOM 5413 N N . PHE B 1 249 ? 14.477 -1.425 -21.891 1 90.19 249 PHE B N 1
ATOM 5414 C CA . PHE B 1 249 ? 14.633 -2.775 -21.359 1 90.19 249 PHE B CA 1
ATOM 5415 C C . PHE B 1 249 ? 15.828 -3.473 -22 1 90.19 249 PHE B C 1
ATOM 5417 O O . PHE B 1 249 ? 15.922 -4.699 -21.984 1 90.19 249 PHE B O 1
ATOM 5424 N N . GLY B 1 250 ? 16.766 -2.684 -22.578 1 94.44 250 GLY B N 1
ATOM 5425 C CA . GLY B 1 250 ? 17.875 -3.277 -23.312 1 94.44 250 GLY B CA 1
ATOM 5426 C C . GLY B 1 250 ? 19 -3.74 -22.406 1 94.44 250 GLY B C 1
ATOM 5427 O O . GLY B 1 250 ? 19.797 -4.602 -22.797 1 94.44 250 GLY B O 1
ATOM 5428 N N . CYS B 1 251 ? 19.094 -3.184 -21.281 1 96.81 251 CYS B N 1
ATOM 5429 C CA . CYS B 1 251 ? 20.141 -3.602 -20.359 1 96.81 251 CYS B CA 1
ATOM 5430 C C . CYS B 1 251 ? 19.781 -4.926 -19.688 1 96.81 251 CYS B C 1
ATOM 5432 O O . CYS B 1 251 ? 18.625 -5.336 -19.703 1 96.81 251 CYS B O 1
ATOM 5434 N N . GLU B 1 252 ? 20.828 -5.656 -19.234 1 97.38 252 GLU B N 1
ATOM 5435 C CA . GLU B 1 252 ? 20.625 -6.973 -18.625 1 97.38 252 GLU B CA 1
ATOM 5436 C C . GLU B 1 252 ? 20.781 -6.914 -17.109 1 97.38 252 GLU B C 1
ATOM 5438 O O . GLU B 1 252 ? 21.734 -6.32 -16.594 1 97.38 252 GLU B O 1
ATOM 5443 N N . ASP B 1 253 ? 19.812 -7.414 -16.422 1 96.31 253 ASP B N 1
ATOM 5444 C CA . ASP B 1 253 ? 19.906 -7.625 -14.977 1 96.31 253 ASP B CA 1
ATOM 5445 C C . ASP B 1 253 ? 20.219 -9.086 -14.656 1 96.31 253 ASP B C 1
ATOM 5447 O O . ASP B 1 253 ? 20.141 -9.953 -15.523 1 96.31 253 ASP B O 1
ATOM 5451 N N . VAL B 1 254 ? 20.656 -9.32 -13.359 1 96.62 254 VAL B N 1
ATOM 5452 C CA . VAL B 1 254 ? 21 -10.68 -12.961 1 96.62 254 VAL B CA 1
ATOM 5453 C C . VAL B 1 254 ? 19.734 -11.445 -12.57 1 96.62 254 VAL B C 1
ATOM 5455 O O . VAL B 1 254 ? 19.75 -12.672 -12.508 1 96.62 254 VAL B O 1
ATOM 5458 N N . ASP B 1 255 ? 18.672 -10.742 -12.203 1 97.44 255 ASP B N 1
ATOM 5459 C CA . ASP B 1 255 ? 17.375 -11.383 -12.078 1 97.44 255 ASP B CA 1
ATOM 5460 C C . ASP B 1 255 ? 16.812 -11.766 -13.453 1 97.44 255 ASP B C 1
ATOM 5462 O O . ASP B 1 255 ? 16.844 -10.969 -14.383 1 97.44 255 ASP B O 1
ATOM 5466 N N . LYS B 1 256 ? 16.359 -13 -13.57 1 98.44 256 LYS B N 1
ATOM 5467 C CA . LYS B 1 256 ? 15.891 -13.469 -14.875 1 98.44 256 LYS B CA 1
ATOM 5468 C C . LYS B 1 256 ? 14.562 -14.219 -14.742 1 98.44 256 LYS B C 1
ATOM 5470 O O . LYS B 1 256 ? 14.203 -14.664 -13.656 1 98.44 256 LYS B O 1
ATOM 5475 N N . VAL B 1 257 ? 13.836 -14.266 -15.797 1 98.94 257 VAL B N 1
ATOM 5476 C CA . VAL B 1 257 ? 12.648 -15.094 -15.984 1 98.94 257 VAL B CA 1
ATOM 5477 C C . VAL B 1 257 ? 12.828 -15.984 -17.203 1 98.94 257 VAL B C 1
ATOM 5479 O O . VAL B 1 257 ? 12.93 -15.492 -18.328 1 98.94 257 VAL B O 1
ATOM 5482 N N . LEU B 1 258 ? 12.914 -17.266 -17 1 98.94 258 LEU B N 1
ATOM 5483 C CA . LEU B 1 258 ? 13.039 -18.281 -18.047 1 98.94 258 LEU B CA 1
ATOM 5484 C C . LEU B 1 258 ? 11.828 -19.219 -18.047 1 98.94 258 LEU B C 1
ATOM 5486 O O . LEU B 1 258 ? 11.273 -19.516 -16.984 1 98.94 258 LEU B O 1
ATOM 5490 N N . TYR B 1 259 ? 11.477 -19.688 -19.219 1 98.94 259 TYR B N 1
ATOM 5491 C CA . TYR B 1 259 ? 10.25 -20.469 -19.25 1 98.94 259 TYR B CA 1
ATOM 5492 C C . TYR B 1 259 ? 10.25 -21.469 -20.406 1 98.94 259 TYR B C 1
ATOM 5494 O O . TYR B 1 259 ? 11.023 -21.312 -21.359 1 98.94 259 TYR B O 1
ATOM 5502 N N . ARG B 1 260 ? 9.453 -22.438 -20.328 1 98.81 260 ARG B N 1
ATOM 5503 C CA . ARG B 1 260 ? 9.07 -23.328 -21.406 1 98.81 260 ARG B CA 1
ATOM 5504 C C . ARG B 1 260 ? 7.656 -23.859 -21.219 1 98.81 260 ARG B C 1
ATOM 5506 O O . ARG B 1 260 ? 7.152 -23.922 -20.094 1 98.81 260 ARG B O 1
ATOM 5513 N N . GLY B 1 261 ? 7.043 -24.219 -22.328 1 98.19 261 GLY B N 1
ATOM 5514 C CA . GLY B 1 261 ? 5.781 -24.938 -22.266 1 98.19 261 GLY B CA 1
ATOM 5515 C C . GLY B 1 261 ? 5.953 -26.438 -22.125 1 98.19 261 GLY B C 1
ATOM 5516 O O . GLY B 1 261 ? 6.961 -26.906 -21.594 1 98.19 261 GLY B O 1
ATOM 5517 N N . SER B 1 262 ? 4.918 -27.141 -22.438 1 97.25 262 SER B N 1
ATOM 5518 C CA . SER B 1 262 ? 4.891 -28.609 -22.5 1 97.25 262 SER B CA 1
ATOM 5519 C C . SER B 1 262 ? 4.129 -29.094 -23.734 1 97.25 262 SER B C 1
ATOM 5521 O O . SER B 1 262 ? 3.77 -28.297 -24.594 1 97.25 262 SER B O 1
ATOM 5523 N N . ARG B 1 263 ? 4.062 -30.391 -23.812 1 96 263 ARG B N 1
ATOM 5524 C CA . ARG B 1 263 ? 3.311 -30.953 -24.922 1 96 263 ARG B CA 1
ATOM 5525 C C . ARG B 1 263 ? 1.83 -30.609 -24.828 1 96 263 ARG B C 1
ATOM 5527 O O . ARG B 1 263 ? 1.104 -30.656 -25.812 1 96 263 ARG B O 1
ATOM 5534 N N . VAL B 1 264 ? 1.413 -30.203 -23.656 1 96.12 264 VAL B N 1
ATOM 5535 C CA . VAL B 1 264 ? -0.012 -29.969 -23.453 1 96.12 264 VAL B CA 1
ATOM 5536 C C . VAL B 1 264 ? -0.266 -28.469 -23.266 1 96.12 264 VAL B C 1
ATOM 5538 O O . VAL B 1 264 ? -1.351 -27.969 -23.578 1 96.12 264 VAL B O 1
ATOM 5541 N N . ILE B 1 265 ? 0.686 -27.734 -22.797 1 97.62 265 ILE B N 1
ATOM 5542 C CA . ILE B 1 265 ? 0.499 -26.328 -22.469 1 97.62 265 ILE B CA 1
ATOM 5543 C C . ILE B 1 265 ? 1.461 -25.469 -23.281 1 97.62 265 ILE B C 1
ATOM 5545 O O . ILE B 1 265 ? 2.682 -25.594 -23.156 1 97.62 265 ILE B O 1
ATOM 5549 N N . ARG B 1 266 ? 0.933 -24.641 -24.078 1 97.88 266 ARG B N 1
ATOM 5550 C CA . ARG B 1 266 ? 1.716 -23.594 -24.734 1 97.88 266 ARG B CA 1
ATOM 5551 C C . ARG B 1 266 ? 1.82 -22.344 -23.844 1 97.88 266 ARG B C 1
ATOM 5553 O O . ARG B 1 266 ? 0.824 -21.906 -23.281 1 97.88 266 ARG B O 1
ATOM 5560 N N . ILE B 1 267 ? 2.994 -21.859 -23.656 1 98.44 267 ILE B N 1
ATOM 5561 C CA . ILE B 1 267 ? 3.213 -20.609 -22.938 1 98.44 267 ILE B CA 1
ATOM 5562 C C . ILE B 1 267 ? 3.953 -19.625 -23.844 1 98.44 267 ILE B C 1
ATOM 5564 O O . ILE B 1 267 ? 4.969 -19.969 -24.453 1 98.44 267 ILE B O 1
ATOM 5568 N N . ASP B 1 268 ? 3.414 -18.438 -23.953 1 98.19 268 ASP B N 1
ATOM 5569 C CA . ASP B 1 268 ? 4.051 -17.359 -24.703 1 98.19 268 ASP B CA 1
ATOM 5570 C C . ASP B 1 268 ? 4.281 -16.141 -23.828 1 98.19 268 ASP B C 1
ATOM 5572 O O . ASP B 1 268 ? 3.371 -15.695 -23.125 1 98.19 268 ASP B O 1
ATOM 5576 N N . SER B 1 269 ? 5.512 -15.711 -23.844 1 98 269 SER B N 1
ATOM 5577 C CA . SER B 1 269 ? 5.754 -14.414 -23.219 1 98 269 SER B CA 1
ATOM 5578 C C . SER B 1 269 ? 5.414 -13.273 -24.172 1 98 269 SER B C 1
ATOM 5580 O O . SER B 1 269 ? 5.891 -13.242 -25.312 1 98 269 SER B O 1
ATOM 5582 N N . TYR B 1 270 ? 4.547 -12.312 -23.688 1 97 270 TYR B N 1
ATOM 5583 C CA . TYR B 1 270 ? 4.18 -11.281 -24.656 1 97 270 TYR B CA 1
ATOM 5584 C C . TYR B 1 270 ? 4.602 -9.898 -24.172 1 97 270 TYR B C 1
ATOM 5586 O O . TYR B 1 270 ? 4.582 -8.93 -24.938 1 97 270 TYR B O 1
ATOM 5594 N N . ARG B 1 271 ? 5.047 -9.727 -22.906 1 96.81 271 ARG B N 1
ATOM 5595 C CA . ARG B 1 271 ? 5.613 -8.469 -22.422 1 96.81 271 ARG B CA 1
ATOM 5596 C C . ARG B 1 271 ? 6.672 -8.719 -21.344 1 96.81 271 ARG B C 1
ATOM 5598 O O . ARG B 1 271 ? 6.539 -9.641 -20.547 1 96.81 271 ARG B O 1
ATOM 5605 N N . PHE B 1 272 ? 7.68 -7.941 -21.469 1 97.88 272 PHE B N 1
ATOM 5606 C CA . PHE B 1 272 ? 8.766 -7.879 -20.5 1 97.88 272 PHE B CA 1
ATOM 5607 C C . PHE B 1 272 ? 8.93 -6.465 -19.969 1 97.88 272 PHE B C 1
ATOM 5609 O O . PHE B 1 272 ? 8.891 -5.496 -20.719 1 97.88 272 PHE B O 1
ATOM 5616 N N . TYR B 1 273 ? 9.141 -6.359 -18.5 1 97.5 273 TYR B N 1
ATOM 5617 C CA . TYR B 1 273 ? 9.328 -5.043 -17.906 1 97.5 273 TYR B CA 1
ATOM 5618 C C . TYR B 1 273 ? 10.352 -5.094 -16.781 1 97.5 273 TYR B C 1
ATOM 5620 O O . TYR B 1 273 ? 10.438 -6.09 -16.062 1 97.5 273 TYR B O 1
ATOM 5628 N N . TYR B 1 274 ? 11.164 -4.066 -16.734 1 97.75 274 TYR B N 1
ATOM 5629 C CA . TYR B 1 274 ? 11.719 -3.689 -15.43 1 97.75 274 TYR B CA 1
ATOM 5630 C C . TYR B 1 274 ? 10.766 -2.77 -14.68 1 97.75 274 TYR B C 1
ATOM 5632 O O . TYR B 1 274 ? 10.516 -1.639 -15.102 1 97.75 274 TYR B O 1
ATOM 5640 N N . ASP B 1 275 ? 10.297 -3.197 -13.492 1 97.44 275 ASP B N 1
ATOM 5641 C CA . ASP B 1 275 ? 9.281 -2.443 -12.781 1 97.44 275 ASP B CA 1
ATOM 5642 C C . ASP B 1 275 ? 9.906 -1.536 -11.719 1 97.44 275 ASP B C 1
ATOM 5644 O O . ASP B 1 275 ? 9.289 -1.264 -10.688 1 97.44 275 ASP B O 1
ATOM 5648 N N . THR B 1 276 ? 11.094 -1.06 -11.992 1 96.06 276 THR B N 1
ATOM 5649 C CA . THR B 1 276 ? 11.836 -0.227 -11.047 1 96.06 276 THR B CA 1
ATOM 5650 C C . THR B 1 276 ? 11.008 0.989 -10.641 1 96.06 276 THR B C 1
ATOM 5652 O O . THR B 1 276 ? 10.969 1.354 -9.461 1 96.06 276 THR B O 1
ATOM 5655 N N . SER B 1 277 ? 10.305 1.628 -11.508 1 95.88 277 SER B N 1
ATOM 5656 C CA . SER B 1 277 ? 9.531 2.836 -11.227 1 95.88 277 SER B CA 1
ATOM 5657 C C . SER B 1 277 ? 8.336 2.533 -10.328 1 95.88 277 SER B C 1
ATOM 5659 O O . SER B 1 277 ? 7.773 3.439 -9.719 1 95.88 277 SER B O 1
ATOM 5661 N N . ARG B 1 278 ? 7.945 1.263 -10.227 1 96.38 278 ARG B N 1
ATOM 5662 C CA . ARG B 1 278 ? 6.812 0.865 -9.391 1 96.38 278 ARG B CA 1
ATOM 5663 C C . ARG B 1 278 ? 7.254 0.592 -7.961 1 96.38 278 ARG B C 1
ATOM 5665 O O . ARG B 1 278 ? 6.422 0.479 -7.059 1 96.38 278 ARG B O 1
ATOM 5672 N N . PHE B 1 279 ? 8.5 0.5 -7.785 1 96.12 279 PHE B N 1
ATOM 5673 C CA . PHE B 1 279 ? 8.992 0.156 -6.461 1 96.12 279 PHE B CA 1
ATOM 5674 C C . PHE B 1 279 ? 9.859 1.277 -5.898 1 96.12 279 PHE B C 1
ATOM 5676 O O . PHE B 1 279 ? 11.023 1.058 -5.551 1 96.12 279 PHE B O 1
ATOM 5683 N N . LEU B 1 280 ? 9.266 2.406 -5.781 1 94.31 280 LEU B N 1
ATOM 5684 C CA . LEU B 1 280 ? 9.836 3.584 -5.141 1 94.31 280 LEU B CA 1
ATOM 5685 C C . LEU B 1 280 ? 9.141 3.881 -3.818 1 94.31 280 LEU B C 1
ATOM 5687 O O . LEU B 1 280 ? 7.953 3.576 -3.658 1 94.31 280 LEU B O 1
ATOM 5691 N N . SER B 1 281 ? 9.922 4.391 -2.857 1 92.19 281 SER B N 1
ATOM 5692 C CA . SER B 1 281 ? 9.336 4.902 -1.623 1 92.19 281 SER B CA 1
ATOM 5693 C C . SER B 1 281 ? 8.469 6.133 -1.888 1 92.19 281 SER B C 1
ATOM 5695 O O . SER B 1 281 ? 8.477 6.672 -2.996 1 92.19 281 SER B O 1
ATOM 5697 N N . PRO B 1 282 ? 7.75 6.605 -0.843 1 89.62 282 PRO B N 1
ATOM 5698 C CA . PRO B 1 282 ? 6.926 7.797 -1.032 1 89.62 282 PRO B CA 1
ATOM 5699 C C . PRO B 1 282 ? 7.746 9.031 -1.394 1 89.62 282 PRO B C 1
ATOM 5701 O O . PRO B 1 282 ? 7.227 9.969 -2.008 1 89.62 282 PRO B O 1
ATOM 5704 N N . VAL B 1 283 ? 8.984 9.109 -1.056 1 89.31 283 VAL B N 1
ATOM 5705 C CA . VAL B 1 283 ? 9.836 10.25 -1.383 1 89.31 283 VAL B CA 1
ATOM 5706 C C . VAL B 1 283 ? 10.68 9.922 -2.613 1 89.31 283 VAL B C 1
ATOM 5708 O O . VAL B 1 283 ? 11.758 10.484 -2.795 1 89.31 283 VAL B O 1
ATOM 5711 N N . GLU B 1 284 ? 10.32 8.836 -3.373 1 90.25 284 GLU B N 1
ATOM 5712 C CA . GLU B 1 284 ? 10.789 8.516 -4.719 1 90.25 284 GLU B CA 1
ATOM 5713 C C . GLU B 1 284 ? 12.203 7.957 -4.688 1 90.25 284 GLU B C 1
ATOM 5715 O O . GLU B 1 284 ? 13 8.211 -5.598 1 90.25 284 GLU B O 1
ATOM 5720 N N . LYS B 1 285 ? 12.531 7.328 -3.635 1 89.62 285 LYS B N 1
ATOM 5721 C CA . LYS B 1 285 ? 13.781 6.574 -3.57 1 89.62 285 LYS B CA 1
ATOM 5722 C C . LYS B 1 285 ? 13.547 5.102 -3.893 1 89.62 285 LYS B C 1
ATOM 5724 O O . LYS B 1 285 ? 12.547 4.516 -3.467 1 89.62 285 LYS B O 1
ATOM 5729 N N . PRO B 1 286 ? 14.531 4.48 -4.609 1 90.06 286 PRO B N 1
ATOM 5730 C CA 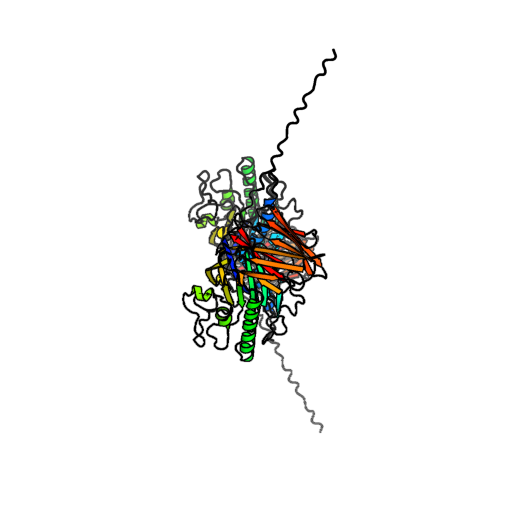. PRO B 1 286 ? 14.367 3.059 -4.918 1 90.06 286 PRO B CA 1
ATOM 5731 C C . PRO B 1 286 ? 14.297 2.188 -3.664 1 90.06 286 PRO B C 1
ATOM 5733 O O . PRO B 1 286 ? 15.055 2.404 -2.713 1 90.06 286 PRO B O 1
ATOM 5736 N N . LEU B 1 287 ? 13.398 1.256 -3.637 1 92.31 287 LEU B N 1
ATOM 5737 C CA . LEU B 1 287 ? 13.18 0.379 -2.49 1 92.31 287 LEU B CA 1
ATOM 5738 C C . LEU B 1 287 ? 14.078 -0.851 -2.572 1 92.31 287 LEU B C 1
ATOM 5740 O O . LEU B 1 287 ? 14.242 -1.577 -1.588 1 92.31 287 LEU B O 1
ATOM 5744 N N . THR B 1 288 ? 14.617 -1.146 -3.736 1 88.25 288 THR B N 1
ATOM 5745 C CA . THR B 1 288 ? 15.523 -2.264 -3.973 1 88.25 288 THR B CA 1
ATOM 5746 C C . THR B 1 288 ? 16.672 -1.845 -4.887 1 88.25 288 THR B C 1
ATOM 5748 O O . THR B 1 288 ? 16.531 -0.9 -5.668 1 88.25 288 THR B O 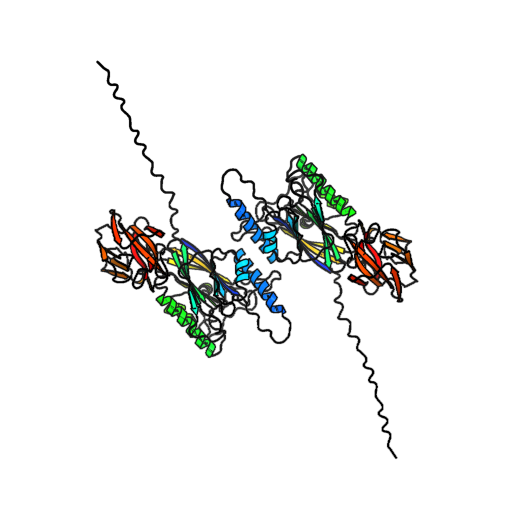1
ATOM 5751 N N . ASP B 1 289 ? 17.797 -2.461 -4.703 1 83.25 289 ASP B N 1
ATOM 5752 C CA . ASP B 1 289 ? 19 -2.066 -5.438 1 83.25 289 ASP B CA 1
ATOM 5753 C C . ASP B 1 289 ? 19.047 -2.729 -6.812 1 83.25 289 ASP B C 1
ATOM 5755 O O . ASP B 1 289 ? 19.984 -2.496 -7.586 1 83.25 289 ASP B O 1
ATOM 5759 N N . ARG B 1 290 ? 18.141 -3.555 -7.172 1 89.69 290 ARG B N 1
ATOM 5760 C CA . ARG B 1 290 ? 18.031 -4.184 -8.484 1 89.69 290 ARG B CA 1
ATOM 5761 C C . ARG B 1 290 ? 16.656 -3.906 -9.102 1 89.69 290 ARG B C 1
ATOM 5763 O O . ARG B 1 290 ? 15.758 -3.4 -8.43 1 89.69 290 ARG B O 1
ATOM 5770 N N . ASN B 1 291 ? 16.594 -4.195 -10.406 1 95.62 291 ASN B N 1
ATOM 5771 C CA . ASN B 1 291 ? 15.32 -3.992 -11.086 1 95.62 291 ASN B CA 1
ATOM 5772 C C . ASN B 1 291 ? 14.383 -5.176 -10.875 1 95.62 291 ASN B C 1
ATOM 5774 O O . ASN B 1 291 ? 14.711 -6.309 -11.227 1 95.62 291 ASN B O 1
ATOM 5778 N N . PRO B 1 292 ? 13.219 -4.926 -10.219 1 97.5 292 PRO B N 1
ATOM 5779 C CA . PRO B 1 292 ? 12.219 -6 -10.281 1 97.5 292 PRO B CA 1
ATOM 5780 C C . PRO B 1 292 ? 11.883 -6.406 -11.711 1 97.5 292 PRO B C 1
ATOM 5782 O O . PRO B 1 292 ? 11.656 -5.547 -12.562 1 97.5 292 PRO B O 1
ATOM 5785 N N . VAL B 1 293 ? 11.875 -7.648 -11.992 1 98.5 293 VAL B N 1
ATOM 5786 C CA . VAL B 1 293 ? 11.664 -8.148 -13.352 1 98.5 293 VAL B CA 1
ATOM 5787 C C . VAL B 1 293 ? 10.258 -8.75 -13.461 1 98.5 293 VAL B C 1
ATOM 5789 O O . VAL B 1 293 ? 9.914 -9.664 -12.711 1 98.5 293 VAL B O 1
ATOM 5792 N N . ARG B 1 294 ? 9.492 -8.219 -14.406 1 98.62 294 ARG B N 1
ATOM 5793 C CA . ARG B 1 294 ? 8.133 -8.703 -14.641 1 98.62 294 ARG B CA 1
ATOM 5794 C C . ARG B 1 294 ? 7.992 -9.297 -16.031 1 98.62 294 ARG B C 1
ATOM 5796 O O . ARG B 1 294 ? 8.523 -8.75 -17 1 98.62 294 ARG B O 1
ATOM 5803 N N . ALA B 1 295 ? 7.324 -10.367 -16.109 1 98.81 295 ALA B N 1
ATOM 5804 C CA . ALA B 1 295 ? 6.969 -10.969 -17.391 1 98.81 295 ALA B CA 1
ATOM 5805 C C . ALA B 1 295 ? 5.477 -11.289 -17.453 1 98.81 295 ALA B C 1
ATOM 5807 O O . ALA B 1 295 ? 4.895 -11.75 -16.469 1 98.81 295 ALA B O 1
ATOM 5808 N N . GLU B 1 296 ? 4.855 -10.977 -18.625 1 98.69 296 GLU B N 1
ATOM 5809 C CA . GLU B 1 296 ? 3.465 -11.297 -18.906 1 98.69 296 GLU B CA 1
ATOM 5810 C C . GLU B 1 296 ? 3.361 -12.516 -19.828 1 98.69 296 GLU B C 1
ATOM 5812 O O . GLU B 1 296 ? 4.016 -12.57 -20.875 1 98.69 296 GLU B O 1
ATOM 5817 N N . PHE B 1 297 ? 2.508 -13.469 -19.438 1 98.81 297 PHE B N 1
ATOM 5818 C CA . PHE B 1 297 ? 2.398 -14.711 -20.188 1 98.81 297 PHE B CA 1
ATOM 5819 C C . PHE B 1 297 ? 0.958 -14.953 -20.625 1 98.81 297 PHE B C 1
ATOM 5821 O O . PHE B 1 297 ? 0.019 -14.57 -19.922 1 98.81 297 PHE B O 1
ATOM 5828 N N . ALA B 1 298 ? 0.862 -15.562 -21.75 1 98.62 298 ALA B N 1
ATOM 5829 C CA . ALA B 1 298 ? -0.365 -16.219 -22.188 1 98.62 298 ALA B CA 1
ATOM 5830 C C . ALA B 1 298 ? -0.17 -17.734 -22.297 1 98.62 298 ALA B C 1
ATOM 5832 O O . ALA B 1 298 ? 0.901 -18.203 -22.688 1 98.62 298 ALA B O 1
ATOM 5833 N N . TRP B 1 299 ? -1.19 -18.484 -21.891 1 98.31 299 TRP B N 1
ATOM 5834 C CA . TRP B 1 299 ? -1.124 -19.938 -22.031 1 98.31 299 TRP B CA 1
ATOM 5835 C C . TRP B 1 299 ? -2.344 -20.469 -22.766 1 98.31 299 TRP B C 1
ATOM 5837 O O . TRP B 1 299 ? -3.406 -19.844 -22.766 1 98.31 299 TRP B O 1
ATOM 5847 N N . SER B 1 300 ? -2.184 -21.547 -23.469 1 98.12 300 SER B N 1
ATOM 5848 C CA . SER B 1 300 ? -3.258 -22.297 -24.125 1 98.12 300 SER B CA 1
ATOM 5849 C C . SER B 1 300 ? -2.955 -23.781 -24.172 1 98.12 300 SER B C 1
ATOM 5851 O O . SER B 1 300 ? -1.79 -24.188 -24.141 1 98.12 300 SER B O 1
ATOM 5853 N N . LEU B 1 301 ? -4.043 -24.547 -24.156 1 96.12 301 LEU B N 1
ATOM 5854 C CA . LEU B 1 301 ? -3.861 -25.984 -24.375 1 96.12 301 LEU B CA 1
ATOM 5855 C C . LEU B 1 301 ? -3.555 -26.266 -25.844 1 96.12 301 LEU B C 1
ATOM 5857 O O . LEU B 1 301 ? -3.996 -25.531 -26.719 1 96.12 301 LEU B O 1
ATOM 5861 N N . LYS B 1 302 ? -2.771 -27.359 -26 1 91.94 302 LYS B N 1
ATOM 5862 C CA . LYS B 1 302 ? -2.408 -27.672 -27.391 1 91.94 302 LYS B CA 1
ATOM 5863 C C . LYS B 1 302 ? -2.33 -29.188 -27.594 1 91.94 302 LYS B C 1
ATOM 5865 O O . LYS B 1 302 ? -2.369 -29.953 -26.625 1 91.94 302 LYS B O 1
ATOM 5870 N N . GLY B 1 303 ? -2.369 -29.609 -28.906 1 84.88 303 GLY B N 1
ATOM 5871 C CA . GLY B 1 303 ? -2.135 -30.984 -29.297 1 84.88 303 GLY B CA 1
ATOM 5872 C C . GLY B 1 303 ? -3.355 -31.875 -29.125 1 84.88 303 GLY B C 1
ATOM 5873 O O . GLY B 1 303 ? -3.26 -33.094 -29.234 1 84.88 303 GLY B O 1
ATOM 5874 N N . GLY B 1 304 ? -4.477 -31.25 -28.844 1 91.38 304 GLY B N 1
ATOM 5875 C CA . GLY B 1 304 ? -5.652 -32.062 -28.578 1 91.38 304 GLY B CA 1
ATOM 5876 C C . GLY B 1 304 ? -5.574 -32.812 -27.25 1 91.38 304 GLY B C 1
ATOM 5877 O O . GLY B 1 304 ? -6.156 -33.875 -27.109 1 91.38 304 GLY B O 1
ATOM 5878 N N . LEU B 1 305 ? -4.711 -32.375 -26.422 1 95.25 305 LEU B N 1
ATOM 5879 C CA . LEU B 1 305 ? -4.492 -33 -25.125 1 95.25 305 LEU B CA 1
ATOM 5880 C C . LEU B 1 305 ? -4.953 -32.062 -24 1 95.25 305 LEU B C 1
ATOM 5882 O O . LEU B 1 305 ? -4.996 -30.844 -24.156 1 95.25 305 LEU B O 1
ATOM 5886 N N . SER B 1 306 ? -5.359 -32.594 -22.938 1 96.06 306 SER B N 1
ATOM 5887 C CA . SER B 1 306 ? -5.621 -31.922 -21.688 1 96.06 306 SER B CA 1
ATOM 5888 C C . SER B 1 306 ? -5.332 -32.812 -20.484 1 96.06 306 SER B C 1
ATOM 5890 O O . SER B 1 306 ? -4.93 -33.969 -20.656 1 96.06 306 SER B O 1
ATOM 5892 N N . GLN B 1 307 ? -5.402 -32.25 -19.328 1 97.19 307 GLN B N 1
ATOM 5893 C CA . GLN B 1 307 ? -5.086 -33 -18.125 1 97.19 307 GLN B CA 1
ATOM 5894 C C . GLN B 1 307 ? -6.082 -32.688 -17.016 1 97.19 307 GLN B C 1
ATOM 5896 O O . GLN B 1 307 ? -6.738 -31.656 -17.016 1 97.19 307 GLN B O 1
ATOM 5901 N N . SER B 1 308 ? -6.168 -33.625 -16.125 1 97.69 308 SER B N 1
ATOM 5902 C CA . SER B 1 308 ? -6.938 -33.375 -14.906 1 97.69 308 SER B CA 1
ATOM 5903 C C . SER B 1 308 ? -6.094 -32.688 -13.844 1 97.69 308 SER B C 1
ATOM 5905 O O . SER B 1 308 ? -4.895 -32.5 -14.031 1 97.69 308 SER B O 1
ATOM 5907 N N . ASP B 1 309 ? -6.793 -32.406 -12.742 1 97.56 309 ASP B N 1
ATOM 5908 C CA . ASP B 1 309 ? -6.066 -32 -11.531 1 97.56 309 ASP B CA 1
ATOM 5909 C C . ASP B 1 309 ? -5.324 -33.188 -10.922 1 97.56 309 ASP B C 1
ATOM 5911 O O . ASP B 1 309 ? -5.539 -34.312 -11.32 1 97.56 309 ASP B O 1
ATOM 5915 N N . LEU B 1 310 ? -4.516 -32.875 -9.961 1 97.94 310 LEU B N 1
ATOM 5916 C CA . LEU B 1 310 ? -3.744 -33.844 -9.195 1 97.94 310 LEU B CA 1
ATOM 5917 C C . LEU B 1 310 ? -4.371 -34.094 -7.824 1 97.94 310 LEU B C 1
ATOM 5919 O O . LEU B 1 310 ? -4.82 -33.125 -7.176 1 97.94 310 LEU B O 1
ATOM 5923 N N . TRP B 1 311 ? -4.434 -35.312 -7.445 1 98 311 TRP B N 1
ATOM 5924 C CA . TRP B 1 311 ? -4.926 -35.656 -6.113 1 98 311 TRP B CA 1
ATOM 5925 C C . TRP B 1 311 ? -3.951 -36.562 -5.387 1 98 311 TRP B C 1
ATOM 5927 O O . TRP B 1 311 ? -3.271 -37.375 -6.016 1 98 311 TRP B O 1
ATOM 5937 N N . GLY B 1 312 ? -3.982 -36.5 -4.109 1 97.44 312 GLY B N 1
ATOM 5938 C CA . GLY B 1 312 ? -3.041 -37.219 -3.268 1 97.44 312 GLY B CA 1
ATOM 5939 C C . GLY B 1 312 ? -1.929 -36.344 -2.725 1 97.44 312 GLY B C 1
ATOM 5940 O O . GLY B 1 312 ? -2.16 -35.188 -2.375 1 97.44 312 GLY B O 1
ATOM 5941 N N . GLY B 1 313 ? -0.71 -37 -2.5 1 95.19 313 GLY B N 1
ATOM 5942 C CA . GLY B 1 313 ? 0.376 -36.25 -1.87 1 95.19 313 GLY B CA 1
ATOM 5943 C C . GLY B 1 313 ? 1.651 -36.25 -2.691 1 95.19 313 GLY B C 1
ATOM 5944 O O . GLY B 1 313 ? 1.793 -37.062 -3.627 1 95.19 313 GLY B O 1
ATOM 5945 N N . SER B 1 314 ? 2.561 -35.438 -2.303 1 92.56 314 SER B N 1
ATOM 5946 C CA . SER B 1 314 ? 3.77 -35.219 -3.086 1 92.56 314 SER B CA 1
ATOM 5947 C C . SER B 1 314 ? 4.969 -35.938 -2.48 1 92.56 314 SER B C 1
ATOM 5949 O O . SER B 1 314 ? 6.059 -35.344 -2.387 1 92.56 314 SER B O 1
ATOM 5951 N N . HIS B 1 315 ? 4.832 -37.156 -2.184 1 92.12 315 HIS B N 1
ATOM 5952 C CA . HIS B 1 315 ? 5.887 -37.844 -1.438 1 92.12 315 HIS B CA 1
ATOM 5953 C C . HIS B 1 315 ? 6.594 -38.875 -2.301 1 92.12 315 HIS B C 1
ATOM 5955 O O . HIS B 1 315 ? 7.559 -39.5 -1.858 1 92.12 315 HIS B O 1
ATOM 5961 N N . GLY B 1 316 ? 6.184 -39.094 -3.465 1 94.62 316 GLY B N 1
ATOM 5962 C CA . GLY B 1 316 ? 6.797 -40.094 -4.348 1 94.62 316 GLY B CA 1
ATOM 5963 C C . GLY B 1 316 ? 7.703 -39.469 -5.395 1 94.62 316 GLY B C 1
ATOM 5964 O O . GLY B 1 316 ? 8.117 -38.312 -5.254 1 94.62 316 GLY B O 1
ATOM 5965 N N . THR B 1 317 ? 8.094 -40.312 -6.336 1 96.56 317 THR B N 1
ATOM 5966 C CA . THR B 1 317 ? 8.898 -39.875 -7.473 1 96.56 317 THR B CA 1
ATOM 5967 C C . THR B 1 317 ? 8 -39.406 -8.617 1 96.56 317 THR B C 1
ATOM 5969 O O . THR B 1 317 ? 7.023 -40.094 -8.961 1 96.56 317 THR B O 1
ATOM 5972 N N . TRP B 1 318 ? 8.367 -38.344 -9.172 1 97.62 318 TRP B N 1
ATOM 5973 C CA . TRP B 1 318 ? 7.574 -37.75 -10.234 1 97.62 318 TRP B CA 1
ATOM 5974 C C . TRP B 1 318 ? 7.617 -38.594 -11.5 1 97.62 318 TRP B C 1
ATOM 5976 O O . TRP B 1 318 ? 8.672 -39.125 -11.852 1 97.62 318 TRP B O 1
ATOM 5986 N N . PHE B 1 319 ? 6.449 -38.75 -12.172 1 97.75 319 PHE B N 1
ATOM 5987 C CA . PHE B 1 319 ? 6.34 -39.344 -13.508 1 97.75 319 PHE B CA 1
ATOM 5988 C C . PHE B 1 319 ? 5.316 -38.594 -14.344 1 97.75 319 PHE B C 1
ATOM 5990 O O . PHE B 1 319 ? 4.406 -37.969 -13.805 1 97.75 319 PHE B O 1
ATOM 5997 N N . ASN B 1 320 ? 5.465 -38.656 -15.656 1 98.25 320 ASN B N 1
ATOM 5998 C CA . ASN B 1 320 ? 4.551 -38.031 -16.609 1 98.25 320 ASN B CA 1
ATOM 5999 C C . ASN B 1 320 ? 4.566 -38.75 -17.953 1 98.25 320 ASN B C 1
ATOM 6001 O O . ASN B 1 320 ? 5.535 -38.656 -18.703 1 98.25 320 ASN B O 1
ATOM 6005 N N . ASP B 1 321 ? 3.459 -39.344 -18.25 1 98.19 321 ASP B N 1
ATOM 6006 C CA . ASP B 1 321 ? 3.377 -40.188 -19.453 1 98.19 321 ASP B CA 1
ATOM 6007 C C . ASP B 1 321 ? 3.4 -39.312 -20.719 1 98.19 321 ASP B C 1
ATOM 6009 O O . ASP B 1 321 ? 3.576 -39.844 -21.812 1 98.19 321 ASP B O 1
ATOM 6013 N N . LEU B 1 322 ? 3.256 -38.062 -20.562 1 96.19 322 LEU B N 1
ATOM 6014 C CA . LEU B 1 322 ? 3.27 -37.156 -21.703 1 96.19 322 LEU B CA 1
ATOM 6015 C C . LEU B 1 322 ? 4.574 -37.281 -22.484 1 96.19 322 LEU B C 1
ATOM 6017 O O . LEU B 1 322 ? 4.598 -37.094 -23.703 1 96.19 322 LEU B O 1
ATOM 6021 N N . VAL B 1 323 ? 5.59 -37.594 -21.797 1 94.88 323 VAL B N 1
ATOM 6022 C CA . VAL B 1 323 ? 6.938 -37.625 -22.359 1 94.88 323 VAL B CA 1
ATOM 6023 C C . VAL B 1 323 ? 7.004 -38.625 -23.5 1 94.88 323 VAL B C 1
ATOM 6025 O O . VAL B 1 323 ? 7.652 -38.406 -24.516 1 94.88 323 VAL B O 1
ATOM 6028 N N . ASP B 1 324 ? 6.211 -39.75 -23.359 1 95.38 324 ASP B N 1
ATOM 6029 C CA . ASP B 1 324 ? 6.324 -40.844 -24.297 1 95.38 324 ASP B CA 1
ATOM 6030 C C . ASP B 1 324 ? 4.984 -41.125 -24.984 1 95.38 324 ASP B C 1
ATOM 6032 O O . ASP B 1 324 ? 4.777 -42.219 -25.531 1 95.38 324 ASP B O 1
ATOM 6036 N N . LEU B 1 325 ? 4.129 -40.219 -24.859 1 96.06 325 LEU B N 1
ATOM 6037 C CA . LEU B 1 325 ? 2.812 -40.406 -25.469 1 96.06 325 LEU B CA 1
ATOM 6038 C C . LEU B 1 325 ? 2.893 -40.344 -26.984 1 96.06 325 LEU B C 1
ATOM 6040 O O . LEU B 1 325 ? 3.457 -39.375 -27.531 1 96.06 325 LEU B O 1
ATOM 6044 N N . PRO B 1 326 ? 2.367 -41.281 -27.703 1 95.56 326 PRO B N 1
ATOM 6045 C CA . PRO B 1 326 ? 2.35 -41.219 -29.156 1 95.56 326 PRO B CA 1
ATOM 6046 C C . PRO B 1 326 ? 1.276 -40.281 -29.703 1 95.56 326 PRO B C 1
ATOM 6048 O O . PRO B 1 326 ? 0.428 -39.781 -28.938 1 95.56 326 PRO B O 1
ATOM 6051 N N . PRO B 1 327 ? 1.394 -39.906 -31.016 1 92.5 327 PRO B N 1
ATOM 6052 C CA . PRO B 1 327 ? 0.286 -39.156 -31.609 1 92.5 327 PRO B CA 1
ATOM 6053 C C . PRO B 1 327 ? -1.021 -39.969 -31.625 1 92.5 327 PRO B C 1
ATOM 6055 O O . PRO B 1 327 ? -1.011 -41.156 -31.828 1 92.5 327 PRO B O 1
ATOM 6058 N N . PHE B 1 328 ? -2.014 -39.406 -31.359 1 92.5 328 PHE B N 1
ATOM 6059 C CA . PHE B 1 328 ? -3.365 -39.938 -31.375 1 92.5 328 PHE B CA 1
ATOM 6060 C C . PHE B 1 328 ? -3.465 -41.156 -30.469 1 92.5 328 PHE B C 1
ATOM 6062 O O . PHE B 1 328 ? -3.902 -42.219 -30.891 1 92.5 328 PHE B O 1
ATOM 6069 N N . PRO B 1 329 ? -3.117 -41 -29.297 1 96.69 329 PRO B N 1
ATOM 6070 C CA . PRO B 1 329 ? -3.1 -42.125 -28.375 1 96.69 329 PRO B CA 1
ATOM 6071 C C . PRO B 1 329 ? -4.5 -42.656 -28.031 1 96.69 329 PRO B C 1
ATOM 6073 O O . PRO B 1 329 ? -5.43 -41.844 -27.891 1 96.69 329 PRO B O 1
ATOM 6076 N N . GLN B 1 330 ? -4.613 -43.969 -27.922 1 97.25 330 GLN B N 1
ATOM 6077 C CA . GLN B 1 330 ? -5.832 -44.656 -27.484 1 97.25 330 GLN B CA 1
ATOM 6078 C C . GLN B 1 330 ? -5.512 -45.781 -26.5 1 97.25 330 GLN B C 1
ATOM 6080 O O . GLN B 1 330 ? -4.566 -46.531 -26.703 1 97.25 330 GLN B O 1
ATOM 6085 N N . ALA B 1 331 ? -6.312 -45.875 -25.516 1 98.31 331 ALA B N 1
ATOM 6086 C CA . ALA B 1 331 ? -6.078 -46.906 -24.5 1 98.31 331 ALA B CA 1
ATOM 6087 C C . ALA B 1 331 ? -6.621 -48.25 -24.953 1 98.31 331 ALA B C 1
ATOM 6089 O O . ALA B 1 331 ? -7.695 -48.344 -25.562 1 98.31 331 ALA B O 1
ATOM 6090 N N . ALA B 1 332 ? -5.879 -49.25 -24.672 1 98.56 332 ALA B N 1
ATOM 6091 C CA . ALA B 1 332 ? -6.293 -50.625 -24.953 1 98.56 332 ALA B CA 1
ATOM 6092 C C . ALA B 1 332 ? -6.754 -51.344 -23.688 1 98.56 332 ALA B C 1
ATOM 6094 O O . ALA B 1 332 ? -7.645 -52.188 -23.734 1 98.56 332 ALA B O 1
ATOM 6095 N N . SER B 1 333 ? -6.129 -51.062 -22.625 1 98.62 333 SER B N 1
ATOM 6096 C CA . SER B 1 333 ? -6.52 -51.625 -21.344 1 98.62 333 SER B CA 1
ATOM 6097 C C . SER B 1 333 ? -6.027 -50.781 -20.172 1 98.62 333 SER B C 1
ATOM 6099 O O . SER B 1 333 ? -5.094 -50 -20.328 1 98.62 333 SER B O 1
ATOM 6101 N N . PHE B 1 334 ? -6.645 -50.906 -19.078 1 98.69 334 PHE B N 1
ATOM 6102 C CA . PHE B 1 334 ? -6.301 -50.219 -17.844 1 98.69 334 PHE B CA 1
ATOM 6103 C C . PHE B 1 334 ? -6.34 -51.188 -16.656 1 98.69 334 PHE B C 1
ATOM 6105 O O . PHE B 1 334 ? -7.387 -51.75 -16.359 1 98.69 334 PHE B O 1
ATOM 6112 N N . THR B 1 335 ? -5.207 -51.375 -16.062 1 98.75 335 THR B N 1
ATOM 6113 C CA . THR B 1 335 ? -5.086 -52.281 -14.914 1 98.75 335 THR B CA 1
ATOM 6114 C C . THR B 1 335 ? -4.824 -51.469 -13.641 1 98.75 335 THR B C 1
ATOM 6116 O O . THR B 1 335 ? -3.928 -50.625 -13.602 1 98.75 335 THR B O 1
ATOM 6119 N N . LEU B 1 336 ? -5.574 -51.781 -12.625 1 98.75 336 LEU B N 1
ATOM 6120 C CA . LEU B 1 336 ? -5.359 -51.219 -11.289 1 98.75 336 LEU B CA 1
ATOM 6121 C C . LEU B 1 336 ? -4.957 -52.312 -10.312 1 98.75 336 LEU B C 1
ATOM 6123 O O . LEU B 1 336 ? -5.426 -53.469 -10.422 1 98.75 336 LEU B O 1
ATOM 6127 N N . ARG B 1 337 ? -4.059 -52 -9.445 1 98.38 337 ARG B N 1
ATOM 6128 C CA . ARG B 1 337 ? -3.688 -52.938 -8.391 1 98.38 337 ARG B CA 1
ATOM 6129 C C . ARG B 1 337 ? -3.855 -52.281 -7.012 1 98.38 337 ARG B C 1
ATOM 6131 O O . ARG B 1 337 ? -3.422 -51.156 -6.793 1 98.38 337 ARG B O 1
ATOM 6138 N N . GLY B 1 338 ? -4.52 -52.938 -6.137 1 98.06 338 GLY B N 1
ATOM 6139 C CA . GLY B 1 338 ? -4.711 -52.406 -4.797 1 98.06 338 GLY B CA 1
ATOM 6140 C C . GLY B 1 338 ? -5.348 -53.375 -3.846 1 98.06 338 GLY B C 1
ATOM 6141 O O . GLY B 1 338 ? -5.766 -54.469 -4.262 1 98.06 338 GLY B O 1
ATOM 6142 N N . ALA B 1 339 ? -5.34 -53.094 -2.605 1 97.44 339 ALA B N 1
ATOM 6143 C CA . ALA B 1 339 ? -6.043 -53.719 -1.494 1 97.44 339 ALA B CA 1
ATOM 6144 C C . ALA B 1 339 ? -6.582 -52.688 -0.517 1 97.44 339 ALA B C 1
ATOM 6146 O O . ALA B 1 339 ? -7.633 -52.094 -0.756 1 97.44 339 ALA B O 1
ATOM 6147 N N . ASN B 1 340 ? -5.715 -52.406 0.557 1 96.69 340 ASN B N 1
ATOM 6148 C CA . ASN B 1 340 ? -6.121 -51.344 1.475 1 96.69 340 ASN B CA 1
ATOM 6149 C C . ASN B 1 340 ? -5.891 -49.969 0.87 1 96.69 340 ASN B C 1
ATOM 6151 O O . ASN B 1 340 ? -6.484 -48.969 1.318 1 96.69 340 ASN B O 1
ATOM 6155 N N . ARG B 1 341 ? -5.016 -49.938 -0.032 1 98.06 341 ARG B N 1
ATOM 6156 C CA . ARG B 1 341 ? -4.676 -48.719 -0.745 1 98.06 341 ARG B CA 1
ATOM 6157 C C . ARG B 1 341 ? -4.426 -49 -2.223 1 98.06 341 ARG B C 1
ATOM 6159 O O . ARG B 1 341 ? -4.566 -50.125 -2.68 1 98.06 341 ARG B O 1
ATOM 6166 N N . LEU B 1 342 ? -4.199 -47.969 -3 1 98.62 342 LEU B N 1
ATOM 6167 C CA . LEU B 1 342 ? -3.852 -48.125 -4.41 1 98.62 342 LEU B CA 1
ATOM 6168 C C . LEU B 1 342 ? -2.348 -48.312 -4.578 1 98.62 342 LEU B C 1
ATOM 6170 O O . LEU B 1 342 ? -1.566 -47.406 -4.289 1 98.62 342 LEU B O 1
ATOM 6174 N N . ASP B 1 343 ? -1.933 -49.469 -5.094 1 98.38 343 ASP B N 1
ATOM 6175 C CA . ASP B 1 343 ? -0.516 -49.812 -5.148 1 98.38 343 ASP B CA 1
ATOM 6176 C C . ASP B 1 343 ? 0.089 -49.438 -6.5 1 98.38 343 ASP B C 1
ATOM 6178 O O . ASP B 1 343 ? 1.281 -49.125 -6.594 1 98.38 343 ASP B O 1
ATOM 6182 N N . GLY B 1 344 ? -0.726 -49.594 -7.492 1 98.44 344 GLY B N 1
ATOM 6183 C CA . GLY B 1 344 ? -0.164 -49.312 -8.805 1 98.44 344 GLY B CA 1
ATOM 6184 C C . GLY B 1 344 ? -1.203 -49.312 -9.914 1 98.44 344 GLY B C 1
ATOM 6185 O O . GLY B 1 344 ? -2.379 -49.594 -9.664 1 98.44 344 GLY B O 1
ATOM 6186 N N . LEU B 1 345 ? -0.721 -48.938 -11.125 1 98.62 345 LEU B N 1
ATOM 6187 C CA . LEU B 1 345 ? -1.568 -48.969 -12.312 1 98.62 345 LEU B CA 1
ATOM 6188 C C . LEU B 1 345 ? -0.739 -49.219 -13.562 1 98.62 345 LEU B C 1
ATOM 6190 O O . LEU B 1 345 ? 0.47 -49 -13.578 1 98.62 345 LEU B O 1
ATOM 6194 N N . THR B 1 346 ? -1.363 -49.812 -14.539 1 98.62 346 THR B N 1
ATOM 6195 C CA . THR B 1 346 ? -0.795 -50 -15.867 1 98.62 346 THR B CA 1
ATOM 6196 C C . THR B 1 346 ? -1.794 -49.625 -16.953 1 98.62 346 THR B C 1
ATOM 6198 O O . THR B 1 346 ? -2.928 -50.094 -16.969 1 98.62 346 THR B O 1
ATOM 6201 N N . LEU B 1 347 ? -1.39 -48.719 -17.781 1 98.69 347 LEU B N 1
ATOM 6202 C CA . LEU B 1 347 ? -2.184 -48.344 -18.938 1 98.69 347 LEU B CA 1
ATOM 6203 C C . LEU B 1 347 ? -1.496 -48.75 -20.234 1 98.69 347 LEU B C 1
ATOM 6205 O O . LEU B 1 347 ? -0.374 -48.312 -20.516 1 98.69 347 LEU B O 1
ATOM 6209 N N . ASN B 1 348 ? -2.172 -49.594 -20.969 1 98.56 348 ASN B N 1
ATOM 6210 C CA . ASN B 1 348 ? -1.679 -50 -22.281 1 98.56 348 ASN B CA 1
ATOM 6211 C C . ASN B 1 348 ? -2.396 -49.25 -23.406 1 98.56 348 ASN B C 1
ATOM 6213 O O . ASN B 1 348 ? -3.621 -49.125 -23.391 1 98.56 348 ASN B O 1
ATOM 6217 N N . LEU B 1 349 ? -1.641 -48.844 -24.359 1 98.31 349 LEU B N 1
ATOM 6218 C CA . LEU B 1 349 ? -2.213 -48.188 -25.516 1 98.31 349 LEU B CA 1
ATOM 6219 C C . LEU B 1 349 ? -2.346 -49.125 -26.688 1 98.31 349 LEU B C 1
ATOM 6221 O O . LEU B 1 349 ? -1.637 -50.156 -26.766 1 98.31 349 LEU B O 1
ATOM 6225 N N . THR B 1 350 ? -3.189 -48.75 -27.625 1 97.25 350 THR B N 1
ATOM 6226 C CA . THR B 1 350 ? -3.408 -49.594 -28.812 1 97.25 350 THR B CA 1
ATOM 6227 C C . THR B 1 350 ? -2.172 -49.562 -29.719 1 97.25 350 THR B C 1
ATOM 6229 O O . THR B 1 350 ? -1.964 -50.5 -30.5 1 97.25 350 THR B O 1
ATOM 6232 N N . SER B 1 351 ? -1.349 -48.562 -29.547 1 96.25 351 SER B N 1
ATOM 6233 C CA . SER B 1 351 ? -0.142 -48.406 -30.344 1 96.25 351 SER B CA 1
ATOM 6234 C C . SER B 1 351 ? 0.977 -49.312 -29.828 1 96.25 351 SER B C 1
ATOM 6236 O O . SER B 1 351 ? 2.012 -49.469 -30.484 1 96.25 351 SER B O 1
ATOM 6238 N N . GLY B 1 352 ? 0.826 -49.812 -28.656 1 95.62 352 GLY B N 1
ATOM 6239 C CA . GLY B 1 352 ? 1.814 -50.75 -28.141 1 95.62 352 GLY B CA 1
ATOM 6240 C C . GLY B 1 352 ? 2.539 -50.25 -26.906 1 95.62 352 GLY B C 1
ATOM 6241 O O . GLY B 1 352 ? 3.109 -51.031 -26.156 1 95.62 352 GLY B O 1
ATOM 6242 N N . GLN B 1 353 ? 2.529 -48.969 -26.609 1 96.12 353 GLN B N 1
ATOM 6243 C CA . GLN B 1 353 ? 3.16 -48.406 -25.406 1 96.12 353 GLN B CA 1
ATOM 6244 C C . GLN B 1 353 ? 2.445 -48.875 -24.141 1 96.12 353 GLN B C 1
ATOM 6246 O O . GLN B 1 353 ? 1.224 -49.031 -24.141 1 96.12 353 GLN B O 1
ATOM 6251 N N . SER B 1 354 ? 3.227 -49.094 -23.141 1 98 354 SER B N 1
ATOM 6252 C CA . SER B 1 354 ? 2.721 -49.438 -21.828 1 98 354 SER B CA 1
ATOM 6253 C C . SER B 1 354 ? 3.285 -48.531 -20.75 1 98 354 SER B C 1
ATOM 6255 O O . SER B 1 354 ? 4.496 -48.312 -20.688 1 98 354 SER B O 1
ATOM 6257 N N . PHE B 1 355 ? 2.449 -47.938 -20 1 98.44 355 PHE B N 1
ATOM 6258 C CA . PHE B 1 355 ? 2.842 -47.094 -18.875 1 98.44 355 PHE B CA 1
ATOM 6259 C C . PHE B 1 355 ? 2.531 -47.75 -17.547 1 98.44 355 PHE B C 1
ATOM 6261 O O . PHE B 1 355 ? 1.371 -48.062 -17.25 1 98.44 355 PHE B O 1
ATOM 6268 N N . LYS B 1 356 ? 3.559 -48 -16.781 1 98.38 356 LYS B N 1
ATOM 6269 C CA . LYS B 1 356 ? 3.42 -48.656 -15.484 1 98.38 356 LYS B CA 1
ATOM 6270 C C . LYS B 1 356 ? 3.947 -47.75 -14.367 1 98.38 356 LYS B C 1
ATOM 6272 O O . LYS B 1 356 ? 5.066 -47.25 -14.445 1 98.38 356 LYS B O 1
ATOM 6277 N N . HIS B 1 357 ? 3.17 -47.562 -13.344 1 98.5 357 HIS B N 1
ATOM 6278 C CA . HIS B 1 357 ? 3.566 -46.75 -12.195 1 98.5 357 HIS B CA 1
ATOM 6279 C C . HIS B 1 357 ? 3.129 -47.406 -10.891 1 98.5 357 HIS B C 1
ATOM 6281 O O . HIS B 1 357 ? 2.076 -48.031 -10.828 1 98.5 357 HIS B O 1
ATOM 6287 N N . GLY B 1 358 ? 3.893 -47.156 -9.82 1 98 358 GLY B N 1
ATOM 6288 C CA . GLY B 1 358 ? 3.607 -47.75 -8.516 1 98 358 GLY B CA 1
ATOM 6289 C C . GLY B 1 358 ? 4.312 -49.062 -8.281 1 98 358 GLY B C 1
ATOM 6290 O O . GLY B 1 358 ? 5.332 -49.344 -8.906 1 98 358 GLY B O 1
ATOM 6291 N N . GLY B 1 359 ? 3.803 -49.812 -7.234 1 96.81 359 GLY B N 1
ATOM 6292 C CA . GLY B 1 359 ? 4.438 -51.062 -6.836 1 96.81 359 GLY B CA 1
ATOM 6293 C C . GLY B 1 359 ? 3.596 -52.281 -7.145 1 96.81 359 GLY B C 1
ATOM 6294 O O . GLY B 1 359 ? 2.49 -52.156 -7.676 1 96.81 359 GLY B O 1
ATOM 6295 N N . PRO B 1 360 ? 4.121 -53.375 -6.871 1 95.94 360 PRO B N 1
ATOM 6296 C CA . PRO B 1 360 ? 3.479 -54.625 -7.25 1 95.94 360 PRO B CA 1
ATOM 6297 C C . PRO B 1 360 ? 2.5 -55.125 -6.191 1 95.94 360 PRO B C 1
ATOM 6299 O O . PRO B 1 360 ? 2.027 -56.281 -6.277 1 95.94 360 PRO B O 1
ATOM 6302 N N . GLY B 1 361 ? 2.227 -54.312 -5.215 1 96.31 361 GLY B N 1
ATOM 6303 C CA . GLY B 1 361 ? 1.338 -54.781 -4.156 1 96.31 361 GLY B CA 1
ATOM 6304 C C . GLY B 1 361 ? -0.101 -54.938 -4.609 1 96.31 361 GLY B C 1
ATOM 6305 O O . GLY B 1 361 ? -0.44 -54.594 -5.746 1 96.31 361 GLY B O 1
ATOM 6306 N N . GLY B 1 362 ? -0.905 -55.469 -3.691 1 96.88 362 GLY B N 1
ATOM 6307 C CA . GLY B 1 362 ? -2.328 -55.625 -3.945 1 96.88 362 GLY B CA 1
ATOM 6308 C C . GLY B 1 362 ? -2.635 -56.625 -5.043 1 96.88 362 GLY B C 1
ATOM 6309 O O . GLY B 1 362 ? -1.763 -57.406 -5.445 1 96.88 362 GLY B O 1
ATOM 6310 N N . THR B 1 363 ? -3.93 -56.625 -5.461 1 97.81 363 THR B N 1
ATOM 6311 C CA . THR B 1 363 ? -4.43 -57.531 -6.508 1 97.81 363 THR B CA 1
ATOM 6312 C C . THR B 1 363 ? -4.785 -56.719 -7.762 1 97.81 363 THR B C 1
ATOM 6314 O O . THR B 1 363 ? -5.344 -55.625 -7.672 1 97.81 363 THR B O 1
ATOM 6317 N N . GLU B 1 364 ? -4.496 -57.375 -8.844 1 97.81 364 GLU B N 1
ATOM 6318 C CA . GLU B 1 364 ? -4.754 -56.719 -10.117 1 97.81 364 GLU B CA 1
ATOM 6319 C C . GLU B 1 364 ? -6.219 -56.844 -10.523 1 97.81 364 GLU B C 1
ATOM 6321 O O . GLU B 1 364 ? -6.832 -57.906 -10.312 1 97.81 364 GLU B O 1
ATOM 6326 N N . SER B 1 365 ? -6.77 -55.812 -11.047 1 98.38 365 SER B N 1
ATOM 6327 C CA . SER B 1 365 ? -8.031 -55.781 -11.781 1 98.38 365 SER B CA 1
ATOM 6328 C C . SER B 1 365 ? -7.867 -55.062 -13.117 1 98.38 365 SER B C 1
ATOM 6330 O O . SER B 1 365 ? -7.402 -53.906 -13.164 1 98.38 365 SER B O 1
ATOM 6332 N N . THR B 1 366 ? -8.289 -55.75 -14.188 1 98.44 366 THR B N 1
ATOM 6333 C CA . THR B 1 366 ? -8.023 -55.188 -15.516 1 98.44 366 THR B CA 1
ATOM 6334 C C . THR B 1 366 ? -9.328 -54.938 -16.266 1 98.44 366 THR B C 1
ATOM 6336 O O . THR B 1 366 ? -10.258 -55.75 -16.188 1 98.44 366 THR B O 1
ATOM 6339 N N . LEU B 1 367 ? -9.391 -53.844 -16.875 1 98.44 367 LEU B N 1
ATOM 6340 C CA . LEU B 1 367 ? -10.43 -53.5 -17.844 1 98.44 367 LEU B CA 1
ATOM 6341 C C . LEU B 1 367 ? -9.867 -53.5 -19.266 1 98.44 367 LEU B C 1
ATOM 6343 O O . LEU B 1 367 ? -9.039 -52.656 -19.594 1 98.44 367 LEU B O 1
ATOM 6347 N N . SER B 1 368 ? -10.273 -54.406 -20.078 1 98.38 368 SER B N 1
ATOM 6348 C CA . SER B 1 368 ? -9.945 -54.406 -21.5 1 98.38 368 SER B CA 1
ATOM 6349 C C . SER B 1 368 ? -10.961 -53.594 -22.297 1 98.38 368 SER B C 1
ATOM 6351 O O . SER B 1 368 ? -12.164 -53.781 -22.156 1 98.38 368 SER B O 1
ATOM 6353 N N . LEU B 1 369 ? -10.484 -52.75 -23.109 1 98.5 369 LEU B N 1
ATOM 6354 C CA . LEU B 1 369 ? -11.375 -51.844 -23.797 1 98.5 369 LEU B CA 1
ATOM 6355 C C . LEU B 1 369 ? -11.688 -52.344 -25.203 1 98.5 369 LEU B C 1
ATOM 6357 O O . LEU B 1 369 ? -10.781 -52.625 -25.984 1 98.5 369 LEU B O 1
ATOM 6361 N N . ALA B 1 370 ? -12.938 -52.375 -25.547 1 97.38 370 ALA B N 1
ATOM 6362 C CA . ALA B 1 370 ? -13.391 -52.75 -26.891 1 97.38 370 ALA B CA 1
ATOM 6363 C C . ALA B 1 370 ? -13.227 -51.594 -27.875 1 97.38 370 ALA B C 1
ATOM 6365 O O . ALA B 1 370 ? -12.867 -50.469 -27.469 1 97.38 370 ALA B O 1
ATOM 6366 N N . SER B 1 371 ? -13.398 -52 -29.188 1 94.62 371 SER B N 1
ATOM 6367 C CA . SER B 1 371 ? -13.375 -50.938 -30.188 1 94.62 371 SER B CA 1
ATOM 6368 C C . SER B 1 371 ? -14.375 -49.844 -29.859 1 94.62 371 SER B C 1
ATOM 6370 O O . SER B 1 371 ? -15.547 -50.125 -29.578 1 94.62 371 SER B O 1
ATOM 6372 N N . GLY B 1 372 ? -13.906 -48.656 -29.781 1 95.75 372 GLY B N 1
ATOM 6373 C CA . GLY B 1 372 ? -14.773 -47.531 -29.531 1 95.75 372 GLY B CA 1
ATOM 6374 C C . GLY B 1 372 ? -15 -47.281 -28.047 1 95.75 372 GLY B C 1
ATOM 6375 O O . GLY B 1 372 ? -15.711 -46.344 -27.672 1 95.75 372 GLY B O 1
ATOM 6376 N N . GLU B 1 373 ? -14.453 -48.094 -27.234 1 98.06 373 GLU B N 1
ATOM 6377 C CA . GLU B 1 373 ? -14.578 -47.906 -25.797 1 98.06 373 GLU B CA 1
ATOM 6378 C C . GLU B 1 373 ? -13.391 -47.156 -25.234 1 98.06 373 GLU B C 1
ATOM 6380 O O . GLU B 1 373 ? -12.242 -47.406 -25.609 1 98.06 373 GLU B O 1
ATOM 6385 N N . TYR B 1 374 ? -13.648 -46.156 -24.469 1 98.38 374 TYR B N 1
ATOM 6386 C CA . TYR B 1 374 ? -12.578 -45.406 -23.844 1 98.38 374 TYR B CA 1
ATOM 6387 C C . TYR B 1 374 ? -12.969 -44.938 -22.438 1 98.38 374 TYR B C 1
ATOM 6389 O O . TYR B 1 374 ? -14.156 -44.906 -22.109 1 98.38 374 TYR B O 1
ATOM 6397 N N . ILE B 1 375 ? -11.977 -44.656 -21.562 1 98.69 375 ILE B N 1
ATOM 6398 C CA . ILE B 1 375 ? -12.188 -44.281 -20.172 1 98.69 375 ILE B CA 1
ATOM 6399 C C . ILE B 1 375 ? -12.594 -42.812 -20.094 1 98.69 375 ILE B C 1
ATOM 6401 O O . ILE B 1 375 ? -11.836 -41.938 -20.516 1 98.69 375 ILE B O 1
ATOM 6405 N N . ILE B 1 376 ? -13.758 -42.438 -19.422 1 98.44 376 ILE B N 1
ATOM 6406 C CA . ILE B 1 376 ? -14.273 -41.094 -19.469 1 98.44 376 ILE B CA 1
ATOM 6407 C C . ILE B 1 376 ? -14.141 -40.438 -18.078 1 98.44 376 ILE B C 1
ATOM 6409 O O . ILE B 1 376 ? -14.219 -39.219 -17.938 1 98.44 376 ILE B O 1
ATOM 6413 N N . SER B 1 377 ? -13.984 -41.281 -17.062 1 98.44 377 SER B N 1
ATOM 6414 C CA . SER B 1 377 ? -13.852 -40.719 -15.727 1 98.44 377 SER B CA 1
ATOM 6415 C C . SER B 1 377 ? -13.102 -41.656 -14.789 1 98.44 377 SER B C 1
ATOM 6417 O O . SER B 1 377 ? -13.094 -42.875 -15 1 98.44 377 SER B O 1
ATOM 6419 N N . VAL B 1 378 ? -12.406 -41.125 -13.891 1 98.75 378 VAL B N 1
ATOM 6420 C CA . VAL B 1 378 ? -11.719 -41.875 -12.852 1 98.75 378 VAL B CA 1
ATOM 6421 C C . VAL B 1 378 ? -11.945 -41.219 -11.492 1 98.75 378 VAL B C 1
ATOM 6423 O O . VAL B 1 378 ? -11.578 -40.062 -11.297 1 98.75 378 VAL B O 1
ATOM 6426 N N . LYS B 1 379 ? -12.531 -41.875 -10.586 1 98.69 379 LYS B N 1
ATOM 6427 C CA . LYS B 1 379 ? -12.68 -41.438 -9.203 1 98.69 379 LYS B CA 1
ATOM 6428 C C . LYS B 1 379 ? -11.469 -41.844 -8.367 1 98.69 379 LYS B C 1
ATOM 6430 O O . LYS B 1 379 ? -11.023 -42.969 -8.391 1 98.69 379 LYS B O 1
ATOM 6435 N N . LEU B 1 380 ? -10.953 -40.875 -7.668 1 98.81 380 LEU B N 1
ATOM 6436 C CA . LEU B 1 380 ? -9.859 -41.125 -6.742 1 98.81 380 LEU B CA 1
ATOM 6437 C C . LEU B 1 380 ? -10.266 -40.781 -5.316 1 98.81 380 LEU B C 1
ATOM 6439 O O . LEU B 1 380 ? -11 -39.812 -5.098 1 98.81 380 LEU B O 1
ATOM 6443 N N . CYS B 1 381 ? -9.844 -41.562 -4.352 1 98.69 381 CYS B N 1
ATOM 6444 C CA . CYS B 1 381 ? -9.938 -41.219 -2.932 1 98.69 381 CYS B CA 1
ATOM 6445 C C . CYS B 1 381 ? -8.57 -41.281 -2.266 1 98.69 381 CYS B C 1
ATOM 6447 O O . CYS B 1 381 ? -7.762 -42.156 -2.58 1 98.69 381 CYS B O 1
ATOM 6449 N N . TRP B 1 382 ? -8.289 -40.344 -1.37 1 98.5 382 TRP B N 1
ATOM 6450 C CA . TRP B 1 382 ? -6.973 -40.312 -0.75 1 98.5 382 TRP B CA 1
ATOM 6451 C C . TRP B 1 382 ? -7.082 -40.125 0.758 1 98.5 382 TRP B C 1
ATOM 6453 O O . TRP B 1 382 ? -8.141 -39.75 1.265 1 98.5 382 TRP B O 1
ATOM 6463 N N . GLY B 1 383 ? -6.055 -40.375 1.409 1 97.69 383 GLY B N 1
ATOM 6464 C CA . GLY B 1 383 ? -5.938 -40.281 2.855 1 97.69 383 GLY B CA 1
ATOM 6465 C C . GLY B 1 383 ? -4.496 -40.281 3.334 1 97.69 383 GLY B C 1
ATOM 6466 O O . GLY B 1 383 ? -3.57 -40.125 2.533 1 97.69 383 GLY B O 1
ATOM 6467 N N . VAL B 1 384 ? -4.379 -40.344 4.633 1 96.81 384 VAL B N 1
ATOM 6468 C CA . VAL B 1 384 ? -3.049 -40.281 5.223 1 96.81 384 VAL B CA 1
ATOM 6469 C C . VAL B 1 384 ? -2.658 -41.625 5.793 1 96.81 384 VAL B C 1
ATOM 6471 O O . VAL B 1 384 ? -3.441 -42.25 6.512 1 96.81 384 VAL B O 1
ATOM 6474 N N . LYS B 1 385 ? -1.583 -42.094 5.391 1 93.38 385 LYS B N 1
ATOM 6475 C CA . LYS B 1 385 ? -0.935 -43.25 5.973 1 93.38 385 LYS B CA 1
ATOM 6476 C C . LYS B 1 385 ? 0.536 -42.969 6.273 1 93.38 385 LYS B C 1
ATOM 6478 O O . LYS B 1 385 ? 1.276 -42.531 5.402 1 93.38 385 LYS B O 1
ATOM 6483 N N . ASN B 1 386 ? 0.997 -43.219 7.555 1 92.69 386 ASN B N 1
ATOM 6484 C CA . ASN B 1 386 ? 2.369 -43 7.996 1 92.69 386 ASN B CA 1
ATOM 6485 C C . ASN B 1 386 ? 2.824 -41.562 7.711 1 92.69 386 ASN B C 1
ATOM 6487 O O . ASN B 1 386 ? 3.895 -41.344 7.141 1 92.69 386 ASN B O 1
ATOM 6491 N N . ARG B 1 387 ? 1.972 -40.531 7.832 1 92.38 387 ARG B N 1
ATOM 6492 C CA . ARG B 1 387 ? 2.225 -39.094 7.777 1 92.38 387 ARG B CA 1
ATOM 6493 C C . ARG B 1 387 ? 2.367 -38.625 6.336 1 92.38 387 ARG B C 1
ATOM 6495 O O . ARG B 1 387 ? 2.836 -37.5 6.086 1 92.38 387 ARG B O 1
ATOM 6502 N N . HIS B 1 388 ? 1.996 -39.562 5.402 1 94 388 HIS B N 1
ATOM 6503 C CA . HIS B 1 388 ? 2.029 -39.188 3.992 1 94 388 HIS B CA 1
ATOM 6504 C C . HIS B 1 388 ? 0.652 -39.312 3.354 1 94 388 HIS B C 1
ATOM 6506 O O . HIS B 1 388 ? -0.037 -40.312 3.562 1 94 388 HIS B O 1
ATOM 6512 N N . THR B 1 389 ? 0.302 -38.375 2.662 1 95.94 389 THR B N 1
ATOM 6513 C CA . THR B 1 389 ? -0.93 -38.438 1.884 1 95.94 389 THR B CA 1
ATOM 6514 C C . THR B 1 389 ? -0.721 -39.281 0.62 1 95.94 389 THR B C 1
ATOM 6516 O O . THR B 1 389 ? 0.268 -39.094 -0.093 1 95.94 389 THR B O 1
ATOM 6519 N N . ARG B 1 390 ? -1.587 -40.219 0.381 1 97.06 390 ARG B N 1
ATOM 6520 C CA . ARG B 1 390 ? -1.508 -41.062 -0.81 1 97.06 390 ARG B CA 1
ATOM 6521 C C . ARG B 1 390 ? -2.9 -41.438 -1.306 1 97.06 390 ARG B C 1
ATOM 6523 O O . ARG B 1 390 ? -3.895 -41.219 -0.615 1 97.06 390 ARG B O 1
ATOM 6530 N N . ASN B 1 391 ? -2.994 -41.938 -2.502 1 98.38 391 ASN B N 1
ATOM 6531 C CA . ASN B 1 391 ? -4.262 -42.406 -3.045 1 98.38 391 ASN B CA 1
ATOM 6532 C C . ASN B 1 391 ? -4.594 -43.812 -2.539 1 98.38 391 ASN B C 1
ATOM 6534 O O . ASN B 1 391 ? -3.762 -44.719 -2.619 1 98.38 391 ASN B O 1
ATOM 6538 N N . PHE B 1 392 ? -5.801 -44.031 -2.061 1 98.62 392 PHE B N 1
ATOM 6539 C CA . PHE B 1 392 ? -6.258 -45.281 -1.473 1 98.62 392 PHE B CA 1
ATOM 6540 C C . PHE B 1 392 ? -7.125 -46.062 -2.455 1 98.62 392 PHE B C 1
ATOM 6542 O O . PHE B 1 392 ? -7.238 -47.281 -2.361 1 98.62 392 PHE B O 1
ATOM 6549 N N . TYR B 1 393 ? -7.699 -45.344 -3.355 1 98.69 393 TYR B N 1
ATOM 6550 C CA . TYR B 1 393 ? -8.742 -45.938 -4.184 1 98.69 393 TYR B CA 1
ATOM 6551 C C . TYR B 1 393 ? -8.789 -45.281 -5.559 1 98.69 393 TYR B C 1
ATOM 6553 O O . TYR B 1 393 ? -8.617 -44.062 -5.68 1 98.69 393 TYR B O 1
ATOM 6561 N N . ALA B 1 394 ? -9.031 -46.094 -6.57 1 98.81 394 ALA B N 1
ATOM 6562 C CA . ALA B 1 394 ? -9.328 -45.594 -7.914 1 98.81 394 ALA B CA 1
ATOM 6563 C C . ALA B 1 394 ? -10.445 -46.438 -8.562 1 98.81 394 ALA B C 1
ATOM 6565 O O . ALA B 1 394 ? -10.5 -47.656 -8.398 1 98.81 394 ALA B O 1
ATOM 6566 N N . GLN B 1 395 ? -11.289 -45.781 -9.266 1 98.81 395 GLN B N 1
ATOM 6567 C CA . GLN B 1 395 ? -12.328 -46.406 -10.078 1 98.81 395 GLN B CA 1
ATOM 6568 C C . GLN B 1 395 ? -12.461 -45.719 -11.43 1 98.81 395 GLN B C 1
ATOM 6570 O O . GLN B 1 395 ? -12.812 -44.531 -11.5 1 98.81 395 GLN B O 1
ATOM 6575 N N . ALA B 1 396 ? -12.234 -46.469 -12.461 1 98.81 396 ALA B N 1
ATOM 6576 C CA . ALA B 1 396 ? -12.344 -45.938 -13.82 1 98.81 396 ALA B CA 1
ATOM 6577 C C . ALA B 1 396 ? -13.625 -46.438 -14.492 1 98.81 396 ALA B C 1
ATOM 6579 O O . ALA B 1 396 ? -14.016 -47.594 -14.352 1 98.81 396 ALA B O 1
ATOM 6580 N N . SER B 1 397 ? -14.258 -45.531 -15.188 1 98.81 397 SER B N 1
ATOM 6581 C CA . SER B 1 397 ? -15.477 -45.844 -15.93 1 98.81 397 SER B CA 1
ATOM 6582 C C . SER B 1 397 ? -15.328 -45.469 -17.406 1 98.81 397 SER B C 1
ATOM 6584 O O . SER B 1 397 ? -14.703 -44.469 -17.75 1 98.81 397 SER B O 1
ATOM 6586 N N . THR B 1 398 ? -16.031 -46.312 -18.266 1 98.69 398 THR B N 1
ATOM 6587 C CA . THR B 1 398 ? -15.922 -46.094 -19.703 1 98.69 398 THR B CA 1
ATOM 6588 C C . THR B 1 398 ? -17.219 -45.5 -20.25 1 98.69 398 THR B C 1
ATOM 6590 O O . THR B 1 398 ? -18.219 -45.406 -19.547 1 98.69 398 THR B O 1
ATOM 6593 N N . ASN B 1 399 ? -17.094 -45.031 -21.547 1 98.06 399 ASN B N 1
ATOM 6594 C CA . ASN B 1 399 ? -18.266 -44.531 -22.266 1 98.06 399 ASN B CA 1
ATOM 6595 C C . ASN B 1 399 ? -19.281 -45.625 -22.516 1 98.06 399 ASN B C 1
ATOM 6597 O O . ASN B 1 399 ? -20.438 -45.344 -22.875 1 98.06 399 ASN B O 1
ATOM 6601 N N . LYS B 1 400 ? -18.984 -46.906 -22.219 1 97.88 400 LYS B N 1
ATOM 6602 C CA . LYS B 1 400 ? -19.906 -48.031 -22.406 1 97.88 400 LYS B CA 1
ATOM 6603 C C . LYS B 1 400 ? -20.406 -48.562 -21.078 1 97.88 400 LYS B C 1
ATOM 6605 O O . LYS B 1 400 ? -21.062 -49.625 -21.016 1 97.88 400 LYS B O 1
ATOM 6610 N N . GLY B 1 401 ? -19.969 -47.969 -19.984 1 97.69 401 GLY B N 1
ATOM 6611 C CA . GLY B 1 401 ? -20.5 -48.25 -18.672 1 97.69 401 GLY B CA 1
ATOM 6612 C C . GLY B 1 401 ? -19.688 -49.281 -17.922 1 97.69 401 GLY B C 1
ATOM 6613 O O . GLY B 1 401 ? -20.047 -49.688 -16.797 1 97.69 401 GLY B O 1
ATOM 6614 N N . ASN B 1 402 ? -18.594 -49.812 -18.531 1 98.56 402 ASN B N 1
ATOM 6615 C CA . ASN B 1 402 ? -17.719 -50.719 -17.828 1 98.56 402 ASN B CA 1
ATOM 6616 C C . ASN B 1 402 ? -16.859 -50.031 -16.781 1 98.56 402 ASN B C 1
ATOM 6618 O O . ASN B 1 402 ? -16.578 -48.812 -16.906 1 98.56 402 ASN B O 1
ATOM 6622 N N . VAL B 1 403 ? -16.453 -50.812 -15.742 1 98.44 403 VAL B N 1
ATOM 6623 C CA . VAL B 1 403 ? -15.75 -50.188 -14.625 1 98.44 403 VAL B CA 1
ATOM 6624 C C . VAL B 1 403 ? -14.602 -51.125 -14.18 1 98.44 403 VAL B C 1
ATOM 6626 O O . VAL B 1 403 ? -14.664 -52.344 -14.367 1 98.44 403 VAL B O 1
ATOM 6629 N N . VAL B 1 404 ? -13.547 -50.562 -13.711 1 98.75 404 VAL B N 1
ATOM 6630 C CA . VAL B 1 404 ? -12.484 -51.25 -12.984 1 98.75 404 VAL B CA 1
ATOM 6631 C C . VAL B 1 404 ? -12.117 -50.438 -11.734 1 98.75 404 VAL B C 1
ATOM 6633 O O . VAL B 1 404 ? -12.141 -49.219 -11.75 1 98.75 404 VAL B O 1
ATOM 6636 N N . GLN B 1 405 ? -11.859 -51.094 -10.633 1 98.62 405 GLN B N 1
ATOM 6637 C CA . GLN B 1 405 ? -11.539 -50.375 -9.398 1 98.62 405 GLN B CA 1
ATOM 6638 C C . GLN B 1 405 ? -10.539 -51.156 -8.555 1 98.62 405 GLN B C 1
ATOM 6640 O O . GLN B 1 405 ? -10.375 -52.375 -8.742 1 98.62 405 GLN B O 1
ATOM 6645 N N . ALA B 1 406 ? -9.844 -50.562 -7.762 1 98.69 406 ALA B N 1
ATOM 6646 C CA . ALA B 1 406 ? -8.922 -51.156 -6.793 1 98.69 406 ALA B CA 1
ATOM 6647 C C . ALA B 1 406 ? -8.742 -50.219 -5.586 1 98.69 406 ALA B C 1
ATOM 6649 O O . ALA B 1 406 ? -8.844 -49 -5.707 1 98.69 406 ALA B O 1
ATOM 6650 N N . GLY B 1 407 ? -8.438 -50.844 -4.383 1 98.5 407 GLY B N 1
ATOM 6651 C CA . GLY B 1 407 ? -8.219 -50.094 -3.162 1 98.5 407 GLY B CA 1
ATOM 6652 C C . GLY B 1 407 ? -9.484 -49.906 -2.338 1 98.5 407 GLY B C 1
ATOM 6653 O O . GLY B 1 407 ? -10.469 -50.625 -2.535 1 98.5 407 GLY B O 1
ATOM 6654 N N . ARG B 1 408 ? -9.422 -48.906 -1.38 1 98.31 408 ARG B N 1
ATOM 6655 C CA . ARG B 1 408 ? -10.555 -48.625 -0.499 1 98.31 408 ARG B CA 1
ATOM 6656 C C . ARG B 1 408 ? -10.867 -47.156 -0.464 1 98.31 408 ARG B C 1
ATOM 6658 O O . ARG B 1 408 ? -9.953 -46.312 -0.424 1 98.31 408 ARG B O 1
ATOM 6665 N N . THR B 1 409 ? -12.164 -46.844 -0.446 1 98.19 409 THR B N 1
ATOM 6666 C CA . THR B 1 409 ? -12.594 -45.438 -0.457 1 98.19 409 THR B CA 1
ATOM 6667 C C . THR B 1 409 ? -12.289 -44.781 0.878 1 98.19 409 THR B C 1
ATOM 6669 O O . THR B 1 409 ? -12.109 -45.438 1.894 1 98.19 409 THR B O 1
ATOM 6672 N N . THR B 1 410 ? -12.062 -43.562 0.853 1 98.19 410 THR B N 1
ATOM 6673 C CA . THR B 1 410 ? -11.914 -42.688 2.025 1 98.19 410 THR B CA 1
ATOM 6674 C C . THR B 1 410 ? -12.922 -41.562 1.989 1 98.19 410 THR B C 1
ATOM 6676 O O . THR B 1 410 ? -13.789 -41.5 1.116 1 98.19 410 THR B O 1
ATOM 6679 N N . ASP B 1 411 ? -12.758 -40.594 2.959 1 96.56 411 ASP B N 1
ATOM 6680 C CA . ASP B 1 411 ? -13.672 -39.438 3.043 1 96.56 411 ASP B CA 1
ATOM 6681 C C . ASP B 1 411 ? -13.289 -38.344 2.049 1 96.56 411 ASP B C 1
ATOM 6683 O O . ASP B 1 411 ? -14.086 -37.469 1.766 1 96.56 411 ASP B O 1
ATOM 6687 N N . ASN B 1 412 ? -12.109 -38.438 1.552 1 97.81 412 ASN B N 1
ATOM 6688 C CA . ASN B 1 412 ? -11.648 -37.469 0.564 1 97.81 412 ASN B CA 1
ATOM 6689 C C . ASN B 1 412 ? -11.609 -38.062 -0.836 1 97.81 412 ASN B C 1
ATOM 6691 O O . ASN B 1 412 ? -10.711 -38.844 -1.15 1 97.81 412 ASN B O 1
ATOM 6695 N N . CYS B 1 413 ? -12.531 -37.625 -1.66 1 98.5 413 CYS B N 1
ATOM 6696 C CA . CYS B 1 413 ? -12.617 -38.188 -3.002 1 98.5 413 CYS B CA 1
ATOM 6697 C C . CYS B 1 413 ? -12.875 -37.094 -4.035 1 98.5 413 CYS B C 1
ATOM 6699 O O . CYS B 1 413 ? -13.398 -36.031 -3.703 1 98.5 413 CYS B O 1
ATOM 6701 N N . ALA B 1 414 ? -12.438 -37.344 -5.199 1 98 414 ALA B N 1
ATOM 6702 C CA . ALA B 1 414 ? -12.742 -36.531 -6.355 1 98 414 ALA B CA 1
ATOM 6703 C C . ALA B 1 414 ? -12.797 -37.344 -7.633 1 98 414 ALA B C 1
ATOM 6705 O O . ALA B 1 414 ? -12.234 -38.469 -7.688 1 98 414 ALA B O 1
ATOM 6706 N N . THR B 1 415 ? -13.469 -36.875 -8.586 1 98.31 415 THR B N 1
ATOM 6707 C CA . THR B 1 415 ? -13.586 -37.562 -9.867 1 98.31 415 THR B CA 1
ATOM 6708 C C . THR B 1 415 ? -13.023 -36.719 -10.992 1 98.31 415 THR B C 1
ATOM 6710 O O . THR B 1 415 ? -13.469 -35.594 -11.203 1 98.31 415 THR B O 1
ATOM 6713 N N . ALA B 1 416 ? -12.078 -37.312 -11.625 1 98.25 416 ALA B N 1
ATOM 6714 C CA . ALA B 1 416 ? -11.609 -36.719 -12.875 1 98.25 416 ALA B CA 1
ATOM 6715 C C . ALA B 1 416 ? -12.531 -37.094 -14.039 1 98.25 416 ALA B C 1
ATOM 6717 O O . ALA B 1 416 ? -12.797 -38.25 -14.281 1 98.25 416 ALA B O 1
ATOM 6718 N N . VAL B 1 417 ? -12.961 -36.062 -14.703 1 97.44 417 VAL B N 1
ATOM 6719 C CA . VAL B 1 417 ? -13.859 -36.281 -15.836 1 97.44 417 VAL B CA 1
ATOM 6720 C C . VAL B 1 417 ? -13.227 -35.75 -17.109 1 97.44 417 VAL B C 1
ATOM 6722 O O . VAL B 1 417 ? -12.914 -34.562 -17.203 1 97.44 417 VAL B O 1
ATOM 6725 N N . ALA B 1 418 ? -13.086 -36.625 -18.047 1 97.19 418 ALA B N 1
ATOM 6726 C CA . ALA B 1 418 ? -12.547 -36.188 -19.328 1 97.19 418 ALA B CA 1
ATOM 6727 C C . ALA B 1 418 ? -13.539 -35.281 -20.062 1 97.19 418 ALA B C 1
ATOM 6729 O O . ALA B 1 418 ? -14.758 -35.469 -19.938 1 97.19 418 ALA B O 1
ATOM 6730 N N . PRO B 1 419 ? -12.984 -34.312 -20.828 1 94.75 419 PRO B N 1
ATOM 6731 C CA . PRO B 1 419 ? -13.898 -33.562 -21.703 1 94.75 419 PRO B CA 1
ATOM 6732 C C . PRO B 1 419 ? -14.656 -34.438 -22.672 1 94.75 419 PRO B C 1
ATOM 6734 O O . PRO B 1 419 ? -14.195 -35.562 -22.984 1 94.75 419 PRO B O 1
ATOM 6737 N N . LYS B 1 420 ? -15.797 -33.844 -23.141 1 93.94 420 LYS B N 1
ATOM 6738 C CA . LYS B 1 420 ? -16.594 -34.625 -24.078 1 93.94 420 LYS B CA 1
ATOM 6739 C C . LYS B 1 420 ? -15.766 -35.062 -25.281 1 93.94 420 LYS B C 1
ATOM 6741 O O . LYS B 1 420 ? -15.055 -34.25 -25.891 1 93.94 420 LYS B O 1
ATOM 6746 N N . GLY B 1 421 ? -15.797 -36.312 -25.625 1 94.94 421 GLY B N 1
ATOM 6747 C CA . GLY B 1 421 ? -15.062 -36.875 -26.766 1 94.94 421 GLY B CA 1
ATOM 6748 C C . GLY B 1 421 ? -13.625 -37.219 -26.438 1 94.94 421 GLY B C 1
ATOM 6749 O O . GLY B 1 421 ? -12.906 -37.75 -27.281 1 94.94 421 GLY B O 1
ATOM 6750 N N . TYR B 1 422 ? -13.227 -36.969 -25.266 1 97.12 422 TYR B N 1
ATOM 6751 C CA . TYR B 1 422 ? -11.875 -37.281 -24.812 1 97.12 422 TYR B CA 1
ATOM 6752 C C . TYR B 1 422 ? -11.883 -38.5 -23.906 1 97.12 422 TYR B C 1
ATOM 6754 O O . TYR B 1 422 ? -12.898 -38.812 -23.266 1 97.12 422 TYR B O 1
ATOM 6762 N N . GLY B 1 423 ? -10.758 -39.188 -23.844 1 98.19 423 GLY B N 1
ATOM 6763 C CA . GLY B 1 423 ? -10.547 -40.281 -22.938 1 98.19 423 GLY B CA 1
ATOM 6764 C C . GLY B 1 423 ? -9.18 -40.281 -22.281 1 98.19 423 GLY B C 1
ATOM 6765 O O . GLY B 1 423 ? -8.273 -39.594 -22.734 1 98.19 423 GLY B O 1
ATOM 6766 N N . VAL B 1 424 ? -9.047 -41.062 -21.203 1 98.69 424 VAL B N 1
ATOM 6767 C CA . VAL B 1 424 ? -7.777 -41.156 -20.5 1 98.69 424 VAL B CA 1
ATOM 6768 C C . VAL B 1 424 ? -6.777 -41.938 -21.344 1 98.69 424 VAL B C 1
ATOM 6770 O O . VAL B 1 424 ? -7.066 -43.031 -21.797 1 98.69 424 VAL B O 1
ATOM 6773 N N . VAL B 1 425 ? -5.586 -41.344 -21.547 1 98.5 425 VAL B N 1
ATOM 6774 C CA . VAL B 1 425 ? -4.594 -42 -22.406 1 98.5 425 VAL B CA 1
ATOM 6775 C C . VAL B 1 425 ? -3.25 -42.062 -21.672 1 98.5 425 VAL B C 1
ATOM 6777 O O . VAL B 1 425 ? -2.27 -42.562 -22.219 1 98.5 425 VAL B O 1
ATOM 6780 N N . GLY B 1 426 ? -3.121 -41.531 -20.562 1 98.44 426 GLY B N 1
ATOM 6781 C CA . GLY B 1 426 ? -1.929 -41.5 -19.734 1 98.44 426 GLY B CA 1
ATOM 6782 C C . GLY B 1 426 ? -2.178 -40.938 -18.344 1 98.44 426 GLY B C 1
ATOM 6783 O O . GLY B 1 426 ? -3.281 -40.469 -18.047 1 98.44 426 GLY B O 1
ATOM 6784 N N . THR B 1 427 ? -1.17 -41 -17.5 1 98.75 427 THR B N 1
ATOM 6785 C CA . THR B 1 427 ? -1.241 -40.469 -16.141 1 98.75 427 THR B CA 1
ATOM 6786 C C . THR B 1 427 ? 0.016 -39.656 -15.805 1 98.75 427 THR B C 1
ATOM 6788 O O . THR B 1 427 ? 1.017 -39.75 -16.516 1 98.75 427 THR B O 1
ATOM 6791 N N . TYR B 1 428 ? -0.074 -38.781 -14.859 1 98.19 428 TYR B N 1
ATOM 6792 C CA . TYR B 1 428 ? 1.061 -38.094 -14.281 1 98.19 428 TYR B CA 1
ATOM 6793 C C . TYR B 1 428 ? 0.887 -37.906 -12.773 1 98.19 428 TYR B C 1
ATOM 6795 O O . TYR B 1 428 ? -0.231 -38 -12.258 1 98.19 428 TYR B O 1
ATOM 6803 N N . GLY B 1 429 ? 1.976 -37.844 -12.086 1 98.12 429 GLY B N 1
ATOM 6804 C CA . GLY B 1 429 ? 1.958 -37.75 -10.641 1 98.12 429 GLY B CA 1
ATOM 6805 C C . GLY B 1 429 ? 3.234 -38.219 -9.984 1 98.12 429 GLY B C 1
ATOM 6806 O O . GLY B 1 429 ? 4.328 -38.031 -10.508 1 98.12 429 GLY B O 1
ATOM 6807 N N . GLN B 1 430 ? 3.031 -38.719 -8.766 1 98.19 430 GLN B N 1
ATOM 6808 C CA . GLN B 1 430 ? 4.152 -39.281 -8 1 98.19 430 GLN B CA 1
ATOM 6809 C C . GLN B 1 430 ? 3.842 -40.656 -7.484 1 98.19 430 GLN B C 1
ATOM 6811 O O . GLN B 1 430 ? 2.721 -40.938 -7.051 1 98.19 430 GLN B O 1
ATOM 6816 N N . ALA B 1 431 ? 4.887 -41.531 -7.633 1 97.94 431 ALA B N 1
ATOM 6817 C CA . ALA B 1 431 ? 4.688 -42.906 -7.191 1 97.94 431 ALA B CA 1
ATOM 6818 C C . ALA B 1 431 ? 6.008 -43.531 -6.738 1 97.94 431 ALA B C 1
ATOM 6820 O O . ALA B 1 431 ? 7.082 -43.031 -7.062 1 97.94 431 ALA B O 1
ATOM 6821 N N . ALA B 1 432 ? 5.914 -44.531 -5.918 1 96.62 432 ALA B N 1
ATOM 6822 C CA . ALA B 1 432 ? 6.969 -45.5 -5.562 1 96.62 432 ALA B CA 1
ATOM 6823 C C . ALA B 1 432 ? 6.398 -46.875 -5.355 1 96.62 432 ALA B C 1
ATOM 6825 O O . ALA B 1 432 ? 5.953 -47.531 -6.309 1 96.62 432 ALA B O 1
ATOM 6826 N N . LYS B 1 433 ? 6.258 -47.281 -4.074 1 95.69 433 LYS B N 1
ATOM 6827 C CA . LYS B 1 433 ? 5.633 -48.594 -3.795 1 95.69 433 LYS B CA 1
ATOM 6828 C C . LYS B 1 433 ? 4.113 -48.5 -3.902 1 95.69 433 LYS B C 1
ATOM 6830 O O . LYS B 1 433 ? 3.436 -49.5 -4.078 1 95.69 433 LYS B O 1
ATOM 6835 N N . GLU B 1 434 ? 3.621 -47.312 -3.742 1 97.25 434 GLU B N 1
ATOM 6836 C CA . GLU B 1 434 ? 2.203 -47 -3.877 1 97.25 434 GLU B CA 1
ATOM 6837 C C . GLU B 1 434 ? 1.997 -45.719 -4.711 1 97.25 434 GLU B C 1
ATOM 6839 O O . GLU B 1 434 ? 2.965 -45.094 -5.129 1 97.25 434 GLU B O 1
ATOM 6844 N N . MET B 1 435 ? 0.757 -45.438 -5.016 1 98.06 435 MET B N 1
ATOM 6845 C CA . MET B 1 435 ? 0.428 -44.25 -5.793 1 98.06 435 MET B CA 1
ATOM 6846 C C . MET B 1 435 ? 0.195 -43.062 -4.879 1 98.06 435 MET B C 1
ATOM 6848 O O . MET B 1 435 ? -0.846 -42.969 -4.227 1 98.06 435 MET B O 1
ATOM 6852 N N . ASP B 1 436 ? 1.148 -42.125 -4.871 1 97.81 436 ASP B N 1
ATOM 6853 C CA . ASP B 1 436 ? 1.075 -41 -3.955 1 97.81 436 ASP B CA 1
ATOM 6854 C C . ASP B 1 436 ? 0.209 -39.875 -4.535 1 97.81 436 ASP B C 1
ATOM 6856 O O . ASP B 1 436 ? -0.695 -39.375 -3.863 1 97.81 436 ASP B O 1
ATOM 6860 N N . GLN B 1 437 ? 0.51 -39.438 -5.68 1 98.12 437 GLN B N 1
ATOM 6861 C CA . GLN B 1 437 ? -0.199 -38.375 -6.398 1 98.12 437 GLN B CA 1
ATOM 6862 C C . GLN B 1 437 ? -0.582 -38.844 -7.805 1 98.12 437 GLN B C 1
ATOM 6864 O O . GLN B 1 437 ? 0.197 -39.531 -8.477 1 98.12 437 GLN B O 1
ATOM 6869 N N . LEU B 1 438 ? -1.792 -38.438 -8.211 1 98.62 438 LEU B N 1
ATOM 6870 C CA . LEU B 1 438 ? -2.23 -38.969 -9.492 1 98.62 438 LEU B CA 1
ATOM 6871 C C . LEU B 1 438 ? -3.127 -37.969 -10.227 1 98.62 438 LEU B C 1
ATOM 6873 O O . LEU B 1 438 ? -3.996 -37.344 -9.617 1 98.62 438 LEU B O 1
ATOM 6877 N N . GLY B 1 439 ? -2.848 -37.781 -11.477 1 98.44 439 GLY B N 1
ATOM 6878 C CA . GLY B 1 439 ? -3.67 -37.125 -12.469 1 98.44 439 GLY B CA 1
ATOM 6879 C C . GLY B 1 439 ? -3.738 -37.844 -13.789 1 98.44 439 GLY B C 1
ATOM 6880 O O . GLY B 1 439 ? -3.012 -38.812 -14.008 1 98.44 439 GLY B O 1
ATOM 6881 N N . PHE B 1 440 ? -4.586 -37.344 -14.656 1 98.69 440 PHE B N 1
ATOM 6882 C CA . PHE B 1 440 ? -4.867 -38.094 -15.883 1 98.69 440 PHE B CA 1
ATOM 6883 C C . PHE B 1 440 ? -4.691 -37.188 -17.109 1 98.69 440 PHE B C 1
ATOM 6885 O O . PHE B 1 440 ? -5.055 -36 -17.078 1 98.69 440 PHE B O 1
ATOM 6892 N N . ILE B 1 441 ? -4.191 -37.812 -18.141 1 98.38 441 ILE B N 1
ATOM 6893 C CA . ILE B 1 441 ? -4.008 -37.156 -19.422 1 98.38 441 ILE B CA 1
ATOM 6894 C C . ILE B 1 441 ? -5.109 -37.594 -20.391 1 98.38 441 ILE B C 1
ATOM 6896 O O . ILE B 1 441 ? -5.383 -38.781 -20.531 1 98.38 441 ILE B O 1
ATOM 6900 N N . TYR B 1 442 ? -5.691 -36.625 -21.031 1 97.94 442 TYR B N 1
ATOM 6901 C CA . TYR B 1 442 ? -6.812 -36.875 -21.938 1 97.94 442 TYR B CA 1
ATOM 6902 C C . TYR B 1 442 ? -6.434 -36.562 -23.375 1 97.94 442 TYR B C 1
ATOM 6904 O O . TYR B 1 442 ? -5.695 -35.625 -23.656 1 97.94 442 TYR B O 1
ATOM 6912 N N . ALA B 1 443 ? -6.969 -37.344 -24.219 1 97.5 443 ALA B N 1
ATOM 6913 C CA . ALA B 1 443 ? -6.863 -37.094 -25.656 1 97.5 443 ALA B CA 1
ATOM 6914 C C . ALA B 1 443 ? -8.188 -37.344 -26.359 1 97.5 443 ALA B C 1
ATOM 6916 O O . ALA B 1 443 ? -9.016 -38.125 -25.875 1 97.5 443 ALA B O 1
ATOM 6917 N N . GLN B 1 444 ? -8.336 -36.688 -27.453 1 95.06 444 GLN B N 1
ATOM 6918 C CA . GLN B 1 444 ? -9.508 -36.938 -28.281 1 95.06 444 GLN B CA 1
ATOM 6919 C C . GLN B 1 444 ? -9.562 -38.375 -28.75 1 95.06 444 GLN B C 1
ATOM 6921 O O . GLN B 1 444 ? -8.539 -38.969 -29.125 1 95.06 444 GLN B O 1
ATOM 6926 N N . GLN B 1 445 ? -10.773 -38.875 -28.688 1 94.5 445 GLN B N 1
ATOM 6927 C CA . GLN B 1 445 ? -10.953 -40.281 -29.031 1 94.5 445 GLN B CA 1
ATOM 6928 C C . GLN B 1 445 ? -11.797 -40.469 -30.281 1 94.5 445 GLN B C 1
ATOM 6930 O O . GLN B 1 445 ? -12.648 -39.625 -30.594 1 94.5 445 GLN B O 1
#

Solvent-accessible surface area (backbone atoms only — not comparable to full-atom values): 46732 Å² total; per-residue (Å²): 136,82,78,77,76,77,77,79,76,78,76,73,76,74,74,73,70,69,73,73,69,70,80,71,76,73,78,74,61,57,53,71,52,36,38,32,24,38,62,39,72,40,65,66,68,67,76,63,84,76,76,75,73,67,63,51,63,48,35,57,53,37,36,38,51,49,15,38,38,51,42,54,65,56,64,35,33,34,29,35,30,47,39,38,75,46,38,69,52,27,54,71,40,34,72,55,84,33,63,60,76,79,62,72,62,76,86,38,33,45,11,70,43,40,42,17,73,46,54,67,48,63,74,46,81,40,63,51,91,48,66,58,55,67,64,77,29,42,35,28,34,35,40,31,35,30,41,80,45,87,30,38,56,36,35,39,32,37,37,48,42,32,52,72,84,46,71,61,16,35,54,17,28,32,47,40,50,50,51,52,49,52,46,43,61,57,67,37,53,57,42,22,37,37,43,31,24,36,54,57,46,55,63,23,42,63,73,50,52,76,61,46,41,35,78,75,66,59,31,45,44,49,66,39,60,67,66,72,48,79,70,61,55,61,67,46,85,72,52,63,58,62,86,74,66,63,92,62,77,77,45,49,63,35,53,48,46,30,32,37,40,34,76,39,37,44,61,44,79,80,46,69,43,67,47,36,82,65,42,43,42,52,87,69,41,72,55,39,98,63,62,29,39,33,42,35,34,36,37,33,59,32,86,63,34,48,42,41,56,75,47,56,20,74,76,41,46,59,48,37,41,68,70,76,56,61,87,81,49,46,48,33,32,44,32,28,15,12,47,82,32,22,12,22,39,36,43,30,31,69,88,66,55,70,50,75,49,36,26,85,46,58,46,80,34,74,35,78,46,53,93,92,37,45,38,34,33,37,38,38,14,29,47,75,56,95,92,37,42,22,29,16,16,42,38,39,32,31,80,79,71,51,70,36,56,25,32,34,82,53,94,43,65,52,68,44,66,46,57,93,62,27,17,52,58,41,45,34,35,13,28,47,65,32,32,14,20,44,26,41,27,27,25,58,106,136,81,79,75,77,76,77,77,76,77,76,72,78,74,74,73,71,69,73,74,70,71,80,71,76,76,78,74,61,56,53,71,52,36,41,34,24,39,62,40,71,38,65,67,67,68,75,61,85,75,78,74,73,68,64,50,64,48,35,57,53,37,34,40,51,48,16,36,40,51,42,53,63,56,63,35,32,34,26,37,29,47,39,38,75,47,39,68,51,28,56,70,41,34,71,56,84,33,63,60,76,79,62,71,59,77,89,37,31,46,12,68,43,40,42,17,72,45,55,65,48,63,73,46,79,41,62,51,93,48,67,58,55,68,64,77,30,42,35,27,35,36,40,30,36,31,40,80,45,88,33,38,55,36,35,38,32,36,36,48,41,32,53,72,83,48,71,63,15,36,52,19,26,33,49,38,51,50,50,52,50,53,47,44,63,58,66,37,52,56,41,21,38,38,43,31,25,37,53,57,46,55,62,23,42,63,73,49,52,77,62,46,42,35,78,76,66,59,29,44,45,49,64,38,60,68,66,72,49,80,69,61,54,60,67,46,84,72,51,63,60,62,87,73,66,63,92,60,76,76,45,48,64,36,54,47,49,29,31,38,40,34,76,39,36,43,60,42,77,79,46,71,43,68,46,35,80,65,41,44,42,53,87,68,41,72,57,39,99,62,63,27,40,33,42,35,33,38,38,32,58,32,86,66,34,49,42,40,55,74,47,54,19,77,78,40,47,58,50,38,43,68,71,74,56,62,85,81,49,44,45,34,32,45,33,29,15,13,47,84,32,24,11,22,39,37,42,31,32,70,87,65,56,71,48,74,48,37,26,85,46,60,48,79,34,74,34,75,46,52,94,92,36,44,40,34,33,37,37,38,13,28,48,75,57,95,92,36,42,24,29,15,16,40,37,39,33,31,78,80,70,50,70,38,56,27,33,34,81,53,94,42,66,51,68,44,68,47,57,92,62,25,18,51,58,44,45,34,36,15,27,47,66,33,30,14,19,44,26,40,27,29,24,58,105

Organism: NCBI:txid1423351

pLDDT: mean 89.39, std 18.21, range [22.75, 98.94]